Protein 7K74 (pdb70)

Solvent-accessible surface area: 42887 Å² total; per-residue (Å²): 114,85,39,10,32,42,10,1,15,48,12,38,112,56,65,100,11,86,31,57,10,1,32,0,2,28,9,0,8,82,0,0,19,29,0,2,38,18,15,16,71,4,45,69,34,64,24,70,61,65,80,0,26,51,30,0,29,99,46,1,52,61,20,10,81,39,1,12,1,37,6,0,46,0,8,0,9,0,6,45,58,61,112,126,17,26,98,27,50,110,66,25,97,77,15,90,7,0,0,1,1,2,2,15,9,11,63,42,1,13,39,0,6,0,0,1,0,0,0,2,2,0,2,114,13,80,175,134,98,22,36,49,119,18,0,34,20,22,0,60,122,17,27,1,0,0,0,0,0,4,1,11,4,3,17,1,0,2,0,19,48,98,14,0,9,2,0,1,7,31,79,51,85,42,51,8,3,32,44,62,98,79,9,116,5,66,26,46,15,86,32,2,0,1,8,4,6,10,19,54,13,12,47,56,4,0,73,51,0,6,33,35,2,29,30,0,143,123,28,104,43,51,49,55,15,54,0,14,8,0,22,0,9,0,0,0,0,4,4,1,3,56,71,0,1,1,3,1,17,6,74,16,91,114,83,92,107,27,51,8,114,12,53,0,3,3,20,0,2,0,0,0,16,0,0,42,53,0,24,10,16,0,80,13,0,82,93,77,0,1,82,22,100,3,114,109,10,36,28,77,6,24,0,2,0,0,0,124,99,4,1,37,42,0,12,132,39,4,70,68,88,79,129,120,124,57,37,10,32,150,8,1,15,47,10,41,113,56,66,97,13,85,29,45,8,2,31,0,1,28,6,1,8,69,0,0,20,26,0,2,36,19,10,13,89,4,52,62,35,49,9,70,63,63,83,0,54,52,32,0,34,102,52,3,45,60,16,8,88,37,1,9,1,36,7,0,43,0,10,0,10,0,17,32,63,76,110,124,18,31,97,24,50,107,79,23,100,79,16,84,6,0,0,1,1,4,2,7,9,11,48,44,0,11,43,0,6,1,0,0,0,0,0,4,2,0,1,124,14,77,174,125,98,21,37,44,116,20,0,33,14,26,1,63,116,18,26,1,0,0,0,0,0,3,1,9,3,2,16,1,0,2,0,18,47,98,13,0,10,3,0,1,6,29,80,63,103,38,48,7,5,32,41,62,98,80,9,111,4,62,26,47,16,93,30,2,0,1,9,1,6,9,53,40,14,14,42,58,5,0,54,54,0,2,34,36,3,35,29,0,138,131,27,106,51,48,55,53,15,56,0,18,8,0,21,0,10,0,0,0,0,4,4,1,2,53,69,0,2,1,3,1,15,7,78,19,95,115,62,95,100,89,50,7,115,12,50,0,4,3,15,0,2,0,0,0,16,0,0,41,52,0,23,11,16,0,78,12,0,80,91,78,0,2,82,20,105,4,114,112,9,40,30,45,6,22,0,2,0,0,0,120,102,4,2,39,40,0,11,132,38,3,72,64,87,77,127,122,110,85,37,10,33,45,11,2,18,48,13,39,109,58,65,104,14,82,30,41,10,2,30,0,1,29,6,1,9,76,0,0,20,29,1,3,35,20,13,14,72,3,46,65,49,56,25,66,66,60,82,0,24,52,33,0,28,101,48,1,41,62,22,6,85,37,0,7,0,34,7,0,45,0,10,0,8,0,3,47,58,60,114,126,18,27,98,26,41,109,71,21,94,79,16,65,5,0,0,1,0,2,2,16,9,11,62,43,1,12,39,0,5,0,0,0,0,0,0,2,1,0,0,121,16,88,172,94,39,39,114,24,0,31,11,27,0,60,114,18,27,0,0,0,0,0,0,4,1,10,3,3,15,2,0,2,0,21,47,96,14,0,10,2,0,2,7,30,79,52,83,39,58,8,4,32,41,62,99,82,8,115,5,65,28,44,16,85,31,2,1,1,8,2,7,8,54,46,12,12,44,55,4,0,56,54,0,2,35,37,2,27,30,0,139,122,26,103,46,50,52,59,15,55,0,16,9,0,20,0,8,0,0,0,0,4,5,1,2,55,71,0,1,1,2,2,20,7,74,18,96,119,83,93,102,28,50,7,114,9,52,0,2,3,21,0,1,0,0,0,16,0,0,45,53,0,25,9,16,0,80,12,0,82,93,76,0,1,85,22,103,3,115,107,11,37,31,78,6,24,0,2,0,0,0,123,95,3,1,38,43,0,12,133,40,4,74,63,87,80,129,125,117,56,39,10,35,39,8,0,14,97,12,42,116,57,65,99,12,77,31,44,8,2,30,0,2,27,5,1,8,67,0,0,20,28,0,2,34,19,9,12,87,3,49,61,40,50,8,72,71,62,83,0,28,49,32,0,27,101,51,0,57,58,17,9,57,36,1,11,1,37,8,0,45,0,10,0,18,0,3,28,69,61,125,121,10,36,105,27,54,108,78,20,95,81,14,82,4,0,0,1,1,6,5,18,8,11,62,44,1,11,45,0,6,0,0,1,0,0,0,3,1,0,1,117,16,82,179,135,96,21,36,54,118,19,0,32,17,28,0,61,121,18,29,1,0,0,0,0,0,4,1,9,2,3,14,1,0,2,0,18,47,96,12,0,10,2,0,2,6,33,81,64,101,39,49,7,2,30,42,61,95,80,9,114,5,64,26,47,14,92,30,3,0,1,8,1,6,8,54,45,13,13,44,59,4,0,56,54,0,2,33,36,2,28,29,0,138,124,27,107,50,51,54,53,13,56,0,15,8,0,22,0,9,0,0,0,0,4,4,1,2,54,69,0,1,2,2,1,17,8,75,19,93,114,59,97,99,87,51,7,111,13,52,0,3,3,15,0,1,0,0,0,15,0,0,42,52,0,25,10,18,0,79,11,0,80,91,77,0,1,83,20,105,3,114,109,10,44,28,53,7,22,0,2,0,0,0,122,96,3,2,38,45,0,12,134,39,3,71,64,89,80,127,121

Nearest PDB structures (foldseek):
  7k74-assembly1_D  TM=1.003E+00  e=5.322E-71  Stenotrophomonas maltophilia K279a
  7k74-assembly1_C  TM=1.003E+00  e=4.103E-69  Stenotrophomonas maltophilia K279a
  7ns5-assembly1_A  TM=9.194E-01  e=3.937E-33  Saccharomyces cerevisiae S288C
  7ns5-assembly1_B  TM=9.096E-01  e=2.431E-32  Saccharomyces cerevisiae S288C
  7ns5-assembly1_C  TM=9.170E-01  e=1.055E-31  Saccharomyces cerevisiae S288C

B-factor: mean 41.87, std 14.77, range [20.96, 127.26]

Radius of gyration: 34.57 Å; Cα contacts (8 Å, |Δi|>4): 3241; chains: 4; bounding box: 38×83×114 Å

InterPro domains:
  IPR000146 Fructose-1,6-bisphosphatase class 1 [MF_01855] (4-332)
  IPR000146 Fructose-1,6-bisphosphatase class 1 [PIRSF000904] (3-334)
  IPR000146 Fructose-1,6-bisphosphatase class 1 [PTHR11556] (4-333)
  IPR000146 Fructose-1,6-bisphosphatase class 1 [cd00354] (10-330)
  IPR028343 Fructose-1,6-bisphosphatase [PIRSF500210] (2-333)
  IPR028343 Fructose-1,6-bisphosphatase [PR00115] (28-55)
  IPR028343 Fructose-1,6-bisphosphatase [PR00115] (65-91)
  IPR028343 Fructose-1,6-bisphosphatase [PR00115] (147-170)
  IPR028343 Fructose-1,6-bisphosphatase [PR00115] (178-201)
  IPR028343 Fructose-1,6-bisphosphatase [PR00115] (204-231)
  IPR028343 Fructose-1,6-bisphosphatase [PR00115] (306-331)
  IPR033391 Fructose-1-6-bisphosphatase class I, N-terminal [PF00316] (5-193)
  IPR044015 Fructose-1-6-bisphosphatase class 1, C-terminal [PF18913] (197-330)

Structure (mmCIF, N/CA/C/O backbone):
data_7K74
#
_entry.id   7K74
#
_cell.length_a   76.040
_cell.length_b   125.730
_cell.length_c   158.450
_cell.angle_alpha   90.000
_cell.angle_beta   90.000
_cell.angle_gamma   90.000
#
_symmetry.space_group_name_H-M   'P 21 21 21'
#
loop_
_entity.id
_entity.type
_entity.pdbx_description
1 polymer 'Fructose-1,6-bisphosphatase class 1'
2 non-polymer 'PHOSPHATE ION'
3 water water
#
loop_
_atom_site.group_PDB
_atom_site.id
_atom_site.type_symbol
_atom_site.label_atom_id
_atom_site.label_alt_id
_atom_site.label_comp_id
_atom_site.label_asym_id
_atom_site.label_entity_id
_atom_site.label_seq_id
_atom_site.pdbx_PDB_ins_code
_atom_site.Cartn_x
_atom_site.Cartn_y
_atom_site.Cartn_z
_atom_site.occupancy
_atom_site.B_iso_or_equiv
_atom_site.auth_seq_id
_atom_site.auth_comp_id
_atom_site.auth_asym_id
_atom_site.auth_atom_id
_atom_site.pdbx_PDB_model_num
ATOM 1 N N . HIS A 1 7 ? 17.35414 -7.00798 2.12240 1.000 72.84371 -2 HIS A N 1
ATOM 2 C CA . HIS A 1 7 ? 16.13739 -7.29659 2.87645 1.000 64.85006 -2 HIS A CA 1
ATOM 3 C C . HIS A 1 7 ? 15.80359 -8.79546 2.83045 1.000 67.06334 -2 HIS A C 1
ATOM 4 O O . HIS A 1 7 ? 15.69495 -9.38500 1.75048 1.000 69.19987 -2 HIS A O 1
ATOM 6 N N . HIS A 1 8 ? 15.64172 -9.40456 4.01108 1.000 62.42844 -1 HIS A N 1
ATOM 7 C CA . HIS A 1 8 ? 15.41435 -10.84168 4.14348 1.000 54.10515 -1 HIS A CA 1
ATOM 8 C C . HIS A 1 8 ? 13.92698 -11.09086 4.36620 1.000 50.39461 -1 HIS A C 1
ATOM 9 O O . HIS A 1 8 ? 13.40180 -10.82713 5.45440 1.000 45.05023 -1 HIS A O 1
ATOM 16 N N . MET A 1 9 ? 13.25741 -11.61620 3.34210 1.000 43.17894 0 MET A N 1
ATOM 17 C CA . MET A 1 9 ? 11.81099 -11.78020 3.38292 1.000 45.02639 0 MET A CA 1
ATOM 18 C C . MET A 1 9 ? 11.41318 -12.91625 4.31577 1.000 44.10319 0 MET A C 1
ATOM 19 O O . MET A 1 9 ? 12.14447 -13.89506 4.48465 1.000 46.06759 0 MET A O 1
ATOM 24 N N . LEU A 1 10 ? 10.22836 -12.78403 4.92221 1.000 38.82996 1 LEU A N 1
ATOM 25 C CA . LEU A 1 10 ? 9.72708 -13.86904 5.75910 1.000 40.68285 1 LEU A CA 1
ATOM 26 C C . LEU A 1 10 ? 9.64578 -15.17602 4.97646 1.000 42.29958 1 LEU A C 1
ATOM 27 O O . LEU A 1 10 ? 9.91067 -16.25090 5.52512 1.000 41.55576 1 LEU A O 1
ATOM 32 N N . THR A 1 11 ? 9.29340 -15.10527 3.68929 1.000 41.78300 2 THR A N 1
ATOM 33 C CA . THR A 1 11 ? 9.16903 -16.32725 2.90235 1.000 44.67626 2 THR A CA 1
ATOM 34 C C . THR A 1 11 ? 10.51032 -17.03408 2.77089 1.000 44.32274 2 THR A C 1
ATOM 35 O O . THR A 1 11 ? 10.59013 -18.25513 2.94046 1.000 45.21020 2 THR A O 1
ATOM 39 N N . ARG A 1 12 ? 11.57988 -16.28490 2.48091 1.000 45.58820 3 ARG A N 1
ATOM 40 C CA . ARG A 1 12 ? 12.90558 -16.89688 2.44392 1.000 45.80444 3 ARG A CA 1
ATOM 41 C C . ARG A 1 12 ? 13.33488 -17.37436 3.82877 1.000 46.46414 3 ARG A C 1
ATOM 42 O O . ARG A 1 12 ? 14.03054 -18.38924 3.94714 1.000 48.31156 3 ARG A O 1
ATOM 44 N N . PHE A 1 13 ? 12.90864 -16.68124 4.88449 1.000 45.81701 4 PHE A N 1
ATOM 45 C CA . PHE A 1 13 ? 13.26998 -17.09694 6.23347 1.000 44.41593 4 PHE A CA 1
ATOM 46 C C . PHE A 1 13 ? 12.66976 -18.45548 6.56070 1.000 44.00745 4 PHE A C 1
ATOM 47 O O . PHE A 1 13 ? 13.33773 -19.32540 7.12636 1.000 43.12662 4 PHE A O 1
ATOM 55 N N . LEU A 1 14 ? 11.39024 -18.63946 6.24608 1.000 43.75534 5 LEU A N 1
ATOM 56 C CA . LEU A 1 14 ? 10.73879 -19.90815 6.54618 1.000 47.27113 5 LEU A CA 1
ATOM 57 C C . LEU A 1 14 ? 11.31086 -21.04101 5.70608 1.000 46.60905 5 LEU A C 1
ATOM 58 O O . LEU A 1 14 ? 11.37420 -22.18358 6.16978 1.000 46.38904 5 LEU A O 1
ATOM 63 N N . ILE A 1 15 ? 11.73135 -20.74765 4.47730 1.000 47.86569 6 ILE A N 1
ATOM 64 C CA . ILE A 1 15 ? 12.32992 -21.78245 3.64599 1.000 49.52471 6 ILE A CA 1
ATOM 65 C C . ILE A 1 15 ? 13.67571 -22.20506 4.21803 1.000 52.98054 6 ILE A C 1
ATOM 66 O O . ILE A 1 15 ? 14.00338 -23.39648 4.24515 1.000 53.90707 6 ILE A O 1
ATOM 71 N N . GLN A 1 16 ? 14.46688 -21.24300 4.70939 1.000 51.73596 7 GLN A N 1
ATOM 72 C CA . GLN A 1 16 ? 15.72713 -21.59878 5.35801 1.000 51.57866 7 GLN A CA 1
ATOM 73 C C . GLN A 1 16 ? 15.47295 -22.44640 6.59834 1.000 48.24430 7 GLN A C 1
ATOM 74 O O . GLN A 1 16 ? 16.19717 -23.41412 6.85322 1.000 49.92500 7 GLN A O 1
ATOM 76 N N . GLU A 1 17 ? 14.41496 -22.13003 7.35169 1.000 44.51062 8 GLU A N 1
ATOM 77 C CA . GLU A 1 17 ? 14.06590 -22.92854 8.52717 1.000 47.39326 8 GLU A CA 1
ATOM 78 C C . GLU A 1 17 ? 13.72192 -24.36541 8.15602 1.000 50.62096 8 GLU A C 1
ATOM 79 O O . GLU A 1 17 ? 13.99948 -25.28952 8.93438 1.000 49.87090 8 GLU A O 1
ATOM 85 N N . GLN A 1 18 ? 13.10809 -24.57417 6.98457 1.000 48.92458 9 GLN A N 1
ATOM 86 C CA . GLN A 1 18 ? 12.86977 -25.93541 6.52048 1.000 49.15968 9 GLN A CA 1
ATOM 87 C C . GLN A 1 18 ? 14.17798 -26.62086 6.15195 1.000 55.30194 9 GLN A C 1
ATOM 88 O O . GLN A 1 18 ? 14.41069 -27.76845 6.54517 1.000 57.31542 9 GLN A O 1
ATOM 94 N N . HIS A 1 19 ? 15.04827 -25.92682 5.40748 1.000 59.48261 10 HIS A N 1
ATOM 95 C CA . HIS A 1 19 ? 16.32094 -26.51513 4.99861 1.000 57.86014 10 HIS A CA 1
ATOM 96 C C . HIS A 1 19 ? 17.21265 -26.81838 6.19259 1.000 56.73941 10 HIS A C 1
ATOM 97 O O . HIS A 1 19 ? 17.98185 -27.78318 6.15772 1.000 60.62637 10 HIS A O 1
ATOM 104 N N . ALA A 1 20 ? 17.13122 -26.01365 7.25526 1.000 56.05122 11 ALA A N 1
ATOM 105 C CA . ALA A 1 20 ? 17.87163 -26.34223 8.46633 1.000 54.22522 11 ALA A CA 1
ATOM 106 C C . ALA A 1 20 ? 17.23422 -27.48979 9.23183 1.000 53.94918 11 ALA A C 1
ATOM 107 O O . ALA A 1 20 ? 17.82127 -27.96232 10.21040 1.000 54.55296 11 ALA A O 1
ATOM 109 N N . GLY A 1 21 ? 16.05849 -27.94940 8.81035 1.000 54.15162 12 GLY A N 1
ATOM 110 C CA . GLY A 1 21 ? 15.42132 -29.07294 9.46162 1.000 51.99146 12 GLY A CA 1
ATOM 111 C C . GLY A 1 21 ? 14.67342 -28.73189 10.72639 1.000 49.22887 12 GLY A C 1
ATOM 112 O O . GLY A 1 21 ? 14.34688 -29.63740 11.49975 1.000 49.62830 12 GLY A O 1
ATOM 113 N N . ARG A 1 22 ? 14.38304 -27.45006 10.95723 1.000 47.82213 13 ARG A N 1
ATOM 114 C CA . ARG A 1 22 ? 13.65601 -27.02289 12.14883 1.000 49.41734 13 ARG A CA 1
ATOM 115 C C . ARG A 1 22 ? 12.14349 -27.06061 11.96925 1.000 46.68075 13 ARG A C 1
ATOM 116 O O . ARG A 1 22 ? 11.41363 -27.22687 12.95045 1.000 45.34378 13 ARG A O 1
ATOM 124 N N . ILE A 1 23 ? 11.64349 -26.91179 10.74538 1.000 47.70374 14 ILE A N 1
ATOM 125 C CA . ILE A 1 23 ? 10.21757 -27.03924 10.47891 1.000 44.50002 14 ILE A CA 1
ATOM 126 C C . ILE A 1 23 ? 10.05093 -27.83266 9.19121 1.000 46.91400 14 ILE A C 1
ATOM 127 O O . ILE A 1 23 ? 10.94892 -27.88068 8.34942 1.000 51.40933 14 ILE A O 1
ATOM 132 N N . ASN A 1 24 ? 8.89276 -28.47206 9.03943 1.000 43.62333 15 ASN A N 1
ATOM 133 C CA . ASN A 1 24 ? 8.62231 -29.12997 7.77245 1.000 48.50862 15 ASN A CA 1
ATOM 134 C C . ASN A 1 24 ? 7.84318 -28.18701 6.86134 1.000 46.86356 15 ASN A C 1
ATOM 135 O O . ASN A 1 24 ? 7.53300 -27.04828 7.21911 1.000 45.48500 15 ASN A O 1
ATOM 140 N N . ALA A 1 25 ? 7.51234 -28.67773 5.66674 1.000 50.67432 16 ALA A N 1
ATOM 141 C CA . ALA A 1 25 ? 6.80258 -27.85524 4.69395 1.000 46.57351 16 ALA A CA 1
ATOM 142 C C . ALA A 1 25 ? 5.41421 -27.46977 5.19336 1.000 49.07118 16 ALA A C 1
ATOM 143 O O . ALA A 1 25 ? 4.95786 -26.34417 4.95827 1.000 50.41228 16 ALA A O 1
ATOM 145 N N . ASP A 1 26 ? 4.72774 -28.39010 5.88637 1.000 49.41645 17 ASP A N 1
ATOM 146 C CA . ASP A 1 26 ? 3.36328 -28.12312 6.34929 1.000 48.56118 17 ASP A CA 1
ATOM 147 C C . ASP A 1 26 ? 3.32409 -26.95749 7.33660 1.000 47.27021 17 ASP A C 1
ATOM 148 O O . ASP A 1 26 ? 2.45378 -26.08690 7.24235 1.000 42.51801 17 ASP A O 1
ATOM 153 N N . LEU A 1 27 ? 4.26526 -26.91399 8.28791 1.000 48.73433 18 LEU A N 1
ATOM 154 C CA . LEU A 1 27 ? 4.25957 -25.82441 9.26238 1.000 43.87127 18 LEU A CA 1
ATOM 155 C C . LEU A 1 27 ? 4.69335 -24.50764 8.62594 1.000 42.93523 18 LEU A C 1
ATOM 156 O O . LEU A 1 27 ? 4.19384 -23.43871 8.99831 1.000 40.07709 18 LEU A O 1
ATOM 161 N N . ARG A 1 28 ? 5.62990 -24.56062 7.67288 1.000 46.58027 19 ARG A N 1
ATOM 162 C CA . ARG A 1 28 ? 6.02075 -23.34804 6.96366 1.000 41.17092 19 ARG A CA 1
ATOM 163 C C . ARG A 1 28 ? 4.81691 -22.72751 6.26045 1.000 44.04097 19 ARG A C 1
ATOM 164 O O . ARG A 1 28 ? 4.59308 -21.51627 6.35013 1.000 41.24939 19 ARG A O 1
ATOM 172 N N . GLN A 1 29 ? 3.99711 -23.55706 5.60224 1.000 44.25361 20 GLN A N 1
ATOM 173 C CA . GLN A 1 29 ? 2.84121 -23.05277 4.86557 1.000 44.27640 20 GLN A CA 1
ATOM 174 C C . GLN A 1 29 ? 1.73213 -22.56091 5.79396 1.000 43.59600 20 GLN A C 1
ATOM 175 O O . GLN A 1 29 ? 1.03824 -21.59370 5.45989 1.000 42.08176 20 GLN A O 1
ATOM 181 N N . LEU A 1 30 ? 1.53946 -23.20312 6.94996 1.000 42.25598 21 LEU A N 1
ATOM 182 C CA . LEU A 1 30 ? 0.54467 -22.71255 7.90167 1.000 40.80528 21 LEU A CA 1
ATOM 183 C C . LEU A 1 30 ? 0.93440 -21.34477 8.44302 1.000 41.52853 21 LEU A C 1
ATOM 184 O O . LEU A 1 30 ? 0.09356 -20.44565 8.54295 1.000 43.00734 21 LEU A O 1
ATOM 189 N N . ILE A 1 31 ? 2.20767 -21.17462 8.81552 1.000 37.35035 22 ILE A N 1
ATOM 190 C CA . ILE A 1 31 ? 2.68859 -19.87416 9.28073 1.000 36.50594 22 ILE A CA 1
ATOM 191 C C . ILE A 1 31 ? 2.50460 -18.82454 8.20348 1.000 36.94091 22 ILE A C 1
ATOM 192 O O . ILE A 1 31 ? 2.31588 -17.64101 8.50164 1.000 37.50213 22 ILE A O 1
ATOM 197 N N . ALA A 1 32 ? 2.55025 -19.23905 6.93571 1.000 38.91030 23 ALA A N 1
ATOM 198 C CA . ALA A 1 32 ? 2.25662 -18.33687 5.82714 1.000 38.61625 23 ALA A CA 1
ATOM 199 C C . ALA A 1 32 ? 0.78793 -17.93074 5.81683 1.000 39.06345 23 ALA A C 1
ATOM 200 O O . ALA A 1 32 ? 0.46625 -16.75847 5.59160 1.000 41.61955 23 ALA A O 1
ATOM 202 N N . VAL A 1 33 ? -0.11920 -18.88494 6.03075 1.000 37.81753 24 VAL A N 1
ATOM 203 C CA . VAL A 1 33 ? -1.53836 -18.54657 6.07507 1.000 39.81239 24 VAL A CA 1
ATOM 204 C C . VAL A 1 33 ? -1.79326 -17.50814 7.16030 1.000 39.49672 24 VAL A C 1
ATOM 205 O O . VAL A 1 33 ? -2.50616 -16.51362 6.94811 1.000 40.65266 24 VAL A O 1
ATOM 209 N N . VAL A 1 34 ? -1.19138 -17.71276 8.33010 1.000 39.93467 25 VAL A N 1
ATOM 210 C CA . VAL A 1 34 ? -1.38360 -16.81519 9.46866 1.000 39.38630 25 VAL A CA 1
ATOM 211 C C . VAL A 1 34 ? -0.84357 -15.42276 9.15319 1.000 36.76048 25 VAL A C 1
ATOM 212 O O . VAL A 1 34 ? -1.50790 -14.40586 9.39926 1.000 32.82190 25 VAL A O 1
ATOM 216 N N . ALA A 1 35 ? 0.37129 -15.35954 8.59657 1.000 38.12361 26 ALA A N 1
ATOM 217 C CA . ALA A 1 35 ? 0.97461 -14.07370 8.24558 1.000 38.26830 26 ALA A CA 1
ATOM 218 C C . ALA A 1 35 ? 0.13161 -13.31640 7.22506 1.000 36.77808 26 ALA A C 1
ATOM 219 O O . ALA A 1 35 ? 0.02590 -12.08524 7.28669 1.000 35.71664 26 ALA A O 1
ATOM 221 N N . ARG A 1 36 ? -0.46396 -14.02472 6.26892 1.000 36.56853 27 ARG A N 1
ATOM 222 C CA . ARG A 1 36 ? -1.35651 -13.34647 5.33858 1.000 38.01364 27 ARG A CA 1
ATOM 223 C C . ARG A 1 36 ? -2.60872 -12.86200 6.05784 1.000 39.43418 27 ARG A C 1
ATOM 224 O O . ARG A 1 36 ? -3.07185 -11.74133 5.81584 1.000 38.46689 27 ARG A O 1
ATOM 232 N N . ALA A 1 37 ? -3.15877 -13.68772 6.95771 1.000 38.66677 28 ALA A N 1
ATOM 233 C CA . ALA A 1 37 ? -4.30504 -13.26876 7.76228 1.000 39.13759 28 ALA A CA 1
ATOM 234 C C . ALA A 1 37 ? -3.99295 -12.02606 8.58635 1.000 35.77585 28 ALA A C 1
ATOM 235 O O . ALA A 1 37 ? -4.81892 -11.11640 8.68522 1.000 36.14682 28 ALA A O 1
ATOM 237 N N . CYS A 1 38 ? -2.82328 -11.98504 9.22067 1.000 37.85231 29 CYS A N 1
ATOM 238 C CA . CYS A 1 38 ? -2.47492 -10.80904 10.01193 1.000 33.33919 29 CYS A CA 1
ATOM 239 C C . CYS A 1 38 ? -2.28770 -9.58935 9.12637 1.000 36.72429 29 CYS A C 1
ATOM 240 O O . CYS A 1 38 ? -2.62070 -8.47094 9.53476 1.000 34.27010 29 CYS A O 1
ATOM 243 N N . THR A 1 39 ? -1.76350 -9.79038 7.91079 1.000 35.54898 30 THR A N 1
ATOM 244 C CA . THR A 1 39 ? -1.60320 -8.68247 6.97833 1.000 35.69929 30 THR A CA 1
ATOM 245 C C . THR A 1 39 ? -2.95623 -8.11057 6.59185 1.000 37.40115 30 THR A C 1
ATOM 246 O O . THR A 1 39 ? -3.11127 -6.89036 6.46095 1.000 36.77242 30 THR A O 1
ATOM 250 N N . SER A 1 40 ? -3.95469 -8.98216 6.42624 1.000 35.30849 31 SER A N 1
ATOM 251 C CA . SER A 1 40 ? -5.30744 -8.52433 6.14042 1.000 37.30678 31 SER A CA 1
ATOM 252 C C . SER A 1 40 ? -5.89172 -7.77985 7.32741 1.000 36.37492 31 SER A C 1
ATOM 253 O O . SER A 1 40 ? -6.55127 -6.74775 7.16450 1.000 34.29515 31 SER A O 1
ATOM 256 N N . ILE A 1 41 ? -5.67524 -8.29026 8.53381 1.000 37.01652 32 ILE A N 1
ATOM 257 C CA . ILE A 1 41 ? -6.14325 -7.55975 9.69798 1.000 35.03226 32 ILE A CA 1
ATOM 258 C C . ILE A 1 41 ? -5.47901 -6.19402 9.74731 1.000 32.50349 32 ILE A C 1
ATOM 259 O O . ILE A 1 41 ? -6.13218 -5.17316 9.96576 1.000 34.94311 32 ILE A O 1
ATOM 264 N N . SER A 1 42 ? -4.16718 -6.16101 9.52663 1.000 34.97343 33 SER A N 1
ATOM 265 C CA . SER A 1 42 ? -3.41792 -4.91009 9.55916 1.000 35.59151 33 SER A CA 1
ATOM 266 C C . SER A 1 42 ? -4.03388 -3.85197 8.64102 1.000 33.89563 33 SER A C 1
ATOM 267 O O . SER A 1 42 ? -4.18699 -2.68732 9.02832 1.000 30.37128 33 SER A O 1
ATOM 270 N N . ILE A 1 43 ? -4.38871 -4.24157 7.41300 1.000 34.67522 34 ILE A N 1
ATOM 271 C CA . ILE A 1 43 ? -4.89589 -3.26440 6.44993 1.000 38.42942 34 ILE A CA 1
ATOM 272 C C . ILE A 1 43 ? -6.22444 -2.68440 6.91528 1.000 37.02697 34 ILE A C 1
ATOM 273 O O . ILE A 1 43 ? -6.47953 -1.48554 6.75281 1.000 36.19702 34 ILE A O 1
ATOM 278 N N . ALA A 1 44 ? -7.08166 -3.51906 7.51615 1.000 37.03158 35 ALA A N 1
ATOM 279 C CA . ALA A 1 44 ? -8.37461 -3.04613 8.00279 1.000 39.52225 35 ALA A CA 1
ATOM 280 C C . ALA A 1 44 ? -8.19970 -2.07486 9.16805 1.000 36.14839 35 ALA A C 1
ATOM 281 O O . ALA A 1 44 ? -8.72443 -0.95767 9.14557 1.000 38.99469 35 ALA A O 1
ATOM 283 N N . VAL A 1 45 ? -7.44570 -2.48313 10.18770 1.000 38.55749 36 VAL A N 1
ATOM 284 C CA . VAL A 1 45 ? -7.14173 -1.61376 11.32506 1.000 36.32603 36 VAL A CA 1
ATOM 285 C C . VAL A 1 45 ? -6.51442 -0.29713 10.87063 1.000 35.06699 36 VAL A C 1
ATOM 286 O O . VAL A 1 45 ? -6.84596 0.77523 11.38805 1.000 37.15891 36 VAL A O 1
ATOM 290 N N . SER A 1 46 ? -5.59734 -0.35418 9.89902 1.000 35.87252 37 SER A N 1
ATOM 291 C CA . SER A 1 46 ? -4.95454 0.85795 9.38733 1.000 37.04180 37 SER A CA 1
ATOM 292 C C . SER A 1 46 ? -5.94525 1.85785 8.79718 1.000 35.42201 37 SER A C 1
ATOM 293 O O . SER A 1 46 ? -5.62922 3.05296 8.71115 1.000 37.75012 37 SER A O 1
ATOM 296 N N . LYS A 1 47 ? -7.12063 1.41307 8.36367 1.000 32.93706 38 LYS A N 1
ATOM 297 C CA . LYS A 1 47 ? -8.02704 2.38069 7.77692 1.000 39.28789 38 LYS A CA 1
ATOM 298 C C . LYS A 1 47 ? -8.83496 3.13130 8.82675 1.000 43.09549 38 LYS A C 1
ATOM 299 O O . LYS A 1 47 ? -9.52037 4.09683 8.47182 1.000 43.79971 38 LYS A O 1
ATOM 305 N N . GLY A 1 48 ? -8.74488 2.74635 10.10299 1.000 36.12605 39 GLY A N 1
ATOM 306 C CA . GLY A 1 48 ? -9.48479 3.47400 11.12145 1.000 42.49929 39 GLY A CA 1
ATOM 307 C C . GLY A 1 48 ? -10.97419 3.45693 10.82817 1.000 53.46381 39 GLY A C 1
ATOM 308 O O . GLY A 1 48 ? -11.53384 2.45124 10.37997 1.000 57.21056 39 GLY A O 1
ATOM 309 N N . ALA A 1 49 ? -11.63072 4.59560 11.06432 1.000 55.09977 40 ALA A N 1
ATOM 310 C CA . ALA A 1 49 ? -13.04602 4.73664 10.74041 1.000 54.32651 40 ALA A CA 1
ATOM 311 C C . ALA A 1 49 ? -13.32131 4.76452 9.23854 1.000 55.99958 40 ALA A C 1
ATOM 312 O O . ALA A 1 49 ? -14.48096 4.63557 8.83928 1.000 52.21796 40 ALA A O 1
ATOM 314 N N . LEU A 1 50 ? -12.30113 4.92977 8.39927 1.000 48.42033 41 LEU A N 1
ATOM 315 C CA . LEU A 1 50 ? -12.51533 4.87987 6.95841 1.000 52.60191 41 LEU A CA 1
ATOM 316 C C . LEU A 1 50 ? -12.72670 3.46081 6.44488 1.000 59.54812 41 LEU A C 1
ATOM 317 O O . LEU A 1 50 ? -13.23297 3.28694 5.33480 1.000 55.40424 41 LEU A O 1
ATOM 322 N N . GLY A 1 51 ? -12.37624 2.44681 7.22826 1.000 70.57829 42 GLY A N 1
ATOM 323 C CA . GLY A 1 51 ? -12.51298 1.07599 6.77633 1.000 78.19168 42 GLY A CA 1
ATOM 324 C C . GLY A 1 51 ? -13.79488 0.38944 7.19852 1.000 96.82824 42 GLY A C 1
ATOM 325 O O . GLY A 1 51 ? -14.06782 -0.73391 6.76554 1.000 105.16777 42 GLY A O 1
ATOM 326 N N . GLY A 1 52 ? -14.59334 1.04900 8.04039 1.000 127.26440 43 GLY A N 1
ATOM 327 C CA . GLY A 1 52 ? -15.82180 0.47411 8.54707 1.000 126.88305 43 GLY A CA 1
ATOM 328 C C . GLY A 1 52 ? -15.65708 -0.47170 9.71680 1.000 124.40174 43 GLY A C 1
ATOM 329 O O . GLY A 1 52 ? -16.64148 -0.74215 10.41919 1.000 123.33081 43 GLY A O 1
ATOM 330 N N . VAL A 1 53 ? -14.44860 -0.99654 9.94290 1.000 111.31805 44 VAL A N 1
ATOM 331 C CA . VAL A 1 53 ? -14.19652 -1.80672 11.13029 1.000 108.38195 44 VAL A CA 1
ATOM 332 C C . VAL A 1 53 ? -14.23818 -0.93605 12.37991 1.000 104.62352 44 VAL A C 1
ATOM 333 O O . VAL A 1 53 ? -14.72898 -1.35803 13.43432 1.000 102.14088 44 VAL A O 1
ATOM 337 N N . LEU A 1 54 ? -13.74123 0.29171 12.28106 1.000 96.55317 45 LEU A N 1
ATOM 338 C CA . LEU A 1 54 ? -13.89270 1.25544 13.36063 1.000 92.89451 45 LEU A CA 1
ATOM 339 C C . LEU A 1 54 ? -14.93302 2.30491 12.97814 1.000 89.49066 45 LEU A C 1
ATOM 340 O O . LEU A 1 54 ? -15.64324 2.15287 11.98442 1.000 93.59298 45 LEU A O 1
ATOM 345 N N . GLN A 1 63 ? -14.71005 -1.07835 20.89879 1.000 67.55790 54 GLN A N 1
ATOM 346 C CA . GLN A 1 63 ? -16.02778 -1.38834 20.35586 1.000 68.91438 54 GLN A CA 1
ATOM 347 C C . GLN A 1 63 ? -16.21005 -2.89501 20.21671 1.000 72.70422 54 GLN A C 1
ATOM 348 O O . GLN A 1 63 ? -15.36585 -3.57736 19.63221 1.000 68.77651 54 GLN A O 1
ATOM 350 N N . GLY A 1 64 ? -17.31281 -3.41106 20.77090 1.000 74.72884 55 GLY A N 1
ATOM 351 C CA . GLY A 1 64 ? -17.65668 -4.80320 20.54661 1.000 72.96662 55 GLY A CA 1
ATOM 352 C C . GLY A 1 64 ? -17.91656 -5.10579 19.08505 1.000 76.90855 55 GLY A C 1
ATOM 353 O O . GLY A 1 64 ? -17.67566 -6.22594 18.62549 1.000 78.39557 55 GLY A O 1
ATOM 354 N N . GLU A 1 65 ? -18.40595 -4.11240 18.33435 1.000 76.01463 56 GLU A N 1
ATOM 355 C CA . GLU A 1 65 ? -18.59931 -4.28152 16.89698 1.000 76.84838 56 GLU A CA 1
ATOM 356 C C . GLU A 1 65 ? -17.26368 -4.40033 16.16974 1.000 73.85125 56 GLU A C 1
ATOM 357 O O . GLU A 1 65 ? -17.14561 -5.14805 15.19200 1.000 73.11881 56 GLU A O 1
ATOM 359 N N . ALA A 1 66 ? -16.24750 -3.66807 16.62257 1.000 71.52052 57 ALA A N 1
ATOM 360 C CA . ALA A 1 66 ? -14.93554 -3.80438 15.99939 1.000 75.77536 57 ALA A CA 1
ATOM 361 C C . ALA A 1 66 ? -14.37398 -5.20559 16.21234 1.000 76.39534 57 ALA A C 1
ATOM 362 O O . ALA A 1 66 ? -13.78368 -5.78876 15.29501 1.000 74.19419 57 ALA A O 1
ATOM 364 N N . GLN A 1 67 ? -14.57319 -5.77291 17.40773 1.000 82.24903 58 GLN A N 1
ATOM 365 C CA . GLN A 1 67 ? -14.08018 -7.12049 17.67793 1.000 79.75168 58 GLN A CA 1
ATOM 366 C C . GLN A 1 67 ? -14.84497 -8.15997 16.86973 1.000 84.39037 58 GLN A C 1
ATOM 367 O O . GLN A 1 67 ? -14.25137 -9.13073 16.38710 1.000 86.81180 58 GLN A O 1
ATOM 369 N N . LYS A 1 68 ? -16.15951 -7.97153 16.70307 1.000 76.98949 59 LYS A N 1
ATOM 370 C CA . LYS A 1 68 ? -16.94235 -8.90768 15.90053 1.000 76.64975 59 LYS A CA 1
ATOM 371 C C . LYS A 1 68 ? -16.49362 -8.90089 14.44313 1.000 76.35764 59 LYS A C 1
ATOM 372 O O . LYS A 1 68 ? -16.44587 -9.95478 13.79903 1.000 74.61651 59 LYS A O 1
ATOM 374 N N . LYS A 1 69 ? -16.15350 -7.72287 13.90645 1.000 74.08729 60 LYS A N 1
ATOM 375 C CA . LYS A 1 69 ? -15.73084 -7.64063 12.51124 1.000 71.18895 60 LYS A CA 1
ATOM 376 C C . LYS A 1 69 ? -14.38470 -8.31802 12.29192 1.000 72.83938 60 LYS A C 1
ATOM 377 O O . LYS A 1 69 ? -14.16832 -8.94242 11.24557 1.000 69.96981 60 LYS A O 1
ATOM 379 N N . LEU A 1 70 ? -13.47134 -8.21413 13.26174 1.000 72.79170 61 LEU A N 1
ATOM 380 C CA . LEU A 1 70 ? -12.20436 -8.92945 13.15973 1.000 72.78552 61 LEU A CA 1
ATOM 381 C C . LEU A 1 70 ? -12.37638 -10.42209 13.40356 1.000 74.39910 61 LEU A C 1
ATOM 382 O O . LEU A 1 70 ? -11.61721 -11.22124 12.84722 1.000 74.15387 61 LEU A O 1
ATOM 387 N N . ASP A 1 71 ? -13.34888 -10.81628 14.23265 1.000 72.71677 62 ASP A N 1
ATOM 388 C CA . ASP A 1 71 ? -13.71596 -12.22611 14.30470 1.000 74.75180 62 ASP A CA 1
ATOM 389 C C . ASP A 1 71 ? -14.20606 -12.71841 12.94993 1.000 80.91422 62 ASP A C 1
ATOM 390 O O . ASP A 1 71 ? -13.91972 -13.85338 12.55125 1.000 85.62590 62 ASP A O 1
ATOM 395 N N . VAL A 1 72 ? -14.94708 -11.87304 12.22701 1.000 78.32850 63 VAL A N 1
ATOM 396 C CA . VAL A 1 72 ? -15.45208 -12.25214 10.91039 1.000 76.63101 63 VAL A CA 1
ATOM 397 C C . VAL A 1 72 ? -14.29766 -12.43709 9.93389 1.000 76.95876 63 VAL A C 1
ATOM 398 O O . VAL A 1 72 ? -14.20674 -13.45456 9.23693 1.000 76.38652 63 VAL A O 1
ATOM 402 N N . ILE A 1 73 ? -13.38874 -11.46274 9.88424 1.000 76.96936 64 ILE A N 1
ATOM 403 C CA . ILE A 1 73 ? -12.23732 -11.55774 8.99186 1.000 77.48000 64 ILE A CA 1
ATOM 404 C C . ILE A 1 73 ? -11.35301 -12.73869 9.37889 1.000 78.18526 64 ILE A C 1
ATOM 405 O O . ILE A 1 73 ? -10.77912 -13.41430 8.51607 1.000 79.59774 64 ILE A O 1
ATOM 410 N N . SER A 1 74 ? -11.24428 -13.02068 10.67823 1.000 76.43253 65 SER A N 1
ATOM 411 C CA . SER A 1 74 ? -10.38403 -14.11208 11.12322 1.000 76.19063 65 SER A CA 1
ATOM 412 C C . SER A 1 74 ? -10.99818 -15.46882 10.79363 1.000 77.92916 65 SER A C 1
ATOM 413 O O . SER A 1 74 ? -10.32329 -16.34347 10.24095 1.000 80.81914 65 SER A O 1
ATOM 416 N N . ASN A 1 75 ? -12.28090 -15.66178 11.11833 1.000 78.25699 66 ASN A N 1
ATOM 417 C CA . ASN A 1 75 ? -12.93233 -16.94235 10.84334 1.000 80.75817 66 ASN A CA 1
ATOM 418 C C . ASN A 1 75 ? -12.93904 -17.25798 9.35117 1.000 80.29699 66 ASN A C 1
ATOM 419 O O . ASN A 1 75 ? -12.72560 -18.40866 8.95288 1.000 79.80837 66 ASN A O 1
ATOM 424 N N . GLU A 1 76 ? -13.18903 -16.25216 8.51167 1.000 79.34329 67 GLU A N 1
ATOM 425 C CA . GLU A 1 76 ? -13.24572 -16.48576 7.07339 1.000 83.00090 67 GLU A CA 1
ATOM 426 C C . GLU A 1 76 ? -11.91334 -17.01189 6.55428 1.000 84.33827 67 GLU A C 1
ATOM 427 O O . GLU A 1 76 ? -11.85245 -18.06270 5.90644 1.000 84.52038 67 GLU A O 1
ATOM 429 N N . ILE A 1 77 ? -10.82908 -16.29439 6.84147 1.000 90.77744 68 ILE A N 1
ATOM 430 C CA . ILE A 1 77 ? -9.51223 -16.71147 6.36884 1.000 94.94241 68 ILE A CA 1
ATOM 431 C C . ILE A 1 77 ? -9.14598 -18.08020 6.93507 1.000 95.09764 68 ILE A C 1
ATOM 432 O O . ILE A 1 77 ? -8.55391 -18.91679 6.24095 1.000 93.98129 68 ILE A O 1
ATOM 437 N N . LEU A 1 78 ? -9.52208 -18.34449 8.19004 1.000 83.77397 69 LEU A N 1
ATOM 438 C CA . LEU A 1 78 ? -9.05310 -19.53729 8.88455 1.000 79.45552 69 LEU A CA 1
ATOM 439 C C . LEU A 1 78 ? -9.93350 -20.75908 8.66643 1.000 80.75809 69 LEU A C 1
ATOM 440 O O . LEU A 1 78 ? -9.48118 -21.87920 8.92254 1.000 82.16720 69 LEU A O 1
ATOM 445 N N . LEU A 1 79 ? -11.16752 -20.58439 8.20048 1.000 83.39425 70 LEU A N 1
ATOM 446 C CA . LEU A 1 79 ? -11.97261 -21.72928 7.80416 1.000 85.52487 70 LEU A CA 1
ATOM 447 C C . LEU A 1 79 ? -11.76148 -22.12352 6.34642 1.000 87.60584 70 LEU A C 1
ATOM 448 O O . LEU A 1 79 ? -12.26330 -23.17297 5.92715 1.000 90.80738 70 LEU A O 1
ATOM 453 N N . GLU A 1 80 ? -11.03744 -21.31582 5.56892 1.000 76.83790 71 GLU A N 1
ATOM 454 C CA . GLU A 1 80 ? -10.53752 -21.72712 4.26169 1.000 75.27404 71 GLU A CA 1
ATOM 455 C C . GLU A 1 80 ? -9.03590 -21.99431 4.29061 1.000 68.73158 71 GLU A C 1
ATOM 456 O O . GLU A 1 80 ? -8.41786 -22.14169 3.22978 1.000 63.35276 71 GLU A O 1
ATOM 462 N N . ALA A 1 81 ? -8.44160 -22.08325 5.48429 1.000 66.55246 72 ALA A N 1
ATOM 463 C CA . ALA A 1 81 ? -6.99018 -22.16709 5.59384 1.000 61.81351 72 ALA A CA 1
ATOM 464 C C . ALA A 1 81 ? -6.43239 -23.42081 4.93878 1.000 56.97688 72 ALA A C 1
ATOM 465 O O . ALA A 1 81 ? -5.31091 -23.39944 4.42354 1.000 56.47070 72 ALA A O 1
ATOM 467 N N . ASN A 1 82 ? -7.18105 -24.52063 4.94443 1.000 55.22269 73 ASN A N 1
ATOM 468 C CA . ASN A 1 82 ? -6.63608 -25.74434 4.37146 1.000 57.89692 73 ASN A CA 1
ATOM 469 C C . ASN A 1 82 ? -6.60562 -25.71736 2.84952 1.000 59.62940 73 ASN A C 1
ATOM 470 O O . ASN A 1 82 ? -5.82797 -26.46497 2.24950 1.000 59.69050 73 ASN A O 1
ATOM 475 N N . ALA A 1 83 ? -7.42121 -24.87586 2.21113 1.000 59.13777 74 ALA A N 1
ATOM 476 C CA . ALA A 1 83 ? -7.31566 -24.71370 0.76672 1.000 56.23249 74 ALA A CA 1
ATOM 477 C C . ALA A 1 83 ? -5.99578 -24.08126 0.35834 1.000 54.65899 74 ALA A C 1
ATOM 478 O O . ALA A 1 83 ? -5.59642 -24.21080 -0.80279 1.000 55.67093 74 ALA A O 1
ATOM 480 N N . TRP A 1 84 ? -5.31166 -23.40487 1.28184 1.000 54.00527 75 TRP A N 1
ATOM 481 C CA . TRP A 1 84 ? -4.10650 -22.64124 0.97222 1.000 54.95664 75 TRP A CA 1
ATOM 482 C C . TRP A 1 84 ? -2.93684 -23.04988 1.86250 1.000 54.16143 75 TRP A C 1
ATOM 483 O O . TRP A 1 84 ? -2.08045 -22.22340 2.18511 1.000 52.68031 75 TRP A O 1
ATOM 494 N N . GLY A 1 85 ? -2.89257 -24.31226 2.27750 1.000 51.85095 76 GLY A N 1
ATOM 495 C CA . GLY A 1 85 ? -1.74254 -24.82472 2.98843 1.000 51.37326 76 GLY A CA 1
ATOM 496 C C . GLY A 1 85 ? -1.75984 -24.63309 4.48622 1.000 50.66468 76 GLY A C 1
ATOM 497 O O . GLY A 1 85 ? -0.69323 -24.47437 5.09178 1.000 49.61276 76 GLY A O 1
ATOM 498 N N . GLY A 1 86 ? -2.93516 -24.64422 5.11489 1.000 52.34049 77 GLY A N 1
ATOM 499 C CA . GLY A 1 86 ? -2.97105 -24.55299 6.56142 1.000 49.06704 77 GLY A CA 1
ATOM 500 C C . GLY A 1 86 ? -2.57784 -25.85041 7.23060 1.000 49.24465 77 GLY A C 1
ATOM 501 O O . GLY A 1 86 ? -1.94584 -25.83996 8.29102 1.000 48.62423 77 GLY A O 1
ATOM 502 N N . HIS A 1 87 ? -2.93151 -26.97951 6.61955 1.000 50.50590 78 HIS A N 1
ATOM 503 C CA . HIS A 1 87 ? -2.68046 -28.29382 7.20411 1.000 53.67812 78 HIS A CA 1
ATOM 504 C C . HIS A 1 87 ? -3.23688 -28.37022 8.62675 1.000 55.19135 78 HIS A C 1
ATOM 505 O O . HIS A 1 87 ? -2.61744 -28.92045 9.54361 1.000 53.23660 78 HIS A O 1
ATOM 512 N N . LEU A 1 88 ? -4.41734 -27.79114 8.81013 1.000 53.45403 79 LEU A N 1
ATOM 513 C CA . LEU A 1 88 ? -5.07048 -27.74680 10.10538 1.000 54.11983 79 LEU A CA 1
ATOM 514 C C . LEU A 1 88 ? -5.91770 -28.99226 10.31046 1.000 55.45306 79 LEU A C 1
ATOM 515 O O . LEU A 1 88 ? -6.56024 -29.48329 9.38309 1.000 59.66249 79 LEU A O 1
ATOM 520 N N . ALA A 1 89 ? -5.90779 -29.50631 11.52952 1.000 55.83094 80 ALA A N 1
ATOM 521 C CA . ALA A 1 89 ? -6.91852 -30.47815 11.90703 1.000 56.45369 80 ALA A CA 1
ATOM 522 C C . ALA A 1 89 ? -8.10955 -29.80361 12.56776 1.000 55.46744 80 ALA A C 1
ATOM 523 O O . ALA A 1 89 ? -9.24037 -30.27462 12.42056 1.000 59.58175 80 ALA A O 1
ATOM 525 N N . ALA A 1 90 ? -7.88048 -28.69196 13.26338 1.000 55.15109 81 ALA A N 1
ATOM 526 C CA . ALA A 1 90 ? -8.92816 -27.98797 13.98843 1.000 56.59517 81 ALA A CA 1
ATOM 527 C C . ALA A 1 90 ? -8.41766 -26.60910 14.37355 1.000 53.72750 81 ALA A C 1
ATOM 528 O O . ALA A 1 90 ? -7.20838 -26.36380 14.42809 1.000 48.29797 81 ALA A O 1
ATOM 530 N N . CYS A 1 91 ? -9.36553 -25.72291 14.67727 1.000 53.83532 82 CYS A N 1
ATOM 531 C CA . CYS A 1 91 ? -9.08495 -24.33226 14.99439 1.000 49.73065 82 CYS A CA 1
ATOM 532 C C . CYS A 1 91 ? -9.83386 -23.94574 16.26602 1.000 48.41126 82 CYS A C 1
ATOM 533 O O . CYS A 1 91 ? -10.93986 -24.43338 16.52080 1.000 52.46831 82 CYS A O 1
ATOM 536 N N . ALA A 1 92 ? -9.22855 -23.06953 17.06951 1.000 46.83334 83 ALA A N 1
ATOM 537 C CA . ALA A 1 92 ? -9.87961 -22.55329 18.27199 1.000 46.91700 83 ALA A CA 1
ATOM 538 C C . ALA A 1 92 ? -9.65272 -21.05358 18.36449 1.000 47.56769 83 ALA A C 1
ATOM 539 O O . ALA A 1 92 ? -8.50693 -20.59554 18.38940 1.000 45.13823 83 ALA A O 1
ATOM 541 N N . SER A 1 93 ? -10.74254 -20.29518 18.41726 1.000 46.78200 84 SER A N 1
ATOM 542 C CA . SER A 1 93 ? -10.70371 -18.84411 18.50207 1.000 48.43767 84 SER A CA 1
ATOM 543 C C . SER A 1 93 ? -11.05474 -18.39210 19.91292 1.000 50.13585 84 SER A C 1
ATOM 544 O O . SER A 1 93 ? -11.94482 -18.96276 20.55517 1.000 50.00423 84 SER A O 1
ATOM 547 N N . GLU A 1 94 ? -10.36134 -17.34276 20.37358 1.000 46.18215 85 GLU A N 1
ATOM 548 C CA A GLU A 1 94 ? -10.57554 -16.83335 21.72456 0.546 48.76535 85 GLU A CA 1
ATOM 549 C CA B GLU A 1 94 ? -10.57727 -16.83459 21.72585 0.454 48.76503 85 GLU A CA 1
ATOM 550 C C . GLU A 1 94 ? -12.01837 -16.39282 21.93864 1.000 50.89615 85 GLU A C 1
ATOM 551 O O . GLU A 1 94 ? -12.52736 -16.45902 23.06482 1.000 55.12959 85 GLU A O 1
ATOM 562 N N . GLU A 1 95 ? -12.69810 -15.95675 20.87508 1.000 54.23344 86 GLU A N 1
ATOM 563 C CA . GLU A 1 95 ? -14.07428 -15.50206 21.00300 1.000 53.75267 86 GLU A CA 1
ATOM 564 C C . GLU A 1 95 ? -15.07092 -16.64495 21.15085 1.000 57.94679 86 GLU A C 1
ATOM 565 O O . GLU A 1 95 ? -16.14739 -16.43305 21.71738 1.000 59.99242 86 GLU A O 1
ATOM 567 N N . MET A 1 96 ? -14.74966 -17.84362 20.66628 1.000 58.56367 87 MET A N 1
ATOM 568 C CA . MET A 1 96 ? -15.69166 -18.95800 20.66071 1.000 56.68402 87 MET A CA 1
ATOM 569 C C . MET A 1 96 ? -15.48236 -19.85974 21.87308 1.000 58.61201 87 MET A C 1
ATOM 570 O O . MET A 1 96 ? -14.36402 -20.01879 22.37315 1.000 56.91903 87 MET A O 1
ATOM 575 N N . ASP A 1 97 ? -16.58437 -20.45769 22.33536 1.000 61.93255 88 ASP A N 1
ATOM 576 C CA . ASP A 1 97 ? -16.52310 -21.32816 23.50302 1.000 63.09469 88 ASP A CA 1
ATOM 577 C C . ASP A 1 97 ? -15.77863 -22.62030 23.19760 1.000 60.71494 88 ASP A C 1
ATOM 578 O O . ASP A 1 97 ? -15.02869 -23.12257 24.04368 1.000 59.75566 88 ASP A O 1
ATOM 583 N N . HIS A 1 98 ? -15.94221 -23.15450 21.98846 1.000 58.86890 89 HIS A N 1
ATOM 584 C CA . HIS A 1 98 ? -15.35576 -24.43132 21.61776 1.000 58.79763 89 HIS A CA 1
ATOM 585 C C . HIS A 1 98 ? -14.54030 -24.28858 20.34462 1.000 56.34451 89 HIS A C 1
ATOM 586 O O . HIS A 1 98 ? -14.73016 -23.36301 19.55358 1.000 52.17051 89 HIS A O 1
ATOM 593 N N . SER A 1 99 ? -13.62424 -25.22875 20.16176 1.000 54.89690 90 SER A N 1
ATOM 594 C CA . SER A 1 99 ? -12.86602 -25.29936 18.92807 1.000 53.03141 90 SER A CA 1
ATOM 595 C C . SER A 1 99 ? -13.77083 -25.70381 17.76411 1.000 54.75671 90 SER A C 1
ATOM 596 O O . SER A 1 99 ? -14.82801 -26.30642 17.94433 1.000 58.36228 90 SER A O 1
ATOM 599 N N . GLN A 1 100 ? -13.34859 -25.35489 16.55226 1.000 56.90201 91 GLN A N 1
ATOM 600 C CA . GLN A 1 100 ? -14.14634 -25.71823 15.39675 1.000 59.42155 91 GLN A CA 1
ATOM 601 C C . GLN A 1 100 ? -13.37351 -26.67790 14.49871 1.000 60.63029 91 GLN A C 1
ATOM 602 O O . GLN A 1 100 ? -12.16588 -26.51147 14.30916 1.000 56.67381 91 GLN A O 1
ATOM 604 N N . PRO A 1 101 ? -14.03014 -27.70164 13.95990 1.000 63.03147 92 PRO A N 1
ATOM 605 C CA . PRO A 1 101 ? -13.35707 -28.60463 13.01662 1.000 63.34595 92 PRO A CA 1
ATOM 606 C C . PRO A 1 101 ? -13.09320 -27.93739 11.67466 1.000 62.68431 92 PRO A C 1
ATOM 607 O O . PRO A 1 101 ? -13.72530 -26.94761 11.30334 1.000 63.54690 92 PRO A O 1
ATOM 611 N N . VAL A 1 102 ? -12.13279 -28.49624 10.94200 1.000 65.76611 93 VAL A N 1
ATOM 612 C CA . VAL A 1 102 ? -11.83209 -28.02727 9.58894 1.000 66.96023 93 VAL A CA 1
ATOM 613 C C . VAL A 1 102 ? -12.82001 -28.66798 8.62275 1.000 70.30271 93 VAL A C 1
ATOM 614 O O . VAL A 1 102 ? -13.33164 -29.76651 8.88853 1.000 69.42695 93 VAL A O 1
ATOM 618 N N . PRO A 1 103 ? -13.125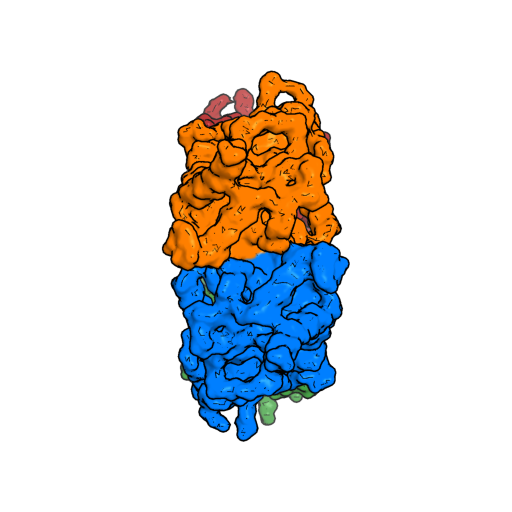94 -28.01748 7.50715 1.000 74.37805 94 PRO A N 1
ATOM 619 C CA . PRO A 1 103 ? -14.07457 -28.59521 6.55071 1.000 75.75388 94 PRO A CA 1
ATOM 620 C C . PRO A 1 103 ? -13.54642 -29.87418 5.91382 1.000 80.50718 94 PRO A C 1
ATOM 621 O O . PRO A 1 103 ? -12.34227 -30.13971 5.86534 1.000 78.47049 94 PRO A O 1
ATOM 625 N N . ASP A 1 104 ? -14.49143 -30.67860 5.41966 1.000 83.00587 95 ASP A N 1
ATOM 626 C CA . ASP A 1 104 ? -14.15628 -31.89348 4.68928 1.000 85.38667 95 ASP A CA 1
ATOM 627 C C . ASP A 1 104 ? -13.76762 -31.61661 3.24252 1.000 87.43339 95 ASP A C 1
ATOM 628 O O . ASP A 1 104 ? -13.06972 -32.43648 2.63575 1.000 88.59280 95 ASP A O 1
ATOM 630 N N . ILE A 1 105 ? -14.19168 -30.47784 2.68562 1.000 87.94613 96 ILE A N 1
ATOM 631 C CA . ILE A 1 105 ? -13.96290 -30.18806 1.27462 1.000 89.94011 96 ILE A CA 1
ATOM 632 C C . ILE A 1 105 ? -12.48949 -29.95234 0.96526 1.000 90.77597 96 ILE A C 1
ATOM 633 O O . ILE A 1 105 ? -12.07652 -30.07364 -0.19408 1.000 97.13964 96 ILE A O 1
ATOM 635 N N . TYR A 1 106 ? -11.68532 -29.61300 1.96212 1.000 85.82641 97 TYR A N 1
ATOM 636 C CA . TYR A 1 106 ? -10.25668 -29.40543 1.80023 1.000 82.15130 97 TYR A CA 1
ATOM 637 C C . TYR A 1 106 ? -9.49440 -30.44675 2.61431 1.000 77.59704 97 TYR A C 1
ATOM 638 O O . TYR A 1 106 ? -10.03226 -31.00344 3.57934 1.000 75.31918 97 TYR A O 1
ATOM 647 N N . PRO A 1 107 ? -8.24661 -30.74776 2.24643 1.000 75.82327 98 PRO A N 1
ATOM 648 C CA . PRO A 1 107 ? -7.49941 -31.77894 2.97426 1.000 75.89695 98 PRO A CA 1
ATOM 649 C C . PRO A 1 107 ? -7.22618 -31.35260 4.40461 1.000 70.78067 98 PRO A C 1
ATOM 650 O O . PRO A 1 107 ? -7.12530 -30.16562 4.71387 1.000 69.37457 98 PRO A O 1
ATOM 654 N N . ARG A 1 108 ? -7.10244 -32.34138 5.27836 1.000 74.95348 99 ARG A N 1
ATOM 655 C CA . ARG A 1 108 ? -6.81209 -32.10818 6.68352 1.000 74.67205 99 ARG A CA 1
ATOM 656 C C . ARG A 1 108 ? -5.34238 -32.39001 6.97252 1.000 78.36200 99 ARG A C 1
ATOM 657 O O . ARG A 1 108 ? -4.71623 -33.24837 6.34268 1.000 80.99422 99 ARG A O 1
ATOM 659 N N . GLY A 1 109 ? -4.79652 -31.64531 7.93202 1.000 67.35305 100 GLY A N 1
ATOM 660 C CA . GLY A 1 109 ? -3.40883 -31.78338 8.32664 1.000 62.77678 100 GLY A CA 1
ATOM 661 C C . GLY A 1 109 ? -3.27761 -32.13571 9.79271 1.000 61.37991 100 GLY A C 1
ATOM 662 O O . GLY A 1 109 ? -4.25922 -32.55209 10.41431 1.000 62.21213 100 GLY A O 1
ATOM 663 N N . ASP A 1 110 ? -2.08561 -31.97088 10.36971 1.000 56.53720 101 ASP A N 1
ATOM 664 C CA . ASP A 1 110 ? -1.83338 -32.46017 11.72026 1.000 59.74848 101 ASP A CA 1
ATOM 665 C C . ASP A 1 110 ? -1.64261 -31.34136 12.73951 1.000 54.96469 101 ASP A C 1
ATOM 666 O O . ASP A 1 110 ? -1.01687 -31.56524 13.78044 1.000 56.62052 101 ASP A O 1
ATOM 671 N N . PHE A 1 111 ? -2.19289 -30.15487 12.48322 1.000 54.02312 102 PHE A N 1
ATOM 672 C CA . PHE A 1 111 ? -1.96904 -28.98804 13.32675 1.000 50.55017 102 PHE A CA 1
ATOM 673 C C . PHE A 1 111 ? -3.26282 -28.54190 13.98651 1.000 47.34470 102 PHE A C 1
ATOM 674 O O . PHE A 1 111 ? -4.33836 -28.61086 13.38396 1.000 52.61671 102 PHE A O 1
ATOM 682 N N . LEU A 1 112 ? -3.14142 -28.07861 15.22215 1.000 47.39728 103 LEU A N 1
ATOM 683 C CA . LEU A 1 112 ? -4.20615 -27.39616 15.94365 1.000 47.45533 103 LEU A CA 1
ATOM 684 C C . LEU A 1 112 ? -3.79742 -25.93680 16.08641 1.000 47.75779 103 LEU A C 1
ATOM 685 O O . LEU A 1 112 ? -2.70830 -25.64476 16.59391 1.000 45.49840 103 LEU A O 1
ATOM 690 N N . LEU A 1 113 ? -4.65134 -25.02720 15.62873 1.000 45.26486 104 LEU A N 1
ATOM 691 C CA . LEU A 1 113 ? -4.36508 -23.60068 15.69140 1.000 43.47002 104 LEU A CA 1
ATOM 692 C C . LEU A 1 113 ? -5.25046 -22.93849 16.73748 1.000 44.59977 104 LEU A C 1
ATOM 693 O O . LEU A 1 113 ? -6.47490 -23.10257 16.71857 1.000 47.19836 104 LEU A O 1
ATOM 698 N N . LEU A 1 114 ? -4.62964 -22.20381 17.65135 1.000 40.13958 105 LEU A N 1
ATOM 699 C CA . LEU A 1 114 ? -5.33994 -21.30893 18.54805 1.000 38.63777 105 LEU A CA 1
ATOM 700 C C . LEU A 1 114 ? -5.08066 -19.87504 18.11023 1.000 39.85347 105 LEU A C 1
ATOM 701 O O . LEU A 1 114 ? -3.93200 -19.48756 17.84942 1.000 37.11796 105 LEU A O 1
ATOM 706 N N . PHE A 1 115 ? -6.15146 -19.09518 18.03518 1.000 41.60825 106 PHE A N 1
ATOM 707 C CA . PHE A 1 115 ? -6.11862 -17.77780 17.42606 1.000 40.99149 106 PHE A CA 1
ATOM 708 C C . PHE A 1 115 ? -6.81009 -16.78211 18.34232 1.000 41.60496 106 PHE A C 1
ATOM 709 O O . PHE A 1 115 ? -7.96520 -16.99061 18.73264 1.000 42.08926 106 PHE A O 1
ATOM 717 N N . ASP A 1 116 ? -6.09830 -15.71369 18.68907 1.000 39.18915 107 ASP A N 1
ATOM 718 C CA . ASP A 1 116 ? -6.67459 -14.56189 19.37308 1.000 38.36129 107 ASP A CA 1
ATOM 719 C C . ASP A 1 116 ? -6.72372 -13.40428 18.37776 1.000 39.80148 107 ASP A C 1
ATOM 720 O O . ASP A 1 116 ? -5.70242 -12.72562 18.16087 1.000 33.60385 107 ASP A O 1
ATOM 725 N N . PRO A 1 117 ? -7.87029 -13.15929 17.72895 1.000 38.60920 108 PRO A N 1
ATOM 726 C CA . PRO A 1 117 ? -7.89966 -12.16008 16.64316 1.000 38.97488 108 PRO A CA 1
ATOM 727 C C . PRO A 1 117 ? -7.62971 -10.73993 17.10380 1.000 38.02366 108 PRO A C 1
ATOM 728 O O . PRO A 1 117 ? -6.90360 -10.00107 16.42475 1.000 37.00210 108 PRO A O 1
ATOM 732 N N . LEU A 1 118 ? -8.16995 -10.33443 18.24631 1.000 38.08520 109 LEU A N 1
ATOM 733 C CA . LEU A 1 118 ? -8.06564 -8.95389 18.71079 1.000 41.20615 109 LEU A CA 1
ATOM 734 C C . LEU A 1 118 ? -7.59026 -8.93735 20.16283 1.000 36.52389 109 LEU A C 1
ATOM 735 O O . LEU A 1 118 ? -8.39036 -9.07753 21.08919 1.000 33.99695 109 LEU A O 1
ATOM 740 N N . ASP A 1 119 ? -6.28935 -8.76990 20.36216 1.000 37.93693 110 ASP A N 1
ATOM 741 C CA . ASP A 1 119 ? -5.74418 -8.54103 21.69346 1.000 33.09717 110 ASP A CA 1
ATOM 742 C C . ASP A 1 119 ? -5.69188 -7.04674 21.96644 1.000 34.81795 110 ASP A C 1
ATOM 743 O O . ASP A 1 119 ? -5.30633 -6.25730 21.09327 1.000 34.20792 110 ASP A O 1
ATOM 748 N N . GLY A 1 120 ? -6.08641 -6.66526 23.18214 1.000 32.76732 111 GLY A N 1
ATOM 749 C CA . GLY A 1 120 ? -6.13410 -5.26692 23.56384 1.000 33.01863 111 GLY A CA 1
ATOM 750 C C . GLY A 1 120 ? -7.41534 -4.60008 23.09671 1.000 32.67474 111 GLY A C 1
ATOM 751 O O . GLY A 1 120 ? -7.38799 -3.48665 22.55573 1.000 34.49956 111 GLY A O 1
ATOM 752 N N . SER A 1 121 ? -8.54877 -5.26050 23.33335 1.000 31.07019 112 SER A N 1
ATOM 753 C CA . SER A 1 121 ? -9.81833 -4.80520 22.77173 1.000 36.46200 112 SER A CA 1
ATOM 754 C C . SER A 1 121 ? -10.21865 -3.41152 23.26001 1.000 37.24725 112 SER A C 1
ATOM 755 O O . SER A 1 121 ? -10.86056 -2.66956 22.51295 1.000 36.20944 112 SER A O 1
ATOM 758 N N . SER A 1 122 ? -9.85867 -3.02533 24.49662 1.000 34.05000 113 SER A N 1
ATOM 759 C CA . SER A 1 122 ? -10.26059 -1.69795 24.97449 1.000 33.44473 113 SER A CA 1
ATOM 760 C C . SER A 1 122 ? -9.53261 -0.54231 24.28410 1.000 33.96988 113 SER A C 1
ATOM 761 O O . SER A 1 122 ? -9.89438 0.61047 24.53948 1.000 34.50802 113 SER A O 1
ATOM 764 N N . ASN A 1 123 ? -8.53231 -0.80882 23.43130 1.000 31.19427 114 ASN A N 1
ATOM 765 C CA . ASN A 1 123 ? -7.81551 0.22317 22.68509 1.000 30.19733 114 ASN A CA 1
ATOM 766 C C . ASN A 1 123 ? -8.19138 0.30943 21.20300 1.000 33.34548 114 ASN A C 1
ATOM 767 O O . ASN A 1 123 ? -7.55857 1.08827 20.46335 1.000 27.85700 114 ASN A O 1
ATOM 772 N N . ILE A 1 124 ? -9.14829 -0.50121 20.73292 1.000 34.62241 115 ILE A N 1
ATOM 773 C CA . ILE A 1 124 ? -9.43198 -0.53180 19.29438 1.000 36.75248 115 ILE A CA 1
ATOM 774 C C . ILE A 1 124 ? -10.00745 0.79999 18.82118 1.000 32.69497 115 ILE A C 1
ATOM 775 O O . ILE A 1 124 ? -9.77484 1.21110 17.68277 1.000 37.83981 115 ILE A O 1
ATOM 780 N N . ASP A 1 125 ? -10.73416 1.50289 19.68813 1.000 32.09682 116 ASP A N 1
ATOM 781 C CA . ASP A 1 125 ? -11.40455 2.75448 19.36362 1.000 35.94011 116 ASP A CA 1
ATOM 782 C C . ASP A 1 125 ? -10.53291 3.98675 19.56596 1.000 30.87217 116 ASP A C 1
ATOM 783 O O . ASP A 1 125 ? -10.99148 5.09155 19.24907 1.000 31.70046 116 ASP A O 1
ATOM 788 N N . VAL A 1 126 ? -9.31247 3.83579 20.11274 1.000 29.95199 117 VAL A N 1
ATOM 789 C CA . VAL A 1 126 ? -8.52283 4.99083 20.56501 1.000 29.98548 117 VAL A CA 1
ATOM 790 C C . VAL A 1 126 ? -7.09072 4.95228 20.02922 1.000 28.92294 117 VAL A C 1
ATOM 791 O O . VAL A 1 126 ? -6.19604 5.63851 20.54132 1.000 28.83593 117 VAL A O 1
ATOM 795 N N . ASN A 1 127 ? -6.88183 4.17766 18.96458 1.000 28.64105 118 ASN A N 1
ATOM 796 C CA . ASN A 1 127 ? -5.70633 4.29745 18.10492 1.000 27.53958 118 ASN A CA 1
ATOM 797 C C . ASN A 1 127 ? -4.40931 4.09226 18.88797 1.000 26.90325 118 ASN A C 1
ATOM 798 O O . ASN A 1 127 ? -3.39800 4.75961 18.64618 1.000 26.73243 118 ASN A O 1
ATOM 803 N N . VAL A 1 128 ? -4.46068 3.17250 19.85353 1.000 26.71098 119 VAL A N 1
ATOM 804 C CA . VAL A 1 128 ? -3.29768 2.61088 20.53484 1.000 26.14023 119 VAL A CA 1
ATOM 805 C C . VAL A 1 128 ? -3.07773 1.22868 19.95000 1.000 26.34721 119 VAL A C 1
ATOM 806 O O . VAL A 1 128 ? -4.03545 0.53122 19.59289 1.000 28.73472 119 VAL A O 1
ATOM 810 N N . SER A 1 129 ? -1.81143 0.82603 19.85806 1.000 27.32502 120 SER A N 1
ATOM 811 C CA . SER A 1 129 ? -1.44076 -0.47347 19.29702 1.000 27.48680 120 SER A CA 1
ATOM 812 C C . SER A 1 129 ? -2.28086 -1.60937 19.87147 1.000 25.92447 120 SER A C 1
ATOM 813 O O . SER A 1 129 ? -2.50663 -1.68186 21.08063 1.000 25.14294 120 SER A O 1
ATOM 816 N N . VAL A 1 130 ? -2.71658 -2.51427 18.98799 1.000 24.49523 121 VAL A N 1
ATOM 817 C CA . VAL A 1 130 ? -3.43439 -3.73447 19.33623 1.000 25.46638 121 VAL A CA 1
ATOM 818 C C . VAL A 1 130 ? -2.75244 -4.88529 18.60870 1.000 29.91500 121 VAL A C 1
ATOM 819 O O . VAL A 1 130 ? -1.77239 -4.67640 17.89306 1.000 28.98293 121 VAL A O 1
ATOM 823 N N . GLY A 1 131 ? -3.25032 -6.10499 18.81279 1.000 29.86372 122 GLY A N 1
ATOM 824 C CA . GLY A 1 131 ? -2.52700 -7.23721 18.25601 1.000 29.44112 122 GLY A CA 1
ATOM 825 C C . GLY A 1 131 ? -3.36246 -8.48065 18.03218 1.000 33.33570 122 GLY A C 1
ATOM 826 O O . GLY A 1 131 ? -4.52101 -8.58273 18.44884 1.000 32.45225 122 GLY A O 1
ATOM 827 N N . THR A 1 132 ? -2.73039 -9.43509 17.34821 1.000 28.88613 123 THR A N 1
ATOM 828 C CA . THR A 1 132 ? -3.24032 -10.78494 17.14749 1.000 31.89195 123 THR A CA 1
ATOM 829 C C . THR A 1 132 ? -2.24434 -11.76964 17.73696 1.000 29.58820 123 THR A C 1
ATOM 830 O O . THR A 1 132 ? -1.05014 -11.65885 17.45633 1.000 32.80658 123 THR A O 1
ATOM 834 N N . ILE A 1 133 ? -2.71626 -12.73771 18.52871 1.000 27.47561 124 ILE A N 1
ATOM 835 C CA . ILE A 1 133 ? -1.85107 -13.76881 19.09936 1.000 31.01026 124 ILE A CA 1
ATOM 836 C C . ILE A 1 133 ? -2.24138 -15.13180 18.54976 1.000 30.82368 124 ILE A C 1
ATOM 837 O O . ILE A 1 133 ? -3.42535 -15.45566 18.47700 1.000 30.95133 124 ILE A O 1
ATOM 842 N N . PHE A 1 134 ? -1.24983 -15.95870 18.21790 1.000 27.80736 125 PHE A N 1
ATOM 843 C CA . PHE A 1 134 ? -1.55522 -17.29355 17.72920 1.000 32.79789 125 PHE A CA 1
ATOM 844 C C . PHE A 1 134 ? -0.58019 -18.31678 18.29994 1.000 30.99453 125 PHE A C 1
ATOM 845 O O . PHE A 1 134 ? 0.53883 -17.99628 18.70837 1.000 32.35253 125 PHE A O 1
ATOM 853 N N . SER A 1 135 ? -1.01828 -19.57339 18.28517 1.000 32.62170 126 SER A N 1
ATOM 854 C CA . SER A 1 135 ? -0.26730 -20.67466 18.86786 1.000 33.92461 126 SER A CA 1
ATOM 855 C C . SER A 1 135 ? -0.61421 -21.93443 18.08973 1.000 37.65615 126 SER A C 1
ATOM 856 O O . SER A 1 135 ? -1.77054 -22.12206 17.69800 1.000 39.52208 126 SER A O 1
ATOM 859 N N . VAL A 1 136 ? 0.38819 -22.78365 17.85756 1.000 40.04400 127 VAL A N 1
ATOM 860 C CA . VAL A 1 136 ? 0.23903 -23.96819 17.02046 1.000 38.24861 127 VAL A CA 1
ATOM 861 C C . VAL A 1 136 ? 0.66039 -25.18566 17.83186 1.000 42.82881 127 VAL A C 1
ATOM 862 O O . VAL A 1 136 ? 1.82188 -25.28658 18.25365 1.000 40.35423 127 VAL A O 1
ATOM 866 N N . LEU A 1 137 ? -0.28909 -26.09618 18.05736 1.000 42.38361 128 LEU A N 1
ATOM 867 C CA . LEU A 1 137 ? -0.05980 -27.41020 18.64133 1.000 43.04137 128 LEU A CA 1
ATOM 868 C C . LEU A 1 137 ? -0.15635 -28.48527 17.56727 1.000 48.43746 128 LEU A C 1
ATOM 869 O O . LEU A 1 137 ? -0.65212 -28.25601 16.46075 1.000 49.16467 128 LEU A O 1
ATOM 874 N N . ARG A 1 138 ? 0.32098 -29.67536 17.91103 1.000 49.59839 129 ARG A N 1
ATOM 875 C CA . ARG A 1 138 ? 0.22030 -30.83743 17.04400 1.000 52.04300 129 ARG A CA 1
ATOM 876 C C . ARG A 1 138 ? -0.96960 -31.68166 17.45446 1.000 50.81509 129 ARG A C 1
ATOM 877 O O . ARG A 1 138 ? -1.20667 -31.89758 18.64213 1.000 53.75425 129 ARG A O 1
ATOM 885 N N . CYS A 1 139 ? -1.70827 -32.15638 16.47084 1.000 58.37575 130 CYS A N 1
ATOM 886 C CA . CYS A 1 139 ? -2.82265 -33.04773 16.74728 1.000 61.12220 130 CYS A CA 1
ATOM 887 C C . CYS A 1 139 ? -2.28737 -34.41829 17.14855 1.000 65.81632 130 CYS A C 1
ATOM 888 O O . CYS A 1 139 ? -1.45415 -34.98404 16.42892 1.000 65.74961 130 CYS A O 1
ATOM 891 N N . PRO A 1 140 ? -2.70213 -34.96161 18.29385 1.000 66.76207 131 PRO A N 1
ATOM 892 C CA . PRO A 1 140 ? -2.20064 -36.27599 18.71675 1.000 70.87268 131 PRO A CA 1
ATOM 893 C C . PRO A 1 140 ? -2.38943 -37.32563 17.63142 1.000 77.92380 131 PRO A C 1
ATOM 894 O O . PRO A 1 140 ? -3.45512 -37.42530 17.01188 1.000 77.89753 131 PRO A O 1
ATOM 898 N N . THR A 1 141 ? -1.32913 -38.09640 17.39554 1.000 81.65867 132 THR A N 1
ATOM 899 C CA . THR A 1 141 ? -1.25205 -39.08749 16.32102 1.000 85.07484 132 THR A CA 1
ATOM 900 C C . THR A 1 141 ? -2.49378 -39.97644 16.16672 1.000 85.08808 132 THR A C 1
ATOM 901 O O . THR A 1 141 ? -3.03522 -40.50069 17.14073 1.000 82.12822 132 THR A O 1
ATOM 905 N N . GLU A 1 144 ? -7.89719 -38.62999 14.75880 1.000 91.05660 135 GLU A N 1
ATOM 906 C CA . GLU A 1 144 ? -8.68291 -37.88596 13.77928 1.000 90.72657 135 GLU A CA 1
ATOM 907 C C . GLU A 1 144 ? -9.90615 -37.26270 14.44120 1.000 90.77415 135 GLU A C 1
ATOM 908 O O . GLU A 1 144 ? -10.16694 -37.50640 15.62045 1.000 93.24462 135 GLU A O 1
ATOM 910 N N . LEU A 1 145 ? -10.65750 -36.47741 13.66794 1.000 90.04619 136 LEU A N 1
ATOM 911 C CA . LEU A 1 145 ? -11.79968 -35.69309 14.13355 1.000 86.64374 136 LEU A CA 1
ATOM 912 C C . LEU A 1 145 ? -11.47468 -34.97662 15.45373 1.000 86.97710 136 LEU A C 1
ATOM 913 O O . LEU A 1 145 ? -12.20061 -35.13141 16.44003 1.000 84.54232 136 LEU A O 1
ATOM 915 N N . PRO A 1 146 ? -10.40190 -34.17803 15.49192 1.000 81.37404 137 PRO A N 1
ATOM 916 C CA . PRO A 1 146 ? -9.94659 -33.61429 16.76967 1.000 76.19846 137 PRO A CA 1
ATOM 917 C C . PRO A 1 146 ? -10.98515 -32.69510 17.39346 1.000 72.72481 137 PRO A C 1
ATOM 918 O O . PRO A 1 146 ? -11.63961 -31.90728 16.70847 1.000 74.11728 137 PRO A O 1
ATOM 922 N N . GLY A 1 147 ? -11.12700 -32.80526 18.71190 1.000 69.44073 138 GLY A N 1
ATOM 923 C CA . GLY A 1 147 ? -12.08509 -32.00598 19.45000 1.000 62.95031 138 GLY A CA 1
ATOM 924 C C . GLY A 1 147 ? -11.43668 -31.08757 20.46471 1.000 59.45604 138 GLY A C 1
ATOM 925 O O . GLY A 1 147 ? -10.21644 -30.90145 20.44085 1.000 57.95290 138 GLY A O 1
ATOM 926 N N . ASP A 1 148 ? -12.25145 -30.50873 21.35578 1.000 56.46890 139 ASP A N 1
ATOM 927 C CA . ASP A 1 148 ? -11.74547 -29.59182 22.37870 1.000 56.70106 139 ASP A CA 1
ATOM 928 C C . ASP A 1 148 ? -10.60750 -30.20860 23.17770 1.000 54.71599 139 ASP A C 1
ATOM 929 O O . ASP A 1 148 ? -9.59553 -29.55085 23.45689 1.000 53.22854 139 ASP A O 1
ATOM 934 N N . ASP A 1 149 ? -10.77173 -31.47246 23.56590 1.000 53.78827 140 ASP A N 1
ATOM 935 C CA . ASP A 1 149 ? -9.82187 -32.16578 24.41735 1.000 54.82254 140 ASP A CA 1
ATOM 936 C C . ASP A 1 149 ? -8.44354 -32.30688 23.77687 1.000 53.44941 140 ASP A C 1
ATOM 937 O O . ASP A 1 149 ? -7.44665 -32.41106 24.49982 1.000 50.70415 140 ASP A O 1
ATOM 942 N N . ALA A 1 150 ? -8.35969 -32.31056 22.44269 1.000 55.79441 141 ALA A N 1
ATOM 943 C CA . ALA A 1 150 ? -7.06542 -32.42411 21.77013 1.000 54.45555 141 ALA A CA 1
ATOM 944 C C . ALA A 1 150 ? -6.20221 -31.18391 21.94853 1.000 47.24403 141 ALA A C 1
ATOM 945 O O . ALA A 1 150 ? -4.98906 -31.25754 21.73813 1.000 49.22325 141 ALA A O 1
ATOM 947 N N . PHE A 1 151 ? -6.79609 -30.05697 22.33408 1.000 50.55904 142 PHE A N 1
ATOM 948 C CA . PHE A 1 151 ? -6.06939 -28.80639 22.52705 1.000 50.80737 142 PHE A CA 1
ATOM 949 C C . PHE A 1 151 ? -5.40731 -28.70184 23.89895 1.000 50.66308 142 PHE A C 1
ATOM 950 O O . PHE A 1 151 ? -4.61150 -27.78598 24.12151 1.000 43.82884 142 PHE A O 1
ATOM 958 N N . LEU A 1 152 ? -5.70965 -29.61078 24.82189 1.000 50.79034 143 LEU A N 1
ATOM 959 C CA . LEU A 1 152 ? -5.25700 -29.47657 26.20482 1.000 51.14966 143 LEU A CA 1
ATOM 960 C C . LEU A 1 152 ? -3.85664 -30.06413 26.32404 1.000 49.48878 143 LEU A C 1
ATOM 961 O O . LEU A 1 152 ? -3.64220 -31.16556 26.82944 1.000 51.29828 143 LEU A O 1
ATOM 966 N N . GLN A 1 153 ? -2.88608 -29.30172 25.83798 1.000 49.97535 144 GLN A N 1
ATOM 967 C CA . GLN A 1 153 ? -1.48894 -29.66999 25.89051 1.000 47.87467 144 GLN A CA 1
ATOM 968 C C . GLN A 1 153 ? -0.69596 -28.57555 26.58768 1.000 46.69641 144 GLN A C 1
ATOM 969 O O . GLN A 1 153 ? -1.00453 -27.38651 26.42992 1.000 42.12152 144 GLN A O 1
ATOM 975 N N . PRO A 1 154 ? 0.32324 -28.93896 27.36012 1.000 45.39726 145 PRO A N 1
ATOM 976 C CA . PRO A 1 154 ? 1.15894 -27.91340 27.99475 1.000 40.83016 145 PRO A CA 1
ATOM 977 C C . PRO A 1 154 ? 1.83324 -27.03925 26.95687 1.000 40.06543 145 PRO A C 1
ATOM 978 O O . PRO A 1 154 ? 2.09215 -27.46197 25.82390 1.000 39.14966 145 PRO A O 1
ATOM 982 N N . GLY A 1 155 ? 2.10519 -25.79779 27.36193 1.000 37.94204 146 GLY A N 1
ATOM 983 C CA . GLY A 1 155 ? 2.71876 -24.81782 26.48614 1.000 39.87950 146 GLY A CA 1
ATOM 984 C C . GLY A 1 155 ? 4.04540 -25.25347 25.90653 1.000 38.05636 146 GLY A C 1
ATOM 985 O O . GLY A 1 155 ? 4.42044 -24.79006 24.81809 1.000 39.11467 146 GLY A O 1
ATOM 986 N N . SER A 1 156 ? 4.75782 -26.13907 26.59938 1.000 37.93054 147 SER A N 1
ATOM 987 C CA . SER A 1 156 ? 6.01989 -26.68047 26.11074 1.000 40.43806 147 SER A CA 1
ATOM 988 C C . SER A 1 156 ? 5.85001 -27.56221 24.88693 1.000 41.15903 147 SER A C 1
ATOM 989 O O . SER A 1 156 ? 6.85619 -27.91001 24.25902 1.000 39.58729 147 SER A O 1
ATOM 992 N N . LYS A 1 157 ? 4.61659 -27.95165 24.55344 1.000 41.57043 148 LYS A N 1
ATOM 993 C CA . LYS A 1 157 ? 4.33723 -28.73286 23.35637 1.000 40.70782 148 LYS A CA 1
ATOM 994 C C . LYS A 1 157 ? 3.97908 -27.86737 22.15968 1.000 40.23840 148 LYS A C 1
ATOM 995 O O . LYS A 1 157 ? 3.73481 -28.41182 21.07915 1.000 43.39179 148 LYS A O 1
ATOM 1001 N N . GLN A 1 158 ? 3.93960 -26.54505 22.31224 1.000 39.03493 149 GLN A N 1
ATOM 1002 C CA . GLN A 1 158 ? 3.73050 -25.68481 21.15188 1.000 41.32036 149 GLN A CA 1
ATOM 1003 C C . GLN A 1 158 ? 4.85292 -25.87510 20.13982 1.000 44.06903 149 GLN A C 1
ATOM 1004 O O . GLN A 1 158 ? 6.03026 -25.92597 20.49934 1.000 40.15204 149 GLN A O 1
ATOM 1010 N N . ILE A 1 159 ? 4.48672 -25.96814 18.85921 1.000 38.59306 150 ILE A N 1
ATOM 1011 C CA . ILE A 1 159 ? 5.49217 -26.06390 17.81545 1.000 40.16692 150 ILE A CA 1
ATOM 1012 C C . ILE A 1 159 ? 5.72643 -24.72548 17.12258 1.000 43.58853 150 ILE A C 1
ATOM 1013 O O . ILE A 1 159 ? 6.72514 -24.57708 16.39246 1.000 42.75649 150 ILE A O 1
ATOM 1018 N N . ALA A 1 160 ? 4.85711 -23.74373 17.34722 1.000 39.49505 151 ALA A N 1
ATOM 1019 C CA . ALA A 1 160 ? 5.07235 -22.37659 16.91080 1.000 34.46388 151 ALA A CA 1
ATOM 1020 C C . ALA A 1 160 ? 4.14441 -21.47558 17.71382 1.000 39.48180 151 ALA A C 1
ATOM 1021 O O . ALA A 1 160 ? 3.03424 -21.87696 18.08964 1.000 37.15856 151 ALA A O 1
ATOM 1023 N N . ALA A 1 161 ? 4.62079 -20.25784 17.97333 1.000 34.24708 152 ALA A N 1
ATOM 1024 C CA . ALA A 1 161 ? 3.84044 -19.21507 18.62449 1.000 33.18931 152 ALA A CA 1
ATOM 1025 C C . ALA A 1 161 ? 4.25527 -17.87430 18.03208 1.000 33.37592 152 ALA A C 1
ATOM 1026 O O . ALA A 1 161 ? 5.36983 -17.72136 17.51851 1.000 33.85869 152 ALA A O 1
ATOM 1028 N N . GLY A 1 162 ? 3.35349 -16.90969 18.08345 1.000 31.13200 153 GLY A N 1
ATOM 1029 C CA . GLY A 1 162 ? 3.69114 -15.59347 17.57541 1.000 29.44141 153 GLY A CA 1
ATOM 1030 C C . GLY A 1 162 ? 2.57360 -14.60511 17.81367 1.000 29.38951 153 GLY A C 1
ATOM 1031 O O . GLY A 1 162 ? 1.46691 -14.95956 18.22255 1.000 31.96177 153 GLY A O 1
ATOM 1032 N N . TYR A 1 163 ? 2.90020 -13.34249 17.58478 1.000 28.68790 154 TYR A N 1
ATOM 1033 C CA . TYR A 1 163 ? 1.90624 -12.29374 17.52890 1.000 25.06446 154 TYR A CA 1
ATOM 1034 C C . TYR A 1 163 ? 2.26267 -11.33419 16.40467 1.000 29.63849 154 TYR A C 1
ATOM 1035 O O . TYR A 1 163 ? 3.41865 -11.23280 15.96851 1.000 27.14470 154 TYR A O 1
ATOM 1044 N N . CYS A 1 164 ? 1.23000 -10.64017 15.94216 1.000 29.58487 155 CYS A N 1
ATOM 1045 C CA . CYS A 1 164 ? 1.34324 -9.51017 15.04624 1.000 25.71340 155 CYS A CA 1
ATOM 1046 C C . CYS A 1 164 ? 0.88266 -8.28075 15.79754 1.000 28.41372 155 CYS A C 1
ATOM 1047 O O . CYS A 1 164 ? -0.21355 -8.28122 16.36525 1.000 29.99850 155 CYS A O 1
ATOM 1050 N N . ILE A 1 165 ? 1.70757 -7.24185 15.84144 1.000 25.75664 156 ILE A N 1
ATOM 1051 C CA . ILE A 1 165 ? 1.31961 -6.01346 16.52864 1.000 25.76208 156 ILE A CA 1
ATOM 1052 C C . ILE A 1 165 ? 0.99661 -4.96901 15.47780 1.000 26.92778 156 ILE A C 1
ATOM 1053 O O . ILE A 1 165 ? 1.80635 -4.71735 14.57337 1.000 27.79277 156 ILE A O 1
ATOM 1058 N N . TYR A 1 166 ? -0.19795 -4.38470 15.57938 1.000 23.61663 157 TYR A N 1
ATOM 1059 C CA . TYR A 1 166 ? -0.63383 -3.33185 14.67521 1.000 25.61478 157 TYR A CA 1
ATOM 1060 C C . TYR A 1 166 ? -0.39305 -2.00657 15.39121 1.000 26.58092 157 TYR A C 1
ATOM 1061 O O . TYR A 1 166 ? -1.17140 -1.60339 16.25217 1.000 26.82714 157 TYR A O 1
ATOM 1070 N N . GLY A 1 167 ? 0.70752 -1.34335 15.05358 1.000 25.14769 158 GLY A N 1
ATOM 1071 C CA . GLY A 1 167 ? 1.04079 -0.06718 15.63138 1.000 25.52944 158 GLY A CA 1
ATOM 1072 C C . GLY A 1 167 ? 1.37175 0.90025 14.52155 1.000 28.40210 158 GLY A C 1
ATOM 1073 O O . GLY A 1 167 ? 0.90929 0.74167 13.38488 1.000 29.64516 158 GLY A O 1
ATOM 1074 N N . PRO A 1 168 ? 2.16341 1.92761 14.80977 1.000 26.45353 159 PRO A N 1
ATOM 1075 C CA . PRO A 1 168 ? 2.55621 2.82399 13.71737 1.000 26.54858 159 PRO A CA 1
ATOM 1076 C C . PRO A 1 168 ? 3.19089 2.04441 12.59482 1.000 29.41542 159 PRO A C 1
ATOM 1077 O O . PRO A 1 168 ? 2.99001 2.37835 11.42199 1.000 29.60812 159 PRO A O 1
ATOM 1081 N N . SER A 1 169 ? 3.87495 0.94956 12.91217 1.000 28.10052 160 SER A N 1
ATOM 1082 C CA . SER A 1 169 ? 4.19051 -0.06670 11.91785 1.000 31.57613 160 SER A CA 1
ATOM 1083 C C . SER A 1 169 ? 3.52010 -1.37826 12.32517 1.000 28.89250 160 SER A C 1
ATOM 1084 O O . SER A 1 169 ? 3.02882 -1.52632 13.45190 1.000 25.58974 160 SER A O 1
ATOM 1087 N N . THR A 1 170 ? 3.47320 -2.32197 11.37825 1.000 25.00067 161 THR A N 1
ATOM 1088 C CA . THR A 1 170 ? 2.95671 -3.66182 11.61419 1.000 27.95798 161 THR A CA 1
ATOM 1089 C C . THR A 1 170 ? 4.12095 -4.63679 11.69166 1.000 29.01416 161 THR A C 1
ATOM 1090 O O . THR A 1 170 ? 4.94662 -4.69753 10.77150 1.000 27.20217 161 THR A O 1
ATOM 1094 N N . GLN A 1 171 ? 4.18780 -5.39820 12.77847 1.000 26.77759 162 GLN A N 1
ATOM 1095 C CA . GLN A 1 171 ? 5.31116 -6.29783 12.98577 1.000 30.02323 162 GLN A CA 1
ATOM 1096 C C . GLN A 1 171 ? 4.80707 -7.67621 13.37594 1.000 31.17022 162 GLN A C 1
ATOM 1097 O O . GLN A 1 171 ? 3.90886 -7.79977 14.21142 1.000 31.34933 162 GLN A O 1
ATOM 1103 N N . LEU A 1 172 ? 5.36817 -8.70351 12.74690 1.000 29.98039 163 LEU A N 1
ATOM 1104 C CA . LEU A 1 172 ? 5.09883 -10.07945 13.11538 1.000 30.45186 163 LEU A CA 1
ATOM 1105 C C . LEU A 1 172 ? 6.28619 -10.57083 13.92018 1.000 31.32059 163 LEU A C 1
ATOM 1106 O O . LEU A 1 172 ? 7.43236 -10.45376 13.47957 1.000 33.96092 163 LEU A O 1
ATOM 1111 N N . VAL A 1 173 ? 6.00850 -11.10250 15.10387 1.000 31.38509 164 VAL A N 1
ATOM 1112 C CA . VAL A 1 173 ? 7.01776 -11.64583 15.99837 1.000 29.25682 164 VAL A CA 1
ATOM 1113 C C . VAL A 1 173 ? 6.71114 -13.12478 16.16253 1.000 30.09265 164 VAL A C 1
ATOM 1114 O O . VAL A 1 173 ? 5.58852 -13.48229 16.53656 1.000 30.04652 164 VAL A O 1
ATOM 1118 N N . LEU A 1 174 ? 7.68630 -13.98950 15.87303 1.000 30.52306 165 LEU A N 1
ATOM 1119 C CA . LEU A 1 174 ? 7.37562 -15.41213 15.85756 1.000 32.00795 165 LEU A CA 1
ATOM 1120 C C . LEU A 1 174 ? 8.53225 -16.22729 16.42267 1.000 32.09766 165 LEU A C 1
ATOM 1121 O O . LEU A 1 174 ? 9.68233 -15.77818 16.46355 1.000 33.29332 165 LEU A O 1
ATOM 1126 N N . THR A 1 175 ? 8.20253 -17.43982 16.87389 1.000 29.55815 166 THR A N 1
ATOM 1127 C CA . THR A 1 175 ? 9.20309 -18.44297 17.19825 1.000 33.31865 166 THR A CA 1
ATOM 1128 C C . THR A 1 175 ? 8.68201 -19.80772 16.77574 1.000 37.77859 166 THR A C 1
ATOM 1129 O O . THR A 1 175 ? 7.46690 -20.04940 16.75434 1.000 33.14621 166 THR A O 1
ATOM 1133 N N . VAL A 1 176 ? 9.62398 -20.68878 16.41153 1.000 38.04562 167 VAL A N 1
ATOM 1134 C CA . VAL A 1 176 ? 9.33560 -22.09096 16.12895 1.000 37.38183 167 VAL A CA 1
ATOM 1135 C C . VAL A 1 176 ? 10.26733 -22.97991 16.95419 1.000 40.40722 167 VAL A C 1
ATOM 1136 O O . VAL A 1 176 ? 10.50705 -24.14307 16.60515 1.000 42.29957 167 VAL A O 1
ATOM 1140 N N . GLY A 1 177 ? 10.76908 -22.45372 18.06997 1.000 39.37701 168 GLY A N 1
ATOM 1141 C CA . GLY A 1 177 ? 11.62888 -23.20808 18.95834 1.000 40.04502 168 GLY A CA 1
ATOM 1142 C C . GLY A 1 177 ? 13.11090 -22.93202 18.82309 1.000 41.03182 168 GLY A C 1
ATOM 1143 O O . GLY A 1 177 ? 13.91253 -23.65729 19.41995 1.000 43.48740 168 GLY A O 1
ATOM 1144 N N . HIS A 1 178 ? 13.49672 -21.90251 18.07181 1.000 41.17877 169 HIS A N 1
ATOM 1145 C CA . HIS A 1 178 ? 14.89542 -21.55179 17.83915 1.000 44.15720 169 HIS A CA 1
ATOM 1146 C C . HIS A 1 178 ? 15.04601 -20.03101 17.92055 1.000 38.07501 169 HIS A C 1
ATOM 1147 O O . HIS A 1 178 ? 15.45461 -19.36369 16.98232 1.000 37.35636 169 HIS A O 1
ATOM 1154 N N . GLY A 1 179 ? 14.68267 -19.45456 19.05572 1.000 37.15658 170 GLY A N 1
ATOM 1155 C CA . GLY A 1 179 ? 14.70450 -18.01478 19.19041 1.000 36.84419 170 GLY A CA 1
ATOM 1156 C C . GLY A 1 179 ? 13.43129 -17.33510 18.69370 1.000 34.80273 170 GLY A C 1
ATOM 1157 O O . GLY A 1 179 ? 12.56371 -17.92740 18.05242 1.000 32.39382 170 GLY A O 1
ATOM 1158 N N . THR A 1 180 ? 13.34863 -16.04452 18.99475 1.000 31.06474 171 THR A N 1
ATOM 1159 C CA . THR A 1 180 ? 12.19710 -15.21352 18.71455 1.000 32.23109 171 THR A CA 1
ATOM 1160 C C . THR A 1 180 ? 12.63272 -14.12297 17.75686 1.000 33.13536 171 THR A C 1
ATOM 1161 O O . THR A 1 180 ? 13.64853 -13.46592 17.99429 1.000 32.42382 171 THR A O 1
ATOM 1165 N N . HIS A 1 181 ? 11.87704 -13.94285 16.67435 1.000 29.32697 172 HIS A N 1
ATOM 1166 C CA . HIS A 1 181 ? 12.32828 -13.13098 15.55249 1.000 34.61737 172 HIS A CA 1
ATOM 1167 C C . HIS A 1 181 ? 11.22534 -12.18198 15.11594 1.000 31.37532 172 HIS A C 1
ATOM 1168 O O . HIS A 1 181 ? 10.06468 -12.58783 14.99382 1.000 32.81279 172 HIS A O 1
ATOM 1175 N N . ALA A 1 182 ? 11.59435 -10.92490 14.87839 1.000 29.98436 173 ALA A N 1
ATOM 1176 C CA . ALA A 1 182 ? 10.64462 -9.86766 14.55234 1.000 32.06980 173 ALA A CA 1
ATOM 1177 C C . ALA A 1 182 ? 10.77138 -9.48864 13.08258 1.000 33.36531 173 ALA A C 1
ATOM 1178 O O . ALA A 1 182 ? 11.88184 -9.24879 12.59637 1.000 31.02291 173 ALA A O 1
ATOM 1180 N N . PHE A 1 183 ? 9.63365 -9.42505 12.38599 1.000 31.29495 174 PHE A N 1
ATOM 1181 C CA . PHE A 1 183 ? 9.56461 -8.99617 10.99504 1.000 31.11954 174 PHE A CA 1
ATOM 1182 C C . PHE A 1 183 ? 8.68085 -7.76086 10.90312 1.000 32.45962 174 PHE A C 1
ATOM 1183 O O . PHE A 1 183 ? 7.66743 -7.67109 11.59111 1.000 31.98753 174 PHE A O 1
ATOM 1191 N N . THR A 1 184 ? 9.05047 -6.81703 10.04511 1.000 29.12683 175 THR A N 1
ATOM 1192 C CA . THR A 1 184 ? 8.26055 -5.61654 9.81764 1.000 29.96405 175 THR A CA 1
ATOM 1193 C C . THR A 1 184 ? 7.56673 -5.71504 8.46170 1.000 30.29239 175 THR A C 1
ATOM 1194 O O . THR A 1 184 ? 8.17197 -6.15589 7.47605 1.000 30.94772 175 THR A O 1
ATOM 1198 N N . LEU A 1 185 ? 6.29720 -5.30980 8.42355 1.000 26.87879 176 LEU A N 1
ATOM 1199 C CA . LEU A 1 185 ? 5.52701 -5.30417 7.18665 1.000 32.57813 176 LEU A CA 1
ATOM 1200 C C . LEU A 1 185 ? 6.00957 -4.18276 6.27117 1.000 32.46833 176 LEU A C 1
ATOM 1201 O O . LEU A 1 185 ? 5.99618 -3.00447 6.64822 1.000 29.33340 176 LEU A O 1
ATOM 1206 N N . ASP A 1 186 ? 6.47461 -4.56357 5.08756 1.000 32.31070 177 ASP A N 1
ATOM 1207 C CA . ASP A 1 186 ? 6.77471 -3.62534 4.00652 1.000 34.41932 177 ASP A CA 1
ATOM 1208 C C . ASP A 1 186 ? 5.45721 -3.35496 3.29290 1.000 36.83746 177 ASP A C 1
ATOM 1209 O O . ASP A 1 186 ? 4.97936 -4.18438 2.51452 1.000 37.35099 177 ASP A O 1
ATOM 1214 N N . ARG A 1 187 ? 4.86555 -2.18843 3.55680 1.000 38.03501 178 ARG A N 1
ATOM 1215 C CA . ARG A 1 187 ? 3.50042 -1.93122 3.10285 1.000 39.38265 178 ARG A CA 1
ATOM 1216 C C . ARG A 1 187 ? 3.41076 -1.87644 1.57907 1.000 40.91281 178 ARG A C 1
ATOM 1217 O O . ARG A 1 187 ? 2.39795 -2.28530 0.99718 1.000 43.04827 178 ARG A O 1
ATOM 1225 N N . GLU A 1 188 ? 4.43856 -1.34045 0.91936 1.000 39.26363 179 GLU A N 1
ATOM 1226 C CA . GLU A 1 188 ? 4.43056 -1.31332 -0.53889 1.000 39.70995 179 GLU A CA 1
ATOM 1227 C C . GLU A 1 188 ? 4.39184 -2.72427 -1.11021 1.000 40.66888 179 GLU A C 1
ATOM 1228 O O . GLU A 1 188 ? 3.64466 -2.99788 -2.05701 1.000 43.43958 179 GLU A O 1
ATOM 1230 N N . LYS A 1 189 ? 5.17743 -3.64047 -0.53943 1.000 39.88579 180 LYS A N 1
ATOM 1231 C CA . LYS A 1 189 ? 5.28243 -4.99103 -1.07604 1.000 41.47275 180 LYS A CA 1
ATOM 1232 C C . LYS A 1 189 ? 4.21532 -5.94043 -0.54618 1.000 40.89618 180 LYS A C 1
ATOM 1233 O O . LYS A 1 189 ? 4.03130 -7.01803 -1.11813 1.000 43.14848 180 LYS A O 1
ATOM 1239 N N . GLY A 1 190 ? 3.51210 -5.58043 0.51996 1.000 39.14185 181 GLY A N 1
ATOM 1240 C CA . GLY A 1 190 ? 2.62218 -6.53632 1.14867 1.000 39.17066 181 GLY A CA 1
ATOM 1241 C C . GLY A 1 190 ? 3.30921 -7.72415 1.78998 1.000 39.51271 181 GLY A C 1
ATOM 1242 O O . GLY A 1 190 ? 2.66265 -8.75014 2.01568 1.000 40.83552 181 GLY A O 1
ATOM 1243 N N . GLU A 1 191 ? 4.59967 -7.61443 2.11264 1.000 37.70089 182 GLU A N 1
ATOM 1244 C CA . GLU A 1 191 ? 5.36564 -8.73087 2.65077 1.000 39.66161 182 GLU A CA 1
ATOM 1245 C C . GLU A 1 191 ? 6.10644 -8.33607 3.91838 1.000 37.22607 182 GLU A C 1
ATOM 1246 O O . GLU A 1 191 ? 6.54579 -7.19276 4.07265 1.000 35.09780 182 GLU A O 1
ATOM 1252 N N . PHE A 1 192 ? 6.25635 -9.31632 4.81277 1.000 31.85815 183 PHE A N 1
ATOM 1253 C CA . PHE A 1 192 ? 7.04851 -9.15504 6.02169 1.000 34.04937 183 PHE A CA 1
ATOM 1254 C C . PHE A 1 192 ? 8.54623 -9.31603 5.75677 1.000 35.40836 183 PHE A C 1
ATOM 1255 O O . PHE A 1 192 ? 8.97273 -10.18925 4.99301 1.000 33.72514 183 PHE A O 1
ATOM 1263 N N . VAL A 1 193 ? 9.34459 -8.47104 6.41747 1.000 34.18954 184 VAL A N 1
ATOM 1264 C CA . VAL A 1 193 ? 10.79787 -8.42472 6.25936 1.000 37.32055 184 VAL A CA 1
ATOM 1265 C C . VAL A 1 193 ? 11.44076 -8.55615 7.63166 1.000 34.14944 184 VAL A C 1
ATOM 1266 O O . VAL A 1 193 ? 11.05625 -7.84578 8.56780 1.000 32.21051 184 VAL A O 1
ATOM 1270 N N . LEU A 1 194 ? 12.43670 -9.43176 7.74128 1.000 34.41346 185 LEU A N 1
ATOM 1271 C CA . LEU A 1 194 ? 13.13302 -9.62920 9.00649 1.000 34.46420 185 LEU A CA 1
ATOM 1272 C C . LEU A 1 194 ? 13.79340 -8.33179 9.45312 1.000 34.58661 185 LEU A C 1
ATOM 1273 O O . LEU A 1 194 ? 14.59805 -7.76062 8.71591 1.000 34.53697 185 LEU A O 1
ATOM 1278 N N . THR A 1 195 ? 13.44185 -7.84190 10.65003 1.000 32.74656 186 THR A N 1
ATOM 1279 C CA . THR A 1 195 ? 14.09527 -6.64829 11.17881 1.000 32.24472 186 THR A CA 1
ATOM 1280 C C . THR A 1 195 ? 14.80586 -6.83432 12.51359 1.000 32.72036 186 THR A C 1
ATOM 1281 O O . THR A 1 195 ? 15.71429 -6.04960 12.80121 1.000 35.84315 186 THR A O 1
ATOM 1285 N N . THR A 1 196 ? 14.43435 -7.82288 13.33452 1.000 32.35878 187 THR A N 1
ATOM 1286 C CA . THR A 1 196 ? 15.24100 -8.18155 14.50875 1.000 32.29120 187 THR A CA 1
ATOM 1287 C C . THR A 1 196 ? 15.33083 -9.69420 14.60725 1.000 34.16886 187 THR A C 1
ATOM 1288 O O . THR A 1 196 ? 14.35614 -10.35126 14.98752 1.000 32.92632 187 THR A O 1
ATOM 1292 N N . GLU A 1 197 ? 16.49654 -10.24139 14.30075 1.000 30.56176 188 GLU A N 1
ATOM 1293 C CA . GLU A 1 197 ? 16.73880 -11.65537 14.51331 1.000 35.33444 188 GLU A CA 1
ATOM 1294 C C . GLU A 1 197 ? 17.21814 -11.88296 15.94294 1.000 37.52073 188 GLU A C 1
ATOM 1295 O O . GLU A 1 197 ? 17.98585 -11.08178 16.48754 1.000 36.88370 188 GLU A O 1
ATOM 1301 N N . ASN A 1 198 ? 16.74640 -12.97337 16.55284 1.000 34.26924 189 ASN A N 1
ATOM 1302 C CA . ASN A 1 198 ? 17.17782 -13.37453 17.89348 1.000 36.39692 189 ASN A CA 1
ATOM 1303 C C . ASN A 1 198 ? 16.94445 -12.25643 18.90862 1.000 34.87114 189 ASN A C 1
ATOM 1304 O O . ASN A 1 198 ? 17.87778 -11.70784 19.48777 1.000 35.02116 189 ASN A O 1
ATOM 1309 N N . MET A 1 199 ? 15.67798 -11.91141 19.09958 1.000 32.92658 190 MET A N 1
ATOM 1310 C CA . MET A 1 199 ? 15.34998 -10.93590 20.12160 1.000 31.99279 190 MET A CA 1
ATOM 1311 C C . MET A 1 199 ? 15.87068 -11.43698 21.46575 1.000 35.22888 190 MET A C 1
ATOM 1312 O O . MET A 1 199 ? 15.87099 -12.63930 21.74435 1.000 36.02050 190 MET A O 1
ATOM 1317 N N . GLN A 1 200 ? 16.36013 -10.52014 22.28401 1.000 31.43978 191 GLN A N 1
ATOM 1318 C CA . GLN A 1 200 ? 16.94525 -10.88521 23.56427 1.000 36.72821 191 GLN A CA 1
ATOM 1319 C C . GLN A 1 200 ? 16.40710 -9.95843 24.63256 1.000 35.72196 191 GLN A C 1
ATOM 1320 O O . GLN A 1 200 ? 16.44611 -8.73419 24.47470 1.000 35.50567 191 GLN A O 1
ATOM 1326 N N . ILE A 1 201 ? 15.90902 -10.54846 25.70949 1.000 33.94083 192 ILE A N 1
ATOM 1327 C CA . ILE A 1 201 ? 15.34744 -9.81439 26.83781 1.000 31.66553 192 ILE A CA 1
ATOM 1328 C C . ILE A 1 201 ? 16.43045 -9.71677 27.90463 1.000 32.04626 192 ILE A C 1
ATOM 1329 O O . ILE A 1 201 ? 16.86646 -10.75961 28.41608 1.000 29.58108 192 ILE A O 1
ATOM 1334 N N . PRO A 1 202 ? 16.89753 -8.51700 28.25699 1.000 31.68672 193 PRO A N 1
ATOM 1335 C CA . PRO A 1 202 ? 17.91262 -8.40568 29.31999 1.000 34.97305 193 PRO A CA 1
ATOM 1336 C C . PRO A 1 202 ? 17.42509 -9.06649 30.60509 1.000 31.91072 193 PRO A C 1
ATOM 1337 O O . PRO A 1 202 ? 16.24682 -8.99357 30.95350 1.000 31.33975 193 PRO A O 1
ATOM 1341 N N . ALA A 1 203 ? 18.34620 -9.74424 31.28962 1.000 34.44694 194 ALA A N 1
ATOM 1342 C CA . ALA A 1 203 ? 17.97737 -10.53954 32.46153 1.000 34.02933 194 ALA A CA 1
ATOM 1343 C C . ALA A 1 203 ? 17.37902 -9.69196 33.57574 1.000 30.10234 194 ALA A C 1
ATOM 1344 O O . ALA A 1 203 ? 16.54058 -10.17695 34.33615 1.000 34.48934 194 ALA A O 1
ATOM 1346 N N . ALA A 1 204 ? 17.79369 -8.44237 33.70189 1.000 33.98926 195 ALA A N 1
ATOM 1347 C CA . ALA A 1 204 ? 17.27689 -7.54281 34.72063 1.000 33.53852 195 ALA A CA 1
ATOM 1348 C C . ALA A 1 204 ? 16.61505 -6.34933 34.04566 1.000 32.97478 195 ALA A C 1
ATOM 1349 O O . ALA A 1 204 ? 16.75698 -6.13923 32.83489 1.000 29.89775 195 ALA A O 1
ATOM 1351 N N . THR A 1 205 ? 15.88503 -5.57143 34.85213 1.000 29.97800 196 THR A N 1
ATOM 1352 C CA . THR A 1 205 ? 15.05191 -4.48922 34.34444 1.000 30.12256 196 THR A CA 1
ATOM 1353 C C . THR A 1 205 ? 14.65883 -3.54235 35.47107 1.000 30.13751 196 THR A C 1
ATOM 1354 O O . THR A 1 205 ? 14.63365 -3.90921 36.64898 1.000 29.57121 196 THR A O 1
ATOM 1358 N N . GLN A 1 206 ? 14.32259 -2.31690 35.07498 1.000 29.15593 197 GLN A N 1
ATOM 1359 C CA . GLN A 1 206 ? 13.73285 -1.32616 35.96609 1.000 30.40381 197 GLN A CA 1
ATOM 1360 C C . GLN A 1 206 ? 12.36523 -0.84744 35.47075 1.000 30.71258 197 GLN A C 1
ATOM 1361 O O . GLN A 1 206 ? 11.90525 0.22623 35.86454 1.000 29.16423 197 GLN A O 1
ATOM 1367 N N . GLU A 1 207 ? 11.70554 -1.63412 34.62449 1.000 27.98926 198 GLU A N 1
ATOM 1368 C CA . GLU A 1 207 ? 10.42288 -1.26887 34.03539 1.000 29.60753 198 GLU A CA 1
ATOM 1369 C C . GLU A 1 207 ? 9.44282 -2.39078 34.27656 1.000 26.35456 198 GLU A C 1
ATOM 1370 O O . GLU A 1 207 ? 9.72763 -3.54174 33.93074 1.000 25.41426 198 GLU A O 1
ATOM 1376 N N . PHE A 1 208 ? 8.29015 -2.05380 34.86058 1.000 28.87778 199 PHE A N 1
ATOM 1377 C CA . PHE A 1 208 ? 7.22143 -3.01228 35.11916 1.000 26.92951 199 PHE A CA 1
ATOM 1378 C C . PHE A 1 208 ? 5.91343 -2.54902 34.48315 1.000 24.48084 199 PHE A C 1
ATOM 1379 O O . PHE A 1 208 ? 5.61490 -1.35505 34.44343 1.000 22.52336 199 PHE A O 1
ATOM 1387 N N . ALA A 1 209 ? 5.13782 -3.50318 33.96212 1.000 28.13108 200 ALA A N 1
ATOM 1388 C CA . ALA A 1 209 ? 3.79859 -3.22504 33.44611 1.000 25.67197 200 ALA A CA 1
ATOM 1389 C C . ALA A 1 209 ? 2.81407 -4.03599 34.27485 1.000 25.80655 200 ALA A C 1
ATOM 1390 O O . ALA A 1 209 ? 2.81476 -5.27250 34.24618 1.000 27.28221 200 ALA A O 1
ATOM 1392 N N . ILE A 1 210 ? 2.01946 -3.33323 35.05922 1.000 27.94430 201 ILE A N 1
ATOM 1393 C CA . ILE A 1 210 ? 0.94957 -3.94394 35.82071 1.000 27.83276 201 ILE A CA 1
ATOM 1394 C C . ILE A 1 210 ? -0.15681 -2.91060 35.90787 1.000 24.11442 201 ILE A C 1
ATOM 1395 O O . ILE A 1 210 ? 0.09756 -1.70480 35.85407 1.000 21.93155 201 ILE A O 1
ATOM 1400 N N . ASN A 1 211 ? -1.39920 -3.38134 35.99718 1.000 28.94331 202 ASN A N 1
ATOM 1401 C CA . ASN A 1 211 ? -2.52946 -2.46554 36.16100 1.000 27.42512 202 ASN A CA 1
ATOM 1402 C C . ASN A 1 211 ? -2.61758 -2.03327 37.62354 1.000 27.10348 202 ASN A C 1
ATOM 1403 O O . ASN A 1 211 ? -3.29076 -2.66620 38.44615 1.000 29.41999 202 ASN A O 1
ATOM 1408 N N . MET A 1 212 ? -1.98957 -0.89434 37.94085 1.000 26.17197 203 MET A N 1
ATOM 1409 C CA . MET A 1 212 ? -1.92196 -0.44380 39.33774 1.000 25.80480 203 MET A CA 1
ATOM 1410 C C . MET A 1 212 ? -3.28807 -0.11644 39.95250 1.000 29.04961 203 MET A C 1
ATOM 1411 O O . MET A 1 212 ? -3.39820 -0.05934 41.18997 1.000 32.51924 203 MET A O 1
ATOM 1416 N N . SER A 1 213 ? -4.32806 0.08681 39.14266 1.000 25.95068 204 SER A N 1
ATOM 1417 C CA . SER A 1 213 ? -5.65767 0.35198 39.69997 1.000 25.97035 204 SER A CA 1
ATOM 1418 C C . SER A 1 213 ? -6.22092 -0.84555 40.45258 1.000 29.90971 204 SER A C 1
ATOM 1419 O O . SER A 1 213 ? -7.17943 -0.68550 41.21286 1.000 30.91145 204 SER A O 1
ATOM 1422 N N . ASN A 1 214 ? -5.64685 -2.03402 40.26886 1.000 29.51739 205 ASN A N 1
ATOM 1423 C CA . ASN A 1 214 ? -6.10753 -3.25113 40.92920 1.000 29.72659 205 ASN A CA 1
ATOM 1424 C C . ASN A 1 214 ? -5.34464 -3.56530 42.21128 1.000 31.73102 205 ASN A C 1
ATOM 1425 O O . ASN A 1 214 ? -5.45180 -4.69041 42.71652 1.000 32.71312 205 ASN A O 1
ATOM 1430 N N . GLN A 1 215 ? -4.55404 -2.60564 42.72670 1.000 33.54497 206 GLN A N 1
ATOM 1431 C CA . GLN A 1 215 ? -3.66294 -2.86537 43.85664 1.000 29.85956 206 GLN A CA 1
ATOM 1432 C C . GLN A 1 215 ? -4.40636 -3.43197 45.06154 1.000 34.14918 206 GLN A C 1
ATOM 1433 O O . GLN A 1 215 ? -3.90448 -4.34758 45.72871 1.000 34.75985 206 GLN A O 1
ATOM 1435 N N . ARG A 1 216 ? -5.58053 -2.88638 45.39015 1.000 30.51708 207 ARG A N 1
ATOM 1436 C CA . ARG A 1 216 ? -6.18973 -3.37320 46.62545 1.000 37.80555 207 ARG A CA 1
ATOM 1437 C C . ARG A 1 216 ? -6.72990 -4.79206 46.49056 1.000 37.03814 207 ARG A C 1
ATOM 1438 O O . ARG A 1 216 ? -7.06073 -5.39350 47.51223 1.000 33.97742 207 ARG A O 1
ATOM 1446 N N . HIS A 1 217 ? -6.78266 -5.36080 45.27880 1.000 36.11991 208 HIS A N 1
ATOM 1447 C CA . HIS A 1 217 ? -7.35776 -6.69106 45.08082 1.000 36.60524 208 HIS A CA 1
ATOM 1448 C C . HIS A 1 217 ? -6.32127 -7.81480 45.03273 1.000 34.28395 208 HIS A C 1
ATOM 1449 O O . HIS A 1 217 ? -6.70980 -8.98474 44.90196 1.000 31.45202 208 HIS A O 1
ATOM 1456 N N . TRP A 1 218 ? -5.02707 -7.49352 45.10845 1.000 31.85554 209 TRP A N 1
ATOM 1457 C CA . TRP A 1 218 ? -3.96450 -8.47909 44.95078 1.000 33.42698 209 TRP A CA 1
ATOM 1458 C C . TRP A 1 218 ? -3.70316 -9.22120 46.26181 1.000 35.44582 209 TRP A C 1
ATOM 1459 O O . TRP A 1 218 ? -3.95435 -8.71274 47.35834 1.000 32.59154 209 TRP A O 1
ATOM 1470 N N . GLU A 1 219 ? -3.16265 -10.43070 46.14869 1.000 33.66919 210 GLU A N 1
ATOM 1471 C CA . GLU A 1 219 ? -2.79738 -11.09862 47.38914 1.000 33.90321 210 GLU A CA 1
ATOM 1472 C C . GLU A 1 219 ? -1.53438 -10.46297 47.97341 1.000 37.60773 210 GLU A C 1
ATOM 1473 O O . GLU A 1 219 ? -0.84616 -9.66447 47.32023 1.000 33.49964 210 GLU A O 1
ATOM 1479 N N . ALA A 1 220 ? -1.24618 -10.82642 49.23588 1.000 33.86352 211 ALA A N 1
ATOM 1480 C CA . ALA A 1 220 ? -0.21371 -10.14142 50.01327 1.000 31.82600 211 ALA A CA 1
ATOM 1481 C C . ALA A 1 220 ? 1.16305 -10.15300 49.35084 1.000 36.45515 211 ALA A C 1
ATOM 1482 O O . ALA A 1 220 ? 1.77224 -9.07516 49.24026 1.000 37.15703 211 ALA A O 1
ATOM 1484 N N . PRO A 1 221 ? 1.72153 -11.28582 48.90971 1.000 33.77166 212 PRO A N 1
ATOM 1485 C CA . PRO A 1 221 ? 3.05531 -11.21021 48.29960 1.000 35.21874 212 PRO A CA 1
ATOM 1486 C C . PRO A 1 221 ? 3.07942 -10.32227 47.06491 1.000 37.45645 212 PRO A C 1
ATOM 1487 O O . PRO A 1 221 ? 4.10785 -9.69604 46.77560 1.000 32.23324 212 PRO A O 1
ATOM 1491 N N . MET A 1 222 ? 1.96240 -10.24531 46.33350 1.000 36.24454 213 MET A N 1
ATOM 1492 C CA . MET A 1 222 ? 1.89731 -9.37567 45.16264 1.000 34.25857 213 MET A CA 1
ATOM 1493 C C . MET A 1 222 ? 1.92852 -7.90647 45.57604 1.000 35.79651 213 MET A C 1
ATOM 1494 O O . MET A 1 222 ? 2.64185 -7.09893 44.96527 1.000 32.36672 213 MET A O 1
ATOM 1499 N N . GLN A 1 223 ? 1.19034 -7.54636 46.63408 1.000 31.78200 214 GLN A N 1
ATOM 1500 C CA . GLN A 1 223 ? 1.24410 -6.17233 47.12789 1.000 33.72293 214 GLN A CA 1
ATOM 1501 C C . GLN A 1 223 ? 2.60843 -5.84413 47.73298 1.000 36.45153 214 GLN A C 1
ATOM 1502 O O . GLN A 1 223 ? 3.12545 -4.73630 47.54393 1.000 38.84590 214 GLN A O 1
ATOM 1508 N N . ALA A 1 224 ? 3.21317 -6.78406 48.46397 1.000 33.07192 215 ALA A N 1
ATOM 1509 C CA . ALA A 1 224 ? 4.55714 -6.53988 48.97665 1.000 32.33176 215 ALA A CA 1
ATOM 1510 C C . ALA A 1 224 ? 5.55382 -6.32497 47.83300 1.000 36.37218 215 ALA A C 1
ATOM 1511 O O . ALA A 1 224 ? 6.36802 -5.39292 47.87217 1.000 32.63929 215 ALA A O 1
ATOM 1513 N N . TYR A 1 225 ? 5.48395 -7.15450 46.78884 1.000 33.38379 216 TYR A N 1
ATOM 1514 C CA . TYR A 1 225 ? 6.42464 -7.01818 45.68107 1.000 33.54180 216 TYR A CA 1
ATOM 1515 C C . TYR A 1 225 ? 6.30073 -5.64407 45.01555 1.000 33.05997 216 TYR A C 1
ATOM 1516 O O . TYR A 1 225 ? 7.30239 -4.93835 44.82833 1.000 30.41028 216 TYR A O 1
ATOM 1525 N N . VAL A 1 226 ? 5.06916 -5.21718 44.71607 1.000 32.45416 217 VAL A N 1
ATOM 1526 C CA . VAL A 1 226 ? 4.86694 -3.91829 44.07271 1.000 33.72614 217 VAL A CA 1
ATOM 1527 C C . VAL A 1 226 ? 5.24565 -2.77995 45.01300 1.000 35.44201 217 VAL A C 1
ATOM 1528 O O . VAL A 1 226 ? 5.85573 -1.79176 44.58982 1.000 35.40348 217 VAL A O 1
ATOM 1532 N N . GLY A 1 227 ? 4.88932 -2.88730 46.29646 1.000 32.95122 218 GLY A N 1
ATOM 1533 C CA . GLY A 1 227 ? 5.28255 -1.85149 47.23805 1.000 32.53433 218 GLY A CA 1
ATOM 1534 C C . GLY A 1 227 ? 6.78338 -1.60784 47.24795 1.000 32.98734 218 GLY A C 1
ATOM 1535 O O . GLY A 1 227 ? 7.23844 -0.46556 47.35216 1.000 32.07793 218 GLY A O 1
ATOM 1536 N N . ASP A 1 228 ? 7.57182 -2.68184 47.13635 1.000 31.70473 219 ASP A N 1
ATOM 1537 C CA . ASP A 1 228 ? 9.01877 -2.54250 47.03797 1.000 31.68306 219 ASP A CA 1
ATOM 1538 C C . ASP A 1 228 ? 9.44112 -1.91069 45.71369 1.000 32.01189 219 ASP A C 1
ATOM 1539 O O . ASP A 1 228 ? 10.44701 -1.19229 45.66827 1.000 36.94227 219 ASP A O 1
ATOM 1544 N N . LEU A 1 229 ? 8.72305 -2.18856 44.61699 1.000 32.55988 220 LEU A N 1
ATOM 1545 C CA . LEU A 1 229 ? 8.99124 -1.47374 43.37105 1.000 30.49110 220 LEU A CA 1
ATOM 1546 C C . LEU A 1 229 ? 8.82969 0.02392 43.57400 1.000 29.76257 220 LEU A C 1
ATOM 1547 O O . LEU A 1 229 ? 9.70318 0.81293 43.19762 1.000 28.84594 220 LEU A O 1
ATOM 1552 N N . LEU A 1 230 ? 7.71929 0.42700 44.20496 1.000 29.15893 221 LEU A N 1
ATOM 1553 C CA . LEU A 1 230 ? 7.45130 1.84239 44.43826 1.000 30.40158 221 LEU A CA 1
ATOM 1554 C C . LEU A 1 230 ? 8.51071 2.47398 45.32334 1.000 34.27821 221 LEU A C 1
ATOM 1555 O O . LEU A 1 230 ? 8.93040 3.61020 45.08069 1.000 35.87298 221 LEU A O 1
ATOM 1560 N N . ALA A 1 231 ? 8.95860 1.75169 46.35922 1.000 31.14990 222 ALA A N 1
ATOM 1561 C CA . ALA A 1 231 ? 9.96805 2.29957 47.26176 1.000 35.15357 222 ALA A CA 1
ATOM 1562 C C . ALA A 1 231 ? 11.29458 2.54160 46.54079 1.000 35.49331 222 ALA A C 1
ATOM 1563 O O . ALA A 1 231 ? 12.02143 3.47128 46.89461 1.000 39.72061 222 ALA A O 1
ATOM 1565 N N . GLY A 1 232 ? 11.60674 1.75240 45.50931 1.000 37.52364 223 GLY A N 1
ATOM 1566 C CA . GLY A 1 232 ? 12.78408 2.04470 44.68851 1.000 39.01855 223 GLY A CA 1
ATOM 1567 C C . GLY A 1 232 ? 14.07573 2.07307 45.48675 1.000 38.26684 223 GLY A C 1
ATOM 1568 O O . GLY A 1 232 ? 14.32886 1.19641 46.31498 1.000 38.68794 223 GLY A O 1
ATOM 1569 N N . LYS A 1 233 ? 14.88935 3.11069 45.24365 1.000 38.87015 224 LYS A N 1
ATOM 1570 C CA . LYS A 1 233 ? 16.18093 3.27111 45.90947 1.000 42.60131 224 LYS A CA 1
ATOM 1571 C C . LYS A 1 233 ? 16.04854 3.30641 47.43116 1.000 47.00487 224 LYS A C 1
ATOM 1572 O O . LYS A 1 233 ? 16.97876 2.90971 48.14146 1.000 46.75544 224 LYS A O 1
ATOM 1578 N N . GLU A 1 234 ? 14.92099 3.80398 47.94524 1.000 52.45380 225 GLU A N 1
ATOM 1579 C CA . GLU A 1 234 ? 14.66280 3.91919 49.37493 1.000 48.67912 225 GLU A CA 1
ATOM 1580 C C . GLU A 1 234 ? 14.14255 2.62708 49.99103 1.000 51.15941 225 GLU A C 1
ATOM 1581 O O . GLU A 1 234 ? 13.70711 2.64648 51.14677 1.000 57.48437 225 GLU A O 1
ATOM 1587 N N . GLY A 1 235 ? 14.15197 1.51918 49.25084 1.000 45.18236 226 GLY A N 1
ATOM 1588 C CA . GLY A 1 235 ? 13.61383 0.26933 49.75138 1.000 40.91731 226 GLY A CA 1
ATOM 1589 C C . GLY A 1 235 ? 14.56347 -0.87542 49.49868 1.000 41.43007 226 GLY A C 1
ATOM 1590 O O . GLY A 1 235 ? 15.70363 -0.64677 49.09295 1.000 44.20664 226 GLY A O 1
ATOM 1591 N N . THR A 1 236 ? 14.09665 -2.11055 49.68635 1.000 41.53870 227 THR A N 1
ATOM 1592 C CA . THR A 1 236 ? 14.96894 -3.27802 49.60398 1.000 41.94003 227 THR A CA 1
ATOM 1593 C C . THR A 1 236 ? 15.53326 -3.52974 48.20645 1.000 43.37195 227 THR A C 1
ATOM 1594 O O . THR A 1 236 ? 16.49398 -4.29653 48.07732 1.000 41.30920 227 THR A O 1
ATOM 1598 N N . ARG A 1 237 ? 14.97652 -2.91583 47.16052 1.000 39.73568 228 ARG A N 1
ATOM 1599 C CA . ARG A 1 237 ? 15.42628 -3.23899 45.81052 1.000 38.78360 228 ARG A CA 1
ATOM 1600 C C . ARG A 1 237 ? 16.67552 -2.46800 45.38805 1.000 42.26628 228 ARG A C 1
ATOM 1601 O O . ARG A 1 237 ? 17.39117 -2.92933 44.48840 1.000 42.58194 228 ARG A O 1
ATOM 1609 N N . GLY A 1 238 ? 16.96303 -1.32289 46.01247 1.000 41.02302 229 GLY A N 1
ATOM 1610 C CA . GLY A 1 238 ? 18.15994 -0.56432 45.68858 1.000 36.63977 229 GLY A CA 1
ATOM 1611 C C . GLY A 1 238 ? 18.15930 0.15385 44.35393 1.000 41.38043 229 GLY A C 1
ATOM 1612 O O . GLY A 1 238 ? 19.19333 0.70002 43.97146 1.000 39.98460 229 GLY A O 1
ATOM 1613 N N . LYS A 1 239 ? 17.03662 0.18689 43.62598 1.000 41.91873 230 LYS A N 1
ATOM 1614 C CA . LYS A 1 239 ? 16.99185 0.91053 42.36027 1.000 38.70490 230 LYS A CA 1
ATOM 1615 C C . LYS A 1 239 ? 15.56161 1.35946 42.09332 1.000 36.74470 230 LYS A C 1
ATOM 1616 O O . LYS A 1 239 ? 14.60310 0.71375 42.52168 1.000 37.41375 230 LYS A O 1
ATOM 1622 N N . ASN A 1 240 ? 15.42683 2.46270 41.36323 1.000 36.08966 231 ASN A N 1
ATOM 1623 C CA . ASN A 1 240 ? 14.11327 3.01163 41.06697 1.000 34.35569 231 ASN A CA 1
ATOM 1624 C C . ASN A 1 240 ? 13.49608 2.34719 39.84723 1.000 37.03368 231 ASN A C 1
ATOM 1625 O O . ASN A 1 240 ? 14.19130 2.02943 38.87184 1.000 34.58804 231 ASN A O 1
ATOM 1630 N N . PHE A 1 241 ? 12.17635 2.16911 39.89625 1.000 32.38445 232 PHE A N 1
ATOM 1631 C CA . PHE A 1 241 ? 11.41706 1.57382 38.80577 1.000 34.11623 232 PHE A CA 1
ATOM 1632 C C . PHE A 1 241 ? 10.53500 2.60579 38.11700 1.000 28.79497 232 PHE A C 1
ATOM 1633 O O . PHE A 1 241 ? 10.19818 3.64370 38.68032 1.000 32.02651 232 PHE A O 1
ATOM 1641 N N . ASN A 1 242 ? 10.18262 2.30144 36.87295 1.000 29.96499 233 ASN A N 1
ATOM 1642 C CA . ASN A 1 242 ? 9.24141 3.06799 36.07677 1.000 26.04771 233 ASN A CA 1
ATOM 1643 C C . ASN A 1 242 ? 8.20651 2.07000 35.59385 1.000 29.23582 233 ASN A C 1
ATOM 1644 O O . ASN A 1 242 ? 8.45529 0.85853 35.61440 1.000 29.53076 233 ASN A O 1
ATOM 1649 N N . MET A 1 243 ? 7.05075 2.56556 35.13850 1.000 25.61733 234 MET A N 1
ATOM 1650 C CA . MET A 1 243 ? 6.00129 1.64687 34.72739 1.000 27.71521 234 MET A CA 1
ATOM 1651 C C . MET A 1 243 ? 5.26316 2.14258 33.49571 1.000 26.68684 234 MET A C 1
ATOM 1652 O O . MET A 1 243 ? 5.23938 3.32927 33.17591 1.000 27.63789 234 MET A O 1
ATOM 1657 N N . ARG A 1 244 ? 4.68385 1.17600 32.79563 1.000 25.21585 235 ARG A N 1
ATOM 1658 C CA . ARG A 1 244 ? 3.74163 1.39991 31.71718 1.000 25.07162 235 ARG A CA 1
ATOM 1659 C C . ARG A 1 244 ? 2.52849 0.51786 31.96428 1.000 25.30803 235 ARG A C 1
ATOM 1660 O O . ARG A 1 244 ? 2.63443 -0.54275 32.57845 1.000 25.22438 235 ARG A O 1
ATOM 1668 N N . TRP A 1 245 ? 1.37076 0.95259 31.48624 1.000 24.69492 236 TRP A N 1
ATOM 1669 C CA . TRP A 1 245 ? 0.26349 0.01731 31.34941 1.000 25.10249 236 TRP A CA 1
ATOM 1670 C C . TRP A 1 245 ? -0.52900 0.42895 30.11991 1.000 27.46820 236 TRP A C 1
ATOM 1671 O O . TRP A 1 245 ? -1.23191 1.44574 30.12433 1.000 26.49235 236 TRP A O 1
ATOM 1682 N N . ILE A 1 246 ? -0.38176 -0.35443 29.05955 1.000 27.96057 237 ILE A N 1
ATOM 1683 C CA . ILE A 1 246 ? -1.00600 -0.01574 27.80290 1.000 24.93785 237 ILE A CA 1
ATOM 1684 C C . ILE A 1 246 ? -2.36307 -0.69237 27.68251 1.000 26.46684 237 ILE A C 1
ATOM 1685 O O . ILE A 1 246 ? -3.22868 -0.18647 26.95240 1.000 26.07889 237 ILE A O 1
ATOM 1690 N N . ALA A 1 247 ? -2.58549 -1.79197 28.41508 1.000 22.40414 238 ALA A N 1
ATOM 1691 C CA . ALA A 1 247 ? -3.77694 -2.64289 28.29195 1.000 29.63160 238 ALA A CA 1
ATOM 1692 C C . ALA A 1 247 ? -3.90659 -3.27446 26.90725 1.000 30.15394 238 ALA A C 1
ATOM 1693 O O . ALA A 1 247 ? -4.99835 -3.67645 26.50937 1.000 27.87064 238 ALA A O 1
ATOM 1695 N N . SER A 1 248 ? -2.80670 -3.34091 26.15456 1.000 28.17880 239 SER A N 1
ATOM 1696 C CA . SER A 1 248 ? -2.62282 -4.28322 25.05647 1.000 25.75921 239 SER A CA 1
ATOM 1697 C C . SER A 1 248 ? -1.44718 -5.14842 25.47842 1.000 32.25444 239 SER A C 1
ATOM 1698 O O . SER A 1 248 ? -0.30644 -4.66087 25.52686 1.000 31.05309 239 SER A O 1
ATOM 1701 N N . MET A 1 249 ? -1.71712 -6.41349 25.81474 1.000 28.49499 240 MET A N 1
ATOM 1702 C CA . MET A 1 249 ? -0.62936 -7.30591 26.20316 1.000 29.30847 240 MET A CA 1
ATOM 1703 C C . MET A 1 249 ? 0.46779 -7.33513 25.14559 1.000 31.22304 240 MET A C 1
ATOM 1704 O O . MET A 1 249 ? 1.66403 -7.35257 25.46746 1.000 29.76535 240 MET A O 1
ATOM 1709 N N . VAL A 1 250 ? 0.06941 -7.33910 23.87429 1.000 28.69057 241 VAL A N 1
ATOM 1710 C CA . VAL A 1 250 ? 1.02869 -7.42255 22.78795 1.000 29.73153 241 VAL A CA 1
ATOM 1711 C C . VAL A 1 250 ? 1.96431 -6.22434 22.81441 1.000 26.00854 241 VAL A C 1
ATOM 1712 O O . VAL A 1 250 ? 3.16351 -6.35358 22.57008 1.000 24.57480 241 VAL A O 1
ATOM 1716 N N . ALA A 1 251 ? 1.44047 -5.05070 23.15060 1.000 25.35643 242 ALA A N 1
ATOM 1717 C CA . ALA A 1 251 ? 2.28422 -3.86165 23.19880 1.000 27.19644 242 ALA A CA 1
ATOM 1718 C C . ALA A 1 251 ? 3.25374 -3.91558 24.36904 1.000 26.50217 242 ALA A C 1
ATOM 1719 O O . ALA A 1 251 ? 4.44323 -3.57771 24.22606 1.000 25.86307 242 ALA A O 1
ATOM 1721 N N . ASP A 1 252 ? 2.76756 -4.32199 25.54462 1.000 28.01528 243 ASP A N 1
ATOM 1722 C CA . ASP A 1 252 ? 3.65253 -4.39585 26.69430 1.000 26.52745 243 ASP A CA 1
ATOM 1723 C C . ASP A 1 252 ? 4.73011 -5.45647 26.47571 1.000 27.03948 243 ASP A C 1
ATOM 1724 O O . ASP A 1 252 ? 5.91514 -5.21404 26.72773 1.000 27.23139 243 ASP A O 1
ATOM 1729 N N . VAL A 1 253 ? 4.35143 -6.61833 25.94285 1.000 28.83383 244 VAL A N 1
ATOM 1730 C CA . VAL A 1 253 ? 5.36769 -7.63289 25.70058 1.000 26.13447 244 VAL A CA 1
ATOM 1731 C C . VAL A 1 253 ? 6.31040 -7.19993 24.60058 1.000 28.20984 244 VAL A C 1
ATOM 1732 O O . VAL A 1 253 ? 7.51673 -7.50452 24.64709 1.000 30.00838 244 VAL A O 1
ATOM 1736 N N . HIS A 1 254 ? 5.80772 -6.46187 23.60731 1.000 26.76344 245 HIS A N 1
ATOM 1737 C CA . HIS A 1 254 ? 6.68709 -6.06019 22.51364 1.000 29.44619 245 HIS A CA 1
ATOM 1738 C C . HIS A 1 254 ? 7.76240 -5.10847 23.00828 1.000 25.78877 245 HIS A C 1
ATOM 1739 O O . HIS A 1 254 ? 8.90152 -5.14764 22.54086 1.000 30.19303 245 HIS A O 1
ATOM 1746 N N . ARG A 1 255 ? 7.41041 -4.23206 23.94146 1.000 26.12360 246 ARG A N 1
ATOM 1747 C CA . ARG A 1 255 ? 8.42831 -3.42755 24.60003 1.000 26.79328 246 ARG A CA 1
ATOM 1748 C C . ARG A 1 255 ? 9.41993 -4.31958 25.34874 1.000 27.93713 246 ARG A C 1
ATOM 1749 O O . ARG A 1 255 ? 10.63166 -4.10095 25.28083 1.000 27.86358 246 ARG A O 1
ATOM 1757 N N . ILE A 1 256 ? 8.92861 -5.34987 26.04772 1.000 29.70477 247 ILE A N 1
ATOM 1758 C CA . ILE A 1 256 ? 9.82953 -6.20004 26.83755 1.000 28.61566 247 ILE A CA 1
ATOM 1759 C C . ILE A 1 256 ? 10.75616 -7.00785 25.93281 1.000 27.97722 247 ILE A C 1
ATOM 1760 O O . ILE A 1 256 ? 11.94160 -7.19656 26.23868 1.000 29.46128 247 ILE A O 1
ATOM 1765 N N . LEU A 1 257 ? 10.22659 -7.52432 24.82259 1.000 26.53516 248 LEU A N 1
ATOM 1766 C CA . LEU A 1 257 ? 11.06121 -8.22707 23.85757 1.000 29.05838 248 LEU A CA 1
ATOM 1767 C C . LEU A 1 257 ? 12.08013 -7.30799 23.20896 1.000 28.78394 248 LEU A C 1
ATOM 1768 O O . LEU A 1 257 ? 13.08269 -7.78940 22.69021 1.000 28.82386 248 LEU A O 1
ATOM 1773 N N . THR A 1 258 ? 11.83706 -6.00377 23.21448 1.000 30.38159 249 THR A N 1
ATOM 1774 C CA . THR A 1 258 ? 12.77386 -5.06489 22.62528 1.000 29.08053 249 THR A CA 1
ATOM 1775 C C . THR A 1 258 ? 13.80123 -4.56280 23.63703 1.000 31.30007 249 THR A C 1
ATOM 1776 O O . THR A 1 258 ? 14.98996 -4.48086 23.31359 1.000 31.22861 249 THR A O 1
ATOM 1780 N N . ARG A 1 259 ? 13.38486 -4.24021 24.86827 1.000 27.92695 250 ARG A N 1
ATOM 1781 C CA . ARG A 1 259 ? 14.33885 -3.64375 25.79387 1.000 31.28395 250 ARG A CA 1
ATOM 1782 C C . ARG A 1 259 ? 14.19403 -4.14488 27.23084 1.000 30.23589 250 ARG A C 1
ATOM 1783 O O . ARG A 1 259 ? 14.64965 -3.46637 28.15622 1.000 30.85710 250 ARG A O 1
ATOM 1791 N N . GLY A 1 260 ? 13.57676 -5.30271 27.45379 1.000 27.93804 251 GLY A N 1
ATOM 1792 C CA . GLY A 1 260 ? 13.43784 -5.83079 28.79625 1.000 29.04148 251 GLY A CA 1
ATOM 1793 C C . GLY A 1 260 ? 12.25872 -5.23444 29.54567 1.000 31.06681 251 GLY A C 1
ATOM 1794 O O . GLY A 1 260 ? 11.59561 -4.29727 29.10037 1.000 28.13222 251 GLY A O 1
ATOM 1795 N N . GLY A 1 261 ? 12.01689 -5.78649 30.72821 1.000 27.25468 252 GLY A N 1
ATOM 1796 C CA . GLY A 1 261 ? 10.89739 -5.40837 31.56067 1.000 25.78826 252 GLY A CA 1
ATOM 1797 C C . GLY A 1 261 ? 10.18308 -6.63308 32.09699 1.000 30.42089 252 GLY A C 1
ATOM 1798 O O . GLY A 1 261 ? 10.48389 -7.77212 31.74168 1.000 30.02106 252 GLY A O 1
ATOM 1799 N N . ILE A 1 262 ? 9.21006 -6.36661 32.97357 1.000 26.67847 253 ILE A N 1
ATOM 1800 C CA . ILE A 1 262 ? 8.30964 -7.39069 33.48658 1.000 28.95807 253 ILE A CA 1
ATOM 1801 C C . ILE A 1 262 ? 6.86807 -6.94699 33.23228 1.000 27.00259 253 ILE A C 1
ATOM 1802 O O . ILE A 1 262 ? 6.54272 -5.75523 33.29607 1.000 29.04498 253 ILE A O 1
ATOM 1807 N N . PHE A 1 263 ? 6.01197 -7.90794 32.90505 1.000 26.22658 254 PHE A N 1
ATOM 1808 C CA . PHE A 1 263 ? 4.58962 -7.69411 32.68840 1.000 21.45722 254 PHE A CA 1
ATOM 1809 C C . PHE A 1 263 ? 3.88678 -8.63733 33.63712 1.000 28.35434 254 PHE A C 1
ATOM 1810 O O . PHE A 1 263 ? 4.28140 -9.80249 33.74737 1.000 29.53609 254 PHE A O 1
ATOM 1818 N N . ILE A 1 264 ? 2.88510 -8.14142 34.35560 1.000 27.90356 255 ILE A N 1
ATOM 1819 C CA . ILE A 1 264 ? 2.21017 -8.96026 35.35292 1.000 26.07869 255 ILE A CA 1
ATOM 1820 C C . ILE A 1 264 ? 0.71243 -8.74223 35.21627 1.000 27.68496 255 ILE A C 1
ATOM 1821 O O . ILE A 1 264 ? 0.25739 -7.59719 35.19397 1.000 26.96516 255 ILE A O 1
ATOM 1826 N N . TYR A 1 265 ? -0.04763 -9.83007 35.10269 1.000 27.76878 256 TYR A N 1
ATOM 1827 C CA . TYR A 1 265 ? -1.49284 -9.78481 35.34609 1.000 31.91061 256 TYR A CA 1
ATOM 1828 C C . TYR A 1 265 ? -1.78467 -10.89303 36.34112 1.000 28.27446 256 TYR A C 1
ATOM 1829 O O . TYR A 1 265 ? -1.91106 -12.07202 35.96245 1.000 27.14061 256 TYR A O 1
ATOM 1838 N N . PRO A 1 266 ? -1.88014 -10.55890 37.61166 1.000 28.27472 257 PRO A N 1
ATOM 1839 C CA . PRO A 1 266 ? -1.91622 -11.58051 38.65067 1.000 29.92880 257 PRO A CA 1
ATOM 1840 C C . PRO A 1 266 ? -3.36149 -11.91488 38.97725 1.000 29.94431 257 PRO A C 1
ATOM 1841 O O . PRO A 1 266 ? -4.28722 -11.23937 38.54009 1.000 28.84437 257 PRO A O 1
ATOM 1845 N N . TRP A 1 267 ? -3.52810 -12.97411 39.76621 1.000 34.90621 258 TRP A N 1
ATOM 1846 C CA . TRP A 1 267 ? -4.79370 -13.20994 40.45345 1.000 36.44704 258 TRP A CA 1
ATOM 1847 C C . TRP A 1 267 ? -5.21501 -11.96011 41.21148 1.000 34.49257 258 TRP A C 1
ATOM 1848 O O . TRP A 1 267 ? -4.38003 -11.22528 41.74041 1.000 33.96601 258 TRP A O 1
ATOM 1859 N N . ASP A 1 268 ? -6.51804 -11.70829 41.26642 1.000 35.20715 259 ASP A N 1
ATOM 1860 C CA . ASP A 1 268 ? -7.02510 -10.71392 42.20182 1.000 37.93483 259 ASP A CA 1
ATOM 1861 C C . ASP A 1 268 ? -8.37521 -11.17970 42.72602 1.000 37.39384 259 ASP A C 1
ATOM 1862 O O . ASP A 1 268 ? -8.98499 -12.10905 42.19030 1.000 42.31937 259 ASP A O 1
ATOM 1867 N N . LYS A 1 269 ? -8.83593 -10.52911 43.79618 1.000 38.16274 260 LYS A N 1
ATOM 1868 C CA . LYS A 1 269 ? -10.04773 -10.95747 44.50011 1.000 45.97623 260 LYS A CA 1
ATOM 1869 C C . LYS A 1 269 ? -11.34399 -10.41295 43.89677 1.000 44.91504 260 LYS A C 1
ATOM 1870 O O . LYS A 1 269 ? -12.40768 -10.63216 44.48160 1.000 49.71415 260 LYS A O 1
ATOM 1876 N N . LYS A 1 270 ? -11.28666 -9.71095 42.75336 1.000 42.72539 261 LYS A N 1
ATOM 1877 C CA . LYS A 1 270 ? -12.51410 -9.21135 42.13522 1.000 46.64741 261 LYS A CA 1
ATOM 1878 C C . LYS A 1 270 ? -13.40395 -10.35993 41.68089 1.000 52.54447 261 LYS A C 1
ATOM 1879 O O . LYS A 1 270 ? -14.62744 -10.31712 41.85145 1.000 49.71609 261 LYS A O 1
ATOM 1885 N N . ASP A 1 271 ? -12.80609 -11.39475 41.09719 1.000 57.98011 262 ASP A N 1
ATOM 1886 C CA . ASP A 1 271 ? -13.50761 -12.62472 40.73384 1.000 62.27272 262 ASP A CA 1
ATOM 1887 C C . ASP A 1 271 ? -12.69132 -13.76168 41.33233 1.000 66.80109 262 ASP A C 1
ATOM 1888 O O . ASP A 1 271 ? -11.78102 -14.30086 40.68384 1.000 62.43966 262 ASP A O 1
ATOM 1893 N N . PRO A 1 272 ? -12.98960 -14.15236 42.57626 1.000 81.62773 263 PRO A N 1
ATOM 1894 C CA . PRO A 1 272 ? -12.07361 -15.04950 43.30171 1.000 81.63346 263 PRO A CA 1
ATOM 1895 C C . PRO A 1 272 ? -11.98646 -16.43378 42.68815 1.000 85.37296 263 PRO A C 1
ATOM 1896 O O . PRO A 1 272 ? -10.93524 -17.08133 42.78560 1.000 80.76399 263 PRO A O 1
ATOM 1900 N N . SER A 1 273 ? -13.06755 -16.90156 42.06282 1.000 70.91468 264 SER A N 1
ATOM 1901 C CA . SER A 1 273 ? -13.05568 -18.19707 41.39941 1.000 69.38688 264 SER A CA 1
ATOM 1902 C C . SER A 1 273 ? -12.12616 -18.21587 40.18794 1.000 70.39815 264 SER A C 1
ATOM 1903 O O . SER A 1 273 ? -11.57147 -19.26992 39.85426 1.000 70.40426 264 SER A O 1
ATOM 1906 N N . LYS A 1 274 ? -11.95021 -17.07721 39.51283 1.000 66.66440 265 LYS A N 1
ATOM 1907 C CA . LYS A 1 274 ? -11.11318 -17.01256 38.31769 1.000 59.04144 265 LYS A CA 1
ATOM 1908 C C . LYS A 1 274 ? -9.64714 -17.00898 38.72939 1.000 54.26374 265 LYS A C 1
ATOM 1909 O O . LYS A 1 274 ? -9.21666 -16.14897 39.50507 1.000 52.32140 265 LYS A O 1
ATOM 1911 N N . ALA A 1 275 ? -8.88442 -17.97414 38.20838 1.000 50.69447 266 ALA A N 1
ATOM 1912 C CA . ALA A 1 275 ? -7.47997 -18.11126 38.56782 1.000 45.59374 266 ALA A CA 1
ATOM 1913 C C . ALA A 1 275 ? -6.64736 -16.93526 38.09226 1.000 44.21976 266 ALA A C 1
ATOM 1914 O O . ALA A 1 275 ? -5.52472 -16.75897 38.57011 1.000 41.83557 266 ALA A O 1
ATOM 1916 N N . GLY A 1 276 ? -7.17594 -16.13800 37.17156 1.000 42.22395 267 GLY A N 1
ATOM 1917 C CA . GLY A 1 276 ? -6.45917 -15.00390 36.62534 1.000 36.31876 267 GLY A CA 1
ATOM 1918 C C . GLY A 1 276 ? -7.32131 -14.32310 35.58597 1.000 42.55574 267 GLY A C 1
ATOM 1919 O O . GLY A 1 276 ? -8.50916 -14.62795 35.44480 1.000 45.75827 267 GLY A O 1
ATOM 1920 N N . LYS A 1 277 ? -6.71692 -13.38831 34.85607 1.000 39.07448 268 LYS A N 1
ATOM 1921 C CA . LYS A 1 277 ? -7.42447 -12.68371 33.79521 1.000 37.64948 268 LYS A CA 1
ATOM 1922 C C . LYS A 1 277 ? -7.07231 -13.22079 32.41581 1.000 31.99600 268 LYS A C 1
ATOM 1923 O O . LYS A 1 277 ? -7.94949 -13.53875 31.64224 1.000 30.38914 268 LYS A O 1
ATOM 1929 N N . LEU A 1 278 ? -5.79032 -13.35825 32.10946 1.000 33.71259 269 LEU A N 1
ATOM 1930 C CA . LEU A 1 278 ? -5.36514 -13.87026 30.81652 1.000 34.11470 269 LEU A CA 1
ATOM 1931 C C . LEU A 1 278 ? -5.63452 -15.36545 30.69245 1.000 35.55664 269 LEU A C 1
ATOM 1932 O O . LEU A 1 278 ? -5.59739 -16.11021 31.67362 1.000 35.34831 269 LEU A O 1
ATOM 1937 N N . ARG A 1 279 ? -5.87197 -15.80791 29.46066 1.000 33.27127 270 ARG A N 1
ATOM 1938 C CA . ARG A 1 279 ? -6.17645 -17.20461 29.18080 1.000 33.32992 270 ARG A CA 1
ATOM 1939 C C . ARG A 1 279 ? -4.89433 -17.97065 28.88090 1.000 35.25835 270 ARG A C 1
ATOM 1940 O O . ARG A 1 279 ? -4.02916 -17.49865 28.13325 1.000 36.84404 270 ARG A O 1
ATOM 1948 N N . LEU A 1 280 ? -4.79543 -19.17120 29.46025 1.000 34.58245 271 LEU A N 1
ATOM 1949 C CA . LEU A 1 280 ? -3.58708 -19.98752 29.35365 1.000 36.48050 271 LEU A CA 1
ATOM 1950 C C . LEU A 1 280 ? -3.28866 -20.39919 27.90391 1.000 35.23761 271 LEU A C 1
ATOM 1951 O O . LEU A 1 280 ? -2.14655 -20.28362 27.43110 1.000 33.53812 271 LEU A O 1
ATOM 1956 N N . MET A 1 281 ? -4.30058 -20.88612 27.18589 1.000 34.38339 272 MET A N 1
ATOM 1957 C CA . MET A 1 281 ? -4.07621 -21.45108 25.85843 1.000 36.39796 272 MET A CA 1
ATOM 1958 C C . MET A 1 281 ? -3.91948 -20.37962 24.78169 1.000 33.16881 272 MET A C 1
ATOM 1959 O O . MET A 1 281 ? -3.16893 -20.58364 23.81953 1.000 32.43196 272 MET A O 1
ATOM 1964 N N . TYR A 1 282 ? -4.60318 -19.24257 24.92269 1.000 33.93234 273 TYR A N 1
ATOM 1965 C CA . TYR A 1 282 ? -4.65603 -18.24410 23.86141 1.000 32.37781 273 TYR A CA 1
ATOM 1966 C C . TYR A 1 282 ? -3.64464 -17.13606 24.02617 1.000 33.28005 273 TYR A C 1
ATOM 1967 O O . TYR A 1 282 ? -3.26109 -16.52270 23.02736 1.000 32.98580 273 TYR A O 1
ATOM 1976 N N . GLU A 1 283 ? -3.22406 -16.84876 25.26087 1.000 36.34865 274 GLU A N 1
ATOM 1977 C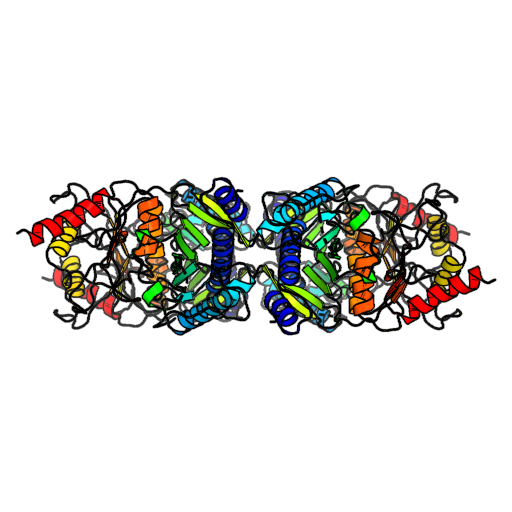 CA . GLU A 1 283 ? -2.35642 -15.71160 25.55933 1.000 32.07312 274 GLU A CA 1
ATOM 1978 C C . GLU A 1 283 ? -1.10439 -16.12183 26.32346 1.000 30.23423 274 GLU A C 1
ATOM 1979 O O . GLU A 1 283 ? 0.01059 -15.87175 25.85007 1.000 33.25791 274 GLU A O 1
ATOM 1985 N N . ALA A 1 284 ? -1.24695 -16.75009 27.49076 1.000 34.88331 275 ALA A N 1
ATOM 1986 C CA . ALA A 1 284 ? -0.08388 -17.00370 28.34452 1.000 33.89208 275 ALA A CA 1
ATOM 1987 C C . ALA A 1 284 ? 0.89222 -17.96100 27.67723 1.000 30.43253 275 ALA A C 1
ATOM 1988 O O . ALA A 1 284 ? 2.10054 -17.71214 27.65785 1.000 33.15024 275 ALA A O 1
ATOM 1990 N N . ASN A 1 285 ? 0.38777 -19.06417 27.11826 1.000 31.59443 276 ASN A N 1
ATOM 1991 C CA . ASN A 1 285 ? 1.29478 -20.03467 26.50389 1.000 35.09379 276 ASN A CA 1
ATOM 1992 C C . ASN A 1 285 ? 2.01299 -19.47657 25.27614 1.000 33.27190 276 ASN A C 1
ATOM 1993 O O . ASN A 1 285 ? 3.25067 -19.60126 25.20225 1.000 32.91793 276 ASN A O 1
ATOM 1998 N N . PRO A 1 286 ? 1.33857 -18.86502 24.29570 1.000 31.07260 277 PRO A N 1
ATOM 1999 C CA . PRO A 1 286 ? 2.09832 -18.32222 23.14869 1.000 31.39631 277 PRO A CA 1
ATOM 2000 C C . PRO A 1 286 ? 3.06204 -17.21124 23.54373 1.000 31.63687 277 PRO A C 1
ATOM 2001 O O . PRO A 1 286 ? 4.24323 -17.26654 23.16447 1.000 31.89855 277 PRO A O 1
ATOM 2005 N N . MET A 1 287 ? 2.60793 -16.21299 24.31556 1.000 33.21603 278 MET A N 1
ATOM 2006 C CA . MET A 1 287 ? 3.52075 -15.16005 24.76446 1.000 30.97690 278 MET A CA 1
ATOM 2007 C C . MET A 1 287 ? 4.61043 -15.72648 25.65552 1.000 28.80465 278 MET A C 1
ATOM 2008 O O . MET A 1 287 ? 5.75658 -15.27789 25.59888 1.000 31.10240 278 MET A O 1
ATOM 2013 N N . GLY A 1 288 ? 4.27818 -16.72654 26.47152 1.000 30.03371 279 GLY A N 1
ATOM 2014 C CA . GLY A 1 288 ? 5.29276 -17.34378 27.30365 1.000 30.53588 279 GLY A CA 1
ATOM 2015 C C . GLY A 1 288 ? 6.40429 -17.98175 26.49077 1.000 34.58154 279 GLY A C 1
ATOM 2016 O O . GLY A 1 288 ? 7.58309 -17.85723 26.83252 1.000 33.93791 279 GLY A O 1
ATOM 2017 N N . LEU A 1 289 ? 6.04805 -18.66202 25.39501 1.000 33.28351 280 LEU A N 1
ATOM 2018 C CA . LEU A 1 289 ? 7.07289 -19.29712 24.56760 1.000 34.68572 280 LEU A CA 1
ATOM 2019 C C . LEU A 1 289 ? 7.95780 -18.26454 23.88084 1.000 31.90611 280 LEU A C 1
ATOM 2020 O O . LEU A 1 289 ? 9.17504 -18.45437 23.77056 1.000 34.28951 280 LEU A O 1
ATOM 2025 N N . LEU A 1 290 ? 7.36047 -17.18393 23.37489 1.000 32.62300 281 LEU A N 1
ATOM 2026 C CA . LEU A 1 290 ? 8.15649 -16.14414 22.73527 1.000 31.73199 281 LEU A CA 1
ATOM 2027 C C . LEU A 1 290 ? 9.14550 -15.55483 23.72602 1.000 33.06039 281 LEU A C 1
ATOM 2028 O O . LEU A 1 290 ? 10.32591 -15.34569 23.40577 1.000 30.42240 281 LEU A O 1
ATOM 2033 N N . VAL A 1 291 ? 8.67754 -15.30350 24.94674 1.000 30.98248 282 VAL A N 1
ATOM 2034 C CA . VAL A 1 291 ? 9.52248 -14.67496 25.94247 1.000 28.92306 282 VAL A CA 1
ATOM 2035 C C . VAL A 1 291 ? 10.65368 -15.61481 26.34584 1.000 28.46453 282 VAL A C 1
ATOM 2036 O O . VAL A 1 291 ? 11.81064 -15.19842 26.42885 1.000 26.98773 282 VAL A O 1
ATOM 2040 N N . GLU A 1 292 ? 10.35065 -16.90045 26.56974 1.000 32.59813 283 GLU A N 1
ATOM 2041 C CA . GLU A 1 292 ? 11.40436 -17.86173 26.91754 1.000 31.56170 283 GLU A CA 1
ATOM 2042 C C . GLU A 1 292 ? 12.41244 -18.00139 25.79170 1.000 33.25540 283 GLU A C 1
ATOM 2043 O O . GLU A 1 292 ? 13.62395 -18.06099 26.03919 1.000 33.15195 283 GLU A O 1
ATOM 2049 N N . GLN A 1 293 ? 11.93124 -18.04557 24.54195 1.000 33.01129 284 GLN A N 1
ATOM 2050 C CA . GLN A 1 293 ? 12.82918 -18.14105 23.40161 1.000 34.03923 284 GLN A CA 1
ATOM 2051 C C . GLN A 1 293 ? 13.64000 -16.87367 23.19082 1.000 32.62950 284 GLN A C 1
ATOM 2052 O O . GLN A 1 293 ? 14.59875 -16.90582 22.41428 1.000 36.52997 284 GLN A O 1
ATOM 2058 N N . ALA A 1 294 ? 13.29235 -15.76797 23.85268 1.000 31.54080 285 ALA A N 1
ATOM 2059 C CA . ALA A 1 294 ? 14.16613 -14.59769 23.90778 1.000 34.55534 285 ALA A CA 1
ATOM 2060 C C . ALA A 1 294 ? 14.94611 -14.50736 25.21926 1.000 36.29919 285 ALA A C 1
ATOM 2061 O O . ALA A 1 294 ? 15.45513 -13.43298 25.55460 1.000 35.45764 285 ALA A O 1
ATOM 2063 N N . GLY A 1 295 ? 15.05164 -15.60468 25.96766 1.000 34.09971 286 GLY A N 1
ATOM 2064 C CA . GLY A 1 295 ? 15.80606 -15.59046 27.21072 1.000 32.76642 286 GLY A CA 1
ATOM 2065 C C . GLY A 1 295 ? 15.04473 -15.02082 28.38763 1.000 37.27111 286 GLY A C 1
ATOM 2066 O O . GLY A 1 295 ? 15.65957 -14.74231 29.42886 1.000 35.93033 286 GLY A O 1
ATOM 2067 N N . GLY A 1 296 ? 13.72673 -14.81913 28.24838 1.000 27.11669 287 GLY A N 1
ATOM 2068 C CA . GLY A 1 296 ? 12.90416 -14.34181 29.33934 1.000 29.57171 287 GLY A CA 1
ATOM 2069 C C . GLY A 1 296 ? 12.34916 -15.48628 30.16651 1.000 32.61737 287 GLY A C 1
ATOM 2070 O O . GLY A 1 296 ? 12.63131 -16.66008 29.93262 1.000 37.45030 287 GLY A O 1
ATOM 2071 N N . ALA A 1 297 ? 11.53483 -15.13022 31.15430 1.000 28.14722 288 ALA A N 1
ATOM 2072 C CA . ALA A 1 297 ? 10.88431 -16.12695 31.99181 1.000 30.61074 288 ALA A CA 1
ATOM 2073 C C . ALA A 1 297 ? 9.39060 -15.87298 31.99467 1.000 30.09013 288 ALA A C 1
ATOM 2074 O O . ALA A 1 297 ? 8.94108 -14.74114 31.81616 1.000 30.72780 288 ALA A O 1
ATOM 2076 N N . ALA A 1 298 ? 8.63400 -16.94723 32.20691 1.000 33.02933 289 ALA A N 1
ATOM 2077 C CA . ALA A 1 298 ? 7.17964 -16.95415 32.05749 1.000 33.32137 289 ALA A CA 1
ATOM 2078 C C . ALA A 1 298 ? 6.60069 -17.83212 33.15851 1.000 33.52087 289 ALA A C 1
ATOM 2079 O O . ALA A 1 298 ? 6.54647 -19.05470 32.98842 1.000 33.65905 289 ALA A O 1
ATOM 2081 N N . TRP A 1 299 ? 6.15811 -17.21204 34.26464 1.000 33.66288 290 TRP A N 1
ATOM 2082 C CA . TRP A 1 299 ? 5.72675 -17.92439 35.47101 1.000 35.02737 290 TRP A CA 1
ATOM 2083 C C . TRP A 1 299 ? 4.39012 -17.37965 35.97532 1.000 36.15717 290 TRP A C 1
ATOM 2084 O O . TRP A 1 299 ? 3.97510 -16.26685 35.63435 1.000 36.11760 290 TRP A O 1
ATOM 2095 N N . THR A 1 300 ? 3.71087 -18.19113 36.79587 1.000 31.50553 291 THR A N 1
ATOM 2096 C CA . THR A 1 300 ? 2.40905 -17.83998 37.35187 1.000 33.38302 291 THR A CA 1
ATOM 2097 C C . THR A 1 300 ? 2.52394 -17.03177 38.63391 1.000 37.65378 291 THR A C 1
ATOM 2098 O O . THR A 1 300 ? 1.49698 -16.70196 39.24361 1.000 32.46006 291 THR A O 1
ATOM 2102 N N . GLY A 1 301 ? 3.74104 -16.69656 39.04728 1.000 34.38303 292 GLY A N 1
ATOM 2103 C CA . GLY A 1 301 ? 4.01453 -16.29583 40.40103 1.000 32.98811 292 GLY A CA 1
ATOM 2104 C C . GLY A 1 301 ? 4.50534 -17.43683 41.27029 1.000 38.07003 292 GLY A C 1
ATOM 2105 O O . GLY A 1 301 ? 5.26132 -17.20068 42.22275 1.000 36.23058 292 GLY A O 1
ATOM 2106 N N . ARG A 1 302 ? 4.13223 -18.67275 40.92753 1.000 39.06753 293 ARG A N 1
ATOM 2107 C CA . ARG A 1 302 ? 4.54993 -19.86181 41.66064 1.000 36.22976 293 ARG A CA 1
ATOM 2108 C C . ARG A 1 302 ? 5.04417 -21.00717 40.78623 1.000 39.45234 293 ARG A C 1
ATOM 2109 O O . ARG A 1 302 ? 5.70409 -21.90742 41.31680 1.000 40.92213 293 ARG A O 1
ATOM 2117 N N . 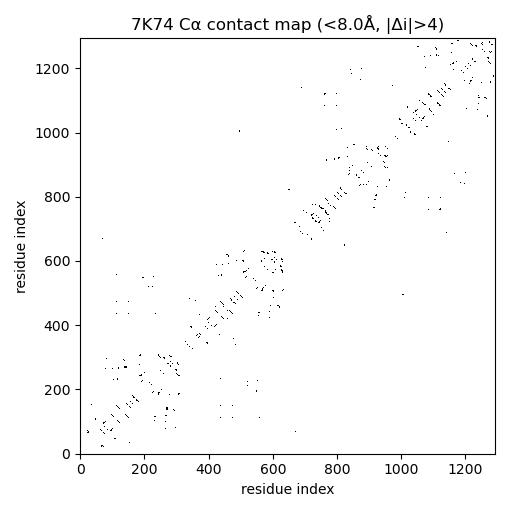GLU A 1 303 ? 4.75468 -21.04889 39.48789 1.000 32.99720 294 GLU A N 1
ATOM 2118 C CA . GLU A 1 303 ? 5.20160 -22.19396 38.70610 1.000 37.65921 294 GLU A CA 1
ATOM 2119 C C . GLU A 1 303 ? 5.33687 -21.78817 37.24643 1.000 35.72720 294 GLU A C 1
ATOM 2120 O O . GLU A 1 303 ? 4.77378 -20.78705 36.80481 1.000 36.97461 294 GLU A O 1
ATOM 2126 N N . ARG A 1 304 ? 6.10413 -22.58077 36.50967 1.000 33.94049 295 ARG A N 1
ATOM 2127 C CA . ARG A 1 304 ? 6.42436 -22.27801 35.12113 1.000 37.68219 295 ARG A CA 1
ATOM 2128 C C . ARG A 1 304 ? 5.17286 -22.41114 34.26338 1.000 35.85832 295 ARG A C 1
ATOM 2129 O O . ARG A 1 304 ? 4.51044 -23.45484 34.28681 1.000 37.47886 295 ARG A O 1
ATOM 2137 N N . ILE A 1 305 ? 4.83037 -21.35852 33.52218 1.000 35.80303 296 ILE A N 1
ATOM 2138 C CA . ILE A 1 305 ? 3.55855 -21.36432 32.78946 1.000 36.02267 296 ILE A CA 1
ATOM 2139 C C . ILE A 1 305 ? 3.51587 -22.51467 31.78402 1.000 35.64831 296 ILE A C 1
ATOM 2140 O O . ILE A 1 305 ? 2.52938 -23.25634 31.71188 1.000 37.38314 296 ILE A O 1
ATOM 2145 N N . LEU A 1 306 ? 4.59574 -22.69960 31.01269 1.000 34.41874 297 LEU A N 1
ATOM 2146 C CA . LEU A 1 306 ? 4.59947 -23.66875 29.92011 1.000 34.97688 297 LEU A CA 1
ATOM 2147 C C . LEU A 1 306 ? 4.51697 -25.12027 30.37981 1.000 39.82676 297 LEU A C 1
ATOM 2148 O O . LEU A 1 306 ? 4.33092 -26.00016 29.52870 1.000 39.97448 297 LEU A O 1
ATOM 2153 N N . ASP A 1 307 ? 4.64839 -25.40742 31.67801 1.000 37.54015 298 ASP A N 1
ATOM 2154 C CA . ASP A 1 307 ? 4.50449 -26.77695 32.16318 1.000 40.97240 298 ASP A CA 1
ATOM 2155 C C . ASP A 1 307 ? 3.12164 -27.09158 32.71540 1.000 40.13095 298 ASP A C 1
ATOM 2156 O O . ASP A 1 307 ? 2.87164 -28.24601 33.08326 1.000 40.42608 298 ASP A O 1
ATOM 2161 N N . ILE A 1 308 ? 2.22269 -26.11480 32.80070 1.000 38.09656 299 ILE A N 1
ATOM 2162 C CA . ILE A 1 308 ? 0.88189 -26.40914 33.29458 1.000 42.02382 299 ILE A CA 1
ATOM 2163 C C . ILE A 1 308 ? 0.17319 -27.32431 32.30840 1.000 43.12970 299 ILE A C 1
ATOM 2164 O O . ILE A 1 308 ? 0.12767 -27.04874 31.10180 1.000 40.16715 299 ILE A O 1
ATOM 2169 N N . GLN A 1 309 ? -0.37992 -28.40937 32.81191 1.000 40.43510 300 GLN A N 1
ATOM 2170 C CA . GLN A 1 309 ? -1.30245 -29.23109 32.04474 1.000 44.97020 300 GLN A CA 1
ATOM 2171 C C . GLN A 1 309 ? -2.68359 -28.58640 32.08674 1.000 47.70185 300 GLN A C 1
ATOM 2172 O O . GLN A 1 309 ? -3.30231 -28.52730 33.15735 1.000 49.63085 300 GLN A O 1
ATOM 2178 N N . PRO A 1 310 ? -3.19466 -28.08605 30.95812 1.000 50.27854 301 PRO A N 1
ATOM 2179 C CA . PRO A 1 310 ? -4.50475 -27.41867 30.97035 1.000 50.43048 301 PRO A CA 1
ATOM 2180 C C . PRO A 1 310 ? -5.64726 -28.37712 31.24736 1.000 52.60751 301 PRO A C 1
ATOM 2181 O O . PRO A 1 310 ? -5.63932 -29.53727 30.83024 1.000 51.94458 301 PRO A O 1
ATOM 2185 N N . ASP A 1 311 ? -6.65114 -27.85947 31.95352 1.000 54.31690 302 ASP A N 1
ATOM 2186 C CA . ASP A 1 311 ? -7.86115 -28.59967 32.27085 1.000 48.84611 302 ASP A CA 1
ATOM 2187 C C . ASP A 1 311 ? -9.02762 -28.23235 31.37367 1.000 53.73298 302 ASP A C 1
ATOM 2188 O O . ASP A 1 311 ? -9.89949 -29.07074 31.12573 1.000 51.63245 302 ASP A O 1
ATOM 2193 N N . GLN A 1 312 ? -9.08596 -26.99333 30.90177 1.000 50.93426 303 GLN A N 1
ATOM 2194 C CA . GLN A 1 312 ? -10.15450 -26.58480 30.01042 1.000 49.57746 303 GLN A CA 1
ATOM 2195 C C . GLN A 1 312 ? -9.58395 -25.63143 28.97569 1.000 48.32437 303 GLN A C 1
ATOM 2196 O O . GLN A 1 312 ? -8.55483 -24.98038 29.18925 1.000 46.62350 303 GLN A O 1
ATOM 2202 N N . LEU A 1 313 ? -10.27017 -25.57506 27.83659 1.000 47.60023 304 LEU A N 1
ATOM 2203 C CA . LEU A 1 313 ? -9.79521 -24.76627 26.72941 1.000 46.17803 304 LEU A CA 1
ATOM 2204 C C . LEU A 1 313 ? -9.57986 -23.32736 27.16662 1.000 46.66079 304 LEU A C 1
ATOM 2205 O O . LEU A 1 313 ? -8.58706 -22.69899 26.78559 1.000 42.14073 304 LEU A O 1
ATOM 2210 N N . HIS A 1 314 ? -10.46916 -22.80902 28.01620 1.000 45.28327 305 HIS A N 1
ATOM 2211 C CA . HIS A 1 314 ? -10.50429 -21.39045 28.34671 1.000 47.15931 305 HIS A CA 1
ATOM 2212 C C . HIS A 1 314 ? -9.98604 -21.09135 29.74751 1.000 45.57560 305 HIS A C 1
ATOM 2213 O O . HIS A 1 314 ? -10.33557 -20.06420 30.33625 1.000 45.25454 305 HIS A O 1
ATOM 2220 N N . GLN A 1 315 ? -9.12499 -21.96486 30.26388 1.000 45.39516 306 GLN A N 1
ATOM 2221 C CA . GLN A 1 315 ? -8.54872 -21.79729 31.59359 1.000 41.96201 306 GLN A CA 1
ATOM 2222 C C . GLN A 1 315 ? -7.79871 -20.47913 31.71300 1.000 40.07739 306 GLN A C 1
ATOM 2223 O O . GLN A 1 315 ? -7.11029 -20.05099 30.78243 1.000 40.05921 306 GLN A O 1
ATOM 2229 N N . ARG A 1 316 ? -7.94450 -19.82600 32.86213 1.000 36.75487 307 ARG A N 1
ATOM 2230 C CA . ARG A 1 316 ? -7.23029 -18.59549 33.16786 1.000 35.73984 307 ARG A CA 1
ATOM 2231 C C . ARG A 1 316 ? -6.07331 -18.90053 34.10008 1.000 41.53763 307 ARG A C 1
ATOM 2232 O O . ARG A 1 316 ? -6.13747 -19.85067 34.88370 1.000 44.12354 307 ARG A O 1
ATOM 2240 N N . VAL A 1 317 ? -5.03630 -18.06183 34.04064 1.000 38.62853 308 VAL A N 1
ATOM 2241 C CA . VAL A 1 317 ? -3.81171 -18.26735 34.80909 1.000 34.16834 308 VAL A CA 1
ATOM 2242 C C . VAL A 1 317 ? -3.14951 -16.92119 35.08634 1.000 36.41192 308 VAL A C 1
ATOM 2243 O O . VAL A 1 317 ? -3.16750 -16.03639 34.21687 1.000 34.23365 308 VAL A O 1
ATOM 2247 N N . PRO A 1 318 ? -2.57556 -16.70518 36.27766 1.000 36.72932 309 PRO A N 1
ATOM 2248 C CA . PRO A 1 318 ? -1.73755 -15.51653 36.47485 1.000 33.05414 309 PRO A CA 1
ATOM 2249 C C . PRO A 1 318 ? -0.50751 -15.58204 35.58160 1.000 33.57210 309 PRO A C 1
ATOM 2250 O O . PRO A 1 318 ? -0.00061 -16.66363 35.26874 1.000 28.39983 309 PRO A O 1
ATOM 2254 N N . VAL A 1 319 ? -0.03299 -14.40494 35.16622 1.000 30.47301 310 VAL A N 1
ATOM 2255 C CA A VAL A 1 319 ? 1.04969 -14.29697 34.19529 0.347 32.83973 310 VAL A CA 1
ATOM 2256 C CA B VAL A 1 319 ? 1.03884 -14.28202 34.18208 0.653 32.51628 310 VAL A CA 1
ATOM 2257 C C . VAL A 1 319 ? 2.10398 -13.33368 34.72426 1.000 28.72357 310 VAL A C 1
ATOM 2258 O O . VAL A 1 319 ? 1.79542 -12.19101 35.07719 1.000 27.30460 310 VAL A O 1
ATOM 2265 N N . PHE A 1 320 ? 3.34432 -13.80869 34.78674 1.000 32.60579 311 PHE A N 1
ATOM 2266 C CA . PHE A 1 320 ? 4.52424 -13.01928 35.14855 1.000 31.44812 311 PHE A CA 1
ATOM 2267 C C . PHE A 1 320 ? 5.54212 -13.24568 34.03604 1.000 27.56533 311 PHE A C 1
ATOM 2268 O O . PHE A 1 320 ? 6.04808 -14.36083 33.87978 1.000 27.74173 311 PHE A O 1
ATOM 2276 N N . LEU A 1 321 ? 5.81517 -12.21196 33.24102 1.000 30.39050 312 LEU A N 1
ATOM 2277 C CA . LEU A 1 321 ? 6.54353 -12.35100 31.97640 1.000 27.62740 312 LEU A CA 1
ATOM 2278 C C . LEU A 1 321 ? 7.66401 -11.34113 31.86898 1.000 24.13952 312 LEU A C 1
ATOM 2279 O O . LEU A 1 321 ? 7.46293 -10.15554 32.13654 1.000 29.08123 312 LEU A O 1
ATOM 2284 N N . GLY A 1 322 ? 8.80999 -11.77681 31.37344 1.000 28.28808 313 GLY A N 1
ATOM 2285 C CA . GLY A 1 322 ? 9.81775 -10.80041 31.01351 1.000 26.12535 313 GLY A CA 1
ATOM 2286 C C . GLY A 1 322 ? 11.20179 -11.12120 31.52959 1.000 30.77339 313 GLY A C 1
ATOM 2287 O O . GLY A 1 322 ? 11.55751 -12.30010 31.65425 1.000 31.53101 313 GLY A O 1
ATOM 2288 N N . SER A 1 323 ? 12.00128 -10.07785 31.77161 1.000 27.25141 314 SER A N 1
ATOM 2289 C CA . SER A 1 323 ? 13.34736 -10.21536 32.30657 1.000 30.56031 314 SER A CA 1
ATOM 2290 C C . SER A 1 323 ? 13.38252 -11.26936 33.40547 1.000 33.57242 314 SER A C 1
ATOM 2291 O O . SER A 1 323 ? 12.62514 -11.19811 34.38649 1.000 30.06789 314 SER A O 1
ATOM 2294 N N . ARG A 1 324 ? 14.24459 -12.27099 33.21977 1.000 30.98484 315 ARG A N 1
ATOM 2295 C CA . ARG A 1 324 ? 14.11670 -13.47711 34.02396 1.000 33.91804 315 ARG A CA 1
ATOM 2296 C C . ARG A 1 324 ? 14.54500 -13.24493 35.47174 1.000 30.67903 315 ARG A C 1
ATOM 2297 O O . ARG A 1 324 ? 14.03156 -13.91135 36.37824 1.000 35.93975 315 ARG A O 1
ATOM 2305 N N . GLU A 1 325 ? 15.43183 -12.28798 35.72607 1.000 30.27284 316 GLU A N 1
ATOM 2306 C CA . GLU A 1 325 ? 15.81169 -12.03348 37.11749 1.000 33.33739 316 GLU A CA 1
ATOM 2307 C C . GLU A 1 325 ? 14.67175 -11.39023 37.88054 1.000 29.85404 316 GLU A C 1
ATOM 2308 O O . GLU A 1 325 ? 14.50681 -11.63154 39.08120 1.000 32.60513 316 GLU A O 1
ATOM 2314 N N . GLU A 1 326 ? 13.89475 -10.54335 37.19906 1.000 32.27464 317 GLU A N 1
ATOM 2315 C CA . GLU A 1 326 ? 12.78207 -9.86000 37.83895 1.000 29.68309 317 GLU A CA 1
ATOM 2316 C C . GLU A 1 326 ? 11.62168 -10.81684 38.07157 1.000 30.97606 317 GLU A C 1
ATOM 2317 O O . GLU A 1 326 ? 10.97728 -10.76457 39.12534 1.000 30.16164 317 GLU A O 1
ATOM 2323 N N . VAL A 1 327 ? 11.32037 -11.67671 37.08386 1.000 33.30849 318 VAL A N 1
ATOM 2324 C CA . VAL A 1 327 ? 10.33212 -12.73274 37.30016 1.000 30.81162 318 VAL A CA 1
ATOM 2325 C C . VAL A 1 327 ? 10.77059 -13.60890 38.46952 1.000 33.21773 318 VAL A C 1
ATOM 2326 O O . VAL A 1 327 ? 9.95736 -14.00912 39.30486 1.000 31.03978 318 VAL A O 1
ATOM 2330 N N . ALA A 1 328 ? 12.07261 -13.89134 38.56521 1.000 32.75221 319 ALA A N 1
ATOM 2331 C CA . ALA A 1 328 ? 12.55473 -14.69591 39.67598 1.000 31.19392 319 ALA A CA 1
ATOM 2332 C C . ALA A 1 328 ? 12.33858 -13.97576 40.99653 1.000 32.73382 319 ALA A C 1
ATOM 2333 O O . ALA A 1 328 ? 11.94178 -14.59545 41.98439 1.000 33.71807 319 ALA A O 1
ATOM 2335 N N . GLU A 1 329 ? 12.57681 -12.66507 41.03331 1.000 32.12985 320 GLU A N 1
ATOM 2336 C CA . GLU A 1 329 ? 12.27914 -11.90971 42.24504 1.000 31.24096 320 GLU A CA 1
ATOM 2337 C C . GLU A 1 329 ? 10.79548 -12.02242 42.60664 1.000 33.81375 320 GLU A C 1
ATOM 2338 O O . GLU A 1 329 ? 10.44618 -12.33106 43.75254 1.000 32.44665 320 GLU A O 1
ATOM 2344 N N . ALA A 1 330 ? 9.90241 -11.79921 41.63072 1.000 27.93241 321 ALA A N 1
ATOM 2345 C CA . ALA A 1 330 ? 8.47656 -11.80180 41.94288 1.000 32.20931 321 ALA A CA 1
ATOM 2346 C C . ALA A 1 330 ? 8.03860 -13.16529 42.44430 1.000 33.27596 321 ALA A C 1
ATOM 2347 O O . ALA A 1 330 ? 7.27491 -13.26273 43.40805 1.000 34.95626 321 ALA A O 1
ATOM 2349 N N . VAL A 1 331 ? 8.53902 -14.22801 41.81939 1.000 31.50365 322 VAL A N 1
ATOM 2350 C CA . VAL A 1 331 ? 8.24749 -15.57994 42.28144 1.000 33.69563 322 VAL A CA 1
ATOM 2351 C C . VAL A 1 331 ? 8.69321 -15.76734 43.72882 1.000 38.96919 322 VAL A C 1
ATOM 2352 O O . VAL A 1 331 ? 7.96508 -16.36577 44.53398 1.000 36.98468 322 VAL A O 1
ATOM 2356 N N . ARG A 1 332 ? 9.86939 -15.21813 44.09846 1.000 33.04777 323 ARG A N 1
ATOM 2357 C CA . ARG A 1 332 ? 10.39204 -15.41063 45.45098 1.000 35.16709 323 ARG A CA 1
ATOM 2358 C C . ARG A 1 332 ? 9.46729 -14.81607 46.51083 1.000 38.10393 323 ARG A C 1
ATOM 2359 O O . ARG A 1 332 ? 9.25339 -15.42672 47.56958 1.000 41.76019 323 ARG A O 1
ATOM 2367 N N . TYR A 1 333 ? 8.96013 -13.60188 46.27756 1.000 35.72166 324 TYR A N 1
ATOM 2368 C CA . TYR A 1 333 ? 7.97316 -13.02167 47.19262 1.000 39.41534 324 TYR A CA 1
ATOM 2369 C C . TYR A 1 333 ? 6.80540 -13.97245 47.43149 1.000 37.64143 324 TYR A C 1
ATOM 2370 O O . TYR A 1 333 ? 6.29100 -14.06374 48.54667 1.000 35.78777 324 TYR A O 1
ATOM 2379 N N . HIS A 1 334 ? 6.36390 -14.68077 46.38560 1.000 39.37818 325 HIS A N 1
ATOM 2380 C CA . HIS A 1 334 ? 5.22782 -15.57854 46.54321 1.000 36.53736 325 HIS A CA 1
ATOM 2381 C C . HIS A 1 334 ? 5.61827 -16.84853 47.28965 1.000 42.20226 325 HIS A C 1
ATOM 2382 O O . HIS A 1 334 ? 4.91776 -17.26548 48.22055 1.000 42.84063 325 HIS A O 1
ATOM 2389 N N . HIS A 1 335 ? 6.74476 -17.46797 46.91879 1.000 40.67094 326 HIS A N 1
ATOM 2390 C CA . HIS A 1 335 ? 7.17552 -18.66608 47.64016 1.000 41.93797 326 HIS A CA 1
ATOM 2391 C C . HIS A 1 335 ? 7.50314 -18.36057 49.09507 1.000 44.01681 326 HIS A C 1
ATOM 2392 O O . HIS A 1 335 ? 7.31010 -19.21987 49.96498 1.000 48.98348 326 HIS A O 1
ATOM 2399 N N . ALA A 1 336 ? 8.00584 -17.15744 49.38733 1.000 42.62376 327 ALA A N 1
ATOM 2400 C CA . ALA A 1 336 ? 8.31407 -16.83194 50.77939 1.000 44.94841 327 ALA A CA 1
ATOM 2401 C C . ALA A 1 336 ? 7.04781 -16.62515 51.58850 1.000 50.53854 327 ALA A C 1
ATOM 2402 O O . ALA A 1 336 ? 7.01951 -16.93019 52.78941 1.000 54.34586 327 ALA A O 1
ATOM 2404 N N . HIS A 1 337 ? 6.00035 -16.09846 50.95251 1.000 48.23517 328 HIS A N 1
ATOM 2405 C CA . HIS A 1 337 ? 4.72777 -15.92275 51.63967 1.000 47.70055 328 HIS A CA 1
ATOM 2406 C C . HIS A 1 337 ? 4.06379 -17.26848 51.91022 1.000 48.69646 328 HIS A C 1
ATOM 2407 O O . HIS A 1 337 ? 3.59836 -17.52968 53.02624 1.000 48.03397 328 HIS A O 1
ATOM 2414 N N . ASP A 1 338 ? 4.01364 -18.13694 50.89601 1.000 48.68195 329 ASP A N 1
ATOM 2415 C CA . ASP A 1 338 ? 3.40997 -19.44849 51.08359 1.000 49.64563 329 ASP A CA 1
ATOM 2416 C C . ASP A 1 338 ? 4.11500 -20.23269 52.17491 1.000 53.53927 329 ASP A C 1
ATOM 2417 O O . ASP A 1 338 ? 3.47090 -21.00038 52.89649 1.000 61.10065 329 ASP A O 1
ATOM 2422 N N . ASN A 1 339 ? 5.42177 -20.04742 52.32493 1.000 51.72140 330 ASN A N 1
ATOM 2423 C CA . ASN A 1 339 ? 6.20294 -20.81843 53.28083 1.000 54.44775 330 ASN A CA 1
ATOM 2424 C C . ASN A 1 339 ? 6.28049 -20.18564 54.65775 1.000 57.91228 330 ASN A C 1
ATOM 2425 O O . ASN A 1 339 ? 6.84337 -20.79879 55.56840 1.000 63.52301 330 ASN A O 1
ATOM 2430 N N . ALA A 1 340 ? 5.73954 -18.99005 54.83992 1.000 57.40633 331 ALA A N 1
ATOM 2431 C CA . ALA A 1 340 ? 5.82379 -18.32669 56.13174 1.000 56.88947 331 ALA A CA 1
ATOM 2432 C C . ALA A 1 340 ? 4.98132 -19.04635 57.18089 1.000 64.29152 331 ALA A C 1
ATOM 2433 O O . ALA A 1 340 ? 3.79194 -18.76139 57.33207 1.000 70.94975 331 ALA A O 1
ATOM 2435 N N . HIS B 1 7 ? -16.45634 11.48722 3.83205 1.000 86.81688 -2 HIS B N 1
ATOM 2436 C CA . HIS B 1 7 ? -15.84935 11.99704 2.60760 1.000 82.55435 -2 HIS B CA 1
ATOM 2437 C C . HIS B 1 7 ? -15.57946 13.50328 2.68434 1.000 74.72687 -2 HIS B C 1
ATOM 2438 O O . HIS B 1 7 ? -15.48656 14.16775 1.64998 1.000 77.51401 -2 HIS B O 1
ATOM 2440 N N . HIS B 1 8 ? -15.46203 14.04237 3.90423 1.000 62.39504 -1 HIS B N 1
ATOM 2441 C CA . HIS B 1 8 ? -15.23878 15.47167 4.11284 1.000 54.12824 -1 HIS B CA 1
ATOM 2442 C C . HIS B 1 8 ? -13.75033 15.73617 4.32367 1.000 48.87476 -1 HIS B C 1
ATOM 2443 O O . HIS B 1 8 ? -13.19835 15.45461 5.39469 1.000 42.96503 -1 HIS B O 1
ATOM 2450 N N . MET B 1 9 ? -13.12059 16.33024 3.31880 1.000 46.04224 0 MET B N 1
ATOM 2451 C CA . MET B 1 9 ? -11.68005 16.47303 3.31068 1.000 40.77095 0 MET B CA 1
ATOM 2452 C C . MET B 1 9 ? -11.24561 17.61204 4.21285 1.000 40.33471 0 MET B C 1
ATOM 2453 O O . MET B 1 9 ? -11.93545 18.62853 4.34136 1.000 42.05900 0 MET B O 1
ATOM 2458 N N . LEU B 1 10 ? -10.06936 17.43689 4.82214 1.000 35.35892 1 LEU B N 1
ATOM 2459 C CA . LEU B 1 10 ? -9.49880 18.49412 5.64332 1.000 36.68936 1 LEU B CA 1
ATOM 2460 C C . LEU B 1 10 ? -9.40154 19.80267 4.87649 1.000 38.72870 1 LEU B C 1
ATOM 2461 O O . LEU B 1 10 ? -9.70130 20.86955 5.42170 1.000 35.34898 1 LEU B O 1
ATOM 2466 N N . THR B 1 11 ? -8.99173 19.74523 3.60580 1.000 38.81682 2 THR B N 1
ATOM 2467 C CA . THR B 1 11 ? -8.85032 20.97936 2.83948 1.000 40.40954 2 THR B CA 1
ATOM 2468 C C . THR B 1 11 ? -10.18378 21.70082 2.71533 1.000 36.53623 2 THR B C 1
ATOM 2469 O O . THR B 1 11 ? -10.25343 22.92131 2.88512 1.000 37.22378 2 THR B O 1
ATOM 2473 N N . ARG B 1 12 ? -11.25464 20.96275 2.42231 1.000 38.48381 3 ARG B N 1
ATOM 2474 C CA . ARG B 1 12 ? -12.58079 21.57320 2.35457 1.000 40.52974 3 ARG B CA 1
ATOM 2475 C C . ARG B 1 12 ? -13.05470 22.03269 3.73067 1.000 40.80688 3 ARG B C 1
ATOM 2476 O O . ARG B 1 12 ? -13.73184 23.05999 3.85177 1.000 39.51678 3 ARG B O 1
ATOM 2484 N N . PHE B 1 13 ? -12.71892 21.28331 4.78181 1.000 40.72010 4 PHE B N 1
ATOM 2485 C CA . PHE B 1 13 ? -13.09361 21.71414 6.12049 1.000 37.09974 4 PHE B CA 1
ATOM 2486 C C . PHE B 1 13 ? -12.50606 23.08432 6.41849 1.000 37.71015 4 PHE B C 1
ATOM 2487 O O . PHE B 1 13 ? -13.19713 23.97379 6.92818 1.000 37.50766 4 PHE B O 1
ATOM 2495 N N . LEU B 1 14 ? -11.22273 23.27220 6.10167 1.000 36.25115 5 LEU B N 1
ATOM 2496 C CA . LEU B 1 14 ? -10.55948 24.53562 6.41492 1.000 39.01890 5 LEU B CA 1
ATOM 2497 C C . LEU B 1 14 ? -11.11950 25.67821 5.58000 1.000 40.01209 5 LEU B C 1
ATOM 2498 O O . LEU B 1 14 ? -11.23318 26.81135 6.06364 1.000 37.12573 5 LEU B O 1
ATOM 2503 N N . ILE B 1 15 ? -11.48284 25.39805 4.32882 1.000 40.24211 6 ILE B N 1
ATOM 2504 C CA . ILE B 1 15 ? -12.09430 26.42556 3.49374 1.000 41.43976 6 ILE B CA 1
ATOM 2505 C C . ILE B 1 15 ? -13.44491 26.83221 4.06880 1.000 39.86295 6 ILE B C 1
ATOM 2506 O O . ILE B 1 15 ? -13.78601 28.01891 4.09989 1.000 40.60079 6 ILE B O 1
ATOM 2511 N N . GLN B 1 16 ? -14.21743 25.86477 4.57515 1.000 41.49793 7 GLN B N 1
ATOM 2512 C CA . GLN B 1 16 ? -15.46881 26.22182 5.24116 1.000 40.06633 7 GLN B CA 1
ATOM 2513 C C . GLN B 1 16 ? -15.19688 27.07311 6.47799 1.000 38.78709 7 GLN B C 1
ATOM 2514 O O . GLN B 1 16 ? -15.89635 28.06268 6.71808 1.000 39.20292 7 GLN B O 1
ATOM 2516 N N . GLU B 1 17 ? -14.14790 26.74476 7.24387 1.000 38.10439 8 GLU B N 1
ATOM 2517 C CA . GLU B 1 17 ? -13.81771 27.57400 8.40125 1.000 37.37186 8 GLU B CA 1
ATOM 2518 C C . GLU B 1 17 ? -13.48101 29.00146 7.98596 1.000 40.09251 8 GLU B C 1
ATOM 2519 O O . GLU B 1 17 ? -13.75761 29.94435 8.73687 1.000 39.93875 8 GLU B O 1
ATOM 2525 N N . GLN B 1 18 ? -12.91589 29.19273 6.78734 1.000 37.34245 9 GLN B N 1
ATOM 2526 C CA . GLN B 1 18 ? -12.64047 30.55750 6.35099 1.000 40.10076 9 GLN B CA 1
ATOM 2527 C C . GLN B 1 18 ? -13.92490 31.26443 5.92954 1.000 41.43376 9 GLN B C 1
ATOM 2528 O O . GLN B 1 18 ? -14.18268 32.39900 6.34681 1.000 40.57650 9 GLN B O 1
ATOM 2534 N N . HIS B 1 19 ? -14.73777 30.59696 5.10254 1.000 42.50198 10 HIS B N 1
ATOM 2535 C CA A HIS B 1 19 ? -16.02452 31.16756 4.72953 0.557 44.19988 10 HIS B CA 1
ATOM 2536 C CA B HIS B 1 19 ? -16.05137 31.11118 4.72540 0.443 44.01869 10 HIS B CA 1
ATOM 2537 C C . HIS B 1 19 ? -16.88910 31.45307 5.95168 1.000 43.94602 10 HIS B C 1
ATOM 2538 O O . HIS B 1 19 ? -17.69406 32.38728 5.92353 1.000 44.16554 10 HIS B O 1
ATOM 2551 N N . ALA B 1 20 ? -16.71905 30.69543 7.03842 1.000 42.14642 11 ALA B N 1
ATOM 2552 C CA . ALA B 1 20 ? -17.45948 30.95628 8.26640 1.000 43.10156 11 ALA B CA 1
ATOM 2553 C C . ALA B 1 20 ? -16.90633 32.13487 9.05458 1.000 42.29910 11 ALA B C 1
ATOM 2554 O O . ALA B 1 20 ? -17.53748 32.55848 10.03018 1.000 43.41307 11 ALA B O 1
ATOM 2556 N N . GLY B 1 21 ? -15.75266 32.66773 8.66519 1.000 41.16664 12 GLY B N 1
ATOM 2557 C CA . GLY B 1 21 ? -15.15501 33.77798 9.37405 1.000 42.79822 12 GLY B CA 1
ATOM 2558 C C . GLY B 1 21 ? -14.39489 33.40922 10.62855 1.000 38.54527 12 GLY B C 1
ATOM 2559 O O . GLY B 1 21 ? -14.04380 34.30338 11.40103 1.000 41.40088 12 GLY B O 1
ATOM 2560 N N . ARG B 1 22 ? -14.09283 32.13173 10.84297 1.000 37.90188 13 ARG B N 1
ATOM 2561 C CA . ARG B 1 22 ? -13.36031 31.72430 12.03811 1.000 40.34125 13 ARG B CA 1
ATOM 2562 C C . ARG B 1 22 ? -11.84850 31.76091 11.86630 1.000 40.39427 13 ARG B C 1
ATOM 2563 O O . ARG B 1 22 ? -11.12283 31.92916 12.85450 1.000 40.31414 13 ARG B O 1
ATOM 2571 N N . ILE B 1 23 ? -11.34649 31.59381 10.64179 1.000 40.36555 14 ILE B N 1
ATOM 2572 C CA . ILE B 1 23 ? -9.92730 31.73548 10.35279 1.000 33.59976 14 ILE B CA 1
ATOM 2573 C C . ILE B 1 23 ? -9.79041 32.50619 9.04613 1.000 38.63518 14 ILE B C 1
ATOM 2574 O O . ILE B 1 23 ? -10.71905 32.56865 8.23866 1.000 41.68107 14 ILE B O 1
ATOM 2579 N N . ASN B 1 24 ? -8.61853 33.09385 8.82832 1.000 36.65943 15 ASN B N 1
ATOM 2580 C CA . ASN B 1 24 ? -8.36263 33.72733 7.54713 1.000 38.58739 15 ASN B CA 1
ATOM 2581 C C . ASN B 1 24 ? -7.53936 32.79344 6.66192 1.000 39.80806 15 ASN B C 1
ATOM 2582 O O . ASN B 1 24 ? -7.15948 31.67878 7.04897 1.000 36.59159 15 ASN B O 1
ATOM 2587 N N . ALA B 1 25 ? -7.25466 33.27160 5.45233 1.000 40.04953 16 ALA B N 1
ATOM 2588 C CA . ALA B 1 25 ? -6.54951 32.44885 4.48508 1.000 38.25128 16 ALA B CA 1
ATOM 2589 C C . ALA B 1 25 ? -5.15963 32.08268 4.98507 1.000 39.78196 16 ALA B C 1
ATOM 2590 O O . ALA B 1 25 ? -4.69934 30.95764 4.76740 1.000 39.39735 16 ALA B O 1
ATOM 2592 N N . ASP B 1 26 ? -4.49771 33.00744 5.70010 1.000 38.94700 17 ASP B N 1
ATOM 2593 C CA . ASP B 1 26 ? -3.13575 32.77315 6.18674 1.000 40.52350 17 ASP B CA 1
ATOM 2594 C C . ASP B 1 26 ? -3.08237 31.58208 7.14515 1.000 39.70373 17 ASP B C 1
ATOM 2595 O O . ASP B 1 26 ? -2.20161 30.72092 7.03766 1.000 36.52916 17 ASP B O 1
ATOM 2600 N N . LEU B 1 27 ? -4.00025 31.53708 8.11810 1.000 39.30867 18 LEU B N 1
ATOM 2601 C CA . LEU B 1 27 ? -3.97923 30.45568 9.10413 1.000 38.22835 18 LEU B CA 1
ATOM 2602 C C . LEU B 1 27 ? -4.39031 29.12788 8.48480 1.000 35.90160 18 LEU B C 1
ATOM 2603 O O . LEU B 1 27 ? -3.86229 28.07368 8.86052 1.000 33.29289 18 LEU B O 1
ATOM 2608 N N . ARG B 1 28 ? -5.33675 29.16334 7.53678 1.000 36.90095 19 ARG B N 1
ATOM 2609 C CA . ARG B 1 28 ? -5.72356 27.95567 6.81694 1.000 36.30610 19 ARG B CA 1
ATOM 2610 C C . ARG B 1 28 ? -4.52577 27.34894 6.09800 1.000 37.34197 19 ARG B C 1
ATOM 2611 O O . ARG B 1 28 ? -4.31413 26.13233 6.14075 1.000 35.38221 19 ARG B O 1
ATOM 2619 N N . GLN B 1 29 ? -3.71704 28.18731 5.45379 1.000 33.20234 20 GLN B N 1
ATOM 2620 C CA . GLN B 1 29 ? -2.57058 27.67489 4.71484 1.000 38.60019 20 GLN B CA 1
ATOM 2621 C C . GLN B 1 29 ? -1.49253 27.15245 5.65633 1.000 37.08186 20 GLN B C 1
ATOM 2622 O O . GLN B 1 29 ? -0.85218 26.13889 5.36286 1.000 36.21912 20 GLN B O 1
ATOM 2628 N N . LEU B 1 30 ? -1.28653 27.81087 6.80227 1.000 37.63947 21 LEU B N 1
ATOM 2629 C CA . LEU B 1 30 ? -0.31804 27.29064 7.76894 1.000 36.31829 21 LEU B CA 1
ATOM 2630 C C . LEU B 1 30 ? -0.74629 25.92419 8.28986 1.000 33.43671 21 LEU B C 1
ATOM 2631 O O . LEU B 1 30 ? 0.08008 25.01468 8.42019 1.000 36.93626 21 LEU B O 1
ATOM 2636 N N . ILE B 1 31 ? -2.03148 25.75809 8.60062 1.000 32.28887 22 ILE B N 1
ATOM 2637 C CA . ILE B 1 31 ? -2.50476 24.45401 9.05411 1.000 32.15075 22 ILE B CA 1
ATOM 2638 C C . ILE B 1 31 ? -2.32860 23.40622 7.96408 1.000 33.01020 22 ILE B C 1
ATOM 2639 O O . ILE B 1 31 ? -2.09828 22.23073 8.26081 1.000 35.29648 22 ILE B O 1
ATOM 2644 N N . ALA B 1 32 ? -2.40267 23.81001 6.69201 1.000 33.93666 23 ALA B N 1
ATOM 2645 C CA . ALA B 1 32 ? -2.11615 22.88748 5.59486 1.000 34.94770 23 ALA B CA 1
ATOM 2646 C C . ALA B 1 32 ? -0.65222 22.47053 5.59855 1.000 33.43878 23 ALA B C 1
ATOM 2647 O O . ALA B 1 32 ? -0.33323 21.29371 5.39138 1.000 31.98334 23 ALA B O 1
ATOM 2649 N N . VAL B 1 33 ? 0.24914 23.42221 5.83003 1.000 29.95992 24 VAL B N 1
ATOM 2650 C CA . VAL B 1 33 ? 1.66836 23.09700 5.92247 1.000 33.21154 24 VAL B CA 1
ATOM 2651 C C . VAL B 1 33 ? 1.91655 22.09493 7.04483 1.000 35.30250 24 VAL B C 1
ATOM 2652 O O . VAL B 1 33 ? 2.65932 21.11949 6.88277 1.000 37.09787 24 VAL B O 1
ATOM 2656 N N . VAL B 1 34 ? 1.31016 22.33532 8.21111 1.000 33.83864 25 VAL B N 1
ATOM 2657 C CA . VAL B 1 34 ? 1.48046 21.44120 9.35391 1.000 32.44739 25 VAL B CA 1
ATOM 2658 C C . VAL B 1 34 ? 0.93965 20.05228 9.04631 1.000 33.00159 25 VAL B C 1
ATOM 2659 O O . VAL B 1 34 ? 1.54593 19.03765 9.41728 1.000 29.21344 25 VAL B O 1
ATOM 2663 N N . ALA B 1 35 ? -0.24844 19.98887 8.43817 1.000 31.24695 26 ALA B N 1
ATOM 2664 C CA . ALA B 1 35 ? -0.84931 18.70852 8.08369 1.000 31.21641 26 ALA B CA 1
ATOM 2665 C C . ALA B 1 35 ? 0.05079 17.92386 7.14787 1.000 32.09818 26 ALA B C 1
ATOM 2666 O O . ALA B 1 35 ? 0.17472 16.70015 7.27393 1.000 31.79156 26 ALA B O 1
ATOM 2668 N N . ARG B 1 36 ? 0.65977 18.61078 6.17891 1.000 32.41199 27 ARG B N 1
ATOM 2669 C CA . ARG B 1 36 ? 1.56003 17.94008 5.25213 1.000 34.45243 27 ARG B CA 1
ATOM 2670 C C . ARG B 1 36 ? 2.78902 17.42308 5.98008 1.000 34.65672 27 ARG B C 1
ATOM 2671 O O . ARG B 1 36 ? 3.21610 16.28461 5.75762 1.000 34.58011 27 ARG B O 1
ATOM 2679 N N . ALA B 1 37 ? 3.34967 18.23949 6.87537 1.000 31.93895 28 ALA B N 1
ATOM 2680 C CA . ALA B 1 37 ? 4.51449 17.81314 7.64868 1.000 37.14147 28 ALA B CA 1
ATOM 2681 C C . ALA B 1 37 ? 4.20309 16.58409 8.49976 1.000 35.70126 28 ALA B C 1
ATOM 2682 O O . ALA B 1 37 ? 5.04361 15.68606 8.63577 1.000 31.90558 28 ALA B O 1
ATOM 2684 N N . CYS B 1 38 ? 3.01517 16.54143 9.10968 1.000 31.70393 29 CYS B N 1
ATOM 2685 C CA . CYS B 1 38 ? 2.63077 15.36974 9.88823 1.000 29.45089 29 CYS B CA 1
ATOM 2686 C C . CYS B 1 38 ? 2.41412 14.15762 8.99590 1.000 32.71160 29 CYS B C 1
ATOM 2687 O O . CYS B 1 38 ? 2.70945 13.02581 9.40159 1.000 30.76803 29 CYS B O 1
ATOM 2690 N N . THR B 1 39 ? 1.89769 14.36749 7.78327 1.000 31.42590 30 THR B N 1
ATOM 2691 C CA . THR B 1 39 ? 1.73621 13.24640 6.87296 1.000 29.31638 30 THR B CA 1
ATOM 2692 C C . THR B 1 39 ? 3.08782 12.62444 6.56931 1.000 33.07961 30 THR B C 1
ATOM 2693 O O . THR B 1 39 ? 3.22882 11.39311 6.57558 1.000 31.66141 30 THR B O 1
ATOM 2697 N N . SER B 1 40 ? 4.11190 13.47326 6.36789 1.000 32.46884 31 SER B N 1
ATOM 2698 C CA . SER B 1 40 ? 5.46138 12.99273 6.06958 1.000 36.85073 31 SER B CA 1
ATOM 2699 C C . SER B 1 40 ? 6.05965 12.24802 7.25202 1.000 32.66326 31 SER B C 1
ATOM 2700 O O . SER B 1 40 ? 6.72060 11.21887 7.07192 1.000 32.62051 31 SER B O 1
ATOM 2703 N N . ILE B 1 41 ? 5.87606 12.77510 8.46209 1.000 31.33483 32 ILE B N 1
ATOM 2704 C CA . ILE B 1 41 ? 6.29931 12.04182 9.65042 1.000 32.90319 32 ILE B CA 1
ATOM 2705 C C . ILE B 1 41 ? 5.57833 10.70462 9.72408 1.000 31.28268 32 ILE B C 1
ATOM 2706 O O . ILE B 1 41 ? 6.18870 9.66463 9.98763 1.000 32.30419 32 ILE B O 1
ATOM 2711 N N . SER B 1 42 ? 4.26708 10.71367 9.48170 1.000 30.85023 33 SER B N 1
ATOM 2712 C CA . SER B 1 42 ? 3.48467 9.48353 9.51782 1.000 32.02038 33 SER B CA 1
ATOM 2713 C C . SER B 1 42 ? 4.07849 8.41644 8.60159 1.000 32.15651 33 SER B C 1
ATOM 2714 O O . SER B 1 42 ? 4.23273 7.25186 8.99818 1.000 29.78675 33 SER B O 1
ATOM 2717 N N . ILE B 1 43 ? 4.45687 8.80618 7.38278 1.000 31.46287 34 ILE B N 1
ATOM 2718 C CA . ILE B 1 43 ? 5.01282 7.84162 6.43550 1.000 35.39095 34 ILE B CA 1
ATOM 2719 C C . ILE B 1 43 ? 6.34474 7.28232 6.92935 1.000 34.71527 34 ILE B C 1
ATOM 2720 O O . ILE B 1 43 ? 6.59544 6.07396 6.82953 1.000 37.52473 34 ILE B O 1
ATOM 2725 N N . ALA B 1 44 ? 7.22610 8.14109 7.45136 1.000 33.03278 35 ALA B N 1
ATOM 2726 C CA . ALA B 1 44 ? 8.51422 7.65880 7.94406 1.000 37.40495 35 ALA B CA 1
ATOM 2727 C C . ALA B 1 44 ? 8.32616 6.68660 9.10881 1.000 37.77110 35 ALA B C 1
ATOM 2728 O O . ALA B 1 44 ? 8.91937 5.60462 9.13312 1.000 38.30326 35 ALA B O 1
ATOM 2730 N N . VAL B 1 45 ? 7.48243 7.05238 10.07414 1.000 36.66023 36 VAL B N 1
ATOM 2731 C CA . VAL B 1 45 ? 7.19983 6.18938 11.22080 1.000 34.87987 36 VAL B CA 1
ATOM 2732 C C . VAL B 1 45 ? 6.53567 4.87995 10.80424 1.000 32.77904 36 VAL B C 1
ATOM 2733 O O . VAL B 1 45 ? 6.79438 3.83172 11.40328 1.000 35.60542 36 VAL B O 1
ATOM 2737 N N . SER B 1 46 ? 5.68578 4.90381 9.77322 1.000 32.85504 37 SER B N 1
ATOM 2738 C CA . SER B 1 46 ? 5.02074 3.67735 9.34461 1.000 34.04760 37 SER B CA 1
ATOM 2739 C C . SER B 1 46 ? 5.98629 2.65683 8.76888 1.000 34.77033 37 SER B C 1
ATOM 2740 O O . SER B 1 46 ? 5.67534 1.46436 8.75608 1.000 35.97078 37 SER B O 1
ATOM 2743 N N . LYS B 1 47 ? 7.15144 3.08558 8.29835 1.000 37.55578 38 LYS B N 1
ATOM 2744 C CA . LYS B 1 47 ? 8.10664 2.14711 7.73414 1.000 41.92863 38 LYS B CA 1
ATOM 2745 C C . LYS B 1 47 ? 8.92026 1.43578 8.80720 1.000 42.20809 38 LYS B C 1
ATOM 2746 O O . LYS B 1 47 ? 9.55247 0.41778 8.50588 1.000 37.39227 38 LYS B O 1
ATOM 2752 N N . GLY B 1 48 ? 8.88177 1.91749 10.05202 1.000 40.06702 39 GLY B N 1
ATOM 2753 C CA . GLY B 1 48 ? 9.65520 1.28048 11.11249 1.000 41.36318 39 GLY B CA 1
ATOM 2754 C C . GLY B 1 48 ? 11.13530 1.23335 10.76893 1.000 50.30757 39 GLY B C 1
ATOM 2755 O O . GLY B 1 48 ? 11.71544 2.20886 10.28217 1.000 52.65569 39 GLY B O 1
ATOM 2756 N N . ALA B 1 49 ? 11.75505 0.07085 11.00277 1.000 47.08526 40 ALA B N 1
ATOM 2757 C CA . ALA B 1 49 ? 13.17824 -0.10297 10.73102 1.000 48.79401 40 ALA B CA 1
ATOM 2758 C C . ALA B 1 49 ? 13.48440 -0.17917 9.24141 1.000 53.26427 40 ALA B C 1
ATOM 2759 O O . ALA B 1 49 ? 14.65147 -0.06349 8.84790 1.000 53.36646 40 ALA B O 1
ATOM 2761 N N . LEU B 1 50 ? 12.46726 -0.39721 8.41001 1.000 48.59843 41 LEU B N 1
ATOM 2762 C CA . LEU B 1 50 ? 12.65540 -0.46291 6.97039 1.000 51.08125 41 LEU B CA 1
ATOM 2763 C C . LEU B 1 50 ? 12.84104 0.90731 6.33950 1.000 56.80691 41 LEU B C 1
ATOM 2764 O O . LEU B 1 50 ? 13.38767 1.00143 5.23829 1.000 64.69422 41 LEU B O 1
ATOM 2769 N N . GLY B 1 51 ? 12.41153 1.96869 7.00775 1.000 74.91434 42 GLY B N 1
ATOM 2770 C CA . GLY B 1 51 ? 12.38631 3.25346 6.34685 1.000 76.94350 42 GLY B CA 1
ATOM 2771 C C . GLY B 1 51 ? 13.31513 4.34769 6.81457 1.000 81.60501 42 GLY B C 1
ATOM 2772 O O . GLY B 1 51 ? 13.69522 5.19815 6.00743 1.000 83.05196 42 GLY B O 1
ATOM 2773 N N . GLY B 1 52 ? 13.71183 4.34322 8.08405 1.000 95.98852 43 GLY B N 1
ATOM 2774 C CA . GLY B 1 52 ? 14.60464 5.39816 8.52178 1.000 100.85939 43 GLY B CA 1
ATOM 2775 C C . GLY B 1 52 ? 14.54152 5.85259 9.96557 1.000 99.52968 43 GLY B C 1
ATOM 2776 O O . GLY B 1 52 ? 15.59678 5.95263 10.60094 1.000 100.57715 43 GLY B O 1
ATOM 2777 N N . VAL B 1 53 ? 13.35491 6.18215 10.49135 1.000 88.08161 44 VAL B N 1
ATOM 2778 C CA . VAL B 1 53 ? 13.29323 6.64889 11.87563 1.000 88.10841 44 VAL B CA 1
ATOM 2779 C C . VAL B 1 53 ? 13.95872 5.63545 12.79013 1.000 85.93036 44 VAL B C 1
ATOM 2780 O O . VAL B 1 53 ? 14.73704 5.99216 13.68190 1.000 86.50926 44 VAL B O 1
ATOM 2784 N N . LEU B 1 54 ? 13.68572 4.35686 12.56337 1.000 76.01196 45 LEU B N 1
ATOM 2785 C CA . LEU B 1 54 ? 14.37448 3.29305 13.27057 1.000 73.73821 45 LEU B CA 1
ATOM 2786 C C . LEU B 1 54 ? 15.50474 2.71206 12.42536 1.000 72.50680 45 LEU B C 1
ATOM 2787 O O . LEU B 1 54 ? 15.61771 3.01380 11.23750 1.000 75.66254 45 LEU B O 1
ATOM 2792 N N . GLN B 1 63 ? 14.94005 5.98951 20.93983 1.000 59.31209 54 GLN B N 1
ATOM 2793 C CA . GLN B 1 63 ? 16.20094 6.24184 20.25384 1.000 62.39505 54 GLN B CA 1
ATOM 2794 C C . GLN B 1 63 ? 16.40282 7.73447 20.03597 1.000 67.99445 54 GLN B C 1
ATOM 2795 O O . GLN B 1 63 ? 15.53820 8.40640 19.45574 1.000 61.55131 54 GLN B O 1
ATOM 2797 N N . GLY B 1 64 ? 17.54542 8.24566 20.51165 1.000 67.43850 55 GLY B N 1
ATOM 2798 C CA . GLY B 1 64 ? 17.91562 9.61597 20.20197 1.000 64.29360 55 GLY B CA 1
ATOM 2799 C C . GLY B 1 64 ? 18.10364 9.83850 18.71362 1.000 65.97237 55 GLY B C 1
ATOM 2800 O O . GLY B 1 64 ? 17.76979 10.90294 18.18570 1.000 67.32733 55 GLY B O 1
ATOM 2801 N N . GLU B 1 65 ? 18.65293 8.83926 18.01682 1.000 67.23577 56 GLU B N 1
ATOM 2802 C CA . GLU B 1 65 ? 18.77683 8.92929 16.56500 1.000 62.12620 56 GLU B CA 1
ATOM 2803 C C . GLU B 1 65 ? 17.41273 9.01913 15.89603 1.000 64.65510 56 GLU B C 1
ATOM 2804 O O . GLU B 1 65 ? 17.26692 9.69569 14.87162 1.000 58.70257 56 GLU B O 1
ATOM 2806 N N . ALA B 1 66 ? 16.40092 8.35534 16.45872 1.000 61.92437 57 ALA B N 1
ATOM 2807 C CA . ALA B 1 66 ? 15.06411 8.45948 15.88447 1.000 65.26293 57 ALA B CA 1
ATOM 2808 C C . ALA B 1 66 ? 14.51801 9.87544 16.01616 1.000 65.33360 57 ALA B C 1
ATOM 2809 O O . ALA B 1 66 ? 13.97894 10.42707 15.05009 1.000 63.64969 57 ALA B O 1
ATOM 2811 N N . GLN B 1 67 ? 14.66925 10.48962 17.19428 1.000 67.69762 58 GLN B N 1
ATOM 2812 C CA . GLN B 1 67 ? 14.18221 11.85347 17.38371 1.000 66.97607 58 GLN B CA 1
ATOM 2813 C C . GLN B 1 67 ? 14.89552 12.83909 16.46454 1.000 71.49624 58 GLN B C 1
ATOM 2814 O O . GLN B 1 67 ? 14.25462 13.72268 15.88420 1.000 73.77894 58 GLN B O 1
ATOM 2820 N N . LYS B 1 68 ? 16.22019 12.70889 16.31873 1.000 64.17940 59 LYS B N 1
ATOM 2821 C CA . LYS B 1 68 ? 16.95767 13.64140 15.47019 1.000 65.62366 59 LYS B CA 1
ATOM 2822 C C . LYS B 1 68 ? 16.48867 13.55586 14.02357 1.000 65.03740 59 LYS B C 1
ATOM 2823 O O . LYS B 1 68 ? 16.38866 14.57986 13.33647 1.000 65.92264 59 LYS B O 1
ATOM 2825 N N . LYS B 1 69 ? 16.19643 12.34037 13.54188 1.000 64.82861 60 LYS B N 1
ATOM 2826 C CA . LYS B 1 69 ? 15.67524 12.18518 12.18528 1.000 62.57760 60 LYS B CA 1
ATOM 2827 C C . LYS B 1 69 ? 14.31653 12.85620 12.03116 1.000 63.46085 60 LYS B C 1
ATOM 2828 O O . LYS B 1 69 ? 13.99816 13.38228 10.95633 1.000 60.09604 60 LYS B O 1
ATOM 2830 N N . LEU B 1 70 ? 13.50768 12.86018 13.09169 1.000 61.20153 61 LEU B N 1
ATOM 2831 C CA . LEU B 1 70 ? 12.22279 13.54239 13.03181 1.000 62.95647 61 LEU B CA 1
ATOM 2832 C C . LEU B 1 70 ? 12.38024 15.05164 13.17295 1.000 64.85824 61 LEU B C 1
ATOM 2833 O O . LEU B 1 70 ? 11.60816 15.80632 12.56986 1.000 64.44419 61 LEU B O 1
ATOM 2838 N N . ASP B 1 71 ? 13.36665 15.50632 13.95471 1.000 65.15916 62 ASP B N 1
ATOM 2839 C CA . ASP B 1 71 ? 13.68168 16.93265 13.99490 1.000 65.88982 62 ASP B CA 1
ATOM 2840 C C . ASP B 1 71 ? 14.10783 17.43181 12.62091 1.000 68.14499 62 ASP B C 1
ATOM 2841 O O . ASP B 1 71 ? 13.78916 18.56151 12.23251 1.000 70.19137 62 ASP B O 1
ATOM 2846 N N . VAL B 1 72 ? 14.83685 16.60245 11.87305 1.000 67.55163 63 VAL B N 1
ATOM 2847 C CA . VAL B 1 72 ? 15.32018 17.00854 10.55700 1.000 65.03845 63 VAL B CA 1
ATOM 2848 C C . VAL B 1 72 ? 14.16850 17.08182 9.56551 1.000 65.48879 63 VAL B C 1
ATOM 2849 O O . VAL B 1 72 ? 14.02725 18.05933 8.82341 1.000 63.18133 63 VAL B O 1
ATOM 2853 N N . ILE B 1 73 ? 13.32207 16.04924 9.54853 1.000 67.87855 64 ILE B N 1
ATOM 2854 C CA . ILE B 1 73 ? 12.16238 16.03466 8.66017 1.000 68.46230 64 ILE B CA 1
ATOM 2855 C C . ILE B 1 73 ? 11.21838 17.18636 8.98680 1.000 67.47497 64 ILE B C 1
ATOM 2856 O O . ILE B 1 73 ? 10.64930 17.81637 8.08801 1.000 69.03954 64 ILE B O 1
ATOM 2861 N N . SER B 1 74 ? 11.04773 17.49225 10.27282 1.000 63.51709 65 SER B N 1
ATOM 2862 C CA . SER B 1 74 ? 10.16918 18.59397 10.65044 1.000 66.27252 65 SER B CA 1
ATOM 2863 C C . SER B 1 74 ? 10.78617 19.94445 10.28533 1.000 66.72671 65 SER B C 1
ATOM 2864 O O . SER B 1 74 ? 10.13565 20.77890 9.64419 1.000 65.76139 65 SER B O 1
ATOM 2867 N N . ASN B 1 75 ? 12.04225 20.18011 10.68583 1.000 65.54630 66 ASN B N 1
ATOM 2868 C CA . ASN B 1 75 ? 12.65723 21.49185 10.47588 1.000 64.80644 66 ASN B CA 1
ATOM 2869 C C . ASN B 1 75 ? 12.83746 21.82162 8.99642 1.000 68.82302 66 ASN B C 1
ATOM 2870 O O . ASN B 1 75 ? 12.77367 22.99462 8.61890 1.000 70.39751 66 ASN B O 1
ATOM 2872 N N . GLU B 1 76 ? 13.05790 20.81781 8.14428 1.000 67.95468 67 GLU B N 1
ATOM 2873 C CA . GLU B 1 76 ? 13.17514 21.08598 6.71328 1.000 62.95303 67 GLU B CA 1
ATOM 2874 C C . GLU B 1 76 ? 11.86827 21.63034 6.14500 1.000 67.21686 67 GLU B C 1
ATOM 2875 O O . GLU B 1 76 ? 11.84519 22.69927 5.52486 1.000 67.95140 67 GLU B O 1
ATOM 2877 N N . ILE B 1 77 ? 10.76163 20.91677 6.36728 1.000 65.31386 68 ILE B N 1
ATOM 2878 C CA . ILE B 1 77 ? 9.46575 21.36798 5.86308 1.000 64.19519 68 ILE B CA 1
ATOM 2879 C C . ILE B 1 77 ? 9.10184 22.72325 6.46362 1.000 65.69096 68 ILE B C 1
ATOM 2880 O O . ILE B 1 77 ? 8.58395 23.60698 5.76715 1.000 64.27256 68 ILE B O 1
ATOM 2885 N N . LEU B 1 78 ? 9.39728 22.92435 7.75575 1.000 66.41997 69 LEU B N 1
ATOM 2886 C CA . LEU B 1 78 ? 8.99691 24.15758 8.42360 1.000 64.97330 69 LEU B CA 1
ATOM 2887 C C . LEU B 1 78 ? 9.87638 25.34586 8.06122 1.000 66.99743 69 LEU B C 1
ATOM 2888 O O . LEU B 1 78 ? 9.40984 26.48548 8.15072 1.000 66.58359 69 LEU B O 1
ATOM 2893 N N . LEU B 1 79 ? 11.12155 25.11803 7.64297 1.000 70.10806 70 LEU B N 1
ATOM 2894 C CA . LEU B 1 79 ? 11.96304 26.22721 7.21386 1.000 69.85315 70 LEU B CA 1
ATOM 2895 C C . LEU B 1 79 ? 11.66547 26.68765 5.79200 1.000 69.34134 70 LEU B C 1
ATOM 2896 O O . LEU B 1 79 ? 12.06967 27.79284 5.42018 1.000 70.98156 70 LEU B O 1
ATOM 2901 N N . GLU B 1 80 ? 10.97085 25.87750 4.99260 1.000 66.93635 71 GLU B N 1
ATOM 2902 C CA . GLU B 1 80 ? 10.45972 26.31077 3.69784 1.000 61.90824 71 GLU B CA 1
ATOM 2903 C C . GLU B 1 80 ? 8.95678 26.57626 3.74244 1.000 56.30927 71 GLU B C 1
ATOM 2904 O O . GLU B 1 80 ? 8.32104 26.70651 2.68975 1.000 51.43678 71 GLU B O 1
ATOM 2910 N N . ALA B 1 81 ? 8.39018 26.69203 4.94918 1.000 54.18634 72 ALA B N 1
ATOM 2911 C CA . ALA B 1 81 ? 6.94870 26.86359 5.09353 1.000 51.54722 72 ALA B CA 1
ATOM 2912 C C . ALA B 1 81 ? 6.45744 28.12342 4.39934 1.000 51.78525 72 ALA B C 1
ATOM 2913 O O . ALA B 1 81 ? 5.39940 28.11035 3.75763 1.000 53.09173 72 ALA B O 1
ATOM 2915 N N . ASN B 1 82 ? 7.20393 29.22149 4.50779 1.000 46.39326 73 ASN B N 1
ATOM 2916 C CA . ASN B 1 82 ? 6.72782 30.46773 3.92145 1.000 48.24922 73 ASN B CA 1
ATOM 2917 C C . ASN B 1 82 ? 6.77962 30.48162 2.40021 1.000 52.66320 73 ASN B C 1
ATOM 2918 O O . ASN B 1 82 ? 6.20385 31.38903 1.79246 1.000 55.62006 73 ASN B O 1
ATOM 2923 N N . ALA B 1 83 ? 7.47186 29.53225 1.77186 1.000 51.98698 74 ALA B N 1
ATOM 2924 C CA . ALA B 1 83 ? 7.35250 29.38921 0.32823 1.000 50.78100 74 ALA B CA 1
ATOM 2925 C C . ALA B 1 83 ? 6.00478 28.80846 -0.07800 1.000 49.96602 74 ALA B C 1
ATOM 2926 O O . ALA B 1 83 ? 5.61168 28.95519 -1.24367 1.000 51.08615 74 ALA B O 1
ATOM 2928 N N . TRP B 1 84 ? 5.30207 28.14401 0.85232 1.000 48.20791 75 TRP B N 1
ATOM 2929 C CA . TRP B 1 84 ? 4.07856 27.38917 0.58140 1.000 47.45710 75 TRP B CA 1
ATOM 2930 C C . TRP B 1 84 ? 2.91062 27.82577 1.46563 1.000 51.84200 75 TRP B C 1
ATOM 2931 O O . TRP B 1 84 ? 2.06672 27.00415 1.81987 1.000 52.41201 75 TRP B O 1
ATOM 2942 N N . GLY B 1 85 ? 2.85678 29.09285 1.86205 1.000 49.84192 76 GLY B N 1
ATOM 2943 C CA . GLY B 1 85 ? 1.75799 29.57628 2.67220 1.000 46.93987 76 GLY B CA 1
ATOM 2944 C C . GLY B 1 85 ? 1.92846 29.41032 4.16769 1.000 49.01642 76 GLY B C 1
ATOM 2945 O O . GLY B 1 85 ? 0.93292 29.24690 4.88333 1.000 48.33489 76 GLY B O 1
ATOM 2946 N N . GLY B 1 86 ? 3.15708 29.46377 4.67916 1.000 49.83208 77 GLY B N 1
ATOM 2947 C CA . GLY B 1 86 ? 3.33661 29.30641 6.11015 1.000 44.78903 77 GLY B CA 1
ATOM 2948 C C . GLY B 1 86 ? 2.90378 30.53179 6.89087 1.000 46.46828 77 GLY B C 1
ATOM 2949 O O . GLY B 1 86 ? 2.32834 30.41343 7.97521 1.000 44.05922 77 GLY B O 1
ATOM 2950 N N . HIS B 1 87 ? 3.19289 31.72247 6.35855 1.000 46.43107 78 HIS B N 1
ATOM 2951 C CA . HIS B 1 87 ? 2.90343 32.99956 7.02154 1.000 46.95437 78 HIS B CA 1
ATOM 2952 C C . HIS B 1 87 ? 3.50464 33.03530 8.42385 1.000 47.81549 78 HIS B C 1
ATOM 2953 O O . HIS B 1 87 ? 2.95230 33.62089 9.36153 1.000 46.06038 78 HIS B O 1
ATOM 2960 N N . LEU B 1 88 ? 4.67349 32.42125 8.54857 1.000 45.65613 79 LEU B N 1
ATOM 2961 C CA . LEU B 1 88 ? 5.37435 32.29973 9.81259 1.000 48.05572 79 LEU B CA 1
ATOM 2962 C C . LEU B 1 88 ? 6.31230 33.48076 10.01622 1.000 50.60712 79 LEU B C 1
ATOM 2963 O O . LEU B 1 88 ? 6.98483 33.92783 9.08152 1.000 51.85017 79 LEU B O 1
ATOM 2968 N N . ALA B 1 89 ? 6.36658 33.97378 11.24585 1.000 49.08709 80 ALA B N 1
ATOM 2969 C CA . ALA B 1 89 ? 7.42538 34.89118 11.63638 1.000 47.72584 80 ALA B CA 1
ATOM 2970 C C . ALA B 1 89 ? 8.55888 34.18332 12.36026 1.000 47.80093 80 ALA B C 1
ATOM 2971 O O . ALA B 1 89 ? 9.71587 34.57600 12.21294 1.000 52.20871 80 ALA B O 1
ATOM 2973 N N . ALA B 1 90 ? 8.26345 33.12505 13.10859 1.000 48.38361 81 ALA B N 1
ATOM 2974 C CA . ALA B 1 90 ? 9.30360 32.41000 13.83334 1.000 50.44872 81 ALA B CA 1
ATOM 2975 C C . ALA B 1 90 ? 8.76281 31.05742 14.25899 1.000 41.74210 81 ALA B C 1
ATOM 2976 O O . ALA B 1 90 ? 7.55213 30.84382 14.32035 1.000 40.89466 81 ALA B O 1
ATOM 2978 N N . CYS B 1 91 ? 9.68597 30.15539 14.57587 1.000 41.80813 82 CYS B N 1
ATOM 2979 C CA . CYS B 1 91 ? 9.35698 28.78387 14.91908 1.000 42.74023 82 CYS B CA 1
ATOM 2980 C C . CYS B 1 91 ? 10.16410 28.38885 16.14784 1.000 42.96094 82 CYS B C 1
ATOM 2981 O O . CYS B 1 91 ? 11.32168 28.79316 16.28908 1.000 45.55665 82 CYS B O 1
ATOM 2984 N N . ALA B 1 92 ? 9.55067 27.61182 17.03959 1.000 41.40092 83 ALA B N 1
ATOM 2985 C CA . ALA B 1 92 ? 10.23146 27.06671 18.21309 1.000 44.42725 83 ALA B CA 1
ATOM 2986 C C . ALA B 1 92 ? 9.98453 25.56887 18.26997 1.000 39.95581 83 ALA B C 1
ATOM 2987 O O . ALA B 1 92 ? 8.83869 25.13283 18.41058 1.000 39.74361 83 ALA B O 1
ATOM 2989 N N . SER B 1 93 ? 11.05504 24.78807 18.21306 1.000 40.90787 84 SER B N 1
ATOM 2990 C CA . SER B 1 93 ? 10.96896 23.34384 18.33807 1.000 44.30839 84 SER B CA 1
ATOM 2991 C C . SER B 1 93 ? 11.31249 22.93940 19.76032 1.000 46.20812 84 SER B C 1
ATOM 2992 O O . SER B 1 93 ? 12.23197 23.49643 20.37038 1.000 45.71133 84 SER B O 1
ATOM 2995 N N . GLU B 1 94 ? 10.55790 21.96378 20.27790 1.000 43.28424 85 GLU B N 1
ATOM 2996 C CA A GLU B 1 94 ? 10.78750 21.48447 21.63433 0.550 44.69038 85 GLU B CA 1
ATOM 2997 C CA B GLU B 1 94 ? 10.77928 21.45722 21.62836 0.450 44.51744 85 GLU B CA 1
ATOM 2998 C C . GLU B 1 94 ? 12.21922 20.99822 21.82995 1.000 48.10499 85 GLU B C 1
ATOM 2999 O O . GLU B 1 94 ? 12.72212 21.02864 22.95871 1.000 51.26674 85 GLU B O 1
ATOM 3010 N N . GLU B 1 95 ? 12.90449 20.58563 20.74868 1.000 50.54048 86 GLU B N 1
ATOM 3011 C CA . GLU B 1 95 ? 14.27483 20.10171 20.85754 1.000 48.65516 86 GLU B CA 1
ATOM 3012 C C . GLU B 1 95 ? 15.28147 21.23118 21.00901 1.000 53.23782 86 GLU B C 1
ATOM 3013 O O . GLU B 1 95 ? 16.35340 21.02445 21.58944 1.000 55.51914 86 GLU B O 1
ATOM 3015 N N . MET B 1 96 ? 14.98782 22.40123 20.45198 1.000 52.64782 87 MET B N 1
ATOM 3016 C CA . MET B 1 96 ? 15.89274 23.54399 20.47892 1.000 49.30959 87 MET B CA 1
ATOM 3017 C C . MET B 1 96 ? 15.66878 24.40093 21.72089 1.000 52.30207 87 MET B C 1
ATOM 3018 O O . MET B 1 96 ? 14.54616 24.52410 22.22628 1.000 52.37484 87 MET B O 1
ATOM 3023 N N . ASP B 1 97 ? 16.75538 25.01238 22.20167 1.000 51.58917 88 ASP B N 1
ATOM 3024 C CA . ASP B 1 97 ? 16.65037 25.87003 23.37890 1.000 53.53424 88 ASP B CA 1
ATOM 3025 C C . ASP B 1 97 ? 15.92289 27.16793 23.06032 1.000 51.55535 88 ASP B C 1
ATOM 3026 O O . ASP B 1 97 ? 15.18205 27.68158 23.90428 1.000 54.51073 88 ASP B O 1
ATOM 3031 N N . HIS B 1 98 ? 16.08855 27.69283 21.84850 1.000 52.04408 89 HIS B N 1
ATOM 3032 C CA . HIS B 1 98 ? 15.54924 28.99375 21.48351 1.000 53.59512 89 HIS B CA 1
ATOM 3033 C C . HIS B 1 98 ? 14.73588 28.89223 20.20390 1.000 51.88546 89 HIS B C 1
ATOM 3034 O O . HIS B 1 98 ? 14.88956 27.96101 19.41097 1.000 50.68172 89 HIS B O 1
ATOM 3041 N N . SER B 1 99 ? 13.86341 29.87346 20.01481 1.000 50.75003 90 SER B N 1
ATOM 3042 C CA . SER B 1 99 ? 13.09331 29.95883 18.78726 1.000 49.30581 90 SER B CA 1
ATOM 3043 C C . SER B 1 99 ? 13.97572 30.42786 17.63219 1.000 49.39302 90 SER B C 1
ATOM 3044 O O . SER B 1 99 ? 15.01207 31.06259 17.82370 1.000 47.93096 90 SER B O 1
ATOM 3047 N N . GLN B 1 100 ? 13.55230 30.09991 16.41705 1.000 50.59014 91 GLN B N 1
ATOM 3048 C CA . GLN B 1 100 ? 14.30790 30.43098 15.22214 1.000 52.71262 91 GLN B CA 1
ATOM 3049 C C . GLN B 1 100 ? 13.51279 31.37017 14.32366 1.000 54.18055 91 GLN B C 1
ATOM 3050 O O . GLN B 1 100 ? 12.31181 31.14948 14.11513 1.000 48.59683 91 GLN B O 1
ATOM 3052 N N . PRO B 1 101 ? 14.12336 32.43216 13.79899 1.000 55.56840 92 PRO B N 1
ATOM 3053 C CA . PRO B 1 101 ? 13.42970 33.26938 12.81452 1.000 55.20723 92 PRO B CA 1
ATOM 3054 C C . PRO B 1 101 ? 13.25937 32.53157 11.49833 1.000 56.79501 92 PRO B C 1
ATOM 3055 O O . PRO B 1 101 ? 13.98985 31.59274 11.18251 1.000 60.08216 92 PRO B O 1
ATOM 3059 N N . VAL B 1 102 ? 12.27189 32.96627 10.72252 1.000 59.77298 93 VAL B N 1
ATOM 3060 C CA . VAL B 1 102 ? 12.06791 32.40574 9.38704 1.000 63.47866 93 VAL B CA 1
ATOM 3061 C C . VAL B 1 102 ? 12.99977 33.11444 8.41115 1.000 68.71398 93 VAL B C 1
ATOM 3062 O O . VAL B 1 102 ? 13.39716 34.26404 8.65514 1.000 68.70612 93 VAL B O 1
ATOM 3066 N N . PRO B 1 103 ? 13.38130 32.46878 7.31027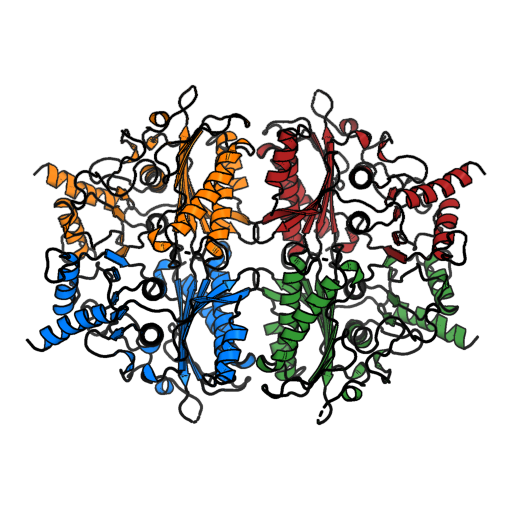 1.000 72.47876 94 PRO B N 1
ATOM 3067 C CA . PRO B 1 103 ? 14.25443 33.12611 6.33233 1.000 72.97287 94 PRO B CA 1
ATOM 3068 C C . PRO B 1 103 ? 13.57985 34.31629 5.66047 1.000 78.47153 94 PRO B C 1
ATOM 3069 O O . PRO B 1 103 ? 12.37052 34.32727 5.41479 1.000 78.12372 94 PRO B O 1
ATOM 3073 N N . ASP B 1 104 ? 14.39676 35.32877 5.35361 1.000 81.62515 95 ASP B N 1
ATOM 3074 C CA . ASP B 1 104 ? 13.91961 36.50794 4.63916 1.000 85.35830 95 ASP B CA 1
ATOM 3075 C C . ASP B 1 104 ? 13.63884 36.24044 3.16274 1.000 86.15473 95 ASP B C 1
ATOM 3076 O O . ASP B 1 104 ? 12.94803 37.04437 2.52696 1.000 87.50710 95 ASP B O 1
ATOM 3078 N N . ILE B 1 105 ? 14.17456 35.15139 2.59739 1.000 84.08488 96 ILE B N 1
ATOM 3079 C CA . ILE B 1 105 ? 13.98889 34.87409 1.17087 1.000 86.46449 96 ILE B CA 1
ATOM 3080 C C . ILE B 1 105 ? 12.51148 34.72763 0.82339 1.000 84.02490 96 ILE B C 1
ATOM 3081 O O . ILE B 1 105 ? 12.08060 35.10742 -0.27345 1.000 83.27177 96 ILE B O 1
ATOM 3083 N N . TYR B 1 106 ? 11.71518 34.19329 1.73330 1.000 81.12106 97 TYR B N 1
ATOM 3084 C CA . TYR B 1 106 ? 10.29247 34.01539 1.49988 1.000 79.79210 97 TYR B CA 1
ATOM 3085 C C . TYR B 1 106 ? 9.50693 35.04759 2.30417 1.000 81.18532 97 TYR B C 1
ATOM 3086 O O . TYR B 1 106 ? 10.00621 35.57438 3.30594 1.000 76.75013 97 TYR B O 1
ATOM 3095 N N . PRO B 1 107 ? 8.28362 35.38498 1.88261 1.000 76.99981 98 PRO B N 1
ATOM 3096 C CA . PRO B 1 107 ? 7.51909 36.40821 2.61099 1.000 74.09208 98 PRO B CA 1
ATOM 3097 C C . PRO B 1 107 ? 7.23504 35.98109 4.04476 1.000 70.35087 98 PRO B C 1
ATOM 3098 O O . PRO B 1 107 ? 6.93014 34.82057 4.31839 1.000 68.50062 98 PRO B O 1
ATOM 3102 N N . ARG B 1 108 ? 7.34883 36.93466 4.96435 1.000 78.70348 99 ARG B N 1
ATOM 3103 C CA . ARG B 1 108 ? 7.07728 36.68865 6.37355 1.000 72.87334 99 ARG B CA 1
ATOM 3104 C C . ARG B 1 108 ? 5.61480 36.97439 6.69090 1.000 71.11570 99 ARG B C 1
ATOM 3105 O O . ARG B 1 108 ? 4.96068 37.79133 6.03483 1.000 74.22490 99 ARG B O 1
ATOM 3107 N N . GLY B 1 109 ? 5.10206 36.27266 7.69767 1.000 63.95350 100 GLY B N 1
ATOM 3108 C CA . GLY B 1 109 ? 3.73726 36.46151 8.13748 1.000 57.19154 100 GLY B CA 1
ATOM 3109 C C . GLY B 1 109 ? 3.64943 36.75402 9.61858 1.000 57.56246 100 GLY B C 1
ATOM 3110 O O . GLY B 1 109 ? 4.65401 37.09443 10.25307 1.000 55.41734 100 GLY B O 1
ATOM 3111 N N . ASP B 1 110 ? 2.45898 36.58041 10.19311 1.000 53.57214 101 ASP B N 1
ATOM 3112 C CA . ASP B 1 110 ? 2.16650 37.08972 11.52645 1.000 54.37562 101 ASP B CA 1
ATOM 3113 C C . ASP B 1 110 ? 1.99993 35.98577 12.56472 1.000 50.30866 101 ASP B C 1
ATOM 3114 O O . ASP B 1 110 ? 1.44324 36.24318 13.63226 1.000 50.40903 101 ASP B O 1
ATOM 3119 N N . PHE B 1 111 ? 2.49983 34.77641 12.29887 1.000 47.58572 102 PHE B N 1
ATOM 3120 C CA . PHE B 1 111 ? 2.22760 33.61427 13.14023 1.000 45.07486 102 PHE B CA 1
ATOM 3121 C C . PHE B 1 111 ? 3.50580 33.13043 13.80914 1.000 40.24465 102 PHE B C 1
ATOM 3122 O O . PHE B 1 111 ? 4.59150 33.19692 13.22611 1.000 45.83844 102 PHE B O 1
ATOM 3130 N N . LEU B 1 112 ? 3.36899 32.65051 15.03438 1.000 38.37571 103 LEU B N 1
ATOM 3131 C CA . LEU B 1 112 ? 4.44133 31.98424 15.76122 1.000 39.23136 103 LEU B CA 1
ATOM 3132 C C . LEU B 1 112 ? 4.05330 30.52403 15.91964 1.000 38.20628 103 LEU B C 1
ATOM 3133 O O . LEU B 1 112 ? 2.96844 30.22193 16.42586 1.000 38.33799 103 LEU B O 1
ATOM 3138 N N . LEU B 1 113 ? 4.90473 29.62172 15.45905 1.000 33.67913 104 LEU B N 1
ATOM 3139 C CA . LEU B 1 113 ? 4.58831 28.20283 15.49583 1.000 36.92192 104 LEU B CA 1
ATOM 3140 C C . LEU B 1 113 ? 5.43652 27.52418 16.55600 1.000 38.28372 104 LEU B C 1
ATOM 3141 O O . LEU B 1 113 ? 6.66265 27.67659 16.56490 1.000 41.34660 104 LEU B O 1
ATOM 3146 N N . LEU B 1 114 ? 4.78394 26.80356 17.45783 1.000 32.87442 105 LEU B N 1
ATOM 3147 C CA . LEU B 1 114 ? 5.46317 25.90651 18.37522 1.000 33.24976 105 LEU B CA 1
ATOM 3148 C C . LEU B 1 114 ? 5.21295 24.48429 17.90605 1.000 33.87156 105 LEU B C 1
ATOM 3149 O O . LEU B 1 114 ? 4.07585 24.10971 17.59960 1.000 32.70289 105 LEU B O 1
ATOM 3154 N N . PHE B 1 115 ? 6.27997 23.70651 17.82655 1.000 35.67068 106 PHE B N 1
ATOM 3155 C CA . PHE B 1 115 ? 6.24333 22.39115 17.21502 1.000 37.22303 106 PHE B CA 1
ATOM 3156 C C . PHE B 1 115 ? 6.94156 21.42669 18.14880 1.000 37.43897 106 PHE B C 1
ATOM 3157 O O . PHE B 1 115 ? 8.05158 21.69889 18.61538 1.000 39.87042 106 PHE B O 1
ATOM 3165 N N . ASP B 1 116 ? 6.27400 20.32379 18.44504 1.000 37.69009 107 ASP B N 1
ATOM 3166 C CA . ASP B 1 116 ? 6.85658 19.22676 19.21397 1.000 36.98892 107 ASP B CA 1
ATOM 3167 C C . ASP B 1 116 ? 6.88676 18.02959 18.27629 1.000 38.17360 107 ASP B C 1
ATOM 3168 O O . ASP B 1 116 ? 5.86440 17.33084 18.11964 1.000 34.68639 107 ASP B O 1
ATOM 3173 N N . PRO B 1 117 ? 8.01657 17.77087 17.61150 1.000 37.96501 108 PRO B N 1
ATOM 3174 C CA . PRO B 1 117 ? 7.99639 16.78091 16.52088 1.000 38.47000 108 PRO B CA 1
ATOM 3175 C C . PRO B 1 117 ? 7.71271 15.36790 16.99335 1.000 37.86852 108 PRO B C 1
ATOM 3176 O O . PRO B 1 117 ? 7.01325 14.62063 16.29873 1.000 34.64392 108 PRO B O 1
ATOM 3180 N N . LEU B 1 118 ? 8.22217 14.97223 18.15503 1.000 36.06105 109 LEU B N 1
ATOM 3181 C CA . LEU B 1 118 ? 8.05316 13.60425 18.63228 1.000 37.08840 109 LEU B CA 1
ATOM 3182 C C . LEU B 1 118 ? 7.60028 13.62601 20.08682 1.000 37.48883 109 LEU B C 1
ATOM 3183 O O . LEU B 1 118 ? 8.39170 13.88715 20.99424 1.000 39.30727 109 LEU B O 1
ATOM 3188 N N . ASP B 1 119 ? 6.31912 13.38875 20.30507 1.000 35.34862 110 ASP B N 1
ATOM 3189 C CA . ASP B 1 119 ? 5.81234 13.15621 21.64601 1.000 34.76431 110 ASP B CA 1
ATOM 3190 C C . ASP B 1 119 ? 5.79288 11.65838 21.92313 1.000 35.43669 110 ASP B C 1
ATOM 3191 O O . ASP B 1 119 ? 5.46516 10.85191 21.03795 1.000 32.52126 110 ASP B O 1
ATOM 3196 N N . GLY B 1 120 ? 6.17987 11.29478 23.15004 1.000 31.83857 111 GLY B N 1
ATOM 3197 C CA . GLY B 1 120 ? 6.31799 9.91102 23.55408 1.000 30.87637 111 GLY B CA 1
ATOM 3198 C C . GLY B 1 120 ? 7.58940 9.26039 23.04324 1.000 35.88088 111 GLY B C 1
ATOM 3199 O O . GLY B 1 120 ? 7.54437 8.15174 22.49439 1.000 35.01874 111 GLY B O 1
ATOM 3200 N N . SER B 1 121 ? 8.73717 9.92035 23.23020 1.000 34.31706 112 SER B N 1
ATOM 3201 C CA . SER B 1 121 ? 9.97437 9.41151 22.63692 1.000 37.20920 112 SER B CA 1
ATOM 3202 C C . SER B 1 121 ? 10.37032 8.04413 23.19251 1.000 35.77855 112 SER B C 1
ATOM 3203 O O . SER B 1 121 ? 11.02749 7.26844 22.49111 1.000 33.65735 112 SER B O 1
ATOM 3206 N N . SER B 1 122 ? 9.99415 7.71815 24.43788 1.000 33.06348 113 SER B N 1
ATOM 3207 C CA . SER B 1 122 ? 10.36454 6.39406 24.93540 1.000 35.00901 113 SER B CA 1
ATOM 3208 C C . SER B 1 122 ? 9.62264 5.27012 24.21634 1.000 32.96031 113 SER B C 1
ATOM 3209 O O . SER B 1 122 ? 9.97299 4.10279 24.41047 1.000 36.65100 113 SER B O 1
ATOM 3212 N N . ASN B 1 123 ? 8.64179 5.58992 23.36939 1.000 32.55452 114 ASN B N 1
ATOM 3213 C CA . ASN B 1 123 ? 7.88103 4.59154 22.63627 1.000 32.63000 114 ASN B CA 1
ATOM 3214 C C . ASN B 1 123 ? 8.25959 4.49078 21.15843 1.000 30.36196 114 ASN B C 1
ATOM 3215 O O . ASN B 1 123 ? 7.68467 3.66444 20.45315 1.000 29.03701 114 ASN B O 1
ATOM 3220 N N . ILE B 1 124 ? 9.22282 5.27957 20.67735 1.000 32.04311 115 ILE B N 1
ATOM 3221 C CA . ILE B 1 124 ? 9.47391 5.32601 19.23564 1.000 33.54512 115 ILE B CA 1
ATOM 3222 C C . ILE B 1 124 ? 9.97012 3.97932 18.71280 1.000 32.97053 115 ILE B C 1
ATOM 3223 O O . ILE B 1 124 ? 9.68091 3.59894 17.57578 1.000 35.49510 115 ILE B O 1
ATOM 3228 N N . ASP B 1 125 ? 10.71358 3.23940 19.52401 1.000 32.74027 116 ASP B N 1
ATOM 3229 C CA . ASP B 1 125 ? 11.32576 1.98258 19.12282 1.000 33.38542 116 ASP B CA 1
ATOM 3230 C C . ASP B 1 125 ? 10.50386 0.75714 19.50933 1.000 29.79693 116 ASP B C 1
ATOM 3231 O O . ASP B 1 125 ? 10.93532 -0.36344 19.23214 1.000 29.89185 116 ASP B O 1
ATOM 3236 N N . VAL B 1 126 ? 9.36087 0.91823 20.17335 1.000 28.17100 117 VAL B N 1
ATOM 3237 C CA . VAL B 1 126 ? 8.62173 -0.26071 20.61195 1.000 31.75962 117 VAL B CA 1
ATOM 3238 C C . VAL B 1 126 ? 7.19425 -0.28996 20.05426 1.000 29.31621 117 VAL B C 1
ATOM 3239 O O . VAL B 1 126 ? 6.31884 -0.98079 20.59968 1.000 26.23734 117 VAL B O 1
ATOM 3243 N N . ASN B 1 127 ? 6.94512 0.45372 18.97068 1.000 30.29763 118 ASN B N 1
ATOM 3244 C CA . ASN B 1 127 ? 5.73941 0.29559 18.14475 1.000 25.77278 118 ASN B CA 1
ATOM 3245 C C . ASN B 1 127 ? 4.45844 0.53476 18.94364 1.000 28.75949 118 ASN B C 1
ATOM 3246 O O . ASN B 1 127 ? 3.44840 -0.15492 18.76764 1.000 26.86355 118 ASN B O 1
ATOM 3251 N N . VAL B 1 128 ? 4.51626 1.51471 19.83839 1.000 27.76305 119 VAL B N 1
ATOM 3252 C CA . VAL B 1 128 ? 3.36028 2.08575 20.51232 1.000 27.03924 119 VAL B CA 1
ATOM 3253 C C . VAL B 1 128 ? 3.12513 3.46895 19.91812 1.000 29.71246 119 VAL B C 1
ATOM 3254 O O . VAL B 1 128 ? 4.07326 4.16350 19.52665 1.000 31.34888 119 VAL B O 1
ATOM 3258 N N . SER B 1 129 ? 1.85798 3.86863 19.85196 1.000 25.56999 120 SER B N 1
ATOM 3259 C CA . SER B 1 129 ? 1.47776 5.16363 19.28994 1.000 25.57400 120 SER B CA 1
ATOM 3260 C C . SER B 1 129 ? 2.30546 6.31166 19.86430 1.000 27.93176 120 SER B C 1
ATOM 3261 O O . SER B 1 129 ? 2.49292 6.41655 21.08215 1.000 25.42865 120 SER B O 1
ATOM 3264 N N . VAL B 1 130 ? 2.79149 7.17593 18.97058 1.000 23.00551 121 VAL B N 1
ATOM 3265 C CA . VAL B 1 130 ? 3.49183 8.40389 19.31433 1.000 25.80231 121 VAL B CA 1
ATOM 3266 C C . VAL B 1 130 ? 2.78844 9.53978 18.58016 1.000 26.92568 121 VAL B C 1
ATOM 3267 O O . VAL B 1 130 ? 1.76480 9.32171 17.93368 1.000 27.37059 121 VAL B O 1
ATOM 3271 N N . GLY B 1 131 ? 3.32140 10.75662 18.69817 1.000 26.25931 122 GLY B N 1
ATOM 3272 C CA . GLY B 1 131 ? 2.61221 11.90757 18.16329 1.000 26.22024 122 GLY B CA 1
ATOM 3273 C C . GLY B 1 131 ? 3.46510 13.14375 17.94666 1.000 30.12395 122 GLY B C 1
ATOM 3274 O O . GLY B 1 131 ? 4.62502 13.23209 18.35670 1.000 33.29586 122 GLY B O 1
ATOM 3275 N N . THR B 1 132 ? 2.85638 14.10003 17.25615 1.000 27.03803 123 THR B N 1
ATOM 3276 C CA . THR B 1 132 ? 3.37646 15.44163 17.04695 1.000 28.92640 123 THR B CA 1
ATOM 3277 C C . THR B 1 132 ? 2.38067 16.42125 17.64975 1.000 28.05623 123 THR B C 1
ATOM 3278 O O . THR B 1 132 ? 1.17111 16.21574 17.53252 1.000 27.66088 123 THR B O 1
ATOM 3282 N N . ILE B 1 133 ? 2.87044 17.45480 18.33448 1.000 29.25836 124 ILE B N 1
ATOM 3283 C CA . ILE B 1 133 ? 2.00898 18.46701 18.94644 1.000 29.47638 124 ILE B CA 1
ATOM 3284 C C . ILE B 1 133 ? 2.39667 19.83605 18.41048 1.000 30.76309 124 ILE B C 1
ATOM 3285 O O . ILE B 1 133 ? 3.58135 20.11576 18.21614 1.000 32.12325 124 ILE B O 1
ATOM 3290 N N . PHE B 1 134 ? 1.40475 20.68509 18.15473 1.000 26.36772 125 PHE B N 1
ATOM 3291 C CA . PHE B 1 134 ? 1.72750 21.99540 17.62256 1.000 30.14502 125 PHE B CA 1
ATOM 3292 C C . PHE B 1 134 ? 0.75290 23.02783 18.16660 1.000 25.94692 125 PHE B C 1
ATOM 3293 O O . PHE B 1 134 ? -0.36853 22.71178 18.54949 1.000 28.73661 125 PHE B O 1
ATOM 3301 N N . SER B 1 135 ? 1.20616 24.27426 18.17221 1.000 29.23962 126 SER B N 1
ATOM 3302 C CA . SER B 1 135 ? 0.49645 25.40385 18.74515 1.000 29.97010 126 SER B CA 1
ATOM 3303 C C . SER B 1 135 ? 0.81399 26.62291 17.89514 1.000 29.97435 126 SER B C 1
ATOM 3304 O O . SER B 1 135 ? 1.96702 26.82481 17.50811 1.000 31.96019 126 SER B O 1
ATOM 3307 N N . VAL B 1 136 ? -0.19528 27.43919 17.62107 1.000 29.99383 127 VAL B N 1
ATOM 3308 C CA . VAL B 1 136 ? -0.02716 28.62235 16.79197 1.000 31.83656 127 VAL B CA 1
ATOM 3309 C C . VAL B 1 136 ? -0.41396 29.84555 17.61065 1.000 34.60756 127 VAL B C 1
ATOM 3310 O O . VAL B 1 136 ? -1.54188 29.93294 18.10793 1.000 36.17855 127 VAL B O 1
ATOM 3314 N N . LEU B 1 137 ? 0.52210 30.78075 17.75395 1.000 34.73202 128 LEU B N 1
ATOM 3315 C CA . LEU B 1 137 ? 0.28426 32.08486 18.35048 1.000 38.54437 128 LEU B CA 1
ATOM 3316 C C . LEU B 1 137 ? 0.39815 33.16345 17.28353 1.000 41.05139 128 LEU B C 1
ATOM 3317 O O . LEU B 1 137 ? 1.02507 32.97040 16.23972 1.000 41.35834 128 LEU B O 1
ATOM 3322 N N . ARG B 1 138 ? -0.19297 34.31785 17.57026 1.000 40.04457 129 ARG B N 1
ATOM 3323 C CA . ARG B 1 138 ? -0.04721 35.48950 16.72154 1.000 43.18288 129 ARG B CA 1
ATOM 3324 C C . ARG B 1 138 ? 1.14177 36.31491 17.18646 1.000 46.00749 129 ARG B C 1
ATOM 3325 O O . ARG B 1 138 ? 1.30884 36.56974 18.38306 1.000 49.28476 129 ARG B O 1
ATOM 3333 N N . CYS B 1 139 ? 1.94739 36.74904 16.23899 1.000 48.96613 130 CYS B N 1
ATOM 3334 C CA . CYS B 1 139 ? 3.06852 37.62287 16.56171 1.000 54.58219 130 CYS B CA 1
ATOM 3335 C C . CYS B 1 139 ? 2.56061 39.01798 16.91621 1.000 59.78548 130 CYS B C 1
ATOM 3336 O O . CYS B 1 139 ? 1.71427 39.56642 16.19702 1.000 61.71206 130 CYS B O 1
ATOM 3339 N N . PRO B 1 140 ? 3.01842 39.60705 18.02297 1.000 61.01107 131 PRO B N 1
ATOM 3340 C CA . PRO B 1 140 ? 2.62199 40.98357 18.34041 1.000 65.46731 131 PRO B CA 1
ATOM 3341 C C . PRO B 1 140 ? 3.09710 41.94008 17.25534 1.000 72.76728 131 PRO B C 1
ATOM 3342 O O . PRO B 1 140 ? 4.12430 41.72277 16.60691 1.000 72.33915 131 PRO B O 1
ATOM 3346 N N . THR B 1 141 ? 2.32287 43.00009 17.05015 1.000 82.43769 132 THR B N 1
ATOM 3347 C CA . THR B 1 141 ? 2.56595 43.93887 15.95498 1.000 84.65362 132 THR B CA 1
ATOM 3348 C C . THR B 1 141 ? 3.64081 44.99372 16.23689 1.000 83.03249 132 THR B C 1
ATOM 3349 O O . THR B 1 141 ? 4.41428 44.88449 17.18574 1.000 81.66002 132 THR B O 1
ATOM 3353 N N . GLU B 1 144 ? 8.08408 43.16798 15.02783 1.000 89.36084 135 GLU B N 1
ATOM 3354 C CA . GLU B 1 144 ? 9.02535 42.78960 13.97865 1.000 87.61391 135 GLU B CA 1
ATOM 3355 C C . GLU B 1 144 ? 10.24118 42.08604 14.57293 1.000 89.18041 135 GLU B C 1
ATOM 3356 O O . GLU B 1 144 ? 10.64013 42.37782 15.70340 1.000 93.70276 135 GLU B O 1
ATOM 3358 N N . LEU B 1 145 ? 10.82214 41.17101 13.79850 1.000 82.35752 136 LEU B N 1
ATOM 3359 C CA . LEU B 1 145 ? 11.94287 40.34208 14.23163 1.000 78.32827 136 LEU B CA 1
ATOM 3360 C C . LEU B 1 145 ? 11.67720 39.65080 15.57553 1.000 72.25765 136 LEU B C 1
ATOM 3361 O O . LEU B 1 145 ? 12.38245 39.89496 16.55718 1.000 71.24727 136 LEU B O 1
ATOM 3363 N N . PRO B 1 146 ? 10.67869 38.76961 15.64395 1.000 68.96091 137 PRO B N 1
ATOM 3364 C CA . PRO B 1 146 ? 10.31382 38.17117 16.93603 1.000 63.54946 137 PRO B CA 1
ATOM 3365 C C . PRO B 1 146 ? 11.37929 37.22567 17.47341 1.000 60.87028 137 PRO B C 1
ATOM 3366 O O . PRO B 1 146 ? 12.00901 36.46990 16.72943 1.000 61.26920 137 PRO B O 1
ATOM 3370 N N . GLY B 1 147 ? 11.54781 37.25633 18.79256 1.000 60.99707 138 GLY B N 1
ATOM 3371 C CA . GLY B 1 147 ? 12.51470 36.42858 19.48829 1.000 55.56442 138 GLY B CA 1
ATOM 3372 C C . GLY B 1 147 ? 11.77831 35.54736 20.47913 1.000 53.93264 138 GLY B C 1
ATOM 3373 O O . GLY B 1 147 ? 10.56066 35.36831 20.34873 1.000 49.67952 138 GLY B O 1
ATOM 3374 N N . ASP B 1 148 ? 12.50167 34.95000 21.43413 1.000 52.40761 139 ASP B N 1
ATOM 3375 C CA . ASP B 1 148 ? 11.87433 34.05224 22.40415 1.000 51.43204 139 ASP B CA 1
ATOM 3376 C C . ASP B 1 148 ? 10.75796 34.75492 23.16002 1.000 47.13153 139 ASP B C 1
ATOM 3377 O O . ASP B 1 148 ? 9.72793 34.14750 23.47323 1.000 46.80991 139 ASP B O 1
ATOM 3382 N N . ASP B 1 149 ? 10.94788 36.04151 23.45198 1.000 49.75287 140 ASP B N 1
ATOM 3383 C CA . ASP B 1 149 ? 10.00811 36.78249 24.28096 1.000 50.74612 140 ASP B CA 1
ATOM 3384 C C . ASP B 1 149 ? 8.64924 36.94511 23.60700 1.000 48.18118 140 ASP B C 1
ATOM 3385 O O . ASP B 1 149 ? 7.62553 37.00874 24.29591 1.000 45.11448 140 ASP B O 1
ATOM 3390 N N . ALA B 1 150 ? 8.61217 36.98800 22.27111 1.000 49.31837 141 ALA B N 1
ATOM 3391 C CA . ALA B 1 150 ? 7.34005 37.08965 21.55906 1.000 48.70694 141 ALA B CA 1
ATOM 3392 C C . ALA B 1 150 ? 6.47886 35.84505 21.71355 1.000 41.87994 141 ALA B C 1
ATOM 3393 O O . ALA B 1 150 ? 5.26686 35.91866 21.49493 1.000 43.66920 141 ALA B O 1
ATOM 3395 N N . PHE B 1 151 ? 7.06679 34.70822 22.08176 1.000 44.00607 142 PHE B N 1
ATOM 3396 C CA . PHE B 1 151 ? 6.30445 33.47569 22.27645 1.000 43.20501 142 PHE B CA 1
ATOM 3397 C C . PHE B 1 151 ? 5.63836 33.38701 23.64825 1.000 44.17525 142 PHE B C 1
ATOM 3398 O O . PHE B 1 151 ? 4.81875 32.49042 23.86713 1.000 40.31266 142 PHE B O 1
ATOM 3406 N N . LEU B 1 152 ? 5.96623 34.28118 24.57650 1.000 44.51130 143 LEU B N 1
ATOM 3407 C CA . LEU B 1 152 ? 5.52589 34.14847 25.96623 1.000 43.65781 143 LEU B CA 1
ATOM 3408 C C . LEU B 1 152 ? 4.10623 34.70490 26.12858 1.000 44.77323 143 LEU B C 1
ATOM 3409 O O . LEU B 1 152 ? 3.87373 35.78726 26.66790 1.000 44.24910 143 LEU B O 1
ATOM 3414 N N . GLN B 1 153 ? 3.14131 33.94668 25.61216 1.000 41.55961 144 GLN B N 1
ATOM 3415 C CA . GLN B 1 153 ? 1.74712 34.31628 25.70624 1.000 40.53652 144 GLN B CA 1
ATOM 3416 C C . GLN B 1 153 ? 0.95616 33.22473 26.41319 1.000 41.30849 144 GLN B C 1
ATOM 3417 O O . GLN B 1 153 ? 1.23764 32.03529 26.23093 1.000 39.91350 144 GLN B O 1
ATOM 3423 N N . PRO B 1 154 ? -0.04454 33.59011 27.20665 1.000 42.77477 145 PRO B N 1
ATOM 3424 C CA . PRO B 1 154 ? -0.88518 32.56776 27.83557 1.000 41.86569 145 PRO B CA 1
ATOM 3425 C C . PRO B 1 154 ? -1.60747 31.74069 26.78621 1.000 39.12420 145 PRO B C 1
ATOM 3426 O O . PRO B 1 154 ? -1.88093 32.20401 25.67655 1.000 37.39894 145 PRO B O 1
ATOM 3430 N N . GLY B 1 155 ? -1.90829 30.49596 27.15947 1.000 38.91321 146 GLY B N 1
ATOM 3431 C CA . GLY B 1 155 ? -2.52645 29.54889 26.25301 1.000 35.08253 146 GLY B CA 1
ATOM 3432 C C . GLY B 1 155 ? -3.85573 30.00770 25.69862 1.000 37.91690 146 GLY B C 1
ATOM 3433 O O . GLY B 1 155 ? -4.28853 29.51309 24.64498 1.000 35.53969 146 GLY B O 1
ATOM 3434 N N . SER B 1 156 ? -4.53104 30.91669 26.39881 1.000 37.22019 147 SER B N 1
ATOM 3435 C CA . SER B 1 156 ? -5.78465 31.48068 25.91806 1.000 38.62622 147 SER B CA 1
ATOM 3436 C C . SER B 1 156 ? -5.60743 32.33294 24.66862 1.000 38.35574 147 SER B C 1
ATOM 3437 O O . SER B 1 156 ? -6.61083 32.71013 24.05947 1.000 38.49553 147 SER B O 1
ATOM 3440 N N . LYS B 1 157 ? -4.37472 32.67822 24.29632 1.000 36.41916 148 LYS B N 1
ATOM 3441 C CA . LYS B 1 157 ? -4.10964 33.47187 23.10135 1.000 37.78478 148 LYS B CA 1
ATOM 3442 C C . LYS B 1 157 ? -3.69054 32.61202 21.91856 1.000 37.89475 148 LYS B C 1
ATOM 3443 O O . LYS B 1 157 ? -3.33313 33.15297 20.86608 1.000 36.94502 148 LYS B O 1
ATOM 3449 N N . GLN B 1 158 ? -3.71168 31.28822 22.06699 1.000 34.45556 149 GLN B N 1
ATOM 3450 C CA . GLN B 1 158 ? -3.47854 30.42558 20.92157 1.000 37.01826 149 GLN B CA 1
ATOM 3451 C C . GLN B 1 158 ? -4.60777 30.60790 19.91830 1.000 36.76256 149 GLN B C 1
ATOM 3452 O O . GLN B 1 158 ? -5.78103 30.66769 20.29077 1.000 34.88210 149 GLN B O 1
ATOM 3458 N N . ILE B 1 159 ? -4.25468 30.69811 18.63730 1.000 33.23253 150 ILE B N 1
ATOM 3459 C CA . ILE B 1 159 ? -5.27098 30.75693 17.59552 1.000 36.44550 150 ILE B CA 1
ATOM 3460 C C . ILE B 1 159 ? -5.48189 29.40602 16.93775 1.000 35.24932 150 ILE B C 1
ATOM 3461 O O . ILE B 1 159 ? -6.47420 29.23212 16.21022 1.000 32.92450 150 ILE B O 1
ATOM 3466 N N . ALA B 1 160 ? -4.60208 28.43754 17.19002 1.000 32.20159 151 ALA B N 1
ATOM 3467 C CA . ALA B 1 160 ? -4.78325 27.08266 16.70211 1.000 29.41962 151 ALA B CA 1
ATOM 3468 C C . ALA B 1 160 ? -3.94712 26.14702 17.55930 1.000 28.60627 151 ALA B C 1
ATOM 3469 O O . ALA B 1 160 ? -2.90361 26.53625 18.08976 1.000 29.87812 151 ALA B O 1
ATOM 3471 N N . ALA B 1 161 ? -4.41017 24.90801 17.68789 1.000 26.66090 152 ALA B N 1
ATOM 3472 C CA . ALA B 1 161 ? -3.62651 23.89212 18.37527 1.000 28.68133 152 ALA B CA 1
ATOM 3473 C C . ALA B 1 161 ? -4.04707 22.53025 17.85514 1.000 28.02303 152 ALA B C 1
ATOM 3474 O O . ALA B 1 161 ? -5.18294 22.34589 17.41656 1.000 28.59398 152 ALA B O 1
ATOM 3476 N N . GLY B 1 162 ? -3.14416 21.56762 17.93729 1.000 27.16672 153 GLY B N 1
ATOM 3477 C CA . GLY B 1 162 ? -3.53363 20.22820 17.56591 1.000 26.44556 153 GLY B CA 1
ATOM 3478 C C . GLY B 1 162 ? -2.40524 19.25093 17.76017 1.000 26.66766 153 GLY B C 1
ATOM 3479 O O . GLY B 1 162 ? -1.27307 19.61957 18.09491 1.000 27.90571 153 GLY B O 1
ATOM 3480 N N . TYR B 1 163 ? -2.74118 17.98197 17.55044 1.000 22.92814 154 TYR B N 1
ATOM 3481 C CA . TYR B 1 163 ? -1.72627 16.95139 17.45852 1.000 24.79772 154 TYR B CA 1
ATOM 3482 C C . TYR B 1 163 ? -2.03994 15.99714 16.31277 1.000 25.57423 154 TYR B C 1
ATOM 3483 O O . TYR B 1 163 ? -3.17662 15.89699 15.83684 1.000 25.56837 154 TYR B O 1
ATOM 3492 N N . CYS B 1 164 ? -1.01278 15.27260 15.89743 1.000 25.84913 155 CYS B N 1
ATOM 3493 C CA . CYS B 1 164 ? -1.16474 14.13624 15.00908 1.000 24.13130 155 CYS B CA 1
ATOM 3494 C C . CYS B 1 164 ? -0.68727 12.90081 15.74807 1.000 25.96498 155 CYS B C 1
ATOM 3495 O O . CYS B 1 164 ? 0.43089 12.89196 16.26336 1.000 26.97399 155 CYS B O 1
ATOM 3498 N N . ILE B 1 165 ? -1.52807 11.86908 15.83143 1.000 21.77394 156 ILE B N 1
ATOM 3499 C CA . ILE B 1 165 ? -1.15846 10.63699 16.52307 1.000 24.23842 156 ILE B CA 1
ATOM 3500 C C . ILE B 1 165 ? -0.88235 9.57091 15.47935 1.000 22.71574 156 ILE B C 1
ATOM 3501 O O . ILE B 1 165 ? -1.72720 9.29380 14.62246 1.000 24.27328 156 ILE B O 1
ATOM 3506 N N . TYR B 1 166 ? 0.30420 8.97843 15.55199 1.000 24.05956 157 TYR B N 1
ATOM 3507 C CA . TYR B 1 166 ? 0.72938 7.91505 14.64614 1.000 24.08596 157 TYR B CA 1
ATOM 3508 C C . TYR B 1 166 ? 0.47365 6.59784 15.36481 1.000 27.75915 157 TYR B C 1
ATOM 3509 O O . TYR B 1 166 ? 1.24753 6.19116 16.23621 1.000 28.20902 157 TYR B O 1
ATOM 3518 N N . GLY B 1 167 ? -0.65232 5.96151 15.03881 1.000 24.76904 158 GLY B N 1
ATOM 3519 C CA . GLY B 1 167 ? -1.01538 4.70850 15.64329 1.000 22.64819 158 GLY B CA 1
ATOM 3520 C C . GLY B 1 167 ? -1.26677 3.72117 14.54716 1.000 29.04063 158 GLY B C 1
ATOM 3521 O O . GLY B 1 167 ? -0.81290 3.89545 13.40052 1.000 23.19417 158 GLY B O 1
ATOM 3522 N N . PRO B 1 168 ? -2.02408 2.67100 14.85914 1.000 26.96873 159 PRO B N 1
ATOM 3523 C CA . PRO B 1 168 ? -2.47075 1.77791 13.77327 1.000 29.06973 159 PRO B CA 1
ATOM 3524 C C . PRO B 1 168 ? -3.12438 2.56434 12.63903 1.000 30.90590 159 PRO B C 1
ATOM 3525 O O . PRO B 1 168 ? -2.88251 2.26759 11.45663 1.000 30.86222 159 PRO B O 1
ATOM 3529 N N . SER B 1 169 ? -3.85805 3.62834 12.96355 1.000 28.20397 160 SER B N 1
ATOM 3530 C CA . SER B 1 169 ? -4.18648 4.65042 11.97448 1.000 31.94643 160 SER B CA 1
ATOM 3531 C C . SER B 1 169 ? -3.48120 5.95579 12.33771 1.000 28.57274 160 SER B C 1
ATOM 3532 O O . SER B 1 169 ? -2.99557 6.12886 13.45875 1.000 25.69715 160 SER B O 1
ATOM 3535 N N . THR B 1 170 ? -3.39889 6.86728 11.36879 1.000 25.89971 161 THR B N 1
ATOM 3536 C CA . THR B 1 170 ? -2.84480 8.19985 11.58683 1.000 27.14713 161 THR B CA 1
ATOM 3537 C C . THR B 1 170 ? -3.99323 9.18840 11.69283 1.000 24.68009 161 THR B C 1
ATOM 3538 O O . THR B 1 170 ? -4.84502 9.25112 10.80058 1.000 22.80410 161 THR B O 1
ATOM 3542 N N . GLN B 1 171 ? -4.01854 9.96512 12.76694 1.000 24.52076 162 GLN B N 1
ATOM 3543 C CA . GLN B 1 171 ? -5.12650 10.89303 12.94749 1.000 25.35056 162 GLN B CA 1
ATOM 3544 C C . GLN B 1 171 ? -4.61939 12.24931 13.39647 1.000 26.60767 162 GLN B C 1
ATOM 3545 O O . GLN B 1 171 ? -3.72894 12.34831 14.24547 1.000 27.32819 162 GLN B O 1
ATOM 3551 N N . LEU B 1 172 ? -5.18017 13.28258 12.78871 1.000 24.54944 163 LEU B N 1
ATOM 3552 C CA . LEU B 1 172 ? -4.90502 14.66457 13.12447 1.000 25.76726 163 LEU B CA 1
ATOM 3553 C C . LEU B 1 172 ? -6.10756 15.21094 13.87990 1.000 27.31358 163 LEU B C 1
ATOM 3554 O O . LEU B 1 172 ? -7.25699 15.07374 13.42873 1.000 27.46438 163 LEU B O 1
ATOM 3559 N N . VAL B 1 173 ? -5.83595 15.79820 15.03518 1.000 24.45299 164 VAL B N 1
ATOM 3560 C CA . VAL B 1 173 ? -6.83912 16.35968 15.92522 1.000 24.12775 164 VAL B CA 1
ATOM 3561 C C . VAL B 1 173 ? -6.51000 17.83652 16.10089 1.000 26.06816 164 VAL B C 1
ATOM 3562 O O . VAL B 1 173 ? -5.36617 18.17963 16.41588 1.000 26.39431 164 VAL B O 1
ATOM 3566 N N . LEU B 1 174 ? -7.49214 18.71135 15.86130 1.000 25.98369 165 LEU B N 1
ATOM 3567 C CA . LEU B 1 174 ? -7.17578 20.12904 15.77244 1.000 27.56826 165 LEU B CA 1
ATOM 3568 C C . LEU B 1 174 ? -8.32610 20.98058 16.29102 1.000 26.79269 165 LEU B C 1
ATOM 3569 O O . LEU B 1 174 ? -9.48441 20.56846 16.31621 1.000 26.90255 165 LEU B O 1
ATOM 3574 N N . THR B 1 175 ? -7.97743 22.18417 16.72271 1.000 25.97943 166 THR B N 1
ATOM 3575 C CA . THR B 1 175 ? -8.96455 23.19167 17.05779 1.000 26.94740 166 THR B CA 1
ATOM 3576 C C . THR B 1 175 ? -8.46023 24.55148 16.61180 1.000 27.22909 166 THR B C 1
ATOM 3577 O O . THR B 1 175 ? -7.25625 24.81701 16.63137 1.000 28.05526 166 THR B O 1
ATOM 3581 N N . VAL B 1 176 ? -9.38953 25.39635 16.18186 1.000 28.12542 167 VAL B N 1
ATOM 3582 C CA . VAL B 1 176 ? -9.11086 26.79831 15.92813 1.000 28.17961 167 VAL B CA 1
ATOM 3583 C C . VAL B 1 176 ? -10.02457 27.68033 16.77608 1.000 29.94431 167 VAL B C 1
ATOM 3584 O O . VAL B 1 176 ? -10.25957 28.83480 16.44061 1.000 32.00590 167 VAL B O 1
ATOM 3588 N N . GLY B 1 177 ? -10.51682 27.14097 17.89668 1.000 31.47859 168 GLY B N 1
ATOM 3589 C CA . GLY B 1 177 ? -11.38793 27.86649 18.80762 1.000 30.82651 168 GLY B CA 1
ATOM 3590 C C . GLY B 1 177 ? -12.88246 27.61274 18.67760 1.000 33.84971 168 GLY B C 1
ATOM 3591 O O . GLY B 1 177 ? -13.66617 28.31864 19.32206 1.000 33.56609 168 GLY B O 1
ATOM 3592 N N . HIS B 1 178 ? -13.29692 26.62912 17.87253 1.000 35.90266 169 HIS B N 1
ATOM 3593 C CA . HIS B 1 178 ? -14.70439 26.28647 17.64744 1.000 35.12135 169 HIS B CA 1
ATOM 3594 C C . HIS B 1 178 ? -14.86713 24.76301 17.72303 1.000 31.79548 169 HIS B C 1
ATOM 3595 O O . HIS B 1 178 ? -15.27842 24.10496 16.76939 1.000 32.71106 169 HIS B O 1
ATOM 3602 N N . GLY B 1 179 ? -14.50899 24.18835 18.86427 1.000 31.02241 170 GLY B N 1
ATOM 3603 C CA . GLY B 1 179 ? -14.53297 22.75129 19.02801 1.000 30.13891 170 GLY B CA 1
ATOM 3604 C C . GLY B 1 179 ? -13.27071 22.05277 18.54492 1.000 28.98696 170 GLY B C 1
ATOM 3605 O O . GLY B 1 179 ? -12.39312 22.62986 17.89830 1.000 28.31964 170 GLY B O 1
ATOM 3606 N N . THR B 1 180 ? -13.19609 20.76711 18.87614 1.000 28.18243 171 THR B N 1
ATOM 3607 C CA . THR B 1 180 ? -12.04582 19.92259 18.60568 1.000 26.93444 171 THR B CA 1
ATOM 3608 C C . THR B 1 180 ? -12.49059 18.82226 17.66060 1.000 29.84461 171 THR B C 1
ATOM 3609 O O . THR B 1 180 ? -13.50161 18.16228 17.91006 1.000 26.63335 171 THR B O 1
ATOM 3613 N N . HIS B 1 181 ? -11.72948 18.62261 16.58842 1.000 27.26094 172 HIS B N 1
ATOM 3614 C CA . HIS B 1 181 ? -12.17425 17.81644 15.46182 1.000 29.77120 172 HIS B CA 1
ATOM 3615 C C . HIS B 1 181 ? -11.05377 16.88553 15.02408 1.000 29.31856 172 HIS B C 1
ATOM 3616 O O . HIS B 1 181 ? -9.89357 17.30163 14.91114 1.000 26.48918 172 HIS B O 1
ATOM 3623 N N . ALA B 1 182 ? -11.41079 15.63119 14.77457 1.000 28.91771 173 ALA B N 1
ATOM 3624 C CA . ALA B 1 182 ? -10.45067 14.58722 14.44774 1.000 27.39828 173 ALA B CA 1
ATOM 3625 C C . ALA B 1 182 ? -10.58290 14.18795 12.98479 1.000 30.66308 173 ALA B C 1
ATOM 3626 O O . ALA B 1 182 ? -11.69417 13.93756 12.50218 1.000 29.90772 173 ALA B O 1
ATOM 3628 N N . PHE B 1 183 ? -9.44090 14.10275 12.29834 1.000 27.72761 174 PHE B N 1
ATOM 3629 C CA . PHE B 1 183 ? -9.34814 13.69204 10.90452 1.000 26.86562 174 PHE B CA 1
ATOM 3630 C C . PHE B 1 183 ? -8.47485 12.44247 10.82121 1.000 31.29069 174 PHE B C 1
ATOM 3631 O O . PHE B 1 183 ? -7.45783 12.34589 11.51420 1.000 29.17925 174 PHE B O 1
ATOM 3639 N N . THR B 1 184 ? -8.87220 11.48227 9.98344 1.000 29.63619 175 THR B N 1
ATOM 3640 C CA . THR B 1 184 ? -8.11468 10.24965 9.79902 1.000 29.73693 175 THR B CA 1
ATOM 3641 C C . THR B 1 184 ? -7.42978 10.29220 8.43676 1.000 31.80598 175 THR B C 1
ATOM 3642 O O . THR B 1 184 ? -8.01804 10.74394 7.44809 1.000 29.33305 175 THR B O 1
ATOM 3646 N N . LEU B 1 185 ? -6.16237 9.88034 8.40242 1.000 28.56987 176 LEU B N 1
ATOM 3647 C CA . LEU B 1 185 ? -5.40097 9.91437 7.16313 1.000 31.14293 176 LEU B CA 1
ATOM 3648 C C . LEU B 1 185 ? -5.85594 8.78000 6.25131 1.000 33.33470 176 LEU B C 1
ATOM 3649 O O . LEU B 1 185 ? -5.83366 7.60656 6.63999 1.000 31.20957 176 LEU B O 1
ATOM 3654 N N . ASP B 1 186 ? -6.29361 9.14370 5.05378 1.000 31.76373 177 ASP B N 1
ATOM 3655 C CA . ASP B 1 186 ? -6.58956 8.19508 3.98221 1.000 33.87023 177 ASP B CA 1
ATOM 3656 C C . ASP B 1 186 ? -5.26879 7.95728 3.25920 1.000 35.21958 177 ASP B C 1
ATOM 3657 O O . ASP B 1 186 ? -4.81270 8.80229 2.48606 1.000 35.40097 177 ASP B O 1
ATOM 3662 N N . ARG B 1 187 ? -4.62888 6.82301 3.54259 1.000 35.53746 178 ARG B N 1
ATOM 3663 C CA . ARG B 1 187 ? -3.28322 6.59504 3.02404 1.000 36.60513 178 ARG B CA 1
ATOM 3664 C C . ARG B 1 187 ? -3.27827 6.48769 1.50744 1.000 41.33336 178 ARG B C 1
ATOM 3665 O O . ARG B 1 187 ? -2.28816 6.85539 0.86392 1.000 41.05506 178 ARG B O 1
ATOM 3673 N N . GLU B 1 188 ? -4.35809 5.96475 0.92480 1.000 39.97399 179 GLU B N 1
ATOM 3674 C CA . GLU B 1 188 ? -4.45229 5.91305 -0.52737 1.000 40.08445 179 GLU B CA 1
ATOM 3675 C C . GLU B 1 188 ? -4.40012 7.31483 -1.11746 1.000 41.47042 179 GLU B C 1
ATOM 3676 O O . GLU B 1 188 ? -3.63240 7.58411 -2.04700 1.000 43.10858 179 GLU B O 1
ATOM 3678 N N . LYS B 1 189 ? -5.20795 8.22922 -0.58131 1.000 40.79477 180 LYS B N 1
ATOM 3679 C CA . LYS B 1 189 ? -5.26377 9.57646 -1.13201 1.000 41.14131 180 LYS B CA 1
ATOM 3680 C C . LYS B 1 189 ? -4.15681 10.48086 -0.60734 1.000 40.08158 180 LYS B C 1
ATOM 3681 O O . LYS B 1 189 ? -3.89686 11.52393 -1.20855 1.000 37.89407 180 LYS B O 1
ATOM 3687 N N . GLY B 1 190 ? -3.53255 10.13755 0.51324 1.000 35.91941 181 GLY B N 1
ATOM 3688 C CA . GLY B 1 190 ? -2.57965 11.05463 1.10481 1.000 38.95961 181 GLY B CA 1
ATOM 3689 C C . GLY B 1 190 ? -3.20455 12.27090 1.75728 1.000 37.82597 181 GLY B C 1
ATOM 3690 O O . GLY B 1 190 ? -2.50201 13.24902 2.01569 1.000 38.76307 181 GLY B O 1
ATOM 3691 N N . GLU B 1 191 ? -4.50519 12.23264 2.05175 1.000 35.16405 182 GLU B N 1
ATOM 3692 C CA . GLU B 1 191 ? -5.22848 13.37904 2.58450 1.000 37.34292 182 GLU B CA 1
ATOM 3693 C C . GLU B 1 191 ? -5.98881 12.99166 3.84300 1.000 32.94956 182 GLU B C 1
ATOM 3694 O O . GLU B 1 191 ? -6.43410 11.85274 3.99245 1.000 33.26822 182 GLU B O 1
ATOM 3700 N N . PHE B 1 192 ? -6.14774 13.96779 4.73710 1.000 32.07971 183 PHE B N 1
ATOM 3701 C CA . PHE B 1 192 ? -6.91500 13.78672 5.95933 1.000 30.75259 183 PHE B CA 1
ATOM 3702 C C . PHE B 1 192 ? -8.41176 13.95829 5.69563 1.000 32.84514 183 PHE B C 1
ATOM 3703 O O . PHE B 1 192 ? -8.83138 14.85831 4.96229 1.000 32.12316 183 PHE B O 1
ATOM 3711 N N . VAL B 1 193 ? -9.21180 13.09714 6.32743 1.000 32.56436 184 VAL B N 1
ATOM 3712 C CA . VAL B 1 193 ? -10.66066 13.02093 6.15482 1.000 34.78380 184 VAL B CA 1
ATOM 3713 C C . VAL B 1 193 ? -11.31786 13.16024 7.52744 1.000 34.77947 184 VAL B C 1
ATOM 3714 O O . VAL B 1 193 ? -10.95285 12.44251 8.46256 1.000 29.90057 184 VAL B O 1
ATOM 3718 N N . LEU B 1 194 ? -12.32236 14.02988 7.63033 1.000 34.59580 185 LEU B N 1
ATOM 3719 C CA . LEU B 1 194 ? -12.98274 14.25476 8.91043 1.000 31.89097 185 LEU B CA 1
ATOM 3720 C C . LEU B 1 194 ? -13.64741 12.97394 9.39114 1.000 32.35145 185 LEU B C 1
ATOM 3721 O O . LEU B 1 194 ? -14.49408 12.41006 8.69256 1.000 32.61417 185 LEU B O 1
ATOM 3726 N N . THR B 1 195 ? -13.30599 12.52570 10.59798 1.000 29.28455 186 THR B N 1
ATOM 3727 C CA . THR B 1 195 ? -13.94299 11.32969 11.12374 1.000 27.93400 186 THR B CA 1
ATOM 3728 C C . THR B 1 195 ? -14.64196 11.51546 12.45844 1.000 32.21733 186 THR B C 1
ATOM 3729 O O . THR B 1 195 ? -15.47174 10.67394 12.80957 1.000 33.31414 186 THR B O 1
ATOM 3733 N N . THR B 1 196 ? -14.34297 12.56746 13.21558 1.000 32.64797 187 THR B N 1
ATOM 3734 C CA . THR B 1 196 ? -15.13308 12.89186 14.40892 1.000 29.31404 187 THR B CA 1
ATOM 3735 C C . THR B 1 196 ? -15.20920 14.40815 14.53254 1.000 32.82408 187 THR B C 1
ATOM 3736 O O . THR B 1 196 ? -14.23408 15.04957 14.94396 1.000 31.14384 187 THR B O 1
ATOM 3740 N N . GLU B 1 197 ? -16.36139 14.97188 14.17602 1.000 26.93805 188 GLU B N 1
ATOM 3741 C CA . GLU B 1 197 ? -16.60831 16.38738 14.40643 1.000 31.82762 188 GLU B CA 1
ATOM 3742 C C . GLU B 1 197 ? -17.05707 16.60580 15.84434 1.000 34.84062 188 GLU B C 1
ATOM 3743 O O . GLU B 1 197 ? -17.82954 15.81256 16.38961 1.000 32.43964 188 GLU B O 1
ATOM 3749 N N . ASN B 1 198 ? -16.58913 17.70000 16.44980 1.000 32.11321 189 ASN B N 1
ATOM 3750 C CA . ASN B 1 198 ? -17.01163 18.09730 17.79536 1.000 30.92836 189 ASN B CA 1
ATOM 3751 C C . ASN B 1 198 ? -16.77433 16.98521 18.81697 1.000 31.20245 189 ASN B C 1
ATOM 3752 O O . ASN B 1 198 ? -17.70655 16.46305 19.42371 1.000 31.69313 189 ASN B O 1
ATOM 3757 N N . MET B 1 199 ? -15.50825 16.61153 18.98863 1.000 30.61040 190 MET B N 1
ATOM 3758 C CA . MET B 1 199 ? -15.17847 15.69583 20.06866 1.000 28.88969 190 MET B CA 1
ATOM 3759 C C . MET B 1 199 ? -15.70680 16.25144 21.39082 1.000 31.32739 190 MET B C 1
ATOM 3760 O O . MET B 1 199 ? -15.68759 17.46305 21.62815 1.000 31.96959 190 MET B O 1
ATOM 3765 N N . GLN B 1 200 ? -16.22579 15.36635 22.23550 1.000 27.48447 191 GLN B N 1
ATOM 3766 C CA . GLN B 1 200 ? -16.75066 15.76643 23.53353 1.000 30.68356 191 GLN B CA 1
ATOM 3767 C C . GLN B 1 200 ? -16.25458 14.79412 24.58972 1.000 30.69340 191 GLN B C 1
ATOM 3768 O O . GLN B 1 200 ? -16.41533 13.57649 24.45017 1.000 30.36183 191 GLN B O 1
ATOM 3774 N N . ILE B 1 201 ? -15.67609 15.34711 25.64893 1.000 27.26717 192 ILE B N 1
ATOM 3775 C CA . ILE B 1 201 ? -15.15116 14.56453 26.76114 1.000 29.25913 192 ILE B CA 1
ATOM 3776 C C . ILE B 1 201 ? -16.24488 14.47833 27.81856 1.000 30.19372 192 ILE B C 1
ATOM 3777 O O . ILE B 1 201 ? -16.67198 15.52335 28.33200 1.000 26.60079 192 ILE B O 1
ATOM 3782 N N . PRO B 1 202 ? -16.72098 13.28825 28.16363 1.000 28.11782 193 PRO B N 1
ATOM 3783 C CA . PRO B 1 202 ? -17.75136 13.19902 29.19895 1.000 29.43739 193 PRO B CA 1
ATOM 3784 C C . PRO B 1 202 ? -17.28776 13.85384 30.49689 1.000 30.30168 193 PRO B C 1
ATOM 3785 O O . PRO B 1 202 ? -16.10022 13.86586 30.83123 1.000 30.68914 193 PRO B O 1
ATOM 3789 N N . ALA B 1 203 ? -18.25114 14.46180 31.19505 1.000 31.70119 194 ALA B N 1
ATOM 3790 C CA . ALA B 1 203 ? -17.94099 15.25586 32.38537 1.000 34.32691 194 ALA B CA 1
ATOM 3791 C C . ALA B 1 203 ? -17.30067 14.40727 33.48211 1.000 30.07362 194 ALA B C 1
ATOM 3792 O O . ALA B 1 203 ? -16.38351 14.85873 34.17729 1.000 32.15514 194 ALA B O 1
ATOM 3794 N N . ALA B 1 204 ? -17.76737 13.17882 33.64321 1.000 31.95670 195 ALA B N 1
ATOM 3795 C CA . ALA B 1 204 ? -17.29266 12.24938 34.64908 1.000 32.10223 195 ALA B CA 1
ATOM 3796 C C . ALA B 1 204 ? -16.61264 11.07171 33.96277 1.000 30.40299 195 ALA B C 1
ATOM 3797 O O . ALA B 1 204 ? -16.80155 10.83381 32.76581 1.000 24.24550 195 ALA B O 1
ATOM 3799 N N . THR B 1 205 ? -15.85140 10.31037 34.74764 1.000 29.60000 196 THR B N 1
ATOM 3800 C CA . THR B 1 205 ? -15.07563 9.20004 34.21603 1.000 29.88572 196 THR B CA 1
ATOM 3801 C C . THR B 1 205 ? -14.69343 8.24750 35.33892 1.000 29.90420 196 THR B C 1
ATOM 3802 O O . THR B 1 205 ? -14.71374 8.59834 36.52442 1.000 28.09230 196 THR B O 1
ATOM 3806 N N . GLN B 1 206 ? -14.25304 7.04970 34.92545 1.000 30.47142 197 GLN B N 1
ATOM 3807 C CA . GLN B 1 206 ? -13.70961 6.03760 35.82599 1.000 29.82573 197 GLN B CA 1
ATOM 3808 C C . GLN B 1 206 ? -12.31137 5.59775 35.40024 1.000 30.89565 197 GLN B C 1
ATOM 3809 O O . GLN B 1 206 ? -11.82941 4.54525 35.85097 1.000 28.43369 197 GLN B O 1
ATOM 3815 N N . GLU B 1 207 ? -11.64232 6.38980 34.56660 1.000 27.41814 198 GLU B N 1
ATOM 3816 C CA . GLU B 1 207 ? -10.32036 6.04959 34.04649 1.000 28.20547 198 GLU B CA 1
ATOM 3817 C C . GLU B 1 207 ? -9.34647 7.17504 34.33916 1.000 24.97664 198 GLU B C 1
ATOM 3818 O O . GLU B 1 207 ? -9.65636 8.34233 34.09416 1.000 24.34947 198 GLU B O 1
ATOM 3824 N N . PHE B 1 208 ? -8.15912 6.81883 34.83863 1.000 28.63911 199 PHE B N 1
ATOM 3825 C CA . PHE B 1 208 ? -7.10429 7.78555 35.10123 1.000 27.35895 199 PHE B CA 1
ATOM 3826 C C . PHE B 1 208 ? -5.79627 7.34915 34.44269 1.000 25.81622 199 PHE B C 1
ATOM 3827 O O . PHE B 1 208 ? -5.48725 6.15765 34.35598 1.000 24.87697 199 PHE B O 1
ATOM 3835 N N . ALA B 1 209 ? -5.04772 8.31726 33.93409 1.000 26.00106 200 ALA B N 1
ATOM 3836 C CA . ALA B 1 209 ? -3.72068 8.04952 33.38430 1.000 26.56144 200 ALA B CA 1
ATOM 3837 C C . ALA B 1 209 ? -2.72053 8.83436 34.21575 1.000 24.42892 200 ALA B C 1
ATOM 3838 O O . ALA B 1 209 ? -2.71354 10.06668 34.18955 1.000 26.05307 200 ALA B O 1
ATOM 3840 N N . ILE B 1 210 ? -1.91031 8.11833 34.97757 1.000 22.72549 201 ILE B N 1
ATOM 3841 C CA . ILE B 1 210 ? -0.84022 8.71797 35.75244 1.000 26.63460 201 ILE B CA 1
ATOM 3842 C C . ILE B 1 210 ? 0.26928 7.67573 35.86789 1.000 31.34857 201 ILE B C 1
ATOM 3843 O O . ILE B 1 210 ? 0.00984 6.46575 35.84038 1.000 29.74497 201 ILE B O 1
ATOM 3848 N N . ASN B 1 211 ? 1.51938 8.14339 35.95732 1.000 24.32442 202 ASN B N 1
ATOM 3849 C CA . ASN B 1 211 ? 2.64987 7.24404 36.15152 1.000 26.91763 202 ASN B CA 1
ATOM 3850 C C . ASN B 1 211 ? 2.74164 6.86461 37.63267 1.000 29.03730 202 ASN B C 1
ATOM 3851 O O . ASN B 1 211 ? 3.43677 7.51277 38.43295 1.000 25.04994 202 ASN B O 1
ATOM 3856 N N . MET B 1 212 ? 2.10901 5.73871 37.98134 1.000 27.50603 203 MET B N 1
ATOM 3857 C CA . MET B 1 212 ? 2.05560 5.29119 39.37453 1.000 25.58361 203 MET B CA 1
ATOM 3858 C C . MET B 1 212 ? 3.41418 4.90718 39.95835 1.000 29.87125 203 MET B C 1
ATOM 3859 O O . MET B 1 212 ? 3.51612 4.75403 41.18635 1.000 32.29597 203 MET B O 1
ATOM 3864 N N . SER B 1 213 ? 4.46084 4.73146 39.14294 1.000 26.78952 204 SER B N 1
ATOM 3865 C CA . SER B 1 213 ? 5.75243 4.43405 39.74063 1.000 27.61396 204 SER B CA 1
ATOM 3866 C C . SER B 1 213 ? 6.32204 5.62896 40.49128 1.000 31.70276 204 SER B C 1
ATOM 3867 O O . SER B 1 213 ? 7.26485 5.45078 41.26631 1.000 32.05956 204 SER B O 1
ATOM 3870 N N . ASN B 1 214 ? 5.76006 6.82306 40.29979 1.000 30.54267 205 ASN B N 1
ATOM 3871 C CA . ASN B 1 214 ? 6.23093 8.04421 40.93975 1.000 30.26849 205 ASN B CA 1
ATOM 3872 C C . ASN B 1 214 ? 5.48006 8.37718 42.22005 1.000 34.09188 205 ASN B C 1
ATOM 3873 O O . ASN B 1 214 ? 5.70589 9.45011 42.79084 1.000 36.61328 205 ASN B O 1
ATOM 3878 N N . GLN B 1 215 ? 4.63785 7.45754 42.70629 1.000 32.88806 206 GLN B N 1
ATOM 3879 C CA . GLN B 1 215 ? 3.77664 7.71897 43.86027 1.000 33.23117 206 GLN B CA 1
ATOM 3880 C C . GLN B 1 215 ? 4.53894 8.29977 45.05080 1.000 37.42360 206 GLN B C 1
ATOM 3881 O O . GLN B 1 215 ? 4.04749 9.22073 45.71494 1.000 38.84263 206 GLN B O 1
ATOM 3887 N N . ARG B 1 216 ? 5.70810 7.74399 45.38168 1.000 33.72941 207 ARG B N 1
ATOM 3888 C CA . ARG B 1 216 ? 6.34093 8.20605 46.61230 1.000 41.62476 207 ARG B CA 1
ATOM 3889 C C . ARG B 1 216 ? 6.88348 9.62154 46.48974 1.000 38.10979 207 ARG B C 1
ATOM 3890 O O . ARG B 1 216 ? 7.23297 10.22567 47.50848 1.000 38.61094 207 ARG B O 1
ATOM 3898 N N . HIS B 1 217 ? 6.93024 10.17210 45.28360 1.000 37.80808 208 HIS B N 1
ATOM 3899 C CA . HIS B 1 217 ? 7.49697 11.49332 45.05534 1.000 37.65437 208 HIS B CA 1
ATOM 3900 C C . HIS B 1 217 ? 6.45625 12.61566 45.01890 1.000 37.33194 208 HIS B C 1
ATOM 3901 O O . HIS B 1 217 ? 6.84073 13.78572 44.93843 1.000 36.12856 208 HIS B O 1
ATOM 3908 N N . TRP B 1 218 ? 5.16341 12.29798 45.08969 1.000 33.08658 209 TRP B N 1
ATOM 3909 C CA . TRP B 1 218 ? 4.11323 13.29685 44.94242 1.000 37.52640 209 TRP B CA 1
ATOM 3910 C C . TRP B 1 218 ? 3.85311 14.03041 46.25853 1.000 37.82469 209 TRP B C 1
ATOM 3911 O O . TRP B 1 218 ? 4.17840 13.54795 47.34625 1.000 37.46791 209 TRP B O 1
ATOM 3922 N N . GLU B 1 219 ? 3.26273 15.22132 46.15329 1.000 38.27535 210 GLU B N 1
ATOM 3923 C CA . GLU B 1 219 ? 2.85632 15.90685 47.37537 1.000 36.92647 210 GLU B CA 1
ATOM 3924 C C . GLU B 1 219 ? 1.59675 15.25473 47.94328 1.000 37.78437 210 GLU B C 1
ATOM 3925 O O . GLU B 1 219 ? 0.91287 14.46551 47.27426 1.000 35.38690 210 GLU B O 1
ATOM 3931 N N . ALA B 1 220 ? 1.30107 15.59353 49.20710 1.000 34.99306 211 ALA B N 1
ATOM 3932 C CA . ALA B 1 220 ? 0.26204 14.89291 49.96347 1.000 35.09138 211 ALA B CA 1
ATOM 3933 C C . ALA B 1 220 ? -1.10878 14.90908 49.28956 1.000 37.85617 211 ALA B C 1
ATOM 3934 O O . ALA B 1 220 ? -1.72027 13.83335 49.16531 1.000 35.44933 211 ALA B O 1
ATOM 3936 N N . PRO B 1 221 ? -1.66100 16.04687 48.85700 1.000 36.71515 212 PRO B N 1
ATOM 3937 C CA . PRO B 1 221 ? -2.98145 15.98533 48.21626 1.000 34.16790 212 PRO B CA 1
ATOM 3938 C C . PRO B 1 221 ? -2.98020 15.10453 46.98551 1.000 35.12348 212 PRO B C 1
ATOM 3939 O O . PRO B 1 221 ? -3.99956 14.47207 46.68256 1.000 34.57923 212 PRO B O 1
ATOM 3943 N N . MET B 1 222 ? -1.86211 15.07109 46.25161 1.000 36.03174 213 MET B N 1
ATOM 3944 C CA . MET B 1 222 ? -1.75280 14.18124 45.10495 1.000 33.63827 213 MET B CA 1
ATOM 3945 C C . MET B 1 222 ? -1.81744 12.72731 45.54849 1.000 34.18546 213 MET B C 1
ATOM 3946 O O . MET B 1 222 ? -2.52064 11.91449 44.93530 1.000 35.09969 213 MET B O 1
ATOM 3951 N N . GLN B 1 223 ? -1.09511 12.37867 46.61655 1.000 32.33221 214 GLN B N 1
ATOM 3952 C CA . GLN B 1 223 ? -1.14224 11.00433 47.11338 1.000 35.81385 214 GLN B CA 1
ATOM 3953 C C . GLN B 1 223 ? -2.51193 10.65767 47.70202 1.000 35.80454 214 GLN B C 1
ATOM 3954 O O . GLN B 1 223 ? -3.00992 9.54200 47.50898 1.000 34.45404 214 GLN B O 1
ATOM 3960 N N . ALA B 1 224 ? -3.13735 11.59043 48.42496 1.000 33.31582 215 ALA B N 1
ATOM 3961 C CA . ALA B 1 224 ? -4.48060 11.33302 48.93147 1.000 32.55895 215 ALA B CA 1
ATOM 3962 C C . ALA B 1 224 ? -5.47364 11.15122 47.78216 1.000 35.33416 215 ALA B C 1
ATOM 3963 O O . ALA B 1 224 ? -6.31510 10.24258 47.81381 1.000 31.98932 215 ALA B O 1
ATOM 3965 N N . TYR B 1 225 ? -5.37319 11.98215 46.74244 1.000 31.55924 216 TYR B N 1
ATOM 3966 C CA . TYR B 1 225 ? -6.28265 11.83422 45.61050 1.000 33.75389 216 TYR B CA 1
ATOM 3967 C C . TYR B 1 225 ? -6.15405 10.44726 44.97821 1.000 33.90019 216 TYR B C 1
ATOM 3968 O O . TYR B 1 225 ? -7.15809 9.74811 44.77219 1.000 29.35905 216 TYR B O 1
ATOM 3977 N N . VAL B 1 226 ? -4.91627 10.02069 44.68531 1.000 32.33579 217 VAL B N 1
ATOM 3978 C CA . VAL B 1 226 ? -4.71473 8.72016 44.05317 1.000 29.81439 217 VAL B CA 1
ATOM 3979 C C . VAL B 1 226 ? -5.08174 7.58825 45.01251 1.000 32.96137 217 VAL B C 1
ATOM 3980 O O . VAL B 1 226 ? -5.66689 6.57664 44.59961 1.000 33.83154 217 VAL B O 1
ATOM 3984 N N . GLY B 1 227 ? -4.75123 7.73178 46.29916 1.000 29.32005 218 GLY B N 1
ATOM 3985 C CA . GLY B 1 227 ? -5.17357 6.73180 47.26536 1.000 33.00238 218 GLY B CA 1
ATOM 3986 C C . GLY B 1 227 ? -6.67629 6.49249 47.23715 1.000 34.52078 218 GLY B C 1
ATOM 3987 O O . GLY B 1 227 ? -7.14265 5.35363 47.36315 1.000 33.24921 218 GLY B O 1
ATOM 3988 N N . ASP B 1 228 ? -7.45728 7.56049 47.06189 1.000 31.71446 219 ASP B N 1
ATOM 3989 C CA . ASP B 1 228 ? -8.90092 7.39022 46.97857 1.000 30.05946 219 ASP B CA 1
ATOM 3990 C C . ASP B 1 228 ? -9.31403 6.72988 45.66001 1.000 31.60877 219 ASP B C 1
ATOM 3991 O O . ASP B 1 228 ? -10.29500 5.97850 45.62729 1.000 34.10465 219 ASP B O 1
ATOM 3996 N N . LEU B 1 229 ? -8.58356 6.98436 44.56593 1.000 32.38435 220 LEU B N 1
ATOM 3997 C CA . LEU B 1 229 ? -8.84119 6.26447 43.31586 1.000 30.62460 220 LEU B CA 1
ATOM 3998 C C . LEU B 1 229 ? -8.66063 4.76708 43.50812 1.000 29.38013 220 LEU B C 1
ATOM 3999 O O . LEU B 1 229 ? -9.50363 3.96501 43.08311 1.000 26.86316 220 LEU B O 1
ATOM 4004 N N . LEU B 1 230 ? -7.54908 4.37772 44.13899 1.000 27.80313 221 LEU B N 1
ATOM 4005 C CA . LEU B 1 230 ? -7.29009 2.97512 44.43385 1.000 28.82677 221 LEU B CA 1
ATOM 4006 C C . LEU B 1 230 ? -8.36499 2.38283 45.33533 1.000 32.31834 221 LEU B C 1
ATOM 4007 O O . LEU B 1 230 ? -8.80344 1.24625 45.11852 1.000 32.06157 221 LEU B O 1
ATOM 4012 N N . ALA B 1 231 ? -8.83434 3.15090 46.32872 1.000 31.45433 222 ALA B N 1
ATOM 4013 C CA . ALA B 1 231 ? -9.85580 2.62844 47.23142 1.000 32.22856 222 ALA B CA 1
ATOM 4014 C C . ALA B 1 231 ? -11.16340 2.34496 46.49255 1.000 33.59217 222 ALA B C 1
ATOM 4015 O O . ALA B 1 231 ? -11.87537 1.39382 46.84148 1.000 34.06584 222 ALA B O 1
ATOM 4017 N N . GLY B 1 232 ? -11.48906 3.13534 45.46690 1.000 33.96226 223 GLY B N 1
ATOM 4018 C CA . GLY B 1 232 ? -12.63312 2.80156 44.61795 1.000 32.60920 223 GLY B CA 1
ATOM 4019 C C . GLY B 1 232 ? -13.93726 2.77814 45.39318 1.000 35.40978 223 GLY B C 1
ATOM 4020 O O . GLY B 1 232 ? -14.21513 3.67104 46.20207 1.000 35.37856 223 GLY B O 1
ATOM 4021 N N . LYS B 1 233 ? -14.73848 1.72665 45.17662 1.000 33.93084 224 LYS B N 1
ATOM 4022 C CA . LYS B 1 233 ? -16.04564 1.62404 45.83196 1.000 37.71898 224 LYS B CA 1
ATOM 4023 C C . LYS B 1 233 ? -15.95481 1.49048 47.35136 1.000 41.10734 224 LYS B C 1
ATOM 4024 O O . LYS B 1 233 ? -16.94529 1.75077 48.04178 1.000 44.41786 224 LYS B O 1
ATOM 4030 N N . GLU B 1 234 ? -14.82650 1.04518 47.89197 1.000 44.05379 225 GLU B N 1
ATOM 4031 C CA . GLU B 1 234 ? -14.68280 0.94357 49.33735 1.000 44.29028 225 GLU B CA 1
ATOM 4032 C C . GLU B 1 234 ? -14.14457 2.21441 49.97149 1.000 44.06495 225 GLU B C 1
ATOM 4033 O O . GLU B 1 234 ? -13.81333 2.20238 51.15789 1.000 47.77297 225 GLU B O 1
ATOM 4039 N N . GLY B 1 235 ? -14.02757 3.29783 49.21236 1.000 41.20921 226 GLY B N 1
ATOM 4040 C CA . GLY B 1 235 ? -13.58341 4.56287 49.76409 1.000 36.74690 226 GLY B CA 1
ATOM 4041 C C . GLY B 1 235 ? -14.57961 5.66397 49.46516 1.000 38.70712 226 GLY B C 1
ATOM 4042 O O . GLY B 1 235 ? -15.68861 5.39153 48.98289 1.000 40.22158 226 GLY B O 1
ATOM 4043 N N . THR B 1 236 ? -14.17372 6.91565 49.69704 1.000 38.92307 227 THR B N 1
ATOM 4044 C CA . THR B 1 236 ? -15.07649 8.05998 49.58186 1.000 39.14751 227 THR B CA 1
ATOM 4045 C C . THR B 1 236 ? -15.64149 8.25675 48.16925 1.000 39.40342 227 THR B C 1
ATOM 4046 O O . THR B 1 236 ? -16.71820 8.85770 48.01995 1.000 34.04215 227 THR B O 1
ATOM 4050 N N . ARG B 1 237 ? -14.96456 7.74967 47.13107 1.000 35.42284 228 ARG B N 1
ATOM 4051 C CA . ARG B 1 237 ? -15.43416 8.02059 45.77995 1.000 35.19195 228 ARG B CA 1
ATOM 4052 C C . ARG B 1 237 ? -16.66350 7.18494 45.42370 1.000 35.63934 228 ARG B C 1
ATOM 4053 O O . ARG B 1 237 ? -17.53287 7.66272 44.68605 1.000 32.23726 228 ARG B O 1
ATOM 4061 N N . GLY B 1 238 ? -16.79069 5.97040 45.96017 1.000 33.86444 229 GLY B N 1
ATOM 4062 C CA . GLY B 1 238 ? -17.97387 5.18062 45.66548 1.000 33.29511 229 GLY B CA 1
ATOM 4063 C C . GLY B 1 238 ? -18.01949 4.56631 44.28304 1.000 34.44159 229 GLY B C 1
ATOM 4064 O O . GLY B 1 238 ? -19.06759 4.04031 43.89451 1.000 32.07726 229 GLY B O 1
ATOM 4065 N N . LYS B 1 239 ? -16.92390 4.61381 43.52057 1.000 33.20990 230 LYS B N 1
ATOM 4066 C CA . LYS B 1 239 ? -16.86647 3.91691 42.24205 1.000 32.69085 230 LYS B CA 1
ATOM 4067 C C . LYS B 1 239 ? -15.44550 3.41943 42.03156 1.000 33.85050 230 LYS B C 1
ATOM 4068 O O . LYS B 1 239 ? -14.49167 4.00757 42.54055 1.000 31.06468 230 LYS B O 1
ATOM 4074 N N . ASN B 1 240 ? -15.31155 2.32411 41.29322 1.000 30.14348 231 ASN B N 1
ATOM 4075 C CA . ASN B 1 240 ? -13.99188 1.78628 41.01382 1.000 30.30423 231 ASN B CA 1
ATOM 4076 C C . ASN B 1 240 ? -13.38426 2.46817 39.79642 1.000 32.30176 231 ASN B C 1
ATOM 4077 O O . ASN B 1 240 ? -14.09024 2.85198 38.85766 1.000 30.73930 231 ASN B O 1
ATOM 4082 N N . PHE B 1 241 ? -12.05793 2.61119 39.82305 1.000 27.12983 232 PHE B N 1
ATOM 4083 C CA . PHE B 1 241 ? -11.32011 3.22924 38.73904 1.000 29.81907 232 PHE B CA 1
ATOM 4084 C C . PHE B 1 241 ? -10.45017 2.19725 38.02550 1.000 29.68556 232 PHE B C 1
ATOM 4085 O O . PHE B 1 241 ? -10.02656 1.19223 38.60973 1.000 32.45195 232 PHE B O 1
ATOM 4093 N N . ASN B 1 242 ? -10.18036 2.46372 36.75702 1.000 28.88004 233 ASN B N 1
ATOM 4094 C CA . ASN B 1 242 ? -9.21262 1.71676 35.96729 1.000 27.82940 233 ASN B CA 1
ATOM 4095 C C . ASN B 1 242 ? -8.15552 2.70275 35.50795 1.000 25.67181 233 ASN B C 1
ATOM 4096 O O . ASN B 1 242 ? -8.36271 3.91881 35.53895 1.000 26.55740 233 ASN B O 1
ATOM 4101 N N . MET B 1 243 ? -7.00246 2.18989 35.09122 1.000 28.70098 234 MET B N 1
ATOM 4102 C CA . MET B 1 243 ? -5.93478 3.09676 34.70511 1.000 28.00898 234 MET B CA 1
ATOM 4103 C C . MET B 1 243 ? -5.19256 2.58846 33.47336 1.000 28.47877 234 MET B C 1
ATOM 4104 O O . MET B 1 243 ? -5.21401 1.40129 33.14198 1.000 27.54027 234 MET B O 1
ATOM 4109 N N . ARG B 1 244 ? -4.56697 3.53947 32.78162 1.000 23.90665 235 ARG B N 1
ATOM 4110 C CA . ARG B 1 244 ? -3.61391 3.29301 31.71500 1.000 25.67179 235 ARG B CA 1
ATOM 4111 C C . ARG B 1 244 ? -2.41625 4.19062 31.97613 1.000 28.27443 235 ARG B C 1
ATOM 4112 O O . ARG B 1 244 ? -2.54086 5.23603 32.61961 1.000 29.09024 235 ARG B O 1
ATOM 4120 N N . TRP B 1 245 ? -1.25150 3.78621 31.47368 1.000 26.84501 236 TRP B N 1
ATOM 4121 C CA . TRP B 1 245 ? -0.14384 4.72668 31.34417 1.000 25.14967 236 TRP B CA 1
ATOM 4122 C C . TRP B 1 245 ? 0.63843 4.31910 30.10888 1.000 24.72891 236 TRP B C 1
ATOM 4123 O O . TRP B 1 245 ? 1.31705 3.28842 30.10794 1.000 27.66278 236 TRP B O 1
ATOM 4134 N N . ILE B 1 246 ? 0.54125 5.12277 29.05612 1.000 28.70710 237 ILE B N 1
ATOM 4135 C CA . ILE B 1 246 ? 1.17113 4.79108 27.78467 1.000 27.08887 237 ILE B CA 1
ATOM 4136 C C . ILE B 1 246 ? 2.53702 5.46476 27.66289 1.000 27.55471 237 ILE B C 1
ATOM 4137 O O . ILE B 1 246 ? 3.42060 4.95643 26.96335 1.000 26.41575 237 ILE B O 1
ATOM 4142 N N . ALA B 1 247 ? 2.72796 6.58776 28.37167 1.000 27.13660 238 ALA B N 1
ATOM 4143 C CA . ALA B 1 247 ? 3.92302 7.43799 28.28608 1.000 28.28430 238 ALA B CA 1
ATOM 4144 C C . ALA B 1 247 ? 4.11427 8.06029 26.89261 1.000 29.37813 238 ALA B C 1
ATOM 4145 O O . ALA B 1 247 ? 5.22842 8.46044 26.52033 1.000 29.99846 238 ALA B O 1
ATOM 4147 N N . SER B 1 248 ? 3.03271 8.15199 26.12510 1.000 29.28400 239 SER B N 1
ATOM 4148 C CA . SER B 1 248 ? 2.87770 9.07596 25.00514 1.000 25.47842 239 SER B CA 1
ATOM 4149 C C . SER B 1 248 ? 1.71279 9.96217 25.40500 1.000 30.18785 239 SER B C 1
ATOM 4150 O O . SER B 1 248 ? 0.57030 9.48726 25.46814 1.000 30.84374 239 SER B O 1
ATOM 4153 N N . MET B 1 249 ? 1.97192 11.23005 25.69851 1.000 28.03003 240 MET B N 1
ATOM 4154 C CA . MET B 1 249 ? 0.85580 12.07078 26.11376 1.000 26.78574 240 MET B CA 1
ATOM 4155 C C . MET B 1 249 ? -0.23905 12.09135 25.05321 1.000 29.00837 240 MET B C 1
ATOM 4156 O O . MET B 1 249 ? -1.43156 12.05872 25.38447 1.000 28.01377 240 MET B O 1
ATOM 4161 N N . VAL B 1 250 ? 0.13762 12.11224 23.76242 1.000 28.85238 241 VAL B N 1
ATOM 4162 C CA A VAL B 1 250 ? -0.87723 12.18682 22.71313 0.511 31.73923 241 VAL B CA 1
ATOM 4163 C CA B VAL B 1 250 ? -0.87603 12.19338 22.72142 0.489 30.71637 241 VAL B CA 1
ATOM 4164 C C . VAL B 1 250 ? -1.80090 10.98350 22.78386 1.000 26.53893 241 VAL B C 1
ATOM 4165 O O . VAL B 1 250 ? -3.01419 11.10407 22.59688 1.000 28.65997 241 VAL B O 1
ATOM 4172 N N . ALA B 1 251 ? -1.25554 9.80534 23.07227 1.000 24.02861 242 ALA B N 1
ATOM 4173 C CA . ALA B 1 251 ? -2.12459 8.63373 23.11616 1.000 23.05074 242 ALA B CA 1
ATOM 4174 C C . ALA B 1 251 ? -3.06955 8.69424 24.30363 1.000 27.82385 242 ALA B C 1
ATOM 4175 O O . ALA B 1 251 ? -4.25102 8.33260 24.18607 1.000 28.02605 242 ALA B O 1
ATOM 4177 N N . ASP B 1 252 ? -2.57721 9.13132 25.46439 1.000 26.35690 243 ASP B N 1
ATOM 4178 C CA . ASP B 1 252 ? -3.45544 9.18354 26.63045 1.000 28.40500 243 ASP B CA 1
ATOM 4179 C C . ASP B 1 252 ? -4.54191 10.23763 26.44119 1.000 26.28475 243 ASP B C 1
ATOM 4180 O O . ASP B 1 252 ? -5.72047 9.98560 26.70581 1.000 27.49260 243 ASP B O 1
ATOM 4185 N N . VAL B 1 253 ? -4.17922 11.41015 25.93553 1.000 26.67682 244 VAL B N 1
ATOM 4186 C CA . VAL B 1 253 ? -5.20278 12.41440 25.71166 1.000 24.39307 244 VAL B CA 1
ATOM 4187 C C . VAL B 1 253 ? -6.13650 11.98533 24.59534 1.000 28.98553 244 VAL B C 1
ATOM 4188 O O . VAL B 1 253 ? -7.33546 12.32108 24.60663 1.000 30.94055 244 VAL B O 1
ATOM 4192 N N . HIS B 1 254 ? -5.62489 11.23480 23.61421 1.000 27.13330 245 HIS B N 1
ATOM 4193 C CA . HIS B 1 254 ? -6.49463 10.82305 22.51795 1.000 27.39240 245 HIS B CA 1
ATOM 4194 C C . HIS B 1 254 ? -7.58921 9.90107 23.02100 1.000 25.33506 245 HIS B C 1
ATOM 4195 O O . HIS B 1 254 ? -8.73566 9.98472 22.57738 1.000 28.09512 245 HIS B O 1
ATOM 4202 N N . ARG B 1 255 ? -7.24876 9.01713 23.95689 1.000 22.90232 246 ARG B N 1
ATOM 4203 C CA . ARG B 1 255 ? -8.25705 8.19656 24.60824 1.000 25.42130 246 ARG B CA 1
ATOM 4204 C C . ARG B 1 255 ? -9.27217 9.07279 25.34818 1.000 27.03337 246 ARG B C 1
ATOM 4205 O O . ARG B 1 255 ? -10.48590 8.85042 25.25488 1.000 25.95678 246 ARG B O 1
ATOM 4213 N N . ILE B 1 256 ? -8.79568 10.09782 26.05425 1.000 24.65638 247 ILE B N 1
ATOM 4214 C CA . ILE B 1 256 ? -9.69664 10.94022 26.83245 1.000 25.70129 247 ILE B CA 1
ATOM 4215 C C . ILE B 1 256 ? -10.62634 11.71748 25.91909 1.000 25.40026 247 ILE B C 1
ATOM 4216 O O . ILE B 1 256 ? -11.82459 11.84480 26.19394 1.000 24.89509 247 ILE B O 1
ATOM 4221 N N . LEU B 1 257 ? -10.09761 12.22571 24.80321 1.000 28.10036 248 LEU B N 1
ATOM 4222 C CA . LEU B 1 257 ? -10.93488 12.93190 23.84052 1.000 25.96863 248 LEU B CA 1
ATOM 4223 C C . LEU B 1 257 ? -11.96627 12.00152 23.22124 1.000 28.34521 248 LEU B C 1
ATOM 4224 O O . LEU B 1 257 ? -13.04782 12.44443 22.80782 1.000 28.25866 248 LEU B O 1
ATOM 4229 N N . THR B 1 258 ? -11.65966 10.70524 23.16961 1.000 29.44975 249 THR B N 1
ATOM 4230 C CA . THR B 1 258 ? -12.59559 9.75174 22.59454 1.000 26.69276 249 THR B CA 1
ATOM 4231 C C . THR B 1 258 ? -13.64874 9.30066 23.60242 1.000 28.86509 249 THR B C 1
ATOM 4232 O O . THR B 1 258 ? -14.83447 9.23242 23.26938 1.000 31.08271 249 THR B O 1
ATOM 4236 N N . ARG B 1 259 ? -13.25508 8.99943 24.83908 1.000 29.90371 250 ARG B N 1
ATOM 4237 C CA . ARG B 1 259 ? -14.20406 8.38244 25.75808 1.000 30.09231 250 ARG B CA 1
ATOM 4238 C C . ARG B 1 259 ? -14.07424 8.86699 27.20564 1.000 30.39663 250 ARG B C 1
ATOM 4239 O O . ARG B 1 259 ? -14.51052 8.15943 28.11654 1.000 28.85506 250 ARG B O 1
ATOM 4247 N N . GLY B 1 260 ? -13.44055 10.01206 27.45902 1.000 28.76459 251 GLY B N 1
ATOM 4248 C CA . GLY B 1 260 ? -13.32366 10.52564 28.80591 1.000 25.17120 251 GLY B CA 1
ATOM 4249 C C . GLY B 1 260 ? -12.13175 9.93920 29.53296 1.000 29.50783 251 GLY B C 1
ATOM 4250 O O . GLY B 1 260 ? -11.44737 9.02217 29.05642 1.000 29.24360 251 GLY B O 1
ATOM 4251 N N . GLY B 1 261 ? -11.88376 10.48839 30.71428 1.000 24.61294 252 GLY B N 1
ATOM 4252 C CA . GLY B 1 261 ? -10.75563 10.11062 31.53947 1.000 24.38955 252 GLY B CA 1
ATOM 4253 C C . GLY B 1 261 ? -10.01876 11.33129 32.04985 1.000 26.50922 252 GLY B C 1
ATOM 4254 O O . GLY B 1 261 ? -10.29764 12.46761 31.67365 1.000 26.80765 252 GLY B O 1
ATOM 4255 N N . ILE B 1 262 ? -9.04637 11.06843 32.91984 1.000 25.34871 253 ILE B N 1
ATOM 4256 C CA . ILE B 1 262 ? -8.16459 12.11523 33.42973 1.000 26.81836 253 ILE B CA 1
ATOM 4257 C C . ILE B 1 262 ? -6.71671 11.68731 33.23155 1.000 26.17460 253 ILE B C 1
ATOM 4258 O O . ILE B 1 262 ? -6.36264 10.51282 33.41692 1.000 23.15027 253 ILE B O 1
ATOM 4263 N N . PHE B 1 263 ? -5.89098 12.65293 32.83440 1.000 27.37985 254 PHE B N 1
ATOM 4264 C CA . PHE B 1 263 ? -4.46041 12.48116 32.60659 1.000 25.10240 254 PHE B CA 1
ATOM 4265 C C . PHE B 1 263 ? -3.74114 13.41060 33.56547 1.000 26.76880 254 PHE B C 1
ATOM 4266 O O . PHE B 1 263 ? -4.01635 14.61119 33.58593 1.000 29.52653 254 PHE B O 1
ATOM 4274 N N . ILE B 1 264 ? -2.80747 12.87892 34.33875 1.000 29.30630 255 ILE B N 1
ATOM 4275 C CA . ILE B 1 264 ? -2.09093 13.68298 35.32508 1.000 29.24639 255 ILE B CA 1
ATOM 4276 C C . ILE B 1 264 ? -0.59553 13.44087 35.17990 1.000 26.52512 255 ILE B C 1
ATOM 4277 O O . ILE B 1 264 ? -0.13683 12.29088 35.16472 1.000 23.57257 255 ILE B O 1
ATOM 4282 N N . TYR B 1 265 ? 0.15401 14.52772 35.02480 1.000 28.18816 256 TYR B N 1
ATOM 4283 C CA . TYR B 1 265 ? 1.59113 14.51286 35.27713 1.000 30.98286 256 TYR B CA 1
ATOM 4284 C C . TYR B 1 265 ? 1.87592 15.63275 36.26083 1.000 29.07383 256 TYR B C 1
ATOM 4285 O O . TYR B 1 265 ? 2.01180 16.80320 35.86034 1.000 29.03187 256 TYR B O 1
ATOM 4294 N N . PRO B 1 266 ? 1.94990 15.31968 37.54570 1.000 30.92735 257 PRO B N 1
ATOM 4295 C CA . PRO B 1 266 ? 2.00920 16.35902 38.57259 1.000 30.99222 257 PRO B CA 1
ATOM 4296 C C . PRO B 1 266 ? 3.45078 16.71454 38.90066 1.000 31.57870 257 PRO B C 1
ATOM 4297 O O . PRO B 1 266 ? 4.39396 16.08805 38.41808 1.000 30.87449 257 PRO B O 1
ATOM 4301 N N . TRP B 1 267 ? 3.59315 17.75222 39.72757 1.000 34.92168 258 TRP B N 1
ATOM 4302 C CA . TRP B 1 267 ? 4.85387 18.02350 40.40574 1.000 34.20417 258 TRP B CA 1
ATOM 4303 C C . TRP B 1 267 ? 5.29542 16.79458 41.18815 1.000 34.40430 258 TRP B C 1
ATOM 4304 O O . TRP B 1 267 ? 4.47104 16.02460 41.67525 1.000 33.68473 258 TRP B O 1
ATOM 4315 N N . ASP B 1 268 ? 6.61012 16.59050 41.28286 1.000 35.00988 259 ASP B N 1
ATOM 4316 C CA . ASP B 1 268 ? 7.13764 15.57543 42.18315 1.000 36.57927 259 ASP B CA 1
ATOM 4317 C C . ASP B 1 268 ? 8.49173 16.05215 42.68705 1.000 38.06147 259 ASP B C 1
ATOM 4318 O O . ASP B 1 268 ? 9.07224 17.00708 42.16394 1.000 40.49007 259 ASP B O 1
ATOM 4323 N N . LYS B 1 269 ? 8.98205 15.39081 43.72966 1.000 39.90823 260 LYS B N 1
ATOM 4324 C CA . LYS B 1 269 ? 10.20344 15.80790 44.41515 1.000 43.99651 260 LYS B CA 1
ATOM 4325 C C . LYS B 1 269 ? 11.49475 15.21861 43.82827 1.000 47.03046 260 LYS B C 1
ATOM 4326 O O . LYS B 1 269 ? 12.56443 15.42753 44.40955 1.000 47.86049 260 LYS B O 1
ATOM 4332 N N . LYS B 1 270 ? 11.43429 14.49783 42.70024 1.000 43.51651 261 LYS B N 1
ATOM 4333 C CA . LYS B 1 270 ? 12.66383 13.96519 42.11254 1.000 43.21513 261 LYS B CA 1
ATOM 4334 C C . LYS B 1 270 ? 13.58734 15.08931 41.65690 1.000 51.40408 261 LYS B C 1
ATOM 4335 O O . LYS B 1 270 ? 14.80650 15.01508 41.83858 1.000 53.40329 261 LYS B O 1
ATOM 4341 N N . ASP B 1 271 ? 13.02435 16.13142 41.05067 1.000 55.20202 262 ASP B N 1
ATOM 4342 C CA . ASP B 1 271 ? 13.75247 17.34261 40.67516 1.000 60.49372 262 ASP B CA 1
ATOM 4343 C C . ASP B 1 271 ? 12.98093 18.51360 41.26468 1.000 65.63416 262 ASP B C 1
ATOM 4344 O O . ASP B 1 271 ? 12.13598 19.11590 40.58747 1.000 65.57995 262 ASP B O 1
ATOM 4349 N N . PRO B 1 272 ? 13.25997 18.88187 42.51728 1.000 81.85443 263 PRO B N 1
ATOM 4350 C CA . PRO B 1 272 ? 12.37189 19.83144 43.21046 1.000 83.37945 263 PRO B CA 1
ATOM 4351 C C . PRO B 1 272 ? 12.32193 21.19899 42.55433 1.000 86.97010 263 PRO B C 1
ATOM 4352 O O . PRO B 1 272 ? 11.27934 21.86501 42.62090 1.000 85.29373 263 PRO B O 1
ATOM 4356 N N . SER B 1 273 ? 13.42089 21.62730 41.92055 1.000 69.87607 264 SER B N 1
ATOM 4357 C CA . SER B 1 273 ? 13.43627 22.87921 41.16662 1.000 68.41294 264 SER B CA 1
ATOM 4358 C C . SER B 1 273 ? 12.35378 22.91662 40.07873 1.000 72.60360 264 SER B C 1
ATOM 4359 O O . SER B 1 273 ? 11.67008 23.93571 39.90590 1.000 69.44143 264 SER B O 1
ATOM 4362 N N . LYS B 1 274 ? 12.20306 21.82887 39.31277 1.000 65.01197 265 LYS B N 1
ATOM 4363 C CA . LYS B 1 274 ? 11.26843 21.82252 38.18862 1.000 58.24385 265 LYS B CA 1
ATOM 4364 C C . LYS B 1 274 ? 9.82525 21.80485 38.67643 1.000 52.45732 265 LYS B C 1
ATOM 4365 O O . LYS B 1 274 ? 9.44319 20.95760 39.48986 1.000 52.52595 265 LYS B O 1
ATOM 4371 N N . ALA B 1 275 ? 9.01716 22.72925 38.15204 1.000 48.98248 266 ALA B N 1
ATOM 4372 C CA . ALA B 1 275 ? 7.60506 22.81170 38.51248 1.000 44.96740 266 ALA B CA 1
ATOM 4373 C C . ALA B 1 275 ? 6.79232 21.64552 37.97379 1.000 43.74345 266 ALA B C 1
ATOM 4374 O O . ALA B 1 275 ? 5.65606 21.44881 38.40923 1.000 44.25307 266 ALA B O 1
ATOM 4376 N N . GLY B 1 276 ? 7.31702 20.90007 37.01261 1.000 43.52293 267 GLY B N 1
ATOM 4377 C CA . GLY B 1 276 ? 6.58158 19.77278 36.47809 1.000 37.07589 267 GLY B CA 1
ATOM 4378 C C . GLY B 1 276 ? 7.45274 19.05655 35.47602 1.000 43.27739 267 GLY B C 1
ATOM 4379 O O . GLY B 1 276 ? 8.63738 19.36130 35.34417 1.000 42.87338 267 GLY B O 1
ATOM 4380 N N . LYS B 1 277 ? 6.85849 18.07917 34.78426 1.000 37.67131 268 LYS B N 1
ATOM 4381 C CA . LYS B 1 277 ? 7.55088 17.37060 33.71759 1.000 36.85070 268 LYS B CA 1
ATOM 4382 C C . LYS B 1 277 ? 7.22067 17.95903 32.35588 1.000 34.76837 268 LYS B C 1
ATOM 4383 O O . LYS B 1 277 ? 8.12105 18.30180 31.59574 1.000 33.45280 268 LYS B O 1
ATOM 4389 N N . LEU B 1 278 ? 5.93388 18.12217 32.06741 1.000 33.25943 269 LEU B N 1
ATOM 4390 C CA . LEU B 1 278 ? 5.49065 18.61621 30.77931 1.000 32.09905 269 LEU B CA 1
ATOM 4391 C C . LEU B 1 278 ? 5.76377 20.11453 30.65649 1.000 36.12894 269 LEU B C 1
ATOM 4392 O O . LEU B 1 278 ? 5.77897 20.85811 31.64820 1.000 32.73903 269 LEU B O 1
ATOM 4397 N N . ARG B 1 279 ? 5.98729 20.54779 29.41671 1.000 33.85582 270 ARG B N 1
ATOM 4398 C CA . ARG B 1 279 ? 6.30303 21.93578 29.10466 1.000 34.05765 270 ARG B CA 1
ATOM 4399 C C . ARG B 1 279 ? 5.02579 22.71044 28.83859 1.000 29.26119 270 ARG B C 1
ATOM 4400 O O . ARG B 1 279 ? 4.17503 22.26078 28.06564 1.000 30.06326 270 ARG B O 1
ATOM 4408 N N . LEU B 1 280 ? 4.92993 23.89725 29.43643 1.000 31.49788 271 LEU B N 1
ATOM 4409 C CA . LEU B 1 280 ? 3.74020 24.73623 29.29019 1.000 36.07806 271 LEU B CA 1
ATOM 4410 C C . LEU B 1 280 ? 3.46427 25.10116 27.82413 1.000 33.61922 271 LEU B C 1
ATOM 4411 O O . LEU B 1 280 ? 2.32979 24.98666 27.34325 1.000 30.55495 271 LEU B O 1
ATOM 4416 N N . MET B 1 281 ? 4.49041 25.56130 27.10229 1.000 32.87069 272 MET B N 1
ATOM 4417 C CA . MET B 1 281 ? 4.27030 26.12768 25.77809 1.000 32.74015 272 MET B CA 1
ATOM 4418 C C . MET B 1 281 ? 4.08066 25.05144 24.71520 1.000 31.47207 272 MET B C 1
ATOM 4419 O O . MET B 1 281 ? 3.29274 25.23499 23.78225 1.000 32.40715 272 MET B O 1
ATOM 4424 N N . TYR B 1 282 ? 4.80662 23.93948 24.81877 1.000 30.74356 273 TYR B N 1
ATOM 4425 C CA . TYR B 1 282 ? 4.83293 22.94348 23.75178 1.000 30.87829 273 TYR B CA 1
ATOM 4426 C C . TYR B 1 282 ? 3.85500 21.80956 23.97142 1.000 33.49975 273 TYR B C 1
ATOM 4427 O O . TYR B 1 282 ? 3.53824 21.09493 23.01343 1.000 34.04601 273 TYR B O 1
ATOM 4436 N N . GLU B 1 283 ? 3.42632 21.58371 25.21229 1.000 31.10646 274 GLU B N 1
ATOM 4437 C CA . GLU B 1 283 ? 2.58992 20.43782 25.52020 1.000 29.70889 274 GLU B CA 1
ATOM 4438 C C . GLU B 1 283 ? 1.30751 20.81901 26.26008 1.000 29.67441 274 GLU B C 1
ATOM 4439 O O . GLU B 1 283 ? 0.20907 20.52900 25.78297 1.000 28.17000 274 GLU B O 1
ATOM 4445 N N . ALA B 1 284 ? 1.43975 21.48734 27.40742 1.000 30.21944 275 ALA B N 1
ATOM 4446 C CA . ALA B 1 284 ? 0.27542 21.76646 28.25064 1.000 30.62567 275 ALA B CA 1
ATOM 4447 C C . ALA B 1 284 ? -0.71831 22.67460 27.53860 1.000 27.38597 275 ALA B C 1
ATOM 4448 O O . ALA B 1 284 ? -1.90465 22.35835 27.43824 1.000 26.08830 275 ALA B O 1
ATOM 4450 N N . ASN B 1 285 ? -0.24252 23.79984 27.01844 1.000 29.89057 276 ASN B N 1
ATOM 4451 C CA . ASN B 1 285 ? -1.14901 24.76101 26.39674 1.000 31.28208 276 ASN B CA 1
ATOM 4452 C C . ASN B 1 285 ? -1.88692 24.21114 25.17855 1.000 26.99138 276 ASN B C 1
ATOM 4453 O O . ASN B 1 285 ? -3.11567 24.38256 25.10943 1.000 30.14732 276 ASN B O 1
ATOM 4458 N N . PRO B 1 286 ? -1.23483 23.59989 24.18142 1.000 29.46195 277 PRO B N 1
ATOM 4459 C CA . PRO B 1 286 ? -2.01576 23.10871 23.02621 1.000 26.18495 277 PRO B CA 1
ATOM 4460 C C . PRO B 1 286 ? -2.95343 21.97833 23.38375 1.000 28.58918 277 PRO B C 1
ATOM 4461 O O . PRO B 1 286 ? -4.10935 21.97825 22.93886 1.000 28.02166 277 PRO B O 1
ATOM 4465 N N . MET B 1 287 ? -2.48532 20.99847 24.16577 1.000 28.35031 278 MET B N 1
ATOM 4466 C CA . MET B 1 287 ? -3.38043 19.93440 24.59137 1.000 25.39590 278 MET B CA 1
ATOM 4467 C C . MET B 1 287 ? -4.46241 20.48707 25.48549 1.000 25.90290 278 MET B C 1
ATOM 4468 O O . MET B 1 287 ? -5.61470 20.05169 25.40157 1.000 30.48338 278 MET B O 1
ATOM 4473 N N . GLY B 1 288 ? -4.12248 21.47903 26.31339 1.000 24.74081 279 GLY B N 1
ATOM 4474 C CA . GLY B 1 288 ? -5.13071 22.10396 27.14975 1.000 27.00870 279 GLY B CA 1
ATOM 4475 C C . GLY B 1 288 ? -6.24609 22.75431 26.34991 1.000 29.83395 279 GLY B C 1
ATOM 4476 O O . GLY B 1 288 ? -7.41623 22.66578 26.72201 1.000 31.79255 279 GLY B O 1
ATOM 4477 N N . LEU B 1 289 ? -5.90238 23.41903 25.24492 1.000 26.40087 280 LEU B N 1
ATOM 4478 C CA . LEU B 1 289 ? -6.93267 24.04782 24.42332 1.000 29.06060 280 LEU B CA 1
ATOM 4479 C C . LEU B 1 289 ? -7.81135 23.00051 23.75780 1.000 26.29254 280 LEU B C 1
ATOM 4480 O O . LEU B 1 289 ? -9.03787 23.14402 23.71155 1.000 28.56656 280 LEU B O 1
ATOM 4485 N N . LEU B 1 290 ? -7.19808 21.94955 23.22217 1.000 27.13984 281 LEU B N 1
ATOM 4486 C CA . LEU B 1 290 ? -7.96394 20.86988 22.61516 1.000 27.39680 281 LEU B CA 1
ATOM 4487 C C . LEU B 1 290 ? -8.93031 20.25372 23.61949 1.000 28.74596 281 LEU B C 1
ATOM 4488 O O . LEU B 1 290 ? -10.10768 20.01838 23.30402 1.000 27.55611 281 LEU B O 1
ATOM 4493 N N . VAL B 1 291 ? -8.46007 20.02222 24.84779 1.000 27.36013 282 VAL B N 1
ATOM 4494 C CA . VAL B 1 291 ? -9.31066 19.39701 25.85151 1.000 28.02971 282 VAL B CA 1
ATOM 4495 C C . VAL B 1 291 ? -10.45805 20.32807 26.23178 1.000 28.52024 282 VAL B C 1
ATOM 4496 O O . VAL B 1 291 ? -11.60834 19.88868 26.37373 1.000 28.98340 282 VAL B O 1
ATOM 4500 N N . GLU B 1 292 ? -10.17060 21.63022 26.38799 1.000 29.27581 283 GLU B N 1
ATOM 4501 C CA . GLU B 1 292 ? -11.21691 22.59241 26.74327 1.000 29.12205 283 GLU B CA 1
ATOM 4502 C C . GLU B 1 292 ? -12.23612 22.74778 25.62565 1.000 28.38634 283 GLU B C 1
ATOM 4503 O O . GLU B 1 292 ? -13.44265 22.86177 25.89014 1.000 28.44008 283 GLU B O 1
ATOM 4509 N N . GLN B 1 293 ? -11.77547 22.76024 24.36732 1.000 28.84821 284 GLN B N 1
ATOM 4510 C CA . GLN B 1 293 ? -12.70286 22.88764 23.25238 1.000 29.08552 284 GLN B CA 1
ATOM 4511 C C . GLN B 1 293 ? -13.53980 21.63040 23.07077 1.000 27.58996 284 GLN B C 1
ATOM 4512 O O . GLN B 1 293 ? -14.50095 21.64897 22.29679 1.000 31.14432 284 GLN B O 1
ATOM 4518 N N . ALA B 1 294 ? -13.19082 20.54277 23.75657 1.000 27.91372 285 ALA B N 1
ATOM 4519 C CA . ALA B 1 294 ? -14.01841 19.34652 23.82873 1.000 28.76122 285 ALA B CA 1
ATOM 4520 C C . ALA B 1 294 ? -14.76249 19.24346 25.15815 1.000 30.96127 285 ALA B C 1
ATOM 4521 O O . ALA B 1 294 ? -15.19917 18.15213 25.53607 1.000 30.69990 285 ALA B O 1
ATOM 4523 N N . GLY B 1 295 ? -14.89085 20.34690 25.89105 1.000 31.05918 286 GLY B N 1
ATOM 4524 C CA . GLY B 1 295 ? -15.66435 20.30992 27.12175 1.000 29.80174 286 GLY B CA 1
ATOM 4525 C C . GLY B 1 295 ? -14.91873 19.77760 28.32433 1.000 29.23817 286 GLY B C 1
ATOM 4526 O O . GLY B 1 295 ? -15.54229 19.51944 29.36122 1.000 31.37378 286 GLY B O 1
ATOM 4527 N N . GLY B 1 296 ? -13.61140 19.58214 28.21778 1.000 25.90502 287 GLY B N 1
ATOM 4528 C CA . GLY B 1 296 ? -12.81196 19.15301 29.33929 1.000 28.99102 287 GLY B CA 1
ATOM 4529 C C . GLY B 1 296 ? -12.25178 20.33363 30.10573 1.000 27.98854 287 GLY B C 1
ATOM 4530 O O . GLY B 1 296 ? -12.54908 21.49950 29.83818 1.000 31.38273 287 GLY B O 1
ATOM 4531 N N . ALA B 1 297 ? -11.41076 20.01703 31.07264 1.000 27.84922 288 ALA B N 1
ATOM 4532 C CA . ALA B 1 297 ? -10.74701 21.03937 31.86055 1.000 31.13065 288 ALA B CA 1
ATOM 4533 C C . ALA B 1 297 ? -9.24650 20.78432 31.82324 1.000 27.70455 288 ALA B C 1
ATOM 4534 O O . ALA B 1 297 ? -8.80234 19.65786 31.60048 1.000 28.26744 288 ALA B O 1
ATOM 4536 N N . ALA B 1 298 ? -8.46965 21.84855 32.01388 1.000 30.25289 289 ALA B N 1
ATOM 4537 C CA . ALA B 1 298 ? -7.01107 21.78261 31.92812 1.000 29.50740 289 ALA B CA 1
ATOM 4538 C C . ALA B 1 298 ? -6.42224 22.64156 33.04358 1.000 30.96689 289 ALA B C 1
ATOM 4539 O O . ALA B 1 298 ? -6.33938 23.85980 32.88756 1.000 31.47747 289 ALA B O 1
ATOM 4541 N N . TRP B 1 299 ? -5.97665 22.00959 34.14147 1.000 32.07994 290 TRP B N 1
ATOM 4542 C CA . TRP B 1 299 ? -5.54746 22.71268 35.35638 1.000 32.22231 290 TRP B CA 1
ATOM 4543 C C . TRP B 1 299 ? -4.21175 22.17395 35.85996 1.000 32.79573 290 TRP B C 1
ATOM 4544 O O . TRP B 1 299 ? -3.82506 21.04171 35.56627 1.000 31.93771 290 TRP B O 1
ATOM 4555 N N . THR B 1 300 ? -3.52939 22.99168 36.67063 1.000 33.10256 291 THR B N 1
ATOM 4556 C CA . THR B 1 300 ? -2.24865 22.62960 37.27326 1.000 33.72056 291 THR B CA 1
ATOM 4557 C C . THR B 1 300 ? -2.39540 21.81028 38.54102 1.000 34.38535 291 THR B C 1
ATOM 4558 O O . THR B 1 300 ? -1.37986 21.47042 39.16293 1.000 36.05406 291 THR B O 1
ATOM 4562 N N . GLY B 1 301 ? -3.61985 21.45917 38.91406 1.000 35.39767 292 GLY B N 1
ATOM 4563 C CA . GLY B 1 301 ? -3.94307 21.07378 40.26097 1.000 31.98630 292 GLY B CA 1
ATOM 4564 C C . GLY B 1 301 ? -4.41371 22.22618 41.11546 1.000 33.74961 292 GLY B C 1
ATOM 4565 O O . GLY B 1 301 ? -5.12800 22.00264 42.09621 1.000 38.23020 292 GLY B O 1
ATOM 4566 N N . ARG B 1 302 ? -4.09458 23.45857 40.72168 1.000 33.67166 293 ARG B N 1
ATOM 4567 C CA . ARG B 1 302 ? -4.46227 24.63943 41.48943 1.000 35.95297 293 ARG B CA 1
ATOM 4568 C C . ARG B 1 302 ? -4.96502 25.80608 40.65632 1.000 38.27805 293 ARG B C 1
ATOM 4569 O O . ARG B 1 302 ? -5.65940 26.66341 41.21107 1.000 37.79965 293 ARG B O 1
ATOM 4577 N N . GLU B 1 303 ? -4.65306 25.89576 39.36096 1.000 34.31154 294 GLU B N 1
ATOM 4578 C CA . GLU B 1 303 ? -5.11689 27.02039 38.56035 1.000 34.43742 294 GLU B CA 1
ATOM 4579 C C . GLU B 1 303 ? -5.27560 26.59240 37.10515 1.000 37.41282 294 GLU B C 1
ATOM 4580 O O . GLU B 1 303 ? -4.77606 25.54672 36.67454 1.000 35.48222 294 GLU B O 1
ATOM 4586 N N . ARG B 1 304 ? -5.98041 27.42901 36.34569 1.000 36.56778 295 ARG B N 1
ATOM 4587 C CA . ARG B 1 304 ? -6.26476 27.13086 34.94642 1.000 36.02989 295 ARG B CA 1
ATOM 4588 C C . ARG B 1 304 ? -4.99537 27.26026 34.10148 1.000 34.69282 295 ARG B C 1
ATOM 4589 O O . ARG B 1 304 ? -4.35058 28.31318 34.08937 1.000 34.69026 295 ARG B O 1
ATOM 4597 N N . ILE B 1 305 ? -4.65155 26.19935 33.36758 1.000 34.91519 296 ILE B N 1
ATOM 4598 C CA . ILE B 1 305 ? -3.38048 26.19109 32.63841 1.000 35.95402 296 ILE B CA 1
ATOM 4599 C C . ILE B 1 305 ? -3.31998 27.32840 31.62136 1.000 34.34687 296 ILE B C 1
ATOM 4600 O O . ILE B 1 305 ? -2.31023 28.03488 31.52515 1.000 34.72170 296 ILE B O 1
ATOM 4605 N N . LEU B 1 306 ? -4.40082 27.54648 30.86850 1.000 33.84529 297 LEU B N 1
ATOM 4606 C CA . LEU B 1 306 ? -4.34143 28.47978 29.74606 1.000 35.75304 297 LEU B CA 1
ATOM 4607 C C . LEU B 1 306 ? -4.24752 29.93672 30.18009 1.000 38.72690 297 LEU B C 1
ATOM 4608 O O . LEU B 1 306 ? -4.00155 30.79966 29.32569 1.000 37.51093 297 LEU B O 1
ATOM 4613 N N . ASP B 1 307 ? -4.41317 30.23418 31.47144 1.000 36.24095 298 ASP B N 1
ATOM 4614 C CA . ASP B 1 307 ? -4.29119 31.60223 31.95797 1.000 38.54291 298 ASP B CA 1
ATOM 4615 C C . ASP B 1 307 ? -2.91113 31.92081 32.50058 1.000 40.18711 298 ASP B C 1
ATOM 4616 O O . ASP B 1 307 ? -2.65119 33.07882 32.84039 1.000 44.72318 298 ASP B O 1
ATOM 4621 N N . ILE B 1 308 ? -2.03060 30.93158 32.60384 1.000 39.38105 299 ILE B N 1
ATOM 4622 C CA . ILE B 1 308 ? -0.69555 31.17774 33.12516 1.000 40.02117 299 ILE B CA 1
ATOM 4623 C C . ILE B 1 308 ? 0.05318 32.08254 32.16156 1.000 41.92508 299 ILE B C 1
ATOM 4624 O O . ILE B 1 308 ? 0.08363 31.82914 30.95277 1.000 36.96084 299 ILE B O 1
ATOM 4629 N N . GLN B 1 309 ? 0.64101 33.15240 32.68785 1.000 40.53544 300 GLN B N 1
ATOM 4630 C CA . GLN B 1 309 ? 1.55789 33.98554 31.92097 1.000 40.72191 300 GLN B CA 1
ATOM 4631 C C . GLN B 1 309 ? 2.93426 33.33521 31.96808 1.000 42.77065 300 GLN B C 1
ATOM 4632 O O . GLN B 1 309 ? 3.56496 33.30589 33.03044 1.000 43.13509 300 GLN B O 1
ATOM 4638 N N . PRO B 1 310 ? 3.42331 32.78459 30.85722 1.000 44.77815 301 PRO B N 1
ATOM 4639 C CA . PRO B 1 310 ? 4.70891 32.07418 30.89359 1.000 44.66327 301 PRO B CA 1
ATOM 4640 C C . PRO B 1 310 ? 5.88456 33.00389 31.13376 1.000 47.30100 301 PRO B C 1
ATOM 4641 O O . PRO B 1 310 ? 5.88681 34.16774 30.72339 1.000 47.50791 301 PRO B O 1
ATOM 4645 N N . ASP B 1 311 ? 6.89320 32.46760 31.82662 1.000 49.28463 302 ASP B N 1
ATOM 4646 C CA . ASP B 1 311 ? 8.09748 33.21502 32.15963 1.000 49.73169 302 ASP B CA 1
ATOM 4647 C C . ASP B 1 311 ? 9.26707 32.88912 31.25410 1.000 49.18265 302 ASP B C 1
ATOM 4648 O O . ASP B 1 311 ? 10.12958 33.74266 31.04340 1.000 53.68933 302 ASP B O 1
ATOM 4653 N N . GLN B 1 312 ? 9.32354 31.67143 30.73183 1.000 50.21903 303 GLN B N 1
ATOM 4654 C CA . GLN B 1 312 ? 10.39761 31.26707 29.84455 1.000 49.02489 303 GLN B CA 1
ATOM 4655 C C . GLN B 1 312 ? 9.82093 30.27905 28.84930 1.000 46.76430 303 GLN B C 1
ATOM 4656 O O . GLN B 1 312 ? 8.80237 29.63213 29.11017 1.000 46.96488 303 GLN B O 1
ATOM 4662 N N . LEU B 1 313 ? 10.48574 30.17477 27.69936 1.000 46.39576 304 LEU B N 1
ATOM 4663 C CA . LEU B 1 313 ? 9.94912 29.38249 26.60094 1.000 43.57522 304 LEU B CA 1
ATOM 4664 C C . LEU B 1 313 ? 9.77159 27.92591 27.00230 1.000 43.60580 304 LEU B C 1
ATOM 4665 O O . LEU B 1 313 ? 8.78906 27.28362 26.60840 1.000 39.27625 304 LEU B O 1
ATOM 4670 N N . HIS B 1 314 ? 10.67734 27.40444 27.84021 1.000 43.26867 305 HIS B N 1
ATOM 4671 C CA . HIS B 1 314 ? 10.68593 25.99371 28.21528 1.000 43.43014 305 HIS B CA 1
ATOM 4672 C C . HIS B 1 314 ? 10.17214 25.75872 29.63590 1.000 42.10954 305 HIS B C 1
ATOM 4673 O O . HIS B 1 314 ? 10.52235 24.76079 30.27557 1.000 39.95941 305 HIS B O 1
ATOM 4680 N N . GLN B 1 315 ? 9.31286 26.65061 30.12428 1.000 42.19621 306 GLN B N 1
ATOM 4681 C CA . GLN B 1 315 ? 8.73253 26.49764 31.45488 1.000 41.39820 306 GLN B CA 1
ATOM 4682 C C . GLN B 1 315 ? 7.96236 25.18243 31.58075 1.000 39.05735 306 GLN B C 1
ATOM 4683 O O . GLN B 1 315 ? 7.25867 24.76286 30.65723 1.000 39.41013 306 GLN B O 1
ATOM 4689 N N . ARG B 1 316 ? 8.12191 24.51400 32.72344 1.000 34.10745 307 ARG B N 1
ATOM 4690 C CA . ARG B 1 316 ? 7.39388 23.29377 33.02524 1.000 35.37068 307 ARG B CA 1
ATOM 4691 C C . ARG B 1 316 ? 6.24446 23.60851 33.96813 1.000 41.33459 307 ARG B C 1
ATOM 4692 O O . ARG B 1 316 ? 6.31377 24.55720 34.75747 1.000 41.11683 307 ARG B O 1
ATOM 4700 N N . VAL B 1 317 ? 5.20995 22.76952 33.91557 1.000 39.54785 308 VAL B N 1
ATOM 4701 C CA . VAL B 1 317 ? 3.98061 23.00210 34.66721 1.000 33.94155 308 VAL B CA 1
ATOM 4702 C C . VAL B 1 317 ? 3.30153 21.66403 34.96626 1.000 34.23378 308 VAL B C 1
ATOM 4703 O O . VAL B 1 317 ? 3.27387 20.76990 34.10235 1.000 35.10990 308 VAL B O 1
ATOM 4707 N N . PRO B 1 318 ? 2.75237 21.45758 36.16677 1.000 35.07881 309 PRO B N 1
ATOM 4708 C CA . PRO B 1 318 ? 1.96960 20.24042 36.39757 1.000 33.14260 309 PRO B CA 1
ATOM 4709 C C . PRO B 1 318 ? 0.71476 20.25483 35.53875 1.000 32.00536 309 PRO B C 1
ATOM 4710 O O . PRO B 1 318 ? 0.20094 21.31468 35.17611 1.000 33.67367 309 PRO B O 1
ATOM 4714 N N . VAL B 1 319 ? 0.22751 19.06437 35.18855 1.000 27.93819 310 VAL B N 1
ATOM 4715 C CA . VAL B 1 319 ? -0.86415 18.95399 34.22334 1.000 30.39533 310 VAL B CA 1
ATOM 4716 C C . VAL B 1 319 ? -1.93969 17.99867 34.74400 1.000 30.12496 310 VAL B C 1
ATOM 4717 O O . VAL B 1 319 ? -1.63980 16.84330 35.07728 1.000 29.28463 310 VAL B O 1
ATOM 4721 N N . PHE B 1 320 ? -3.18797 18.49217 34.82469 1.000 32.39557 311 PHE B N 1
ATOM 4722 C CA . PHE B 1 320 ? -4.38693 17.70073 35.13447 1.000 29.99263 311 PHE B CA 1
ATOM 4723 C C . PHE B 1 320 ? -5.38621 17.96318 34.02035 1.000 28.01911 311 PHE B C 1
ATOM 4724 O O . PHE B 1 320 ? -5.93656 19.06079 33.94663 1.000 31.26519 311 PHE B O 1
ATOM 4732 N N . LEU B 1 321 ? -5.62917 16.96551 33.16044 1.000 28.91446 312 LEU B N 1
ATOM 4733 C CA . LEU B 1 321 ? -6.41120 17.14075 31.94080 1.000 26.68113 312 LEU B CA 1
ATOM 4734 C C . LEU B 1 321 ? -7.50141 16.09439 31.84616 1.000 26.43880 312 LEU B C 1
ATOM 4735 O O . LEU B 1 321 ? -7.25976 14.92099 32.14973 1.000 29.20977 312 LEU B O 1
ATOM 4740 N N . GLY B 1 322 ? -8.67049 16.50542 31.34707 1.000 25.56264 313 GLY B N 1
ATOM 4741 C CA . GLY B 1 322 ? -9.67627 15.54277 30.94118 1.000 24.49631 313 GLY B CA 1
ATOM 4742 C C . GLY B 1 322 ? -11.07966 15.86387 31.41133 1.000 27.76126 313 GLY B C 1
ATOM 4743 O O . GLY B 1 322 ? -11.46142 17.03885 31.46152 1.000 27.54024 313 GLY B O 1
ATOM 4744 N N . SER B 1 323 ? -11.85161 14.81962 31.74309 1.000 24.71540 314 SER B N 1
ATOM 4745 C CA . SER B 1 323 ? -13.22057 14.97192 32.22661 1.000 29.11049 314 SER B CA 1
ATOM 4746 C C . SER B 1 323 ? -13.28970 16.04741 33.29267 1.000 29.09501 314 SER B C 1
ATOM 4747 O O . SER B 1 323 ? -12.55764 15.99384 34.28632 1.000 27.27075 314 SER B O 1
ATOM 4750 N N . ARG B 1 324 ? -14.15585 17.04120 33.06389 1.000 27.19822 315 ARG B N 1
ATOM 4751 C CA . ARG B 1 324 ? -14.05577 18.26130 33.85433 1.000 30.73123 315 ARG B CA 1
ATOM 4752 C C . ARG B 1 324 ? -14.43479 18.02741 35.31979 1.000 31.30449 315 ARG B C 1
ATOM 4753 O O . ARG B 1 324 ? -13.84929 18.66302 36.20504 1.000 33.16732 315 ARG B O 1
ATOM 4761 N N . GLU B 1 325 ? -15.38071 17.11484 35.60362 1.000 28.29412 316 GLU B N 1
ATOM 4762 C CA . GLU B 1 325 ? -15.73735 16.85592 37.00023 1.000 31.45558 316 GLU B CA 1
ATOM 4763 C C . GLU B 1 325 ? -14.60047 16.16789 37.73776 1.000 30.97812 316 GLU B C 1
ATOM 4764 O O . GLU B 1 325 ? -14.41707 16.38313 38.94031 1.000 32.87309 316 GLU B O 1
ATOM 4770 N N . GLU B 1 326 ? -13.86144 15.29338 37.04413 1.000 30.46728 317 GLU B N 1
ATOM 4771 C CA . GLU B 1 326 ? -12.75671 14.58704 37.68367 1.000 29.39959 317 GLU B CA 1
ATOM 4772 C C . GLU B 1 326 ? -11.58810 15.52442 37.92850 1.000 30.90634 317 GLU B C 1
ATOM 4773 O O . GLU B 1 326 ? -10.93531 15.45203 38.97499 1.000 31.12290 317 GLU B O 1
ATOM 4779 N N . VAL B 1 327 ? -11.29929 16.39649 36.96294 1.000 30.02448 318 VAL B N 1
ATOM 4780 C CA . VAL B 1 327 ? -10.28987 17.42259 37.16991 1.000 30.43283 318 VAL B CA 1
ATOM 4781 C C . VAL B 1 327 ? -10.67919 18.31685 38.33202 1.000 32.37039 318 VAL B C 1
ATOM 4782 O O . VAL B 1 327 ? -9.84782 18.64464 39.18234 1.000 30.38919 318 VAL B O 1
ATOM 4786 N N . ALA B 1 328 ? -11.95242 18.72947 38.38451 1.000 33.21555 319 ALA B N 1
ATOM 4787 C CA . ALA B 1 328 ? -12.41601 19.52579 39.51303 1.000 33.35428 319 ALA B CA 1
ATOM 4788 C C . ALA B 1 328 ? -12.15961 18.80451 40.82606 1.000 33.09902 319 ALA B C 1
ATOM 4789 O O . ALA B 1 328 ? -11.67477 19.41064 41.78312 1.000 35.58155 319 ALA B O 1
ATOM 4791 N N . GLU B 1 329 ? -12.43337 17.50062 40.87862 1.000 33.46736 320 GLU B N 1
ATOM 4792 C CA . GLU B 1 329 ? -12.18193 16.74999 42.10659 1.000 33.38900 320 GLU B CA 1
ATOM 4793 C C . GLU B 1 329 ? -10.70690 16.79471 42.47978 1.000 34.42264 320 GLU B C 1
ATOM 4794 O O . GLU B 1 329 ? -10.35336 17.09961 43.62547 1.000 33.83151 320 GLU B O 1
ATOM 4800 N N . ALA B 1 330 ? -9.82514 16.53905 41.50753 1.000 31.03806 321 ALA B N 1
ATOM 4801 C CA . ALA B 1 330 ? -8.39807 16.57388 41.80414 1.000 33.94869 321 ALA B CA 1
ATOM 4802 C C . ALA B 1 330 ? -7.98534 17.93824 42.32516 1.000 33.65722 321 ALA B C 1
ATOM 4803 O O . ALA B 1 330 ? -7.22757 18.03218 43.29697 1.000 35.50147 321 ALA B O 1
ATOM 4805 N N . VAL B 1 331 ? -8.49739 19.00454 41.71018 1.000 30.58239 322 VAL B N 1
ATOM 4806 C CA . VAL B 1 331 ? -8.17296 20.34969 42.16735 1.000 36.12483 322 VAL B CA 1
ATOM 4807 C C . VAL B 1 331 ? -8.62698 20.55547 43.61191 1.000 36.25162 322 VAL B C 1
ATOM 4808 O O . VAL B 1 331 ? -7.89764 21.14568 44.41578 1.000 35.78782 322 VAL B O 1
ATOM 4812 N N . ARG B 1 332 ? -9.82699 20.06210 43.96814 1.000 34.52814 323 ARG B N 1
ATOM 4813 C CA . ARG B 1 332 ? -10.32985 20.22273 45.33642 1.000 34.94673 323 ARG B CA 1
ATOM 4814 C C . ARG B 1 332 ? -9.37224 19.62540 46.35658 1.000 37.07659 323 ARG B C 1
ATOM 4815 O O . ARG B 1 332 ? -9.11964 20.22126 47.41327 1.000 39.16433 323 ARG B O 1
ATOM 4823 N N . TYR B 1 333 ? -8.83523 18.44238 46.06739 1.000 36.33885 324 TYR B N 1
ATOM 4824 C CA . TYR B 1 333 ? -7.87522 17.83713 46.98337 1.000 41.03637 324 TYR B CA 1
ATOM 4825 C C . TYR B 1 333 ? -6.71648 18.78404 47.28173 1.000 40.16690 324 TYR B C 1
ATOM 4826 O O . TYR B 1 333 ? -6.26113 18.88164 48.42940 1.000 37.44944 324 TYR B O 1
ATOM 4835 N N . HIS B 1 334 ? -6.23185 19.48999 46.25487 1.000 35.16645 325 HIS B N 1
ATOM 4836 C CA . HIS B 1 334 ? -5.08869 20.38189 46.42923 1.000 39.57630 325 HIS B CA 1
ATOM 4837 C C . HIS B 1 334 ? -5.48552 21.65852 47.16125 1.000 43.52573 325 HIS B C 1
ATOM 4838 O O . HIS B 1 334 ? -4.81533 22.06609 48.11886 1.000 42.97568 325 HIS B O 1
ATOM 4845 N N . HIS B 1 335 ? -6.57363 22.30596 46.72987 1.000 40.56052 326 HIS B N 1
ATOM 4846 C CA . HIS B 1 335 ? -7.03208 23.51169 47.42545 1.000 43.18330 326 HIS B CA 1
ATOM 4847 C C . HIS B 1 335 ? -7.34451 23.23082 48.89095 1.000 45.25809 326 HIS B C 1
ATOM 4848 O O . HIS B 1 335 ? -7.13711 24.09443 49.75039 1.000 48.21052 326 HIS B O 1
ATOM 4855 N N . ALA B 1 336 ? -7.89525 22.05028 49.19424 1.000 44.67876 327 ALA B N 1
ATOM 4856 C CA . ALA B 1 336 ? -8.17198 21.72311 50.59210 1.000 46.57076 327 ALA B CA 1
ATOM 4857 C C . ALA B 1 336 ? -6.88143 21.56856 51.37692 1.000 48.30865 327 ALA B C 1
ATOM 4858 O O . ALA B 1 336 ? -6.80469 21.97112 52.54278 1.000 56.70893 327 ALA B O 1
ATOM 4860 N N . HIS B 1 337 ? -5.85716 20.98797 50.75339 1.000 44.87717 328 HIS B N 1
ATOM 4861 C CA . HIS B 1 337 ? -4.56977 20.85725 51.42049 1.000 49.32070 328 HIS B CA 1
ATOM 4862 C C . HIS B 1 337 ? -3.96296 22.22430 51.71350 1.000 50.65482 328 HIS B C 1
ATOM 4863 O O . HIS B 1 337 ? -3.50691 22.48300 52.82966 1.000 51.54255 328 HIS B O 1
ATOM 4870 N N . ASP B 1 338 ? -3.95162 23.11496 50.71566 1.000 51.88076 329 ASP B N 1
ATOM 4871 C CA . ASP B 1 338 ? -3.36847 24.43994 50.89411 1.000 52.19160 329 ASP B CA 1
ATOM 4872 C C . ASP B 1 338 ? -4.09740 25.25018 51.95724 1.000 57.22225 329 ASP B C 1
ATOM 4873 O O . ASP B 1 338 ? -3.49531 26.14652 52.56457 1.000 63.18120 329 ASP B O 1
ATOM 4878 N N . ASN B 1 339 ? -5.36214 24.93408 52.23069 1.000 54.66589 330 ASN B N 1
ATOM 4879 C CA . ASN B 1 339 ? -6.13434 25.68647 53.20586 1.000 59.14221 330 ASN B CA 1
ATOM 4880 C C . ASN B 1 339 ? -6.12452 25.08135 54.59694 1.000 61.03332 330 ASN B C 1
ATOM 4881 O O . ASN B 1 339 ? -6.55283 25.75368 55.53748 1.000 60.72379 330 ASN B O 1
ATOM 4886 N N . ALA B 1 340 ? -5.65535 23.84904 54.75799 1.000 60.20489 331 ALA B N 1
ATOM 4887 C CA . ALA B 1 340 ? -5.59951 23.23905 56.08510 1.000 65.10026 331 ALA B CA 1
ATOM 4888 C C . ALA B 1 340 ? -4.32487 23.63745 56.83017 1.000 72.08613 331 ALA B C 1
ATOM 4889 O O . ALA B 1 340 ? -3.31325 23.97908 56.20977 1.000 77.46671 331 ALA B O 1
ATOM 4891 N N . HIS C 1 7 ? -16.98713 -7.09257 -2.99420 1.000 77.95531 -2 HIS C N 1
ATOM 4892 C CA . HIS C 1 7 ? -16.00770 -7.42173 -4.02901 1.000 78.93154 -2 HIS C CA 1
ATOM 4893 C C . HIS C 1 7 ? -15.73240 -8.93317 -4.08381 1.000 79.59681 -2 HIS C C 1
ATOM 4894 O O . HIS C 1 7 ? -15.64068 -9.59656 -3.04230 1.000 82.18322 -2 HIS C O 1
ATOM 4896 N N . HIS C 1 8 ? -15.61721 -9.48415 -5.29733 1.000 66.29632 -1 HIS C N 1
ATOM 4897 C CA . HIS C 1 8 ? -15.39515 -10.91678 -5.48495 1.000 60.47225 -1 HIS C CA 1
ATOM 4898 C C . HIS C 1 8 ? -13.91019 -11.18182 -5.71656 1.000 52.42835 -1 HIS C C 1
ATOM 4899 O O . HIS C 1 8 ? -13.37775 -10.87117 -6.78690 1.000 49.33525 -1 HIS C O 1
ATOM 4906 N N . MET C 1 9 ? -13.25462 -11.78931 -4.72892 1.000 45.92509 0 MET C N 1
ATOM 4907 C CA . MET C 1 9 ? -11.80792 -11.95383 -4.76621 1.000 48.44164 0 MET C CA 1
ATOM 4908 C C . MET C 1 9 ? -11.40612 -13.09392 -5.69086 1.000 45.39543 0 MET C C 1
ATOM 4909 O O . MET C 1 9 ? -12.11907 -14.09159 -5.82891 1.000 45.60443 0 MET C O 1
ATOM 4914 N N . LEU C 1 10 ? -10.23664 -12.94143 -6.32202 1.000 39.83846 1 LEU C N 1
ATOM 4915 C CA . LEU C 1 10 ? -9.71122 -14.02977 -7.13642 1.000 42.57847 1 LEU C CA 1
ATOM 4916 C C . LEU C 1 10 ? -9.64200 -15.32190 -6.33572 1.000 42.97432 1 LEU C C 1
ATOM 4917 O O . LEU C 1 10 ? -9.94667 -16.39889 -6.85926 1.000 42.67040 1 LEU C O 1
ATOM 4922 N N . THR C 1 11 ? -9.25617 -15.23310 -5.05963 1.000 41.87699 2 THR C N 1
ATOM 4923 C CA . THR C 1 11 ? -9.14850 -16.43449 -4.23445 1.000 43.55327 2 THR C CA 1
ATOM 4924 C C . THR C 1 11 ? -10.49310 -17.13658 -4.10760 1.000 44.01689 2 THR C C 1
ATOM 4925 O O . THR C 1 11 ? -10.58578 -18.35284 -4.30574 1.000 46.58553 2 THR C O 1
ATOM 4929 N N . ARG C 1 12 ? -11.55661 -16.38212 -3.80198 1.000 44.97013 3 ARG C N 1
ATOM 4930 C CA . ARG C 1 12 ? -12.88915 -16.97916 -3.75398 1.000 44.29646 3 ARG C CA 1
ATOM 4931 C C . ARG C 1 12 ? -13.33542 -17.43343 -5.14201 1.000 47.51840 3 ARG C C 1
ATOM 4932 O O . ARG C 1 12 ? -14.02923 -18.44626 -5.27437 1.000 49.75839 3 ARG C O 1
ATOM 4934 N N . PHE C 1 13 ? -12.95073 -16.70233 -6.18801 1.000 47.42745 4 PHE C N 1
ATOM 4935 C CA . PHE C 1 13 ? -13.27999 -17.13836 -7.53828 1.000 45.79291 4 PHE C CA 1
ATOM 4936 C C . PHE C 1 13 ? -12.67409 -18.50731 -7.83213 1.000 45.44836 4 PHE C C 1
ATOM 4937 O O . PHE C 1 13 ? -13.34527 -19.39979 -8.36211 1.000 45.17495 4 PHE C O 1
ATOM 4945 N N . LEU C 1 14 ? -11.39860 -18.68802 -7.48572 1.000 43.93818 5 LEU C N 1
ATOM 4946 C CA . LEU C 1 14 ? -10.71043 -19.94451 -7.76842 1.000 45.29429 5 LEU C CA 1
ATOM 4947 C C . LEU C 1 14 ? -11.29525 -21.09866 -6.96405 1.000 46.46990 5 LEU C C 1
ATOM 4948 O O . LEU C 1 14 ? -11.32490 -22.23910 -7.43870 1.000 47.58846 5 LEU C O 1
ATOM 4953 N N . ILE C 1 15 ? -11.72797 -20.83209 -5.73215 1.000 47.21618 6 ILE C N 1
ATOM 4954 C CA . ILE C 1 15 ? -12.32117 -21.88267 -4.91542 1.000 46.93075 6 ILE C CA 1
ATOM 4955 C C . ILE C 1 15 ? -13.66027 -22.32314 -5.49410 1.000 51.11881 6 ILE C C 1
ATOM 4956 O O . ILE C 1 15 ? -13.98284 -23.51713 -5.50009 1.000 52.08926 6 ILE C O 1
ATOM 4961 N N . GLN C 1 16 ? -14.46331 -21.37326 -5.98864 1.000 49.84649 7 GLN C N 1
ATOM 4962 C CA . GLN C 1 16 ? -15.71800 -21.75086 -6.63393 1.000 50.20036 7 GLN C CA 1
ATOM 4963 C C . GLN C 1 16 ? -15.45205 -22.58426 -7.88098 1.000 48.93061 7 GLN C C 1
ATOM 4964 O O . GLN C 1 16 ? -16.15170 -23.57021 -8.13817 1.000 49.88200 7 GLN C O 1
ATOM 4966 N N . GLU C 1 17 ? -14.40930 -22.23413 -8.64037 1.000 47.78034 8 GLU C N 1
ATOM 4967 C CA . GLU C 1 17 ? -14.06756 -23.00515 -9.83532 1.000 48.54835 8 GLU C CA 1
ATOM 4968 C C . GLU C 1 17 ? -13.70555 -24.45063 -9.50158 1.000 50.66238 8 GLU C C 1
ATOM 4969 O O . GLU C 1 17 ? -13.91203 -25.34812 -10.33157 1.000 50.86822 8 GLU C O 1
ATOM 4975 N N . GLN C 1 18 ? -13.15233 -24.69238 -8.30768 1.000 50.28220 9 GLN C N 1
ATOM 4976 C CA . GLN C 1 18 ? -12.86528 -26.05431 -7.87493 1.000 48.12451 9 GLN C CA 1
ATOM 4977 C C . GLN C 1 18 ? -14.13424 -26.77863 -7.45359 1.000 54.82868 9 GLN C C 1
ATOM 4978 O O . GLN C 1 18 ? -14.33182 -27.94175 -7.82211 1.000 55.74082 9 GLN C O 1
ATOM 4984 N N . HIS C 1 19 ? -14.99235 -26.11009 -6.66996 1.000 53.82910 10 HIS C N 1
ATOM 4985 C CA . HIS C 1 19 ? -16.24825 -26.72137 -6.23690 1.000 54.25760 10 HIS C CA 1
ATOM 4986 C C . HIS C 1 19 ? -17.14936 -27.03283 -7.42218 1.000 55.29648 10 HIS C C 1
ATOM 4987 O O . HIS C 1 19 ? -17.82106 -28.06761 -7.44187 1.000 57.83511 10 HIS C O 1
ATOM 4994 N N . ALA C 1 20 ? -17.16508 -26.15831 -8.43010 1.000 54.71545 11 ALA C N 1
ATOM 4995 C CA . ALA C 1 20 ? -17.87207 -26.45929 -9.66835 1.000 58.39725 11 ALA C CA 1
ATOM 4996 C C . ALA C 1 20 ? -17.25856 -27.62873 -10.43309 1.000 56.66708 11 ALA C C 1
ATOM 4997 O O . ALA C 1 20 ? -17.87904 -28.11705 -11.38459 1.000 58.30725 11 ALA C O 1
ATOM 4999 N N . GLY C 1 21 ? -16.08371 -28.10786 -10.03222 1.000 51.48207 12 GLY C N 1
ATOM 5000 C CA . GLY C 1 21 ? -15.45616 -29.21459 -10.72444 1.000 51.84110 12 GLY C CA 1
ATOM 5001 C C . GLY C 1 21 ? -14.69263 -28.85156 -11.97677 1.000 49.69040 12 GLY C C 1
ATOM 5002 O O . GLY C 1 21 ? -14.37205 -29.74271 -12.77186 1.000 50.71367 12 GLY C O 1
ATOM 5003 N N . ARG C 1 22 ? -14.38519 -27.56765 -12.17921 1.000 50.23586 13 ARG C N 1
ATOM 5004 C CA . ARG C 1 22 ? -13.64594 -27.13921 -13.36229 1.000 49.08185 13 ARG C CA 1
ATOM 5005 C C . ARG C 1 22 ? -12.13324 -27.17987 -13.18311 1.000 48.63851 13 ARG C C 1
ATOM 5006 O O . ARG C 1 22 ? -11.41541 -27.42267 -14.15857 1.000 51.61967 13 ARG C O 1
ATOM 5014 N N . ILE C 1 23 ? -11.61852 -26.98880 -11.96821 1.000 45.79779 14 ILE C N 1
ATOM 5015 C CA . ILE C 1 23 ? -10.19321 -27.15366 -11.70139 1.000 45.78507 14 ILE C CA 1
ATOM 5016 C C . ILE C 1 23 ? -10.03636 -27.90937 -10.38602 1.000 48.92084 14 ILE C C 1
ATOM 5017 O O . ILE C 1 23 ? -10.96786 -27.99612 -9.58269 1.000 50.46093 14 ILE C O 1
ATOM 5022 N N . ASN C 1 24 ? -8.84725 -28.48007 -10.17300 1.000 46.24877 15 ASN C N 1
ATOM 5023 C CA . ASN C 1 24 ? -8.54800 -29.12435 -8.90254 1.000 44.41673 15 ASN C CA 1
ATOM 5024 C C . ASN C 1 24 ? -7.72164 -28.19692 -8.01917 1.000 48.67858 15 ASN C C 1
ATOM 5025 O O . ASN C 1 24 ? -7.37253 -27.07498 -8.40151 1.000 48.34741 15 ASN C O 1
ATOM 5030 N N . ALA C 1 25 ? -7.39107 -28.69489 -6.82170 1.000 48.22091 16 ALA C N 1
ATOM 5031 C CA . ALA C 1 25 ? -6.64745 -27.90020 -5.84951 1.000 47.75387 16 ALA C CA 1
ATOM 5032 C C . ALA C 1 25 ? -5.25394 -27.53674 -6.36108 1.000 48.00573 16 ALA C C 1
ATOM 5033 O O . ALA C 1 25 ? -4.75959 -26.43760 -6.08310 1.000 50.01228 16 ALA C O 1
ATOM 5035 N N . ASP C 1 26 ? -4.59897 -28.44695 -7.09969 1.000 50.62058 17 ASP C N 1
ATOM 5036 C CA . ASP C 1 26 ? -3.25690 -28.16611 -7.62162 1.000 50.13235 17 ASP C CA 1
ATOM 5037 C C . ASP C 1 26 ? -3.27508 -26.98133 -8.58496 1.000 45.85115 17 ASP C C 1
ATOM 5038 O O . ASP C 1 26 ? -2.44314 -26.07469 -8.49024 1.000 43.91008 17 ASP C O 1
ATOM 5043 N N . LEU C 1 27 ? -4.21608 -26.97530 -9.52865 1.000 49.12652 18 LEU C N 1
ATOM 5044 C CA . LEU C 1 27 ? -4.24046 -25.90083 -10.51722 1.000 45.98515 18 LEU C CA 1
ATOM 5045 C C . LEU C 1 27 ? -4.64569 -24.58298 -9.87832 1.000 41.86782 18 LEU C C 1
ATOM 5046 O O . LEU C 1 27 ? -4.14573 -23.52168 -10.26410 1.000 43.28110 18 LEU C O 1
ATOM 5051 N N . ARG C 1 28 ? -5.55437 -24.62784 -8.90306 1.000 45.52124 19 ARG C N 1
ATOM 5052 C CA . ARG C 1 28 ? -5.92599 -23.41051 -8.19179 1.000 41.54725 19 ARG C CA 1
ATOM 5053 C C . ARG C 1 28 ? -4.72824 -22.80481 -7.46908 1.000 43.33887 19 ARG C C 1
ATOM 5054 O O . ARG C 1 28 ? -4.52170 -21.58820 -7.51327 1.000 43.31759 19 ARG C O 1
ATOM 5062 N N . GLN C 1 29 ? -3.91944 -23.63539 -6.80267 1.000 42.02147 20 GLN C N 1
ATOM 5063 C CA . GLN C 1 29 ? -2.77764 -23.09422 -6.07420 1.000 43.22359 20 GLN C CA 1
ATOM 5064 C C . GLN C 1 29 ? -1.70388 -22.58150 -7.03379 1.000 41.71405 20 GLN C C 1
ATOM 5065 O O . GLN C 1 29 ? -1.08336 -21.54652 -6.77825 1.000 42.99810 20 GLN C O 1
ATOM 5071 N N . LEU C 1 30 ? -1.49669 -23.26208 -8.16281 1.000 42.78040 21 LEU C N 1
ATOM 5072 C CA . LEU C 1 30 ? -0.52999 -22.76916 -9.13936 1.000 41.28446 21 LEU C CA 1
ATOM 5073 C C . LEU C 1 30 ? -0.94020 -21.40672 -9.67942 1.000 41.27357 21 LEU C C 1
ATOM 5074 O O . LEU C 1 30 ? -0.11004 -20.49683 -9.76886 1.000 41.25000 21 LEU C O 1
ATOM 5079 N N . ILE C 1 31 ? -2.22237 -21.23477 -10.01702 1.000 38.03289 22 ILE C N 1
ATOM 5080 C CA . ILE C 1 31 ? -2.69297 -19.93610 -10.49592 1.000 38.12825 22 ILE C CA 1
ATOM 5081 C C . ILE C 1 31 ? -2.51475 -18.87454 -9.42867 1.000 37.98232 22 ILE C C 1
ATOM 5082 O O . ILE C 1 31 ? -2.34047 -17.69204 -9.74392 1.000 36.70945 22 ILE C O 1
ATOM 5087 N N . ALA C 1 32 ? -2.56703 -19.26700 -8.15379 1.000 39.93007 23 ALA C N 1
ATOM 5088 C CA . ALA C 1 32 ? -2.26280 -18.33238 -7.07714 1.000 36.91966 23 ALA C CA 1
ATOM 5089 C C . ALA C 1 32 ? -0.79270 -17.93198 -7.09154 1.000 38.14235 23 ALA C C 1
ATOM 5090 O O . ALA C 1 32 ? -0.46312 -16.75785 -6.89819 1.000 39.24550 23 ALA C O 1
ATOM 5092 N N . VAL C 1 33 ? 0.10954 -18.89173 -7.29779 1.000 38.01435 24 VAL C N 1
ATOM 5093 C CA . VAL C 1 33 ? 1.53139 -18.55784 -7.35565 1.000 41.35238 24 VAL C CA 1
ATOM 5094 C C . VAL C 1 33 ? 1.78578 -17.54128 -8.46461 1.000 38.22564 24 VAL C C 1
ATOM 5095 O O . VAL C 1 33 ? 2.46813 -16.52485 -8.26885 1.000 40.61726 24 VAL C O 1
ATOM 5099 N N . VAL C 1 34 ? 1.22167 -17.79500 -9.64066 1.000 36.68923 25 VAL C N 1
ATOM 5100 C CA . VAL C 1 34 ? 1.40954 -16.89903 -10.78151 1.000 36.09946 25 VAL C CA 1
ATOM 5101 C C . VAL C 1 34 ? 0.86552 -15.51009 -10.46320 1.000 35.34542 25 VAL C C 1
ATOM 5102 O O . VAL C 1 34 ? 1.51598 -14.48673 -10.73322 1.000 28.82718 25 VAL C O 1
ATOM 5106 N N . ALA C 1 35 ? -0.34456 -15.45817 -9.88242 1.000 34.77967 26 ALA C N 1
ATOM 5107 C CA . ALA C 1 35 ? -0.96395 -14.18209 -9.52874 1.000 36.46993 26 ALA C CA 1
ATOM 5108 C C . ALA C 1 35 ? -0.07899 -13.38825 -8.57662 1.000 38.87810 26 ALA C C 1
ATOM 5109 O O . ALA C 1 35 ? 0.10033 -12.17421 -8.74416 1.000 34.91521 26 ALA C O 1
ATOM 5111 N N . ARG C 1 36 ? 0.50321 -14.06799 -7.58528 1.000 36.67813 27 ARG C N 1
ATOM 5112 C CA . ARG C 1 36 ? 1.41025 -13.40528 -6.66039 1.000 37.87516 27 ARG C CA 1
ATOM 5113 C C . ARG C 1 36 ? 2.65144 -12.91412 -7.38403 1.000 38.47842 27 ARG C C 1
ATOM 5114 O O . ARG C 1 36 ? 3.13719 -11.80892 -7.11999 1.000 38.95134 27 ARG C O 1
ATOM 5122 N N . ALA C 1 37 ? 3.19632 -13.73821 -8.28111 1.000 38.38782 28 ALA C N 1
ATOM 5123 C CA . ALA C 1 37 ? 4.34999 -13.31525 -9.06234 1.000 35.62497 28 ALA C CA 1
ATOM 5124 C C . ALA C 1 37 ? 4.01996 -12.10350 -9.92579 1.000 34.42511 28 ALA C C 1
ATOM 5125 O O . ALA C 1 37 ? 4.83452 -11.18972 -10.05836 1.000 35.64558 28 ALA C O 1
ATOM 5127 N N . CYS C 1 38 ? 2.83892 -12.07846 -10.53943 1.000 36.74778 29 CYS C N 1
ATOM 5128 C CA . CYS C 1 38 ? 2.48443 -10.89615 -11.32128 1.000 33.94864 29 CYS C CA 1
ATOM 5129 C C . CYS C 1 38 ? 2.27830 -9.67609 -10.42620 1.000 36.37797 29 CYS C C 1
ATOM 5130 O O . CYS C 1 38 ? 2.58681 -8.55041 -10.83811 1.000 34.50786 29 CYS C O 1
ATOM 5133 N N . THR C 1 39 ? 1.76041 -9.87142 -9.20505 1.000 34.73218 30 THR C N 1
ATOM 5134 C CA . THR C 1 39 ? 1.61831 -8.74460 -8.28987 1.000 34.00004 30 THR C CA 1
ATOM 5135 C C . THR C 1 39 ? 2.98117 -8.15976 -7.96240 1.000 37.15226 30 THR C C 1
ATOM 5136 O O . THR C 1 39 ? 3.15814 -6.93563 -7.94923 1.000 38.14206 30 THR C O 1
ATOM 5140 N N . SER C 1 40 ? 3.97104 -9.02424 -7.75044 1.000 35.16764 31 SER C N 1
ATOM 5141 C CA . SER C 1 40 ? 5.30921 -8.54174 -7.44326 1.000 36.63442 31 SER C CA 1
ATOM 5142 C C . SER C 1 40 ? 5.91368 -7.81081 -8.63380 1.000 35.75936 31 SER C C 1
ATOM 5143 O O . SER C 1 40 ? 6.50722 -6.73852 -8.47387 1.000 33.84369 31 SER C O 1
ATOM 5146 N N . ILE C 1 41 ? 5.75996 -8.35858 -9.84187 1.000 36.95206 32 ILE C N 1
ATOM 5147 C CA . ILE C 1 41 ? 6.23601 -7.63456 -11.01526 1.000 33.13599 32 ILE C CA 1
ATOM 5148 C C . ILE C 1 41 ? 5.54513 -6.28269 -11.10368 1.000 32.09657 32 ILE C C 1
ATOM 5149 O O . ILE C 1 41 ? 6.18845 -5.25104 -11.31533 1.000 33.29358 32 ILE C O 1
ATOM 5154 N N . SER C 1 42 ? 4.23060 -6.26214 -10.88483 1.000 33.78667 33 SER C N 1
ATOM 5155 C CA . SER C 1 42 ? 3.46794 -5.01729 -10.94603 1.000 32.33134 33 SER C CA 1
ATOM 5156 C C . SER C 1 42 ? 4.04942 -3.92846 -10.04587 1.000 32.69838 33 SER C C 1
ATOM 5157 O O . SER C 1 42 ? 4.17345 -2.76856 -10.46180 1.000 29.56733 33 SER C O 1
ATOM 5160 N N . ILE C 1 43 ? 4.40491 -4.27797 -8.80610 1.000 33.35969 34 ILE C N 1
ATOM 5161 C CA . ILE C 1 43 ? 4.92195 -3.27378 -7.87494 1.000 34.35630 34 ILE C CA 1
ATOM 5162 C C . ILE C 1 43 ? 6.24937 -2.71831 -8.36920 1.000 34.67118 34 ILE C C 1
ATOM 5163 O O . ILE C 1 43 ? 6.47860 -1.50242 -8.32970 1.000 33.08206 34 ILE C O 1
ATOM 5168 N N . ALA C 1 44 ? 7.13534 -3.59563 -8.85642 1.000 32.75895 35 ALA C N 1
ATOM 5169 C CA . ALA C 1 44 ? 8.42661 -3.14705 -9.37023 1.000 35.94651 35 ALA C CA 1
ATOM 5170 C C . ALA C 1 44 ? 8.24149 -2.19605 -10.55186 1.000 35.46114 35 ALA C C 1
ATOM 5171 O O . ALA C 1 44 ? 8.81675 -1.10395 -10.58693 1.000 33.51310 35 ALA C O 1
ATOM 5173 N N . VAL C 1 45 ? 7.38886 -2.58046 -11.50286 1.000 35.25128 36 VAL C N 1
ATOM 5174 C CA . VAL C 1 45 ? 7.13807 -1.76057 -12.68556 1.000 33.30119 36 VAL C CA 1
ATOM 5175 C C . VAL C 1 45 ? 6.51103 -0.42457 -12.29537 1.000 32.00160 36 VAL C C 1
ATOM 5176 O O . VAL C 1 45 ? 6.80625 0.61270 -12.89827 1.000 34.83905 36 VAL C O 1
ATOM 5180 N N . SER C 1 46 ? 5.65386 -0.42154 -11.26972 1.000 33.72584 37 SER C N 1
ATOM 5181 C CA . SER C 1 46 ? 4.97984 0.80550 -10.84140 1.000 33.06911 37 SER C CA 1
ATOM 5182 C C . SER C 1 46 ? 5.94265 1.82838 -10.25718 1.000 34.47198 37 SER C C 1
ATOM 5183 O O . SER C 1 46 ? 5.62284 3.02597 -10.21953 1.000 36.74224 37 SER C O 1
ATOM 5186 N N . LYS C 1 47 ? 7.10234 1.39466 -9.78567 1.000 32.38172 38 LYS C N 1
ATOM 5187 C CA . LYS C 1 47 ? 8.03207 2.35993 -9.24119 1.000 38.29711 38 LYS C CA 1
ATOM 5188 C C . LYS C 1 47 ? 8.84909 3.06279 -10.31982 1.000 41.58833 38 LYS C C 1
ATOM 5189 O O . LYS C 1 47 ? 9.54197 4.03605 -10.00587 1.000 41.21488 38 LYS C O 1
ATOM 5195 N N . GLY C 1 48 ? 8.77885 2.61325 -11.57517 1.000 37.05086 39 GLY C N 1
ATOM 5196 C CA . GLY C 1 48 ? 9.53786 3.27826 -12.62205 1.000 39.98448 39 GLY C CA 1
ATOM 5197 C C . GLY C 1 48 ? 11.02021 3.31011 -12.29646 1.000 51.64926 39 GLY C C 1
ATOM 5198 O O . GLY C 1 48 ? 11.59963 2.32641 -11.82342 1.000 54.52813 39 GLY C O 1
ATOM 5199 N N . ALA C 1 49 ? 11.64745 4.46799 -12.53220 1.000 52.47002 40 ALA C N 1
ATOM 5200 C CA . ALA C 1 49 ? 13.06618 4.63064 -12.23828 1.000 53.18988 40 ALA C CA 1
ATOM 5201 C C . ALA C 1 49 ? 13.34948 4.71308 -10.74233 1.000 53.77377 40 ALA C C 1
ATOM 5202 O O . ALA C 1 49 ? 14.50114 4.56537 -10.33777 1.000 57.00208 40 ALA C O 1
ATOM 5204 N N . LEU C 1 50 ? 12.32557 4.92330 -9.91843 1.000 49.52124 41 LEU C N 1
ATOM 5205 C CA . LEU C 1 50 ? 12.50812 5.02985 -8.47950 1.000 52.85589 41 LEU C CA 1
ATOM 5206 C C . LEU C 1 50 ? 12.79425 3.68490 -7.81820 1.000 62.75727 41 LEU C C 1
ATOM 5207 O O . LEU C 1 50 ? 13.27166 3.66243 -6.68052 1.000 66.74699 41 LEU C O 1
ATOM 5212 N N . GLY C 1 51 ? 12.53487 2.56661 -8.48759 1.000 82.65233 42 GLY C N 1
ATOM 5213 C CA . GLY C 1 51 ? 12.67393 1.30684 -7.78639 1.000 82.89644 42 GLY C CA 1
ATOM 5214 C C . GLY C 1 51 ? 13.88509 0.49728 -8.20248 1.000 96.06850 42 GLY C C 1
ATOM 5215 O O . GLY C 1 51 ? 14.40946 -0.27821 -7.39736 1.000 101.77931 42 GLY C O 1
ATOM 5216 N N . GLY C 1 52 ? 14.33394 0.63958 -9.44783 1.000 122.54803 43 GLY C N 1
ATOM 5217 C CA . GLY C 1 52 ? 15.53485 -0.05900 -9.86318 1.000 123.24799 43 GLY C CA 1
ATOM 5218 C C . GLY C 1 52 ? 15.42942 -0.61372 -11.26672 1.000 121.75058 43 GLY C C 1
ATOM 5219 O O . GLY C 1 52 ? 16.30607 -0.41305 -12.11614 1.000 121.37440 43 GLY C O 1
ATOM 5220 N N . VAL C 1 53 ? 14.33926 -1.35924 -11.48044 1.000 106.24703 44 VAL C N 1
ATOM 5221 C CA . VAL C 1 53 ? 14.09180 -2.05608 -12.74132 1.000 99.64756 44 VAL C CA 1
ATOM 5222 C C . VAL C 1 53 ? 14.16197 -1.09422 -13.92051 1.000 94.52338 44 VAL C C 1
ATOM 5223 O O . VAL C 1 53 ? 14.75178 -1.40613 -14.96428 1.000 90.95856 44 VAL C O 1
ATOM 5227 N N . LEU C 1 54 ? 13.56859 0.08603 -13.77713 1.000 88.29417 45 LEU C N 1
ATOM 5228 C CA . LEU C 1 54 ? 13.70297 1.11622 -14.79758 1.000 84.36951 45 LEU C CA 1
ATOM 5229 C C . LEU C 1 54 ? 14.77799 2.13262 -14.40730 1.000 80.08638 45 LEU C C 1
ATOM 5230 O O . LEU C 1 54 ? 15.69066 1.82858 -13.63965 1.000 82.21540 45 LEU C O 1
ATOM 5235 N N . GLN C 1 63 ? 14.87751 -1.34724 -22.42985 1.000 76.56399 54 GLN C N 1
ATOM 5236 C CA . GLN C 1 63 ? 16.12388 -1.66480 -21.73916 1.000 80.66143 54 GLN C CA 1
ATOM 5237 C C . GLN C 1 63 ? 16.26581 -3.16758 -21.52255 1.000 80.29542 54 GLN C C 1
ATOM 5238 O O . GLN C 1 63 ? 15.38554 -3.81064 -20.94376 1.000 74.53506 54 GLN C O 1
ATOM 5240 N N . GLY C 1 64 ? 17.38311 -3.71881 -22.00304 1.000 85.28379 55 GLY C N 1
ATOM 5241 C CA . GLY C 1 64 ? 17.70522 -5.10099 -21.69462 1.000 79.48355 55 GLY C CA 1
ATOM 5242 C C . GLY C 1 64 ? 17.90608 -5.32553 -20.20991 1.000 82.00689 55 GLY C C 1
ATOM 5243 O O . GLY C 1 64 ? 17.55065 -6.38059 -19.67767 1.000 83.04524 55 GLY C O 1
ATOM 5244 N N . GLU C 1 65 ? 18.49297 -4.33868 -19.52302 1.000 73.96742 56 GLU C N 1
ATOM 5245 C CA . GLU C 1 65 ? 18.64672 -4.43386 -18.07504 1.000 75.43709 56 GLU C CA 1
ATOM 5246 C C . GLU C 1 65 ? 17.29282 -4.50672 -17.38025 1.000 74.00661 56 GLU C C 1
ATOM 5247 O O . GLU C 1 65 ? 17.14912 -5.20445 -16.36908 1.000 71.02175 56 GLU C O 1
ATOM 5249 N N . ALA C 1 66 ? 16.28355 -3.81621 -17.91355 1.000 72.10901 57 ALA C N 1
ATOM 5250 C CA . ALA C 1 66 ? 14.95029 -3.94239 -17.33798 1.000 73.71563 57 ALA C CA 1
ATOM 5251 C C . ALA C 1 66 ? 14.41081 -5.35493 -17.52996 1.000 70.24071 57 ALA C C 1
ATOM 5252 O O . ALA C 1 66 ? 13.88685 -5.95735 -16.58549 1.000 68.76187 57 ALA C O 1
ATOM 5254 N N . GLN C 1 67 ? 14.56434 -5.91411 -18.73552 1.000 70.51465 58 GLN C N 1
ATOM 5255 C CA . GLN C 1 67 ? 14.10302 -7.27803 -18.98033 1.000 70.08704 58 GLN C CA 1
ATOM 5256 C C . GLN C 1 67 ? 14.83394 -8.28123 -18.09240 1.000 72.23738 58 GLN C C 1
ATOM 5257 O O . GLN C 1 67 ? 14.20311 -9.16556 -17.49992 1.000 70.49261 58 GLN C O 1
ATOM 5259 N N . LYS C 1 68 ? 16.15982 -8.14390 -17.96007 1.000 71.20178 59 LYS C N 1
ATOM 5260 C CA . LYS C 1 68 ? 16.91589 -9.09854 -17.15329 1.000 70.96031 59 LYS C CA 1
ATOM 5261 C C . LYS C 1 68 ? 16.49412 -9.04801 -15.68828 1.000 69.96677 59 LYS C C 1
ATOM 5262 O O . LYS C 1 68 ? 16.36217 -10.09193 -15.03992 1.000 70.18078 59 LYS C O 1
ATOM 5264 N N . LYS C 1 69 ? 16.25526 -7.84476 -15.15512 1.000 68.09965 60 LYS C N 1
ATOM 5265 C CA . LYS C 1 69 ? 15.79702 -7.72578 -13.77381 1.000 67.90954 60 LYS C CA 1
ATOM 5266 C C . LYS C 1 69 ? 14.43123 -8.37300 -13.58180 1.000 74.08952 60 LYS C C 1
ATOM 5267 O O . LYS C 1 69 ? 14.15533 -8.94329 -12.51825 1.000 69.59335 60 LYS C O 1
ATOM 5269 N N . LEU C 1 70 ? 13.57496 -8.32225 -14.60615 1.000 69.01789 61 LEU C N 1
ATOM 5270 C CA . LEU C 1 70 ? 12.27515 -8.97276 -14.52025 1.000 70.23525 61 LEU C CA 1
ATOM 5271 C C . LEU C 1 70 ? 12.38561 -10.47976 -14.70811 1.000 74.19812 61 LEU C C 1
ATOM 5272 O O . LEU C 1 70 ? 11.62737 -11.23194 -14.08326 1.000 71.79177 61 LEU C O 1
ATOM 5277 N N . ASP C 1 71 ? 13.31598 -10.93694 -15.55518 1.000 77.15620 62 ASP C N 1
ATOM 5278 C CA . ASP C 1 71 ? 13.58653 -12.36802 -15.63928 1.000 78.16795 62 ASP C CA 1
ATOM 5279 C C . ASP C 1 71 ? 14.07222 -12.89489 -14.29942 1.000 84.45526 62 ASP C C 1
ATOM 5280 O O . ASP C 1 71 ? 13.74038 -14.01928 -13.90538 1.000 85.24262 62 ASP C O 1
ATOM 5285 N N . VAL C 1 72 ? 14.85610 -12.08472 -13.58310 1.000 79.26482 63 VAL C N 1
ATOM 5286 C CA . VAL C 1 72 ? 15.40009 -12.49933 -12.29422 1.000 75.65025 63 VAL C CA 1
ATOM 5287 C C . VAL C 1 72 ? 14.28644 -12.58170 -11.26062 1.000 75.42064 63 VAL C C 1
ATOM 5288 O O . VAL C 1 72 ? 14.17661 -13.55997 -10.51240 1.000 72.16412 63 VAL C O 1
ATOM 5292 N N . ILE C 1 73 ? 13.43215 -11.55960 -11.21919 1.000 76.51075 64 ILE C N 1
ATOM 5293 C CA . ILE C 1 73 ? 12.28315 -11.58196 -10.32002 1.000 77.17979 64 ILE C CA 1
ATOM 5294 C C . ILE C 1 73 ? 11.36814 -12.75239 -10.65887 1.000 78.45831 64 ILE C C 1
ATOM 5295 O O . ILE C 1 73 ? 10.80547 -13.40320 -9.76824 1.000 78.15311 64 ILE C O 1
ATOM 5300 N N . SER C 1 74 ? 11.21609 -13.04706 -11.95104 1.000 76.35522 65 SER C N 1
ATOM 5301 C CA . SER C 1 74 ? 10.34057 -14.13861 -12.36154 1.000 78.97665 65 SER C CA 1
ATOM 5302 C C . SER C 1 74 ? 10.94150 -15.50057 -12.01632 1.000 80.32319 65 SER C C 1
ATOM 5303 O O . SER C 1 74 ? 10.28239 -16.33470 -11.38382 1.000 81.26186 65 SER C O 1
ATOM 5306 N N . ASN C 1 75 ? 12.18853 -15.75110 -12.42624 1.000 82.89987 66 ASN C N 1
ATOM 5307 C CA . ASN C 1 75 ? 12.76830 -17.07866 -12.22201 1.000 84.45859 66 ASN C CA 1
ATOM 5308 C C . ASN C 1 75 ? 12.95575 -17.40574 -10.74519 1.000 82.76680 66 ASN C C 1
ATOM 5309 O O . ASN C 1 75 ? 12.87163 -18.57718 -10.36120 1.000 81.64043 66 ASN C O 1
ATOM 5314 N N . GLU C 1 76 ? 13.19942 -16.39774 -9.90567 1.000 82.14424 67 GLU C N 1
ATOM 5315 C CA . GLU C 1 76 ? 13.32745 -16.64813 -8.47372 1.000 83.78243 67 GLU C CA 1
ATOM 5316 C C . GLU C 1 76 ? 12.01821 -17.16624 -7.88772 1.000 83.05530 67 GLU C C 1
ATOM 5317 O O . GLU C 1 76 ? 11.99219 -18.20034 -7.21238 1.000 78.57064 67 GLU C O 1
ATOM 5319 N N . ILE C 1 77 ? 10.91638 -16.45798 -8.13449 1.000 93.25452 68 ILE C N 1
ATOM 5320 C CA . ILE C 1 77 ? 9.62736 -16.88950 -7.59841 1.000 96.19869 68 ILE C CA 1
ATOM 5321 C C . ILE C 1 77 ? 9.23587 -18.25809 -8.14779 1.000 93.99374 68 ILE C C 1
ATOM 5322 O O . ILE C 1 77 ? 8.74504 -19.11989 -7.40697 1.000 97.49503 68 ILE C O 1
ATOM 5327 N N . LEU C 1 78 ? 9.47304 -18.49847 -9.43887 1.000 80.79396 69 LEU C N 1
ATOM 5328 C CA . LEU C 1 78 ? 9.00232 -19.74343 -10.03198 1.000 78.33148 69 LEU C CA 1
ATOM 5329 C C . LEU C 1 78 ? 9.87460 -20.93948 -9.67616 1.000 78.23740 69 LEU C C 1
ATOM 5330 O O . LEU C 1 78 ? 9.38961 -22.07380 -9.72061 1.000 79.53353 69 LEU C O 1
ATOM 5335 N N . LEU C 1 79 ? 11.13572 -20.72735 -9.30749 1.000 78.90928 70 LEU C N 1
ATOM 5336 C CA . LEU C 1 79 ? 11.94476 -21.86018 -8.88469 1.000 82.01161 70 LEU C CA 1
ATOM 5337 C C . LEU C 1 79 ? 11.62586 -22.30849 -7.46419 1.000 84.03026 70 LEU C C 1
ATOM 5338 O O . LEU C 1 79 ? 11.97112 -23.43674 -7.09853 1.000 86.78931 70 LEU C O 1
ATOM 5343 N N . GLU C 1 80 ? 10.96548 -21.46885 -6.66263 1.000 74.95940 71 GLU C N 1
ATOM 5344 C CA . GLU C 1 80 ? 10.42756 -21.90009 -5.37706 1.000 71.29457 71 GLU C CA 1
ATOM 5345 C C . GLU C 1 80 ? 8.91260 -22.06882 -5.43474 1.000 62.95957 71 GLU C C 1
ATOM 5346 O O . GLU C 1 80 ? 8.25301 -22.12416 -4.39159 1.000 59.19493 71 GLU C O 1
ATOM 5352 N N . ALA C 1 81 ? 8.35059 -22.15119 -6.64145 1.000 63.48534 72 ALA C N 1
ATOM 5353 C CA . ALA C 1 81 ? 6.90280 -22.25426 -6.78040 1.000 58.43675 72 ALA C CA 1
ATOM 5354 C C . ALA C 1 81 ? 6.36147 -23.48212 -6.06219 1.000 56.17006 72 ALA C C 1
ATOM 5355 O O . ALA C 1 81 ? 5.32166 -23.41056 -5.40197 1.000 58.16723 72 ALA C O 1
ATOM 5357 N N . ASN C 1 82 ? 7.06340 -24.61107 -6.15236 1.000 53.88927 73 ASN C N 1
ATOM 5358 C CA . ASN C 1 82 ? 6.56877 -25.83679 -5.53851 1.000 56.42441 73 ASN C CA 1
ATOM 5359 C C . ASN C 1 82 ? 6.62534 -25.79920 -4.01737 1.000 59.26264 73 ASN C C 1
ATOM 5360 O O . ASN C 1 82 ? 5.99359 -26.63889 -3.36656 1.000 59.09212 73 ASN C O 1
ATOM 5365 N N . ALA C 1 83 ? 7.35756 -24.85080 -3.43660 1.000 58.31537 74 ALA C N 1
ATOM 5366 C CA . ALA C 1 83 ? 7.27675 -24.64837 -1.99812 1.000 57.01084 74 ALA C CA 1
ATOM 5367 C C . ALA C 1 83 ? 5.94539 -24.04255 -1.58664 1.000 53.32455 74 ALA C C 1
ATOM 5368 O O . ALA C 1 83 ? 5.56668 -24.15794 -0.41759 1.000 51.51211 74 ALA C O 1
ATOM 5370 N N . TRP C 1 84 ? 5.22852 -23.40383 -2.51575 1.000 54.09908 75 TRP C N 1
ATOM 5371 C CA . TRP C 1 84 ? 4.02625 -22.64905 -2.18109 1.000 53.78132 75 TRP C CA 1
ATOM 5372 C C . TRP C 1 84 ? 2.82455 -23.08513 -3.01196 1.000 56.17442 75 TRP C C 1
ATOM 5373 O O . TRP C 1 84 ? 1.93685 -22.27568 -3.30018 1.000 55.21446 75 TRP C O 1
ATOM 5384 N N . GLY C 1 85 ? 2.77989 -24.35426 -3.40524 1.000 53.03839 76 GLY C N 1
ATOM 5385 C CA . GLY C 1 85 ? 1.65475 -24.86385 -4.15686 1.000 51.84345 76 GLY C CA 1
ATOM 5386 C C . GLY C 1 85 ? 1.74873 -24.72226 -5.65887 1.000 54.81934 76 GLY C C 1
ATOM 5387 O O . GLY C 1 85 ? 0.71620 -24.56107 -6.32274 1.000 54.57358 76 GLY C O 1
ATOM 5388 N N . GLY C 1 86 ? 2.95313 -24.77780 -6.22679 1.000 55.04745 77 GLY C N 1
ATOM 5389 C CA . GLY C 1 86 ? 3.06936 -24.69007 -7.67348 1.000 52.51900 77 GLY C CA 1
ATOM 5390 C C . GLY C 1 86 ? 2.63241 -25.96623 -8.36467 1.000 50.36316 77 GLY C C 1
ATOM 5391 O O . GLY C 1 86 ? 2.01207 -25.92251 -9.42898 1.000 48.90062 77 GLY C O 1
ATOM 5392 N N . HIS C 1 87 ? 2.95951 -27.11877 -7.77316 1.000 51.85921 78 HIS C N 1
ATOM 5393 C CA . HIS C 1 87 ? 2.66264 -28.42465 -8.36288 1.000 55.44203 78 HIS C CA 1
ATOM 5394 C C . HIS C 1 87 ? 3.22543 -28.51373 -9.78235 1.000 55.52041 78 HIS C C 1
ATOM 5395 O O . HIS C 1 87 ? 2.59748 -29.04013 -10.70423 1.000 57.43349 78 HIS C O 1
ATOM 5402 N N . LEU C 1 88 ? 4.41728 -27.95406 -9.95387 1.000 55.24940 79 LEU C N 1
ATOM 5403 C CA . LEU C 1 88 ? 5.09732 -27.88307 -11.23570 1.000 54.85414 79 LEU C CA 1
ATOM 5404 C C . LEU C 1 88 ? 5.97816 -29.10774 -11.44010 1.000 58.12104 79 LEU C C 1
ATOM 5405 O O . LEU C 1 88 ? 6.60532 -29.60269 -10.49880 1.000 62.14420 79 LEU C O 1
ATOM 5410 N N . ALA C 1 89 ? 6.01441 -29.59923 -12.67396 1.000 57.65809 80 ALA C N 1
ATOM 5411 C CA . ALA C 1 89 ? 7.02201 -30.57072 -13.07667 1.000 56.26720 80 ALA C CA 1
ATOM 5412 C C . ALA C 1 89 ? 8.19602 -29.91757 -13.78643 1.000 55.25000 80 ALA C C 1
ATOM 5413 O O . ALA C 1 89 ? 9.32389 -30.41045 -13.68355 1.000 65.00145 80 ALA C O 1
ATOM 5415 N N . ALA C 1 90 ? 7.95744 -28.81812 -14.49293 1.000 51.33276 81 ALA C N 1
ATOM 5416 C CA . ALA C 1 90 ? 9.00955 -28.11594 -15.20878 1.000 57.90157 81 ALA C CA 1
ATOM 5417 C C . ALA C 1 90 ? 8.50125 -26.73600 -15.58491 1.000 54.04143 81 ALA C C 1
ATOM 5418 O O . ALA C 1 90 ? 7.29156 -26.50048 -15.67336 1.000 52.95749 81 ALA C O 1
ATOM 5420 N N . CYS C 1 91 ? 9.44645 -25.84848 -15.87862 1.000 60.35655 82 CYS C N 1
ATOM 5421 C CA . CYS C 1 91 ? 9.15254 -24.45403 -16.16133 1.000 58.29041 82 CYS C CA 1
ATOM 5422 C C . CYS C 1 91 ? 9.92250 -24.02472 -17.40323 1.000 55.90860 82 CYS C C 1
ATOM 5423 O O . CYS C 1 91 ? 11.08508 -24.40407 -17.57639 1.000 59.71901 82 CYS C O 1
ATOM 5426 N N . ALA C 1 92 ? 9.27748 -23.23473 -18.26547 1.000 48.24330 83 ALA C N 1
ATOM 5427 C CA . ALA C 1 92 ? 9.91504 -22.68955 -19.45960 1.000 47.99370 83 ALA C CA 1
ATOM 5428 C C . ALA C 1 92 ? 9.65766 -21.19199 -19.55556 1.000 51.34929 83 ALA C C 1
ATOM 5429 O O . ALA C 1 92 ? 8.50270 -20.75804 -19.61342 1.000 49.01679 83 ALA C O 1
ATOM 5431 N N . SER C 1 93 ? 10.73167 -20.40916 -19.57395 1.000 50.50247 84 SER C N 1
ATOM 5432 C CA . SER C 1 93 ? 10.66502 -18.96457 -19.74581 1.000 53.57390 84 SER C CA 1
ATOM 5433 C C . SER C 1 93 ? 11.01694 -18.57603 -21.17572 1.000 53.73736 84 SER C C 1
ATOM 5434 O O . SER C 1 93 ? 11.89153 -19.18599 -21.80155 1.000 55.64314 84 SER C O 1
ATOM 5437 N N . GLU C 1 94 ? 10.34258 -17.53658 -21.67706 1.000 53.62138 85 GLU C N 1
ATOM 5438 C CA A GLU C 1 94 ? 10.57530 -17.07052 -23.04110 0.601 52.90925 85 GLU C CA 1
ATOM 5439 C CA B GLU C 1 94 ? 10.58126 -17.09937 -23.04863 0.399 52.84028 85 GLU C CA 1
ATOM 5440 C C . GLU C 1 94 ? 12.03243 -16.68681 -23.26280 1.000 55.74481 85 GLU C C 1
ATOM 5441 O O . GLU C 1 94 ? 12.56480 -16.86270 -24.36403 1.000 58.48865 85 GLU C O 1
ATOM 5452 N N . GLU C 1 95 ? 12.69690 -16.17069 -22.22433 1.000 58.98647 86 GLU C N 1
ATOM 5453 C CA . GLU C 1 95 ? 14.07566 -15.71559 -22.36971 1.000 59.54419 86 GLU C CA 1
ATOM 5454 C C . GLU C 1 95 ? 15.06946 -16.87291 -22.45535 1.000 62.11019 86 GLU C C 1
ATOM 5455 O O . GLU C 1 95 ? 16.14175 -16.71458 -23.04772 1.000 61.96827 86 GLU C O 1
ATOM 5457 N N . MET C 1 96 ? 14.76936 -18.01437 -21.84276 1.000 61.81752 87 MET C N 1
ATOM 5458 C CA . MET C 1 96 ? 15.69286 -19.14469 -21.83465 1.000 63.41944 87 MET C CA 1
ATOM 5459 C C . MET C 1 96 ? 15.49839 -20.03542 -23.05976 1.000 63.91631 87 MET C C 1
ATOM 5460 O O . MET C 1 96 ? 14.39093 -20.17843 -23.58555 1.000 61.61526 87 MET C O 1
ATOM 5465 N N . ASP C 1 97 ? 16.59519 -20.65720 -23.49538 1.000 65.90388 88 ASP C N 1
ATOM 5466 C CA . ASP C 1 97 ? 16.54062 -21.52696 -24.66551 1.000 67.59504 88 ASP C CA 1
ATOM 5467 C C . ASP C 1 97 ? 15.75385 -22.79715 -24.37112 1.000 65.18417 88 ASP C C 1
ATOM 5468 O O . ASP C 1 97 ? 14.94014 -23.23219 -25.19298 1.000 62.94684 88 ASP C O 1
ATOM 5473 N N . HIS C 1 98 ? 15.96415 -23.39420 -23.20143 1.000 64.74875 89 HIS C N 1
ATOM 5474 C CA . HIS C 1 98 ? 15.33028 -24.65283 -22.84535 1.000 63.47742 89 HIS C CA 1
ATOM 5475 C C . HIS C 1 98 ? 14.54181 -24.50061 -21.55511 1.000 58.34939 89 HIS C C 1
ATOM 5476 O O . HIS C 1 98 ? 14.75730 -23.57197 -20.77567 1.000 58.27515 89 HIS C O 1
ATOM 5483 N N . SER C 1 99 ? 13.62187 -25.43238 -21.33959 1.000 55.41710 90 SER C N 1
ATOM 5484 C CA . SER C 1 99 ? 12.85956 -25.44519 -20.10371 1.000 57.72684 90 SER C CA 1
ATOM 5485 C C . SER C 1 99 ? 13.75822 -25.83476 -18.93567 1.000 59.30025 90 SER C C 1
ATOM 5486 O O . SER C 1 99 ? 14.81056 -26.45253 -19.10570 1.000 61.97682 90 SER C O 1
ATOM 5489 N N . GLN C 1 100 ? 13.33459 -25.45931 -17.73562 1.000 59.32896 91 GLN C N 1
ATOM 5490 C CA . GLN C 1 100 ? 14.11490 -25.76628 -16.55107 1.000 61.22006 91 GLN C CA 1
ATOM 5491 C C . GLN C 1 100 ? 13.34012 -26.71839 -15.65524 1.000 63.99482 91 GLN C C 1
ATOM 5492 O O . GLN C 1 100 ? 12.14539 -26.50100 -15.41753 1.000 64.13221 91 GLN C O 1
ATOM 5494 N N . PRO C 1 101 ? 13.96599 -27.78220 -15.15934 1.000 67.35832 92 PRO C N 1
ATOM 5495 C CA . PRO C 1 101 ? 13.29137 -28.65900 -14.19490 1.000 64.94374 92 PRO C CA 1
ATOM 5496 C C . PRO C 1 101 ? 13.08731 -27.97290 -12.85227 1.000 67.59976 92 PRO C C 1
ATOM 5497 O O . PRO C 1 101 ? 13.76886 -27.00931 -12.49913 1.000 69.79168 92 PRO C O 1
ATOM 5501 N N . VAL C 1 102 ? 12.12632 -28.49213 -12.09458 1.000 68.18487 93 VAL C N 1
ATOM 5502 C CA . VAL C 1 102 ? 11.85192 -27.98126 -10.75270 1.000 70.41324 93 VAL C CA 1
ATOM 5503 C C . VAL C 1 102 ? 12.83533 -28.60782 -9.77240 1.000 76.17327 93 VAL C C 1
ATOM 5504 O O . VAL C 1 102 ? 13.34891 -29.71125 -10.01915 1.000 75.47514 93 VAL C O 1
ATOM 5508 N N . PRO C 1 103 ? 13.13231 -27.93869 -8.66046 1.000 78.39968 94 PRO C N 1
ATOM 5509 C CA . PRO C 1 103 ? 14.07233 -28.50491 -7.68673 1.000 78.16415 94 PRO C CA 1
ATOM 5510 C C . PRO C 1 103 ? 13.53376 -29.77721 -7.04987 1.000 81.07719 94 PRO C C 1
ATOM 5511 O O . PRO C 1 103 ? 12.32486 -29.95060 -6.87149 1.000 79.65292 94 PRO C O 1
ATOM 5515 N N . ASP C 1 104 ? 14.45888 -30.68956 -6.73438 1.000 82.03114 95 ASP C N 1
ATOM 5516 C CA . ASP C 1 104 ? 14.09600 -31.91292 -6.02897 1.000 84.98758 95 ASP C CA 1
ATOM 5517 C C . ASP C 1 104 ? 13.77974 -31.66459 -4.55793 1.000 85.16207 95 ASP C C 1
ATOM 5518 O O . ASP C 1 104 ? 13.07794 -32.47412 -3.94316 1.000 83.36803 95 ASP C O 1
ATOM 5520 N N . ILE C 1 105 ? 14.26933 -30.56002 -3.98768 1.000 87.94454 96 ILE C N 1
ATOM 5521 C CA . ILE C 1 105 ? 14.02928 -30.26376 -2.57704 1.000 85.98676 96 ILE C CA 1
ATOM 5522 C C . ILE C 1 105 ? 12.53857 -30.11934 -2.29492 1.000 84.91895 96 ILE C C 1
ATOM 5523 O O . ILE C 1 105 ? 12.07906 -30.41565 -1.18509 1.000 88.93675 96 ILE C O 1
ATOM 5525 N N . TYR C 1 106 ? 11.76223 -29.63268 -3.27465 1.000 80.20188 97 TYR C N 1
ATOM 5526 C CA . TYR C 1 106 ? 10.32861 -29.44009 -3.09050 1.000 80.56052 97 TYR C CA 1
ATOM 5527 C C . TYR C 1 106 ? 9.51263 -30.47785 -3.87268 1.000 77.78407 97 TYR C C 1
ATOM 5528 O O . TYR C 1 106 ? 9.99173 -31.03670 -4.86488 1.000 74.60066 97 TYR C O 1
ATOM 5537 N N . PRO C 1 107 ? 8.28052 -30.76503 -3.43618 1.000 76.62592 98 PRO C N 1
ATOM 5538 C CA . PRO C 1 107 ? 7.48058 -31.79795 -4.10776 1.000 73.31703 98 PRO C CA 1
ATOM 5539 C C . PRO C 1 107 ? 7.16888 -31.42908 -5.55005 1.000 69.83114 98 PRO C C 1
ATOM 5540 O O . PRO C 1 107 ? 6.86221 -30.28129 -5.86940 1.000 69.01885 98 PRO C O 1
ATOM 5544 N N . ARG C 1 108 ? 7.22839 -32.42395 -6.41962 1.000 71.73290 99 ARG C N 1
ATOM 5545 C CA . ARG C 1 108 ? 6.91738 -32.22241 -7.82213 1.000 67.53759 99 ARG C CA 1
ATOM 5546 C C . ARG C 1 108 ? 5.43197 -32.44992 -8.05841 1.000 70.83617 99 ARG C C 1
ATOM 5547 O O . ARG C 1 108 ? 4.77745 -33.21850 -7.34603 1.000 75.82661 99 ARG C O 1
ATOM 5549 N N . GLY C 1 109 ? 4.90183 -31.75809 -9.06438 1.000 66.41078 100 GLY C N 1
ATOM 5550 C CA . GLY C 1 109 ? 3.51078 -31.88986 -9.43422 1.000 61.66156 100 GLY C CA 1
ATOM 5551 C C . GLY C 1 109 ? 3.37210 -32.24374 -10.89997 1.000 63.07683 100 GLY C C 1
ATOM 5552 O O . GLY C 1 109 ? 4.33088 -32.71694 -11.52224 1.000 61.62112 100 GLY C O 1
ATOM 5553 N N . ASP C 1 110 ? 2.18760 -32.01406 -11.46645 1.000 56.06246 101 ASP C N 1
ATOM 5554 C CA . ASP C 1 110 ? 1.84887 -32.53167 -12.78359 1.000 59.48841 101 ASP C CA 1
ATOM 5555 C C . ASP C 1 110 ? 1.73277 -31.43653 -13.83518 1.000 57.37557 101 ASP C C 1
ATOM 5556 O O . ASP C 1 110 ? 1.13414 -31.66769 -14.89026 1.000 59.48628 101 ASP C O 1
ATOM 5561 N N . PHE C 1 111 ? 2.31102 -30.25848 -13.59017 1.000 55.98350 102 PHE C N 1
ATOM 5562 C CA . PHE C 1 111 ? 2.07136 -29.09001 -14.43108 1.000 54.71640 102 PHE C CA 1
ATOM 5563 C C . PHE C 1 111 ? 3.33683 -28.65530 -15.15777 1.000 50.64033 102 PHE C C 1
ATOM 5564 O O . PHE C 1 111 ? 4.44279 -28.72586 -14.60663 1.000 53.53004 102 PHE C O 1
ATOM 5572 N N . LEU C 1 112 ? 3.15829 -28.20506 -16.39788 1.000 48.12857 103 LEU C N 1
ATOM 5573 C CA . LEU C 1 112 ? 4.20891 -27.56754 -17.18449 1.000 49.99619 103 LEU C CA 1
ATOM 5574 C C . LEU C 1 112 ? 3.83218 -26.10334 -17.34883 1.000 48.97339 103 LEU C C 1
ATOM 5575 O O . LEU C 1 112 ? 2.76786 -25.78819 -17.90074 1.000 46.78992 103 LEU C O 1
ATOM 5580 N N . LEU C 1 113 ? 4.70256 -25.21565 -16.87159 1.000 46.14246 104 LEU C N 1
ATOM 5581 C CA . LEU C 1 113 ? 4.43536 -23.78583 -16.87016 1.000 46.59141 104 LEU C CA 1
ATOM 5582 C C . LEU C 1 113 ? 5.29986 -23.10960 -17.92007 1.000 45.31996 104 LEU C C 1
ATOM 5583 O O . LEU C 1 113 ? 6.52728 -23.24277 -17.89855 1.000 51.22035 104 LEU C O 1
ATOM 5588 N N . LEU C 1 114 ? 4.66139 -22.38999 -18.83165 1.000 42.96663 105 LEU C N 1
ATOM 5589 C CA . LEU C 1 114 ? 5.35083 -21.52406 -19.77141 1.000 40.63227 105 LEU C CA 1
ATOM 5590 C C . LEU C 1 114 ? 5.11230 -20.08224 -19.36213 1.000 42.47198 105 LEU C C 1
ATOM 5591 O O . LEU C 1 114 ? 3.96726 -19.67958 -19.10357 1.000 38.89909 105 LEU C O 1
ATOM 5596 N N . PHE C 1 115 ? 6.19458 -19.31132 -19.30869 1.000 43.63520 106 PHE C N 1
ATOM 5597 C CA . PHE C 1 115 ? 6.16674 -17.97684 -18.74018 1.000 43.01625 106 PHE C CA 1
ATOM 5598 C C . PHE C 1 115 ? 6.86058 -16.99975 -19.67768 1.000 45.09777 106 PHE C C 1
ATOM 5599 O O . PHE C 1 115 ? 7.96945 -17.26777 -20.15846 1.000 45.27434 106 PHE C O 1
ATOM 5607 N N . ASP C 1 116 ? 6.18257 -15.88479 -19.95624 1.000 42.55861 107 ASP C N 1
ATOM 5608 C CA . ASP C 1 116 ? 6.72867 -14.75186 -20.70363 1.000 40.38895 107 ASP C CA 1
ATOM 5609 C C . ASP C 1 116 ? 6.72851 -13.57052 -19.73658 1.000 40.36434 107 ASP C C 1
ATOM 5610 O O . ASP C 1 116 ? 5.69571 -12.90171 -19.54550 1.000 36.50399 107 ASP C O 1
ATOM 5615 N N . PRO C 1 117 ? 7.85405 -13.30922 -19.06235 1.000 41.59264 108 PRO C N 1
ATOM 5616 C CA . PRO C 1 117 ? 7.84065 -12.30873 -17.97625 1.000 40.17424 108 PRO C CA 1
ATOM 5617 C C . PRO C 1 117 ? 7.59085 -10.88254 -18.43818 1.000 39.49956 108 PRO C C 1
ATOM 5618 O O . PRO C 1 117 ? 6.91026 -10.12457 -17.73678 1.000 37.72626 108 PRO C O 1
ATOM 5622 N N . LEU C 1 118 ? 8.12320 -10.48609 -19.59148 1.000 39.38403 109 LEU C N 1
ATOM 5623 C CA . LEU C 1 118 ? 8.03113 -9.10780 -20.07061 1.000 40.51411 109 LEU C CA 1
ATOM 5624 C C . LEU C 1 118 ? 7.57175 -9.10147 -21.52787 1.000 38.14750 109 LEU C C 1
ATOM 5625 O O . LEU C 1 118 ? 8.38222 -9.24858 -22.44472 1.000 37.22657 109 LEU C O 1
ATOM 5630 N N . ASP C 1 119 ? 6.27962 -8.88986 -21.74605 1.000 40.25782 110 ASP C N 1
ATOM 5631 C CA . ASP C 1 119 ? 5.74696 -8.68752 -23.08590 1.000 36.63461 110 ASP C CA 1
ATOM 5632 C C . ASP C 1 119 ? 5.69164 -7.19728 -23.39260 1.000 39.05024 110 ASP C C 1
ATOM 5633 O O . ASP C 1 119 ? 5.31432 -6.39035 -22.53573 1.000 37.01127 110 ASP C O 1
ATOM 5638 N N . GLY C 1 120 ? 6.05872 -6.83948 -24.62348 1.000 39.06675 111 GLY C N 1
ATOM 5639 C CA . GLY C 1 120 ? 6.15923 -5.44295 -25.00474 1.000 35.30325 111 GLY C CA 1
ATOM 5640 C C . GLY C 1 120 ? 7.42499 -4.81009 -24.45692 1.000 35.91173 111 GLY C C 1
ATOM 5641 O O . GLY C 1 120 ? 7.37261 -3.72657 -23.86709 1.000 37.22316 111 GLY C O 1
ATOM 5642 N N . SER C 1 121 ? 8.57340 -5.46789 -24.66264 1.000 33.68492 112 SER C N 1
ATOM 5643 C CA . SER C 1 121 ? 9.82054 -5.00372 -24.05753 1.000 42.41419 112 SER C CA 1
ATOM 5644 C C . SER C 1 121 ? 10.23187 -3.61906 -24.55359 1.000 38.84313 112 SER C C 1
ATOM 5645 O O . SER C 1 121 ? 10.82811 -2.85347 -23.79394 1.000 37.98864 112 SER C O 1
ATOM 5648 N N . SER C 1 122 ? 9.90376 -3.26454 -25.80609 1.000 36.95942 113 SER C N 1
ATOM 5649 C CA . SER C 1 122 ? 10.26281 -1.94561 -26.33488 1.000 36.90493 113 SER C CA 1
ATOM 5650 C C . SER C 1 122 ? 9.50815 -0.79907 -25.66639 1.000 36.13227 113 SER C C 1
ATOM 5651 O O . SER C 1 122 ? 9.81334 0.36110 -25.96151 1.000 37.39709 113 SER C O 1
ATOM 5654 N N . ASN C 1 123 ? 8.52843 -1.09135 -24.80421 1.000 36.25838 114 ASN C N 1
ATOM 5655 C CA . ASN C 1 123 ? 7.76155 -0.08525 -24.07803 1.000 33.06246 114 ASN C CA 1
ATOM 5656 C C . ASN C 1 123 ? 8.12328 0.02798 -22.60436 1.000 34.98828 114 ASN C C 1
ATOM 5657 O O . ASN C 1 123 ? 7.47919 0.80937 -21.87986 1.000 29.78102 114 ASN C O 1
ATOM 5662 N N . ILE C 1 124 ? 9.09833 -0.75585 -22.13241 1.000 32.34832 115 ILE C N 1
ATOM 5663 C CA . ILE C 1 124 ? 9.39666 -0.80337 -20.70277 1.000 37.14627 115 ILE C CA 1
ATOM 5664 C C . ILE C 1 124 ? 9.94236 0.53529 -20.21544 1.000 35.10891 115 ILE C C 1
ATOM 5665 O O . ILE C 1 124 ? 9.68123 0.94104 -19.08012 1.000 38.36827 115 ILE C O 1
ATOM 5670 N N . ASP C 1 125 ? 10.67058 1.25493 -21.06445 1.000 34.74226 116 ASP C N 1
ATOM 5671 C CA . ASP C 1 125 ? 11.32387 2.50353 -20.69053 1.000 35.67903 116 ASP C CA 1
ATOM 5672 C C . ASP C 1 125 ? 10.50299 3.75040 -20.99250 1.000 31.29056 116 ASP C C 1
ATOM 5673 O O . ASP C 1 125 ? 10.94480 4.84438 -20.62659 1.000 28.05126 116 ASP C O 1
ATOM 5678 N N . VAL C 1 126 ? 9.33399 3.62097 -21.63437 1.000 27.04773 117 VAL C N 1
ATOM 5679 C CA . VAL C 1 126 ? 8.53185 4.76413 -22.06915 1.000 28.74308 117 VAL C CA 1
ATOM 5680 C C . VAL C 1 126 ? 7.10340 4.72920 -21.50032 1.000 27.34273 117 VAL C C 1
ATOM 5681 O O . VAL C 1 126 ? 6.21329 5.39395 -22.02388 1.000 24.81021 117 VAL C O 1
ATOM 5685 N N . ASN C 1 127 ? 6.87931 3.97202 -20.42208 1.000 26.80345 118 ASN C N 1
ATOM 5686 C CA . ASN C 1 127 ? 5.68238 4.11843 -19.58614 1.000 26.56688 118 ASN C CA 1
ATOM 5687 C C . ASN C 1 127 ? 4.38847 3.90850 -20.37281 1.000 25.71342 118 ASN C C 1
ATOM 5688 O O . ASN C 1 127 ? 3.39919 4.62217 -20.17995 1.000 25.59146 118 ASN C O 1
ATOM 5693 N N . VAL C 1 128 ? 4.41674 2.93874 -21.27745 1.000 23.72138 119 VAL C N 1
ATOM 5694 C CA . VAL C 1 128 ? 3.24620 2.38083 -21.93608 1.000 23.84796 119 VAL C CA 1
ATOM 5695 C C . VAL C 1 128 ? 3.03693 1.00089 -21.33516 1.000 28.08012 119 VAL C C 1
ATOM 5696 O O . VAL C 1 128 ? 3.99818 0.32894 -20.93128 1.000 31.88852 119 VAL C O 1
ATOM 5700 N N . SER C 1 129 ? 1.77808 0.58568 -21.26203 1.000 25.43252 120 SER C N 1
ATOM 5701 C CA . SER C 1 129 ? 1.42068 -0.71369 -20.71075 1.000 27.92007 120 SER C CA 1
ATOM 5702 C C . SER C 1 129 ? 2.28263 -1.83620 -21.28190 1.000 28.62424 120 SER C C 1
ATOM 5703 O O . SER C 1 129 ? 2.49008 -1.93015 -22.49957 1.000 25.75184 120 SER C O 1
ATOM 5706 N N . VAL C 1 130 ? 2.77821 -2.68868 -20.38027 1.000 27.04550 121 VAL C N 1
ATOM 5707 C CA . VAL C 1 130 ? 3.52271 -3.90329 -20.70112 1.000 25.77774 121 VAL C CA 1
ATOM 5708 C C . VAL C 1 130 ? 2.79461 -5.04462 -20.01954 1.000 32.49299 121 VAL C C 1
ATOM 5709 O O . VAL C 1 130 ? 1.73182 -4.83165 -19.42790 1.000 30.27864 121 VAL C O 1
ATOM 5713 N N . GLY C 1 131 ? 3.31940 -6.26581 -20.12943 1.000 34.23378 122 GLY C N 1
ATOM 5714 C CA . GLY C 1 131 ? 2.56720 -7.39934 -19.61582 1.000 30.53532 122 GLY C CA 1
ATOM 5715 C C . GLY C 1 131 ? 3.38764 -8.65494 -19.40611 1.000 32.15137 122 GLY C C 1
ATOM 5716 O O . GLY C 1 131 ? 4.53235 -8.78106 -19.84644 1.000 31.95855 122 GLY C O 1
ATOM 5717 N N . THR C 1 132 ? 2.75997 -9.59777 -18.72075 1.000 30.91070 123 THR C N 1
ATOM 5718 C CA . THR C 1 132 ? 3.28516 -10.93820 -18.52470 1.000 33.18831 123 THR C CA 1
ATOM 5719 C C . THR C 1 132 ? 2.27725 -11.91612 -19.09326 1.000 29.02534 123 THR C C 1
ATOM 5720 O O . THR C 1 132 ? 1.09125 -11.76889 -18.82207 1.000 33.26201 123 THR C O 1
ATOM 5724 N N . ILE C 1 133 ? 2.73430 -12.93684 -19.82765 1.000 28.16463 124 ILE C N 1
ATOM 5725 C CA . ILE C 1 133 ? 1.85286 -13.95682 -20.39146 1.000 32.26047 124 ILE C CA 1
ATOM 5726 C C . ILE C 1 133 ? 2.26162 -15.32102 -19.85550 1.000 33.34766 124 ILE C C 1
ATOM 5727 O O . ILE C 1 133 ? 3.45151 -15.62747 -19.76864 1.000 31.86499 124 ILE C O 1
ATOM 5732 N N . PHE C 1 134 ? 1.27786 -16.16783 -19.55332 1.000 30.19360 125 PHE C N 1
ATOM 5733 C CA . PHE C 1 134 ? 1.58868 -17.48782 -19.02281 1.000 35.86486 125 PHE C CA 1
ATOM 5734 C C . PHE C 1 134 ? 0.63079 -18.53673 -19.58318 1.000 33.25969 125 PHE C C 1
ATOM 5735 O O . PHE C 1 134 ? -0.48870 -18.23680 -20.00699 1.000 32.65696 125 PHE C O 1
ATOM 5743 N N . SER C 1 135 ? 1.09740 -19.78330 -19.57918 1.000 34.27311 126 SER C N 1
ATOM 5744 C CA . SER C 1 135 ? 0.36206 -20.89459 -20.16857 1.000 38.51056 126 SER C CA 1
ATOM 5745 C C . SER C 1 135 ? 0.66897 -22.12562 -19.33438 1.000 39.58124 126 SER C C 1
ATOM 5746 O O . SER C 1 135 ? 1.82202 -22.32719 -18.94586 1.000 38.29319 126 SER C O 1
ATOM 5749 N N . VAL C 1 136 ? -0.35472 -22.93698 -19.05479 1.000 40.62696 127 VAL C N 1
ATOM 5750 C CA . VAL C 1 136 ? -0.20008 -24.14004 -18.24108 1.000 36.81648 127 VAL C CA 1
ATOM 5751 C C . VAL C 1 136 ? -0.62577 -25.34355 -19.06706 1.000 44.44685 127 VAL C C 1
ATOM 5752 O O . VAL C 1 136 ? -1.76958 -25.40879 -19.54058 1.000 42.49727 127 VAL C O 1
ATOM 5756 N N . LEU C 1 137 ? 0.29412 -26.29413 -19.22212 1.000 45.57243 128 LEU C N 1
ATOM 5757 C CA . LEU C 1 137 ? 0.06779 -27.60134 -19.81168 1.000 42.29914 128 LEU C CA 1
ATOM 5758 C C . LEU C 1 137 ? 0.15103 -28.65057 -18.71770 1.000 50.03849 128 LEU C C 1
ATOM 5759 O O . LEU C 1 137 ? 0.67237 -28.39558 -17.63276 1.000 49.71193 128 LEU C O 1
ATOM 5764 N N . ARG C 1 138 ? -0.40482 -29.82422 -18.98591 1.000 50.20449 129 ARG C N 1
ATOM 5765 C CA . ARG C 1 138 ? -0.20378 -30.95751 -18.09695 1.000 55.84805 129 ARG C CA 1
ATOM 5766 C C . ARG C 1 138 ? 0.97912 -31.78041 -18.57707 1.000 54.81307 129 ARG C C 1
ATOM 5767 O O . ARG C 1 138 ? 1.13592 -32.02082 -19.77509 1.000 54.64324 129 ARG C O 1
ATOM 5775 N N . CYS C 1 139 ? 1.82127 -32.18380 -17.64134 1.000 60.03351 130 CYS C N 1
ATOM 5776 C CA . CYS C 1 139 ? 2.90204 -33.10277 -17.96596 1.000 63.96724 130 CYS C CA 1
ATOM 5777 C C . CYS C 1 139 ? 2.34539 -34.51078 -18.15089 1.000 67.75826 130 CYS C C 1
ATOM 5778 O O . CYS C 1 139 ? 1.59352 -34.98886 -17.29308 1.000 71.92413 130 CYS C O 1
ATOM 5781 N N . PRO C 1 140 ? 2.65357 -35.19212 -19.25449 1.000 72.12226 131 PRO C N 1
ATOM 5782 C CA . PRO C 1 140 ? 2.19535 -36.57981 -19.39947 1.000 74.61723 131 PRO C CA 1
ATOM 5783 C C . PRO C 1 140 ? 2.87874 -37.48781 -18.38900 1.000 80.40059 131 PRO C C 1
ATOM 5784 O O . PRO C 1 140 ? 4.04884 -37.29682 -18.04597 1.000 81.27126 131 PRO C O 1
ATOM 5788 N N . THR C 1 141 ? 2.12572 -38.45176 -17.87542 1.000 86.53523 132 THR C N 1
ATOM 5789 C CA . THR C 1 141 ? 2.69517 -39.42492 -16.94549 1.000 91.85117 132 THR C CA 1
ATOM 5790 C C . THR C 1 141 ? 3.24258 -40.63083 -17.70869 1.000 87.31151 132 THR C C 1
ATOM 5791 O O . THR C 1 141 ? 2.72910 -40.98950 -18.77034 1.000 87.80277 132 THR C O 1
ATOM 5795 N N . PRO C 1 146 ? 10.53341 -34.73106 -16.88547 1.000 75.92754 137 PRO C N 1
ATOM 5796 C CA . PRO C 1 146 ? 9.98850 -33.94358 -17.99826 1.000 75.58027 137 PRO C CA 1
ATOM 5797 C C . PRO C 1 146 ? 11.00322 -32.98907 -18.62107 1.000 72.39055 137 PRO C C 1
ATOM 5798 O O . PRO C 1 146 ? 11.71955 -32.28925 -17.90730 1.000 70.95125 137 PRO C O 1
ATOM 5802 N N . GLY C 1 147 ? 11.02908 -32.95558 -19.95299 1.000 69.43584 138 GLY C N 1
ATOM 5803 C CA . GLY C 1 147 ? 11.96984 -32.13791 -20.69531 1.000 65.39175 138 GLY C CA 1
ATOM 5804 C C . GLY C 1 147 ? 11.30394 -31.22672 -21.70420 1.000 61.48151 138 GLY C C 1
ATOM 5805 O O . GLY C 1 147 ? 10.08154 -31.05994 -21.67642 1.000 56.52053 138 GLY C O 1
ATOM 5806 N N . ASP C 1 148 ? 12.09657 -30.64451 -22.61273 1.000 61.95154 139 ASP C N 1
ATOM 5807 C CA . ASP C 1 148 ? 11.54568 -29.70347 -23.58446 1.000 58.13152 139 ASP C CA 1
ATOM 5808 C C . ASP C 1 148 ? 10.45840 -30.35086 -24.42177 1.000 55.59020 139 ASP C C 1
ATOM 5809 O O . ASP C 1 148 ? 9.44749 -29.71527 -24.74082 1.000 54.59942 139 ASP C O 1
ATOM 5814 N N . ASP C 1 149 ? 10.65221 -31.62028 -24.78355 1.000 55.94734 140 ASP C N 1
ATOM 5815 C CA . ASP C 1 149 ? 9.71350 -32.29389 -25.66589 1.000 58.50552 140 ASP C CA 1
ATOM 5816 C C . ASP C 1 149 ? 8.36106 -32.48557 -24.98940 1.000 57.24989 140 ASP C C 1
ATOM 5817 O O . ASP C 1 149 ? 7.32680 -32.50956 -25.66803 1.000 53.82311 140 ASP C O 1
ATOM 5822 N N . ALA C 1 150 ? 8.34642 -32.58820 -23.65561 1.000 57.05879 141 ALA C N 1
ATOM 5823 C CA . ALA C 1 150 ? 7.09462 -32.71754 -22.91891 1.000 54.79565 141 ALA C CA 1
ATOM 5824 C C . ALA C 1 150 ? 6.22096 -31.47355 -23.03861 1.000 52.42323 141 ALA C C 1
ATOM 5825 O O . ALA C 1 150 ? 5.01267 -31.55849 -22.80388 1.000 52.07917 141 ALA C O 1
ATOM 5827 N N . PHE C 1 151 ? 6.80913 -30.33142 -23.39801 1.000 50.84170 142 PHE C N 1
ATOM 5828 C CA . PHE C 1 151 ? 6.10212 -29.07505 -23.60918 1.000 50.75575 142 PHE C CA 1
ATOM 5829 C C . PHE C 1 151 ? 5.46285 -28.97599 -24.98857 1.000 54.29176 142 PHE C C 1
ATOM 5830 O O . PHE C 1 151 ? 4.72212 -28.02079 -25.24527 1.000 49.39452 142 PHE C O 1
ATOM 5838 N N . LEU C 1 152 ? 5.76488 -29.90612 -25.89504 1.000 53.93976 143 LEU C N 1
ATOM 5839 C CA . LEU C 1 152 ? 5.33721 -29.80517 -27.29083 1.000 51.85938 143 LEU C CA 1
ATOM 5840 C C . LEU C 1 152 ? 3.91718 -30.34797 -27.43495 1.000 50.12549 143 LEU C C 1
ATOM 5841 O O . LEU C 1 152 ? 3.67294 -31.41688 -27.99624 1.000 50.55555 143 LEU C O 1
ATOM 5846 N N . GLN C 1 153 ? 2.96629 -29.57349 -26.91609 1.000 50.18943 144 GLN C N 1
ATOM 5847 C CA . GLN C 1 153 ? 1.55590 -29.91447 -26.97939 1.000 49.12437 144 GLN C CA 1
ATOM 5848 C C . GLN C 1 153 ? 0.78326 -28.83482 -27.72486 1.000 46.32254 144 GLN C C 1
ATOM 5849 O O . GLN C 1 153 ? 1.12821 -27.65306 -27.63639 1.000 43.88795 144 GLN C O 1
ATOM 5855 N N . PRO C 1 154 ? -0.24033 -29.20491 -28.48751 1.000 46.37603 145 PRO C N 1
ATOM 5856 C CA . PRO C 1 154 ? -1.05730 -28.18331 -29.14433 1.000 43.26559 145 PRO C CA 1
ATOM 5857 C C . PRO C 1 154 ? -1.79119 -27.32325 -28.12617 1.000 43.30025 145 PRO C C 1
ATOM 5858 O O . PRO C 1 154 ? -2.10563 -27.75923 -27.01341 1.000 39.24899 145 PRO C O 1
ATOM 5862 N N . GLY C 1 155 ? -2.06383 -26.08321 -28.53630 1.000 39.76698 146 GLY C N 1
ATOM 5863 C CA . GLY C 1 155 ? -2.66672 -25.11156 -27.63832 1.000 42.80849 146 GLY C CA 1
ATOM 5864 C C . GLY C 1 155 ? -4.01032 -25.53374 -27.08955 1.000 41.81473 146 GLY C C 1
ATOM 5865 O O . GLY C 1 155 ? -4.40384 -25.09000 -26.00809 1.000 40.73886 146 GLY C O 1
ATOM 5866 N N . SER C 1 156 ? -4.71563 -26.41428 -27.80520 1.000 38.18816 147 SER C N 1
ATOM 5867 C CA . SER C 1 156 ? -5.97751 -26.96555 -27.32474 1.000 37.31028 147 SER C CA 1
ATOM 5868 C C . SER C 1 156 ? -5.81649 -27.82085 -26.07857 1.000 41.86332 147 SER C C 1
ATOM 5869 O O . SER C 1 156 ? -6.82775 -28.21832 -25.49246 1.000 41.67703 147 SER C O 1
ATOM 5872 N N . LYS C 1 157 ? -4.58498 -28.16124 -25.69338 1.000 41.80803 148 LYS C N 1
ATOM 5873 C CA . LYS C 1 157 ? -4.32395 -28.93365 -24.48826 1.000 42.63754 148 LYS C CA 1
ATOM 5874 C C . LYS C 1 157 ? -3.92585 -28.06130 -23.30071 1.000 41.50769 148 LYS C C 1
ATOM 5875 O O . LYS C 1 157 ? -3.63434 -28.59696 -22.22298 1.000 41.59342 148 LYS C O 1
ATOM 5881 N N . GLN C 1 158 ? -3.93622 -26.73630 -23.45196 1.000 42.26280 149 GLN C N 1
ATOM 5882 C CA . GLN C 1 158 ? -3.70672 -25.87322 -22.29709 1.000 41.53315 149 GLN C CA 1
ATOM 5883 C C . GLN C 1 158 ? -4.83102 -26.05908 -21.29215 1.000 41.89802 149 GLN C C 1
ATOM 5884 O O . GLN C 1 158 ? -6.00489 -26.11605 -21.66074 1.000 40.85336 149 GLN C O 1
ATOM 5890 N N . ILE C 1 159 ? -4.47242 -26.15293 -20.01143 1.000 39.85820 150 ILE C N 1
ATOM 5891 C CA . ILE C 1 159 ? -5.48391 -26.21664 -18.96419 1.000 40.26042 150 ILE C CA 1
ATOM 5892 C C . ILE C 1 159 ? -5.70371 -24.85988 -18.30431 1.000 42.45292 150 ILE C C 1
ATOM 5893 O O . ILE C 1 159 ? -6.70804 -24.67597 -17.59160 1.000 42.45701 150 ILE C O 1
ATOM 5898 N N . ALA C 1 160 ? -4.82128 -23.89705 -18.54960 1.000 37.94058 151 ALA C N 1
ATOM 5899 C CA . ALA C 1 160 ? -5.00573 -22.52828 -18.11274 1.000 33.94026 151 ALA C CA 1
ATOM 5900 C C . ALA C 1 160 ? -4.10948 -21.65138 -18.97197 1.000 37.71635 151 ALA C C 1
ATOM 5901 O O . ALA C 1 160 ? -3.04657 -22.08966 -19.43695 1.000 34.90167 151 ALA C O 1
ATOM 5903 N N . ALA C 1 161 ? -4.54797 -20.40735 -19.16338 1.000 32.54929 152 ALA C N 1
ATOM 5904 C CA . ALA C 1 161 ? -3.77240 -19.38725 -19.85676 1.000 35.03045 152 ALA C CA 1
ATOM 5905 C C . ALA C 1 161 ? -4.19959 -18.03178 -19.31480 1.000 31.73967 152 ALA C C 1
ATOM 5906 O O . ALA C 1 161 ? -5.31257 -17.88030 -18.80230 1.000 34.62108 152 ALA C O 1
ATOM 5908 N N . GLY C 1 162 ? -3.30616 -17.05722 -19.39531 1.000 28.58729 153 GLY C N 1
ATOM 5909 C CA . GLY C 1 162 ? -3.67877 -15.71338 -19.00245 1.000 27.83869 153 GLY C CA 1
ATOM 5910 C C . GLY C 1 162 ? -2.53032 -14.74514 -19.16239 1.000 29.71288 153 GLY C C 1
ATOM 5911 O O . GLY C 1 162 ? -1.39120 -15.12284 -19.45263 1.000 29.05867 153 GLY C O 1
ATOM 5912 N N . TYR C 1 163 ? -2.84991 -13.47625 -18.96390 1.000 27.32019 154 TYR C N 1
ATOM 5913 C CA . TYR C 1 163 ? -1.82849 -12.45758 -18.87129 1.000 26.76857 154 TYR C CA 1
ATOM 5914 C C . TYR C 1 163 ? -2.16731 -11.50477 -17.73714 1.000 29.77370 154 TYR C C 1
ATOM 5915 O O . TYR C 1 163 ? -3.32256 -11.39783 -17.30549 1.000 26.36293 154 TYR C O 1
ATOM 5924 N N . CYS C 1 164 ? -1.13223 -10.78455 -17.29047 1.000 28.20093 155 CYS C N 1
ATOM 5925 C CA . CYS C 1 164 ? -1.27366 -9.63871 -16.41364 1.000 25.37832 155 CYS C CA 1
ATOM 5926 C C . CYS C 1 164 ? -0.79790 -8.41635 -17.17167 1.000 28.56826 155 CYS C C 1
ATOM 5927 O O . CYS C 1 164 ? 0.29890 -8.43007 -17.74403 1.000 29.33839 155 CYS C O 1
ATOM 5930 N N . ILE C 1 165 ? -1.62824 -7.38167 -17.23550 1.000 24.34178 156 ILE C N 1
ATOM 5931 C CA . ILE C 1 165 ? -1.24837 -6.16403 -17.94043 1.000 28.90924 156 ILE C CA 1
ATOM 5932 C C . ILE C 1 165 ? -0.97008 -5.08861 -16.90308 1.000 29.39494 156 ILE C C 1
ATOM 5933 O O . ILE C 1 165 ? -1.82025 -4.80113 -16.04642 1.000 30.26533 156 ILE C O 1
ATOM 5938 N N . TYR C 1 166 ? 0.23425 -4.51004 -16.97304 1.000 28.18927 157 TYR C N 1
ATOM 5939 C CA . TYR C 1 166 ? 0.66985 -3.46391 -16.06111 1.000 27.71642 157 TYR C CA 1
ATOM 5940 C C . TYR C 1 166 ? 0.42953 -2.14706 -16.78954 1.000 29.09287 157 TYR C C 1
ATOM 5941 O O . TYR C 1 166 ? 1.20972 -1.75479 -17.65963 1.000 29.08958 157 TYR C O 1
ATOM 5950 N N . GLY C 1 167 ? -0.69595 -1.50432 -16.47660 1.000 26.83756 158 GLY C N 1
ATOM 5951 C CA . GLY C 1 167 ? -1.07656 -0.24168 -17.06326 1.000 27.12815 158 GLY C CA 1
ATOM 5952 C C . GLY C 1 167 ? -1.35800 0.76337 -15.96956 1.000 29.32569 158 GLY C C 1
ATOM 5953 O O . GLY C 1 167 ? -0.87851 0.60461 -14.84309 1.000 29.16532 158 GLY C O 1
ATOM 5954 N N . PRO C 1 168 ? -2.13557 1.81704 -16.25505 1.000 28.22746 159 PRO C N 1
ATOM 5955 C CA . PRO C 1 168 ? -2.55522 2.68847 -15.14370 1.000 27.96271 159 PRO C CA 1
ATOM 5956 C C . PRO C 1 168 ? -3.17143 1.88241 -14.03138 1.000 27.60986 159 PRO C C 1
ATOM 5957 O O . PRO C 1 168 ? -2.93895 2.18389 -12.85883 1.000 31.02275 159 PRO C O 1
ATOM 5961 N N . SER C 1 169 ? -3.91086 0.82646 -14.35669 1.000 28.51261 160 SER C N 1
ATOM 5962 C CA . SER C 1 169 ? -4.23332 -0.19050 -13.36326 1.000 30.04549 160 SER C CA 1
ATOM 5963 C C . SER C 1 169 ? -3.54152 -1.49673 -13.74539 1.000 29.95850 160 SER C C 1
ATOM 5964 O O . SER C 1 169 ? -3.04928 -1.65889 -14.87117 1.000 27.44709 160 SER C O 1
ATOM 5967 N N . THR C 1 170 ? -3.46349 -2.41357 -12.78012 1.000 25.68731 161 THR C N 1
ATOM 5968 C CA . THR C 1 170 ? -2.94384 -3.75189 -13.02016 1.000 27.26340 161 THR C CA 1
ATOM 5969 C C . THR C 1 170 ? -4.10756 -4.72821 -13.08239 1.000 28.97225 161 THR C C 1
ATOM 5970 O O . THR C 1 170 ? -4.92295 -4.79517 -12.15160 1.000 27.36872 161 THR C O 1
ATOM 5974 N N . GLN C 1 171 ? -4.17838 -5.49720 -14.16124 1.000 28.05060 162 GLN C N 1
ATOM 5975 C CA . GLN C 1 171 ? -5.30611 -6.39772 -14.33425 1.000 30.63566 162 GLN C CA 1
ATOM 5976 C C . GLN C 1 171 ? -4.81803 -7.77397 -14.76883 1.000 31.65931 162 GLN C C 1
ATOM 5977 O O . GLN C 1 171 ? -3.94543 -7.89192 -15.62897 1.000 30.23803 162 GLN C O 1
ATOM 5983 N N . LEU C 1 172 ? -5.39054 -8.80723 -14.16047 1.000 30.60620 163 LEU C N 1
ATOM 5984 C CA . LEU C 1 172 ? -5.09320 -10.18136 -14.50445 1.000 28.84455 163 LEU C CA 1
ATOM 5985 C C . LEU C 1 172 ? -6.27495 -10.70279 -15.30147 1.000 33.45961 163 LEU C C 1
ATOM 5986 O O . LEU C 1 172 ? -7.42822 -10.54330 -14.88495 1.000 33.34008 163 LEU C O 1
ATOM 5991 N N . VAL C 1 173 ? -5.98605 -11.28020 -16.46474 1.000 31.28927 164 VAL C N 1
ATOM 5992 C CA . VAL C 1 173 ? -6.98591 -11.81606 -17.37671 1.000 29.65192 164 VAL C CA 1
ATOM 5993 C C . VAL C 1 173 ? -6.70389 -13.30056 -17.50917 1.000 31.34066 164 VAL C C 1
ATOM 5994 O O . VAL C 1 173 ? -5.56469 -13.69566 -17.78963 1.000 29.74813 164 VAL C O 1
ATOM 5998 N N . LEU C 1 174 ? -7.72779 -14.12212 -17.30721 1.000 29.19783 165 LEU C N 1
ATOM 5999 C CA . LEU C 1 174 ? -7.47823 -15.53129 -17.08939 1.000 30.65883 165 LEU C CA 1
ATOM 6000 C C . LEU C 1 174 ? -8.57700 -16.38142 -17.69876 1.000 33.14411 165 LEU C C 1
ATOM 6001 O O . LEU C 1 174 ? -9.74855 -15.99518 -17.70957 1.000 32.18387 165 LEU C O 1
ATOM 6006 N N . THR C 1 175 ? -8.19486 -17.58252 -18.13818 1.000 31.52403 166 THR C N 1
ATOM 6007 C CA . THR C 1 175 ? -9.17402 -18.58984 -18.49739 1.000 34.81929 166 THR C CA 1
ATOM 6008 C C . THR C 1 175 ? -8.64525 -19.94408 -18.04970 1.000 37.19788 166 THR C C 1
ATOM 6009 O O . THR C 1 175 ? -7.43171 -20.18228 -18.02456 1.000 36.47085 166 THR C O 1
ATOM 6013 N N . VAL C 1 176 ? -9.57379 -20.80071 -17.63107 1.000 34.79341 167 VAL C N 1
ATOM 6014 C CA . VAL C 1 176 ? -9.30642 -22.20361 -17.36202 1.000 34.81898 167 VAL C CA 1
ATOM 6015 C C . VAL C 1 176 ? -10.19397 -23.10939 -18.22209 1.000 39.93120 167 VAL C C 1
ATOM 6016 O O . VAL C 1 176 ? -10.43907 -24.25647 -17.87276 1.000 40.62679 167 VAL C O 1
ATOM 6020 N N . GLY C 1 177 ? -10.65554 -22.60540 -19.36503 1.000 37.73265 168 GLY C N 1
ATOM 6021 C CA . GLY C 1 177 ? -11.49743 -23.37007 -20.25873 1.000 37.96900 168 GLY C CA 1
ATOM 6022 C C . GLY C 1 177 ? -12.97663 -23.10475 -20.11632 1.000 36.98020 168 GLY C C 1
ATOM 6023 O O . GLY C 1 177 ? -13.77068 -23.80030 -20.75059 1.000 40.65018 168 GLY C O 1
ATOM 6024 N N . HIS C 1 178 ? -13.37210 -22.10963 -19.32174 1.000 36.37282 169 HIS C N 1
ATOM 6025 C CA . HIS C 1 178 ? -14.77812 -21.77029 -19.10862 1.000 43.96925 169 HIS C CA 1
ATOM 6026 C C . HIS C 1 178 ? -14.96269 -20.25501 -19.21781 1.000 39.12302 169 HIS C C 1
ATOM 6027 O O . HIS C 1 178 ? -15.36597 -19.58255 -18.27414 1.000 42.58886 169 HIS C O 1
ATOM 6034 N N . GLY C 1 179 ? -14.63519 -19.69891 -20.37188 1.000 38.89395 170 GLY C N 1
ATOM 6035 C CA . GLY C 1 179 ? -14.67365 -18.26329 -20.53334 1.000 36.64431 170 GLY C CA 1
ATOM 6036 C C . GLY C 1 179 ? -13.40910 -17.58530 -20.02254 1.000 36.96343 170 GLY C C 1
ATOM 6037 O O . GLY C 1 179 ? -12.54608 -18.18208 -19.37068 1.000 32.37741 170 GLY C O 1
ATOM 6038 N N . THR C 1 180 ? -13.32073 -16.29108 -20.32736 1.000 36.04855 171 THR C N 1
ATOM 6039 C CA . THR C 1 180 ? -12.17075 -15.44970 -20.03797 1.000 32.36588 171 THR C CA 1
ATOM 6040 C C . THR C 1 180 ? -12.60126 -14.33550 -19.09522 1.000 33.71487 171 THR C C 1
ATOM 6041 O O . THR C 1 180 ? -13.63038 -13.69105 -19.32163 1.000 31.60731 171 THR C O 1
ATOM 6045 N N . HIS C 1 181 ? -11.82006 -14.11730 -18.03707 1.000 30.94046 172 HIS C N 1
ATOM 6046 C CA . HIS C 1 181 ? -12.26027 -13.29402 -16.91964 1.000 32.48568 172 HIS C CA 1
ATOM 6047 C C . HIS C 1 181 ? -11.16046 -12.34084 -16.49476 1.000 30.69775 172 HIS C C 1
ATOM 6048 O O . HIS C 1 181 ? -9.98893 -12.72594 -16.41807 1.000 31.07036 172 HIS C O 1
ATOM 6055 N N . ALA C 1 182 ? -11.54691 -11.09594 -16.22877 1.000 28.24146 173 ALA C N 1
ATOM 6056 C CA . ALA C 1 182 ? -10.61369 -10.03532 -15.88198 1.000 29.70866 173 ALA C CA 1
ATOM 6057 C C . ALA C 1 182 ? -10.75653 -9.67223 -14.40840 1.000 33.20828 173 ALA C C 1
ATOM 6058 O O . ALA C 1 182 ? -11.87302 -9.48082 -13.91474 1.000 30.90892 173 ALA C O 1
ATOM 6060 N N . PHE C 1 183 ? -9.61845 -9.56164 -13.72479 1.000 30.73236 174 PHE C N 1
ATOM 6061 C CA . PHE C 1 183 ? -9.52713 -9.16513 -12.32685 1.000 31.68714 174 PHE C CA 1
ATOM 6062 C C . PHE C 1 183 ? -8.66606 -7.91946 -12.23052 1.000 32.26296 174 PHE C C 1
ATOM 6063 O O . PHE C 1 183 ? -7.63896 -7.81869 -12.90539 1.000 32.78875 174 PHE C O 1
ATOM 6071 N N . THR C 1 184 ? -9.06455 -6.98529 -11.37805 1.000 29.95172 175 THR C N 1
ATOM 6072 C CA . THR C 1 184 ? -8.30709 -5.76272 -11.17687 1.000 30.25320 175 THR C CA 1
ATOM 6073 C C . THR C 1 184 ? -7.61274 -5.81694 -9.82491 1.000 32.51283 175 THR C C 1
ATOM 6074 O O . THR C 1 184 ? -8.19868 -6.25691 -8.82724 1.000 33.31421 175 THR C O 1
ATOM 6078 N N . LEU C 1 185 ? -6.34540 -5.41459 -9.81480 1.000 30.74202 176 LEU C N 1
ATOM 6079 C CA . LEU C 1 185 ? -5.56882 -5.41526 -8.58666 1.000 34.88018 176 LEU C CA 1
ATOM 6080 C C . LEU C 1 185 ? -6.03460 -4.27534 -7.68841 1.000 34.58911 176 LEU C C 1
ATOM 6081 O O . LEU C 1 185 ? -6.05193 -3.10689 -8.09828 1.000 30.90064 176 LEU C O 1
ATOM 6086 N N . ASP C 1 186 ? -6.44789 -4.63492 -6.48163 1.000 31.93820 177 ASP C N 1
ATOM 6087 C CA . ASP C 1 186 ? -6.73389 -3.68853 -5.41079 1.000 35.50884 177 ASP C CA 1
ATOM 6088 C C . ASP C 1 186 ? -5.41380 -3.42705 -4.68456 1.000 39.48011 177 ASP C C 1
ATOM 6089 O O . ASP C 1 186 ? -4.99564 -4.21866 -3.83014 1.000 36.05585 177 ASP C O 1
ATOM 6094 N N . ARG C 1 187 ? -4.77618 -2.28864 -4.99175 1.000 38.04760 178 ARG C N 1
ATOM 6095 C CA . ARG C 1 187 ? -3.41663 -2.03945 -4.50224 1.000 43.27256 178 ARG C CA 1
ATOM 6096 C C . ARG C 1 187 ? -3.34749 -1.92853 -2.97980 1.000 41.80716 178 ARG C C 1
ATOM 6097 O O . ARG C 1 187 ? -2.34854 -2.33312 -2.37344 1.000 42.76724 178 ARG C O 1
ATOM 6105 N N . GLU C 1 188 ? -4.37828 -1.37570 -2.34734 1.000 38.30671 179 GLU C N 1
ATOM 6106 C CA . GLU C 1 188 ? -4.40612 -1.32796 -0.89292 1.000 37.82470 179 GLU C CA 1
ATOM 6107 C C . GLU C 1 188 ? -4.40246 -2.73383 -0.30413 1.000 42.28061 179 GLU C C 1
ATOM 6108 O O . GLU C 1 188 ? -3.68660 -3.01128 0.66277 1.000 45.38529 179 GLU C O 1
ATOM 6110 N N . LYS C 1 189 ? -5.23678 -3.62738 -0.84654 1.000 40.18379 180 LYS C N 1
ATOM 6111 C CA . LYS C 1 189 ? -5.34266 -4.97574 -0.29554 1.000 44.95627 180 LYS C CA 1
ATOM 6112 C C . LYS C 1 189 ? -4.26213 -5.92951 -0.80489 1.000 42.82853 180 LYS C C 1
ATOM 6113 O O . LYS C 1 189 ? -3.99126 -6.94044 -0.14498 1.000 43.78509 180 LYS C O 1
ATOM 6119 N N . GLY C 1 190 ? -3.63477 -5.63500 -1.94047 1.000 38.33842 181 GLY C N 1
ATOM 6120 C CA . GLY C 1 190 ? -2.71592 -6.58646 -2.53219 1.000 37.86327 181 GLY C CA 1
ATOM 6121 C C . GLY C 1 190 ? -3.37974 -7.77824 -3.18801 1.000 41.09355 181 GLY C C 1
ATOM 6122 O O . GLY C 1 190 ? -2.73950 -8.81960 -3.35947 1.000 45.57346 181 GLY C O 1
ATOM 6123 N N . GLU C 1 191 ? -4.66003 -7.67529 -3.53473 1.000 38.00051 182 GLU C N 1
ATOM 6124 C CA . GLU C 1 191 ? -5.40606 -8.81002 -4.04944 1.000 38.76173 182 GLU C CA 1
ATOM 6125 C C . GLU C 1 191 ? -6.14758 -8.43283 -5.32340 1.000 37.99023 182 GLU C C 1
ATOM 6126 O O . GLU C 1 191 ? -6.56713 -7.28459 -5.50895 1.000 34.80589 182 GLU C O 1
ATOM 6132 N N . PHE C 1 192 ? -6.31690 -9.42777 -6.19105 1.000 33.05419 183 PHE C N 1
ATOM 6133 C CA . PHE C 1 192 ? -7.09945 -9.26243 -7.40014 1.000 34.75184 183 PHE C CA 1
ATOM 6134 C C . PHE C 1 192 ? -8.58957 -9.43861 -7.11725 1.000 35.88155 183 PHE C C 1
ATOM 6135 O O . PHE C 1 192 ? -8.99461 -10.31635 -6.34837 1.000 33.41475 183 PHE C O 1
ATOM 6143 N N . VAL C 1 193 ? -9.39634 -8.59406 -7.76072 1.000 36.93587 184 VAL C N 1
ATOM 6144 C CA . VAL C 1 193 ? -10.84588 -8.52303 -7.59336 1.000 36.44651 184 VAL C CA 1
ATOM 6145 C C . VAL C 1 193 ? -11.48688 -8.64410 -8.96973 1.000 34.73301 184 VAL C C 1
ATOM 6146 O O . VAL C 1 193 ? -11.06205 -7.96635 -9.90890 1.000 34.25721 184 VAL C O 1
ATOM 6150 N N . LEU C 1 194 ? -12.50125 -9.49944 -9.09208 1.000 35.45868 185 LEU C N 1
ATOM 6151 C CA . LEU C 1 194 ? -13.15216 -9.70500 -10.38369 1.000 33.09261 185 LEU C CA 1
ATOM 6152 C C . LEU C 1 194 ? -13.82501 -8.42149 -10.84968 1.000 34.16147 185 LEU C C 1
ATOM 6153 O O . LEU C 1 194 ? -14.62854 -7.83703 -10.11969 1.000 33.84042 185 LEU C O 1
ATOM 6158 N N . THR C 1 195 ? -13.48168 -7.96037 -12.06323 1.000 31.88508 186 THR C N 1
ATOM 6159 C CA . THR C 1 195 ? -14.10856 -6.75782 -12.59920 1.000 31.61310 186 THR C CA 1
ATOM 6160 C C . THR C 1 195 ? -14.79570 -6.93414 -13.94810 1.000 33.62070 186 THR C C 1
ATOM 6161 O O . THR C 1 195 ? -15.65088 -6.10954 -14.27752 1.000 37.58398 186 THR C O 1
ATOM 6165 N N . THR C 1 196 ? -14.49004 -7.98139 -14.71698 1.000 32.99574 187 THR C N 1
ATOM 6166 C CA . THR C 1 196 ? -15.27475 -8.30679 -15.91176 1.000 31.57134 187 THR C CA 1
ATOM 6167 C C . THR C 1 196 ? -15.37647 -9.81761 -16.01180 1.000 34.23430 187 THR C C 1
ATOM 6168 O O . THR C 1 196 ? -14.40662 -10.48497 -16.39204 1.000 32.33957 187 THR C O 1
ATOM 6172 N N . GLU C 1 197 ? -16.54405 -10.35026 -15.68456 1.000 31.24104 188 GLU C N 1
ATOM 6173 C CA . GLU C 1 197 ? -16.80447 -11.76207 -15.87998 1.000 34.56026 188 GLU C CA 1
ATOM 6174 C C . GLU C 1 197 ? -17.23718 -12.01422 -17.31819 1.000 36.19162 188 GLU C C 1
ATOM 6175 O O . GLU C 1 197 ? -17.98086 -11.21718 -17.89975 1.000 37.57235 188 GLU C O 1
ATOM 6181 N N . ASN C 1 198 ? -16.77643 -13.12781 -17.89140 1.000 32.92191 189 ASN C N 1
ATOM 6182 C CA . ASN C 1 198 ? -17.20131 -13.54933 -19.23306 1.000 35.63292 189 ASN C CA 1
ATOM 6183 C C . ASN C 1 198 ? -16.97205 -12.44027 -20.26035 1.000 33.27702 189 ASN C C 1
ATOM 6184 O O . ASN C 1 198 ? -17.90439 -11.94838 -20.88419 1.000 37.07367 189 ASN C O 1
ATOM 6189 N N . MET C 1 199 ? -15.71405 -12.03506 -20.41082 1.000 31.26937 190 MET C N 1
ATOM 6190 C CA . MET C 1 199 ? -15.36072 -11.10558 -21.46959 1.000 29.99690 190 MET C CA 1
ATOM 6191 C C . MET C 1 199 ? -15.83798 -11.65723 -22.80949 1.000 33.80763 190 MET C C 1
ATOM 6192 O O . MET C 1 199 ? -15.74400 -12.85945 -23.07052 1.000 32.07448 190 MET C O 1
ATOM 6197 N N . GLN C 1 200 ? -16.34329 -10.77645 -23.66601 1.000 29.31187 191 GLN C N 1
ATOM 6198 C CA . GLN C 1 200 ? -16.87339 -11.18115 -24.95831 1.000 31.40207 191 GLN C CA 1
ATOM 6199 C C . GLN C 1 200 ? -16.37171 -10.23691 -26.03811 1.000 33.08612 191 GLN C C 1
ATOM 6200 O O . GLN C 1 200 ? -16.47314 -9.01296 -25.89845 1.000 32.00395 191 GLN C O 1
ATOM 6206 N N . ILE C 1 201 ? -15.82905 -10.82090 -27.10263 1.000 30.22072 192 ILE C N 1
ATOM 6207 C CA . ILE C 1 201 ? -15.29997 -10.07020 -28.23553 1.000 30.33956 192 ILE C CA 1
ATOM 6208 C C . ILE C 1 201 ? -16.40300 -9.99546 -29.28490 1.000 30.39465 192 ILE C C 1
ATOM 6209 O O . ILE C 1 201 ? -16.87050 -11.04914 -29.74463 1.000 29.05130 192 ILE C O 1
ATOM 6214 N N . PRO C 1 202 ? -16.87390 -8.80887 -29.65115 1.000 28.62978 193 PRO C N 1
ATOM 6215 C CA . PRO C 1 202 ? -17.93791 -8.74075 -30.65772 1.000 30.10365 193 PRO C CA 1
ATOM 6216 C C . PRO C 1 202 ? -17.46769 -9.38659 -31.95754 1.000 31.05075 193 PRO C C 1
ATOM 6217 O O . PRO C 1 202 ? -16.28411 -9.34318 -32.31334 1.000 29.19538 193 PRO C O 1
ATOM 6221 N N . ALA C 1 203 ? -18.41789 -10.02337 -32.64180 1.000 30.32870 194 ALA C N 1
ATOM 6222 C CA . ALA C 1 203 ? -18.09299 -10.85713 -33.79427 1.000 31.61066 194 ALA C CA 1
ATOM 6223 C C . ALA C 1 203 ? -17.42119 -10.04946 -34.89475 1.000 31.68563 194 ALA C C 1
ATOM 6224 O O . ALA C 1 203 ? -16.51897 -10.54833 -35.57122 1.000 33.82922 194 ALA C O 1
ATOM 6226 N N . ALA C 1 204 ? -17.84961 -8.80820 -35.09515 1.000 32.27282 195 ALA C N 1
ATOM 6227 C CA . ALA C 1 204 ? -17.28625 -7.93408 -36.11145 1.000 34.01557 195 ALA C CA 1
ATOM 6228 C C . ALA C 1 204 ? -16.59294 -6.74389 -35.45511 1.000 30.33414 195 ALA C C 1
ATOM 6229 O O . ALA C 1 204 ? -16.73718 -6.49381 -34.26249 1.000 28.47289 195 ALA C O 1
ATOM 6231 N N . THR C 1 205 ? -15.82600 -6.00553 -36.25579 1.000 32.21474 196 THR C N 1
ATOM 6232 C CA . THR C 1 205 ? -15.07663 -4.86992 -35.74090 1.000 28.57517 196 THR C CA 1
ATOM 6233 C C . THR C 1 205 ? -14.73506 -3.91123 -36.87089 1.000 29.85988 196 THR C C 1
ATOM 6234 O O . THR C 1 205 ? -14.78177 -4.25435 -38.05814 1.000 31.67354 196 THR C O 1
ATOM 6238 N N . GLN C 1 206 ? -14.33744 -2.71066 -36.46825 1.000 27.21863 197 GLN C N 1
ATOM 6239 C CA . GLN C 1 206 ? -13.78583 -1.71333 -37.37359 1.000 29.98876 197 GLN C CA 1
ATOM 6240 C C . GLN C 1 206 ? -12.42032 -1.22704 -36.90068 1.000 29.02483 197 GLN C C 1
ATOM 6241 O O . GLN C 1 206 ? -11.97902 -0.15504 -37.31566 1.000 29.24766 197 GLN C O 1
ATOM 6247 N N . GLU C 1 207 ? -11.75226 -2.00137 -36.03738 1.000 28.42532 198 GLU C N 1
ATOM 6248 C CA . GLU C 1 207 ? -10.44601 -1.65172 -35.47561 1.000 28.21188 198 GLU C CA 1
ATOM 6249 C C . GLU C 1 207 ? -9.46682 -2.77678 -35.73752 1.000 25.87493 198 GLU C C 1
ATOM 6250 O O . GLU C 1 207 ? -9.74942 -3.93119 -35.41562 1.000 25.23290 198 GLU C O 1
ATOM 6256 N N . PHE C 1 208 ? -8.29492 -2.43363 -36.26116 1.000 25.48901 199 PHE C N 1
ATOM 6257 C CA . PHE C 1 208 ? -7.26229 -3.41371 -36.54327 1.000 25.01962 199 PHE C CA 1
ATOM 6258 C C . PHE C 1 208 ? -5.94234 -2.97278 -35.91972 1.000 25.43032 199 PHE C C 1
ATOM 6259 O O . PHE C 1 208 ? -5.61910 -1.78582 -35.91114 1.000 23.51141 199 PHE C O 1
ATOM 6267 N N . ALA C 1 209 ? -5.18064 -3.92628 -35.38135 1.000 27.27398 200 ALA C N 1
ATOM 6268 C CA . ALA C 1 209 ? -3.84933 -3.62508 -34.85701 1.000 25.83959 200 ALA C CA 1
ATOM 6269 C C . ALA C 1 209 ? -2.83899 -4.40205 -35.68720 1.000 26.30441 200 ALA C C 1
ATOM 6270 O O . ALA C 1 209 ? -2.79678 -5.63775 -35.65128 1.000 23.46995 200 ALA C O 1
ATOM 6272 N N . ILE C 1 210 ? -2.05200 -3.66956 -36.46259 1.000 24.85915 201 ILE C N 1
ATOM 6273 C CA . ILE C 1 210 ? -0.96323 -4.25483 -37.22551 1.000 27.67920 201 ILE C CA 1
ATOM 6274 C C . ILE C 1 210 ? 0.14501 -3.21971 -37.30353 1.000 23.99487 201 ILE C C 1
ATOM 6275 O O . ILE C 1 210 ? -0.10665 -2.01393 -37.28665 1.000 23.90587 201 ILE C O 1
ATOM 6280 N N . ASN C 1 211 ? 1.38668 -3.69806 -37.34693 1.000 26.21882 202 ASN C N 1
ATOM 6281 C CA . ASN C 1 211 ? 2.53403 -2.81053 -37.53102 1.000 25.01673 202 ASN C CA 1
ATOM 6282 C C . ASN C 1 211 ? 2.61703 -2.43743 -39.01060 1.000 26.60723 202 ASN C C 1
ATOM 6283 O O . ASN C 1 211 ? 3.20583 -3.16125 -39.81323 1.000 27.81728 202 ASN C O 1
ATOM 6288 N N . MET C 1 212 ? 2.03772 -1.28982 -39.37143 1.000 25.79953 203 MET C N 1
ATOM 6289 C CA . MET C 1 212 ? 1.96990 -0.86702 -40.76834 1.000 26.17092 203 MET C CA 1
ATOM 6290 C C . MET C 1 212 ? 3.33182 -0.53981 -41.37684 1.000 30.83105 203 MET C C 1
ATOM 6291 O O . MET C 1 212 ? 3.44398 -0.48165 -42.61034 1.000 33.60592 203 MET C O 1
ATOM 6296 N N . SER C 1 213 ? 4.37337 -0.36716 -40.56298 1.000 27.91167 204 SER C N 1
ATOM 6297 C CA . SER C 1 213 ? 5.70690 -0.12323 -41.10353 1.000 27.49654 204 SER C CA 1
ATOM 6298 C C . SER C 1 213 ? 6.26654 -1.33002 -41.83656 1.000 29.44519 204 SER C C 1
ATOM 6299 O O . SER C 1 213 ? 7.24321 -1.18841 -42.57789 1.000 30.13520 204 SER C O 1
ATOM 6302 N N . ASN C 1 214 ? 5.67006 -2.50600 -41.66135 1.000 30.48261 205 ASN C N 1
ATOM 6303 C CA . ASN C 1 214 ? 6.12623 -3.72219 -42.31970 1.000 32.35220 205 ASN C CA 1
ATOM 6304 C C . ASN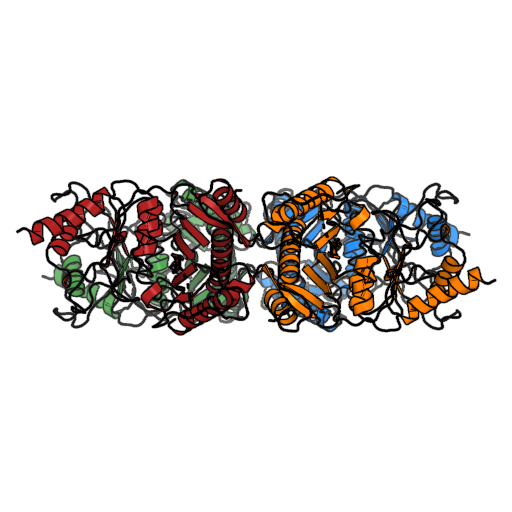 C 1 214 ? 5.35421 -4.02475 -43.60475 1.000 31.63346 205 ASN C C 1
ATOM 6305 O O . ASN C 1 214 ? 5.47272 -5.13074 -44.13811 1.000 32.32148 205 ASN C O 1
ATOM 6310 N N . GLN C 1 215 ? 4.54199 -3.07774 -44.08161 1.000 32.06164 206 GLN C N 1
ATOM 6311 C CA . GLN C 1 215 ? 3.65786 -3.31964 -45.21677 1.000 32.27474 206 GLN C CA 1
ATOM 6312 C C . GLN C 1 215 ? 4.39906 -3.92515 -46.40414 1.000 35.73267 206 GLN C C 1
ATOM 6313 O O . GLN C 1 215 ? 3.95345 -4.92539 -46.97735 1.000 36.50764 206 GLN C O 1
ATOM 6319 N N . ARG C 1 216 ? 5.54846 -3.35668 -46.77782 1.000 33.77373 207 ARG C N 1
ATOM 6320 C CA . ARG C 1 216 ? 6.16425 -3.84096 -48.01618 1.000 38.43730 207 ARG C CA 1
ATOM 6321 C C . ARG C 1 216 ? 6.71115 -5.25412 -47.89303 1.000 37.72843 207 ARG C C 1
ATOM 6322 O O . ARG C 1 2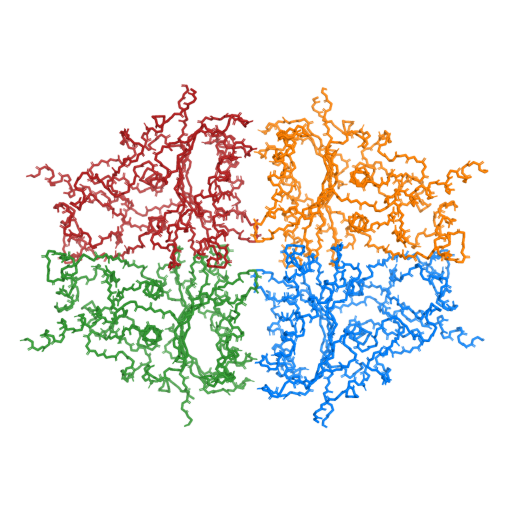16 ? 7.07649 -5.83185 -48.91365 1.000 36.80339 207 ARG C O 1
ATOM 6330 N N . HIS C 1 217 ? 6.75520 -5.83112 -46.68919 1.000 36.52073 208 HIS C N 1
ATOM 6331 C CA . HIS C 1 217 ? 7.33274 -7.15642 -46.47559 1.000 38.58680 208 HIS C CA 1
ATOM 6332 C C . HIS C 1 217 ? 6.30208 -8.28731 -46.44039 1.000 37.32171 208 HIS C C 1
ATOM 6333 O O . HIS C 1 217 ? 6.69512 -9.45444 -46.31374 1.000 33.53466 208 HIS C O 1
ATOM 6340 N N . TRP C 1 218 ? 5.00540 -7.97381 -46.50321 1.000 34.50438 209 TRP C N 1
ATOM 6341 C CA . TRP C 1 218 ? 3.95579 -8.97092 -46.32993 1.000 35.81441 209 TRP C CA 1
ATOM 6342 C C . TRP C 1 218 ? 3.67895 -9.70582 -47.64024 1.000 35.31964 209 TRP C C 1
ATOM 6343 O O . TRP C 1 218 ? 3.92725 -9.19837 -48.73640 1.000 35.78598 209 TRP C O 1
ATOM 6354 N N . GLU C 1 219 ? 3.12514 -10.90579 -47.52644 1.000 34.95937 210 GLU C N 1
ATOM 6355 C CA . GLU C 1 219 ? 2.75407 -11.59795 -48.75284 1.000 38.36586 210 GLU C CA 1
ATOM 6356 C C . GLU C 1 219 ? 1.50187 -10.96532 -49.35318 1.000 37.21164 210 GLU C C 1
ATOM 6357 O O . GLU C 1 219 ? 0.81068 -10.15757 -48.71711 1.000 33.46968 210 GLU C O 1
ATOM 6363 N N . ALA C 1 220 ? 1.23797 -11.32579 -50.61450 1.000 37.13645 211 ALA C N 1
ATOM 6364 C CA . ALA C 1 220 ? 0.20075 -10.64905 -51.39624 1.000 37.82652 211 ALA C CA 1
ATOM 6365 C C . ALA C 1 220 ? -1.16162 -10.64290 -50.71097 1.000 35.22171 211 ALA C C 1
ATOM 6366 O O . ALA C 1 220 ? -1.76137 -9.56014 -50.60125 1.000 35.03655 211 ALA C O 1
ATOM 6368 N N . PRO C 1 221 ? -1.70753 -11.76551 -50.23140 1.000 36.16939 212 PRO C N 1
ATOM 6369 C CA . PRO C 1 221 ? -3.02536 -11.67702 -49.58740 1.000 37.26123 212 PRO C CA 1
ATOM 6370 C C . PRO C 1 221 ? -3.02337 -10.75165 -48.38114 1.000 36.90066 212 PRO C C 1
ATOM 6371 O O . PRO C 1 221 ? -4.01407 -10.05027 -48.13531 1.000 32.59519 212 PRO C O 1
ATOM 6375 N N . MET C 1 222 ? -1.91834 -10.70818 -47.63806 1.000 34.51926 213 MET C N 1
ATOM 6376 C CA . MET C 1 222 ? -1.84668 -9.80634 -46.49242 1.000 35.42541 213 MET C CA 1
ATOM 6377 C C . MET C 1 222 ? -1.92915 -8.35332 -46.94558 1.000 35.89732 213 MET C C 1
ATOM 6378 O O . MET C 1 222 ? -2.69684 -7.55925 -46.38771 1.000 35.06960 213 MET C O 1
ATOM 6383 N N . GLN C 1 223 ? -1.19263 -8.00351 -47.99958 1.000 33.01508 214 GLN C N 1
ATOM 6384 C CA . GLN C 1 223 ? -1.24622 -6.64068 -48.51417 1.000 34.53978 214 GLN C CA 1
ATOM 6385 C C . GLN C 1 223 ? -2.62121 -6.31477 -49.09207 1.000 36.75982 214 GLN C C 1
ATOM 6386 O O . GLN C 1 223 ? -3.14769 -5.21737 -48.87472 1.000 36.35588 214 GLN C O 1
ATOM 6392 N N . ALA C 1 224 ? -3.23536 -7.25717 -49.80863 1.000 33.11216 215 ALA C N 1
ATOM 6393 C CA . ALA C 1 224 ? -4.57420 -6.99462 -50.31919 1.000 34.58054 215 ALA C CA 1
ATOM 6394 C C . ALA C 1 224 ? -5.56201 -6.79966 -49.17015 1.000 35.10828 215 ALA C C 1
ATOM 6395 O O . ALA C 1 224 ? -6.38053 -5.87319 -49.19299 1.000 33.78080 215 ALA C O 1
ATOM 6397 N N . TYR C 1 225 ? -5.46047 -7.62496 -48.12904 1.000 35.87710 216 TYR C N 1
ATOM 6398 C CA . TYR C 1 225 ? -6.36370 -7.49129 -46.98957 1.000 32.14456 216 TYR C CA 1
ATOM 6399 C C . TYR C 1 225 ? -6.26942 -6.09797 -46.37157 1.000 33.58107 216 TYR C C 1
ATOM 6400 O O . TYR C 1 225 ? -7.28975 -5.42108 -46.16821 1.000 33.97220 216 TYR C O 1
ATOM 6409 N N . VAL C 1 226 ? -5.04326 -5.64227 -46.09461 1.000 34.44462 217 VAL C N 1
ATOM 6410 C CA . VAL C 1 226 ? -4.84071 -4.33184 -45.47963 1.000 32.90043 217 VAL C CA 1
ATOM 6411 C C . VAL C 1 226 ? -5.21218 -3.21512 -46.44231 1.000 32.59252 217 VAL C C 1
ATOM 6412 O O . VAL C 1 226 ? -5.78508 -2.19992 -46.03608 1.000 32.83484 217 VAL C O 1
ATOM 6416 N N . GLY C 1 227 ? -4.88518 -3.36796 -47.72490 1.000 33.03723 218 GLY C N 1
ATOM 6417 C CA . GLY C 1 227 ? -5.30142 -2.36542 -48.69218 1.000 32.82493 218 GLY C CA 1
ATOM 6418 C C . GLY C 1 227 ? -6.79957 -2.11763 -48.66207 1.000 33.72290 218 GLY C C 1
ATOM 6419 O O . GLY C 1 227 ? -7.25607 -0.97485 -48.75056 1.000 32.09520 218 GLY C O 1
ATOM 6420 N N . ASP C 1 228 ? -7.58378 -3.18425 -48.49917 1.000 32.39347 219 ASP C N 1
ATOM 6421 C CA . ASP C 1 228 ? -9.03342 -3.03809 -48.44848 1.000 32.29968 219 ASP C CA 1
ATOM 6422 C C . ASP C 1 228 ? -9.49428 -2.37602 -47.14778 1.000 34.13444 219 ASP C C 1
ATOM 6423 O O . ASP C 1 228 ? -10.51922 -1.68046 -47.14490 1.000 33.86124 219 ASP C O 1
ATOM 6428 N N . LEU C 1 229 ? -8.77507 -2.59171 -46.03352 1.000 31.41376 220 LEU C N 1
ATOM 6429 C CA . LEU C 1 229 ? -9.07183 -1.86075 -44.79626 1.000 34.19689 220 LEU C CA 1
ATOM 6430 C C . LEU C 1 229 ? -8.90837 -0.36237 -44.99697 1.000 30.52387 220 LEU C C 1
ATOM 6431 O O . LEU C 1 229 ? -9.79862 0.42997 -44.66016 1.000 29.71132 220 LEU C O 1
ATOM 6436 N N . LEU C 1 230 ? -7.76968 0.03162 -45.57098 1.000 30.14425 221 LEU C N 1
ATOM 6437 C CA . LEU C 1 230 ? -7.48206 1.43077 -45.86460 1.000 31.31337 221 LEU C CA 1
ATOM 6438 C C . LEU C 1 230 ? -8.50576 2.03560 -46.80847 1.000 35.45111 221 LEU C C 1
ATOM 6439 O O . LEU C 1 230 ? -8.87195 3.20896 -46.66314 1.000 36.15438 221 LEU C O 1
ATOM 6444 N N . ALA C 1 231 ? -8.94705 1.26532 -47.81086 1.000 32.23149 222 ALA C N 1
ATOM 6445 C CA . ALA C 1 231 ? -9.94834 1.77466 -48.74570 1.000 33.35467 222 ALA C CA 1
ATOM 6446 C C . ALA C 1 231 ? -11.27204 2.03689 -48.03535 1.000 38.43859 222 ALA C C 1
ATOM 6447 O O . ALA C 1 231 ? -11.98415 2.97987 -48.39595 1.000 38.34383 222 ALA C O 1
ATOM 6449 N N . GLY C 1 232 ? -11.59703 1.23814 -47.00881 1.000 37.62492 223 GLY C N 1
ATOM 6450 C CA . GLY C 1 232 ? -12.74936 1.54463 -46.16903 1.000 35.93535 223 GLY C CA 1
ATOM 6451 C C . GLY C 1 232 ? -14.03685 1.53383 -46.96920 1.000 37.39756 223 GLY C C 1
ATOM 6452 O O . GLY C 1 232 ? -14.28220 0.62173 -47.76104 1.000 37.18620 223 GLY C O 1
ATOM 6453 N N . LYS C 1 233 ? -14.86672 2.56235 -46.76768 1.000 36.96752 224 LYS C N 1
ATOM 6454 C CA . LYS C 1 233 ? -16.16056 2.63242 -47.43553 1.000 43.36854 224 LYS C CA 1
ATOM 6455 C C . LYS C 1 233 ? -16.03754 2.77703 -48.94612 1.000 45.01798 224 LYS C C 1
ATOM 6456 O O . LYS C 1 233 ? -16.99271 2.45923 -49.65349 1.000 46.81868 224 LYS C O 1
ATOM 6462 N N . GLU C 1 234 ? -14.89592 3.24101 -49.45272 1.000 48.62297 225 GLU C N 1
ATOM 6463 C CA . GLU C 1 234 ? -14.68651 3.37342 -50.88334 1.000 50.43199 225 GLU C CA 1
ATOM 6464 C C . GLU C 1 234 ? -14.16569 2.08774 -51.49714 1.000 53.19473 225 GLU C C 1
ATOM 6465 O O . GLU C 1 234 ? -13.84481 2.06632 -52.68859 1.000 61.85789 225 GLU C O 1
ATOM 6471 N N . GLY C 1 235 ? -14.08068 1.01910 -50.71009 1.000 45.08826 226 GLY C N 1
ATOM 6472 C CA . GLY C 1 235 ? -13.61894 -0.26079 -51.20238 1.000 43.26972 226 GLY C CA 1
ATOM 6473 C C . GLY C 1 235 ? -14.58851 -1.37972 -50.89843 1.000 42.00477 226 GLY C C 1
ATOM 6474 O O . GLY C 1 235 ? -15.71731 -1.13685 -50.46226 1.000 43.48971 226 GLY C O 1
ATOM 6475 N N . THR C 1 236 ? -14.13047 -2.61542 -51.09679 1.000 41.62392 227 THR C N 1
ATOM 6476 C CA . THR C 1 236 ? -14.99180 -3.78682 -51.00030 1.000 43.71610 227 THR C CA 1
ATOM 6477 C C . THR C 1 236 ? -15.55306 -4.01666 -49.59641 1.000 43.37708 227 THR C C 1
ATOM 6478 O O . THR C 1 236 ? -16.54868 -4.73257 -49.44924 1.000 37.28443 227 THR C O 1
ATOM 6482 N N . ARG C 1 237 ? -14.92647 -3.46243 -48.55993 1.000 38.34684 228 ARG C N 1
ATOM 6483 C CA . ARG C 1 237 ? -15.37383 -3.76088 -47.20436 1.000 39.27814 228 ARG C CA 1
ATOM 6484 C C . ARG C 1 237 ? -16.63164 -2.98736 -46.82563 1.000 41.91985 228 ARG C C 1
ATOM 6485 O O . ARG C 1 237 ? -17.40063 -3.44898 -45.97115 1.000 40.78497 228 ARG C O 1
ATOM 6493 N N . GLY C 1 238 ? -16.83562 -1.80059 -47.40226 1.000 40.97821 229 GLY C N 1
ATOM 6494 C CA . GLY C 1 238 ? -18.05352 -1.04612 -47.15120 1.000 38.46988 229 GLY C CA 1
ATOM 6495 C C . GLY C 1 238 ? -18.15704 -0.37192 -45.80135 1.000 38.67497 229 GLY C C 1
ATOM 6496 O O . GLY C 1 238 ? -19.23375 0.11842 -45.45705 1.000 39.02355 229 GLY C O 1
ATOM 6497 N N . LYS C 1 239 ? -17.08458 -0.34745 -45.01259 1.000 38.82334 230 LYS C N 1
ATOM 6498 C CA . LYS C 1 239 ? -17.06298 0.38917 -43.75840 1.000 36.09136 230 LYS C CA 1
ATOM 6499 C C . LYS C 1 239 ? -15.64892 0.89897 -43.52832 1.000 38.50608 230 LYS C C 1
ATOM 6500 O O . LYS C 1 239 ? -14.68203 0.31751 -44.02558 1.000 34.11465 230 LYS C O 1
ATOM 6506 N N . ASN C 1 240 ? -15.53231 1.98505 -42.77168 1.000 33.98691 231 ASN C N 1
ATOM 6507 C CA . ASN C 1 240 ? -14.22592 2.53601 -42.47421 1.000 32.50453 231 ASN C CA 1
ATOM 6508 C C . ASN C 1 240 ? -13.59517 1.84245 -41.27274 1.000 34.91458 231 ASN C C 1
ATOM 6509 O O . ASN C 1 240 ? -14.27858 1.45364 -40.31552 1.000 31.45215 231 ASN C O 1
ATOM 6514 N N . PHE C 1 241 ? -12.27277 1.71583 -41.32780 1.000 30.01306 232 PHE C N 1
ATOM 6515 C CA . PHE C 1 241 ? -11.49372 1.10060 -40.26662 1.000 29.86366 232 PHE C CA 1
ATOM 6516 C C . PHE C 1 241 ? -10.61007 2.13261 -39.58225 1.000 28.84574 232 PHE C C 1
ATOM 6517 O O . PHE C 1 241 ? -10.26718 3.16284 -40.16570 1.000 31.10231 232 PHE C O 1
ATOM 6525 N N . ASN C 1 242 ? -10.29444 1.86468 -38.31664 1.000 28.17700 233 ASN C N 1
ATOM 6526 C CA . ASN C 1 242 ? -9.33062 2.61459 -37.52492 1.000 25.77689 233 ASN C CA 1
ATOM 6527 C C . ASN C 1 242 ? -8.28541 1.63708 -37.00428 1.000 28.30780 233 ASN C C 1
ATOM 6528 O O . ASN C 1 242 ? -8.54311 0.43091 -36.92811 1.000 26.47045 233 ASN C O 1
ATOM 6533 N N . MET C 1 243 ? -7.11594 2.15063 -36.59209 1.000 27.10877 234 MET C N 1
ATOM 6534 C CA . MET C 1 243 ? -6.04799 1.24769 -36.17539 1.000 26.47476 234 MET C CA 1
ATOM 6535 C C . MET C 1 243 ? -5.32125 1.75988 -34.94354 1.000 26.76097 234 MET C C 1
ATOM 6536 O O . MET C 1 243 ? -5.33711 2.94589 -34.61869 1.000 28.54191 234 MET C O 1
ATOM 6541 N N . ARG C 1 244 ? -4.70355 0.81302 -34.24563 1.000 25.51096 235 ARG C N 1
ATOM 6542 C CA . ARG C 1 244 ? -3.73523 1.08246 -33.19561 1.000 25.27707 235 ARG C CA 1
ATOM 6543 C C . ARG C 1 244 ? -2.53618 0.18940 -33.42861 1.000 25.04088 235 ARG C C 1
ATOM 6544 O O . ARG C 1 244 ? -2.66162 -0.88903 -34.01319 1.000 28.20613 235 ARG C O 1
ATOM 6552 N N . TRP C 1 245 ? -1.37431 0.62114 -32.95167 1.000 25.11334 236 TRP C N 1
ATOM 6553 C CA . TRP C 1 245 ? -0.27380 -0.32143 -32.77706 1.000 23.69362 236 TRP C CA 1
ATOM 6554 C C . TRP C 1 245 ? 0.53301 0.12744 -31.56890 1.000 27.83902 236 TRP C C 1
ATOM 6555 O O . TRP C 1 245 ? 1.25826 1.13390 -31.61476 1.000 26.23975 236 TRP C O 1
ATOM 6566 N N . ILE C 1 246 ? 0.39822 -0.64033 -30.49065 1.000 26.90866 237 ILE C N 1
ATOM 6567 C CA . ILE C 1 246 ? 1.02987 -0.29617 -29.23262 1.000 26.87375 237 ILE C CA 1
ATOM 6568 C C . ILE C 1 246 ? 2.39733 -0.95664 -29.11756 1.000 24.49575 237 ILE C C 1
ATOM 6569 O O . ILE C 1 246 ? 3.25808 -0.44244 -28.39787 1.000 26.30397 237 ILE C O 1
ATOM 6574 N N . ALA C 1 247 ? 2.61455 -2.07066 -29.81566 1.000 22.77112 238 ALA C N 1
ATOM 6575 C CA . ALA C 1 247 ? 3.80608 -2.91382 -29.70669 1.000 28.32974 238 ALA C CA 1
ATOM 6576 C C . ALA C 1 247 ? 3.95620 -3.54089 -28.31648 1.000 29.99016 238 ALA C C 1
ATOM 6577 O O . ALA C 1 247 ? 5.06392 -3.92367 -27.92176 1.000 29.18478 238 ALA C O 1
ATOM 6579 N N . SER C 1 248 ? 2.85232 -3.63912 -27.56421 1.000 30.00551 239 SER C N 1
ATOM 6580 C CA . SER C 1 248 ? 2.67476 -4.59341 -26.46819 1.000 28.34014 239 SER C CA 1
ATOM 6581 C C . SER C 1 248 ? 1.47964 -5.45815 -26.83576 1.000 29.32486 239 SER C C 1
ATOM 6582 O O . SER C 1 248 ? 0.34346 -4.97180 -26.86966 1.000 30.00496 239 SER C O 1
ATOM 6585 N N . MET C 1 249 ? 1.73501 -6.73343 -27.11815 1.000 29.31087 240 MET C N 1
ATOM 6586 C CA . MET C 1 249 ? 0.65802 -7.61723 -27.53600 1.000 29.31861 240 MET C CA 1
ATOM 6587 C C . MET C 1 249 ? -0.43717 -7.66427 -26.48968 1.000 33.71093 240 MET C C 1
ATOM 6588 O O . MET C 1 249 ? -1.62755 -7.73016 -26.82620 1.000 30.87825 240 MET C O 1
ATOM 6593 N N . VAL C 1 250 ? -0.04876 -7.62750 -25.21478 1.000 28.85627 241 VAL C N 1
ATOM 6594 C CA . VAL C 1 250 ? -1.02346 -7.71502 -24.14086 1.000 31.63655 241 VAL C CA 1
ATOM 6595 C C . VAL C 1 250 ? -1.97037 -6.52266 -24.18243 1.000 27.70039 241 VAL C C 1
ATOM 6596 O O . VAL C 1 250 ? -3.16820 -6.65201 -23.92067 1.000 25.78952 241 VAL C O 1
ATOM 6600 N N . ALA C 1 251 ? -1.45178 -5.35118 -24.53839 1.000 26.63112 242 ALA C N 1
ATOM 6601 C CA . ALA C 1 251 ? -2.28341 -4.15529 -24.55813 1.000 27.69999 242 ALA C CA 1
ATOM 6602 C C . ALA C 1 251 ? -3.24484 -4.16347 -25.73857 1.000 28.03724 242 ALA C C 1
ATOM 6603 O O . ALA C 1 251 ? -4.40332 -3.73701 -25.60957 1.000 27.26058 242 ALA C O 1
ATOM 6605 N N . ASP C 1 252 ? -2.77487 -4.59617 -26.91171 1.000 27.35150 243 ASP C N 1
ATOM 6606 C CA . ASP C 1 252 ? -3.66243 -4.62429 -28.06321 1.000 28.27223 243 ASP C CA 1
ATOM 6607 C C . ASP C 1 252 ? -4.75005 -5.67442 -27.87456 1.000 27.81438 243 ASP C C 1
ATOM 6608 O O . ASP C 1 252 ? -5.92521 -5.42014 -28.15883 1.000 28.02241 243 ASP C O 1
ATOM 6613 N N . VAL C 1 253 ? -4.38366 -6.84998 -27.36655 1.000 28.76745 244 VAL C N 1
ATOM 6614 C CA . VAL C 1 253 ? -5.38604 -7.88489 -27.13734 1.000 27.65466 244 VAL C CA 1
ATOM 6615 C C . VAL C 1 253 ? -6.33178 -7.47629 -26.02258 1.000 28.85109 244 VAL C C 1
ATOM 6616 O O . VAL C 1 253 ? -7.52195 -7.83550 -26.04336 1.000 30.60968 244 VAL C O 1
ATOM 6620 N N . HIS C 1 254 ? -5.84480 -6.70650 -25.04377 1.000 28.31394 245 HIS C N 1
ATOM 6621 C CA . HIS C 1 254 ? -6.72372 -6.30282 -23.94661 1.000 30.56753 245 HIS C CA 1
ATOM 6622 C C . HIS C 1 254 ? -7.82103 -5.38319 -24.44623 1.000 27.17265 245 HIS C C 1
ATOM 6623 O O . HIS C 1 254 ? -8.95565 -5.43390 -23.96205 1.000 28.46420 245 HIS C O 1
ATOM 6630 N N . ARG C 1 255 ? -7.47848 -4.49802 -25.37985 1.000 28.95243 246 ARG C N 1
ATOM 6631 C CA . ARG C 1 255 ? -8.49548 -3.68678 -26.03711 1.000 24.83529 246 ARG C CA 1
ATOM 6632 C C . ARG C 1 255 ? -9.48858 -4.57635 -26.76836 1.000 28.62282 246 ARG C C 1
ATOM 6633 O O . ARG C 1 255 ? -10.70613 -4.37169 -26.67924 1.000 27.05224 246 ARG C O 1
ATOM 6641 N N . ILE C 1 256 ? -8.98790 -5.60319 -27.46434 1.000 30.19147 247 ILE C N 1
ATOM 6642 C CA . ILE C 1 256 ? -9.87294 -6.48040 -28.23471 1.000 28.13726 247 ILE C CA 1
ATOM 6643 C C . ILE C 1 256 ? -10.79590 -7.25635 -27.30347 1.000 25.91895 247 ILE C C 1
ATOM 6644 O O . ILE C 1 256 ? -11.98553 -7.43405 -27.58856 1.000 31.00019 247 ILE C O 1
ATOM 6649 N N . LEU C 1 257 ? -10.26266 -7.74350 -26.18251 1.000 26.68226 248 LEU C N 1
ATOM 6650 C CA . LEU C 1 257 ? -11.10202 -8.42443 -25.20158 1.000 30.26155 248 LEU C CA 1
ATOM 6651 C C . LEU C 1 257 ? -12.12258 -7.48004 -24.57821 1.000 28.21401 248 LEU C C 1
ATOM 6652 O O . LEU C 1 257 ? -13.16258 -7.92668 -24.09213 1.000 27.47024 248 LEU C O 1
ATOM 6657 N N . THR C 1 258 ? -11.83019 -6.18529 -24.54720 1.000 30.25818 249 THR C N 1
ATOM 6658 C CA . THR C 1 258 ? -12.78369 -5.24678 -23.98281 1.000 28.14977 249 THR C CA 1
ATOM 6659 C C . THR C 1 258 ? -13.82586 -4.81810 -25.01550 1.000 30.57307 249 THR C C 1
ATOM 6660 O O . THR C 1 258 ? -15.01802 -4.76488 -24.70298 1.000 30.18867 249 THR C O 1
ATOM 6664 N N . ARG C 1 259 ? -13.40781 -4.51904 -26.26314 1.000 31.26836 250 ARG C N 1
ATOM 6665 C CA . ARG C 1 259 ? -14.35465 -3.92852 -27.20356 1.000 28.14447 250 ARG C CA 1
ATOM 6666 C C . ARG C 1 259 ? -14.19893 -4.41368 -28.64402 1.000 31.29903 250 ARG C C 1
ATOM 6667 O O . ARG C 1 259 ? -14.68714 -3.74347 -29.56055 1.000 28.83896 250 ARG C O 1
ATOM 6675 N N . GLY C 1 260 ? -13.52695 -5.53914 -28.88458 1.000 28.58497 251 GLY C N 1
ATOM 6676 C CA . GLY C 1 260 ? -13.40747 -6.06093 -30.23112 1.000 28.46607 251 GLY C CA 1
ATOM 6677 C C . GLY C 1 260 ? -12.21844 -5.48549 -30.98519 1.000 31.85437 251 GLY C C 1
ATOM 6678 O O . GLY C 1 260 ? -11.50570 -4.59441 -30.51920 1.000 29.19191 251 GLY C O 1
ATOM 6679 N N . GLY C 1 261 ? -11.99161 -6.03293 -32.17381 1.000 26.85992 252 GLY C N 1
ATOM 6680 C CA . GLY C 1 261 ? -10.86494 -5.67243 -32.99833 1.000 25.57162 252 GLY C CA 1
ATOM 6681 C C . GLY C 1 261 ? -10.14507 -6.90175 -33.51233 1.000 26.44666 252 GLY C C 1
ATOM 6682 O O . GLY C 1 261 ? -10.45465 -8.03840 -33.15464 1.000 29.21307 252 GLY C O 1
ATOM 6683 N N . ILE C 1 262 ? -9.15617 -6.65553 -34.36989 1.000 25.16038 253 ILE C N 1
ATOM 6684 C CA . ILE C 1 262 ? -8.27275 -7.70212 -34.86640 1.000 28.93596 253 ILE C CA 1
ATOM 6685 C C . ILE C 1 262 ? -6.82077 -7.29021 -34.63960 1.000 26.98593 253 ILE C C 1
ATOM 6686 O O . ILE C 1 262 ? -6.45424 -6.11591 -34.78028 1.000 29.52784 253 ILE C O 1
ATOM 6691 N N . PHE C 1 263 ? -5.99982 -8.26257 -34.25671 1.000 28.65155 254 PHE C N 1
ATOM 6692 C CA . PHE C 1 263 ? -4.56843 -8.09857 -34.04460 1.000 23.64363 254 PHE C CA 1
ATOM 6693 C C . PHE C 1 263 ? -3.87263 -9.03774 -35.01531 1.000 29.02502 254 PHE C C 1
ATOM 6694 O O . PHE C 1 263 ? -4.23895 -10.21654 -35.10785 1.000 30.81368 254 PHE C O 1
ATOM 6702 N N . ILE C 1 264 ? -2.90990 -8.52431 -35.77629 1.000 28.05426 255 ILE C N 1
ATOM 6703 C CA . ILE C 1 264 ? -2.22189 -9.33598 -36.76864 1.000 25.19825 255 ILE C CA 1
ATOM 6704 C C . ILE C 1 264 ? -0.73051 -9.08710 -36.64610 1.000 28.17912 255 ILE C C 1
ATOM 6705 O O . ILE C 1 264 ? -0.28616 -7.93459 -36.65239 1.000 29.24885 255 ILE C O 1
ATOM 6710 N N . TYR C 1 265 ? 0.03886 -10.15857 -36.48628 1.000 27.94404 256 TYR C N 1
ATOM 6711 C CA . TYR C 1 265 ? 1.48361 -10.09414 -36.70395 1.000 31.68900 256 TYR C CA 1
ATOM 6712 C C . TYR C 1 265 ? 1.77731 -11.20842 -37.68907 1.000 28.68977 256 TYR C C 1
ATOM 6713 O O . TYR C 1 265 ? 1.86325 -12.38739 -37.29920 1.000 28.22434 256 TYR C O 1
ATOM 6722 N N . PRO C 1 266 ? 1.86454 -10.88935 -38.96916 1.000 29.52479 257 PRO C N 1
ATOM 6723 C CA . PRO C 1 266 ? 1.88317 -11.93028 -39.98901 1.000 32.66383 257 PRO C CA 1
ATOM 6724 C C . PRO C 1 266 ? 3.31889 -12.31266 -40.29298 1.000 28.95239 257 PRO C C 1
ATOM 6725 O O . PRO C 1 266 ? 4.25878 -11.68272 -39.82149 1.000 30.75177 257 PRO C O 1
ATOM 6729 N N . TRP C 1 267 ? 3.45646 -13.36479 -41.09675 1.000 37.22089 258 TRP C N 1
ATOM 6730 C CA . TRP C 1 267 ? 4.71701 -13.64653 -41.76484 1.000 38.40646 258 TRP C CA 1
ATOM 6731 C C . TRP C 1 267 ? 5.17064 -12.42104 -42.53993 1.000 37.44703 258 TRP C C 1
ATOM 6732 O O . TRP C 1 267 ? 4.35381 -11.66251 -43.06994 1.000 36.37440 258 TRP C O 1
ATOM 6743 N N . ASP C 1 268 ? 6.47952 -12.21731 -42.60587 1.000 37.51988 259 ASP C N 1
ATOM 6744 C CA . ASP C 1 268 ? 7.00332 -11.19672 -43.50271 1.000 40.14098 259 ASP C CA 1
ATOM 6745 C C . ASP C 1 268 ? 8.35412 -11.66503 -44.04062 1.000 41.07480 259 ASP C C 1
ATOM 6746 O O . ASP C 1 268 ? 8.95685 -12.60982 -43.52666 1.000 40.46482 259 ASP C O 1
ATOM 6751 N N . LYS C 1 269 ? 8.82114 -11.00198 -45.10099 1.000 39.67547 260 LYS C N 1
ATOM 6752 C CA . LYS C 1 269 ? 10.02476 -11.43076 -45.80736 1.000 46.76166 260 LYS C CA 1
ATOM 6753 C C . LYS C 1 269 ? 11.32397 -10.87519 -45.22180 1.000 47.98718 260 LYS C C 1
ATOM 6754 O O . LYS C 1 269 ? 12.38369 -11.09623 -45.81568 1.000 51.14413 260 LYS C O 1
ATOM 6760 N N . LYS C 1 270 ? 11.27961 -10.16932 -44.08118 1.000 44.96341 261 LYS C N 1
ATOM 6761 C CA . LYS C 1 270 ? 12.51745 -9.65833 -43.49034 1.000 48.20103 261 LYS C CA 1
ATOM 6762 C C . LYS C 1 270 ? 13.41814 -10.79463 -43.01876 1.000 52.10610 261 LYS C C 1
ATOM 6763 O O . LYS C 1 270 ? 14.63779 -10.74589 -43.20724 1.000 49.68405 261 LYS C O 1
ATOM 6769 N N . ASP C 1 271 ? 12.83844 -11.81842 -42.39633 1.000 54.97672 262 ASP C N 1
ATOM 6770 C CA . ASP C 1 271 ? 13.55366 -13.03941 -42.02772 1.000 59.30130 262 ASP C CA 1
ATOM 6771 C C . ASP C 1 271 ? 12.74811 -14.20023 -42.59360 1.000 64.45610 262 ASP C C 1
ATOM 6772 O O . ASP C 1 271 ? 11.88278 -14.76913 -41.91231 1.000 63.18099 262 ASP C O 1
ATOM 6777 N N . PRO C 1 272 ? 13.00913 -14.58281 -43.84303 1.000 77.74070 263 PRO C N 1
ATOM 6778 C CA . PRO C 1 272 ? 12.09926 -15.51700 -44.52487 1.000 78.79361 263 PRO C CA 1
ATOM 6779 C C . PRO C 1 272 ? 12.03536 -16.88545 -43.87649 1.000 80.12306 263 PRO C C 1
ATOM 6780 O O . PRO C 1 272 ? 10.97843 -17.52852 -43.91033 1.000 78.65815 263 PRO C O 1
ATOM 6784 N N . SER C 1 273 ? 13.13826 -17.34354 -43.28181 1.000 67.66492 264 SER C N 1
ATOM 6785 C CA . SER C 1 273 ? 13.12992 -18.60222 -42.54672 1.000 64.98890 264 SER C CA 1
ATOM 6786 C C . SER C 1 273 ? 12.06962 -18.60743 -41.44305 1.000 70.40500 264 SER C C 1
ATOM 6787 O O . SER C 1 273 ? 11.36556 -19.60899 -41.25642 1.000 68.66274 264 SER C O 1
ATOM 6790 N N . LYS C 1 274 ? 11.94894 -17.50827 -40.69273 1.000 66.16584 265 LYS C N 1
ATOM 6791 C CA . LYS C 1 274 ? 11.04332 -17.46456 -39.54751 1.000 55.47870 265 LYS C CA 1
ATOM 6792 C C . LYS C 1 274 ? 9.59252 -17.45365 -40.00921 1.000 56.47377 265 LYS C C 1
ATOM 6793 O O . LYS C 1 274 ? 9.19731 -16.62680 -40.83843 1.000 56.72916 265 LYS C O 1
ATOM 6795 N N . ALA C 1 275 ? 8.79031 -18.36185 -39.45088 1.000 49.55832 266 ALA C N 1
ATOM 6796 C CA . ALA C 1 275 ? 7.38768 -18.45448 -39.83092 1.000 47.05331 266 ALA C CA 1
ATOM 6797 C C . ALA C 1 275 ? 6.56571 -17.27173 -39.33050 1.000 46.15264 266 ALA C C 1
ATOM 6798 O O . ALA C 1 275 ? 5.46874 -17.03574 -39.84582 1.000 45.64353 266 ALA C O 1
ATOM 6800 N N . GLY C 1 276 ? 7.06987 -16.53532 -38.34816 1.000 44.32229 267 GLY C N 1
ATOM 6801 C CA . GLY C 1 276 ? 6.38365 -15.37515 -37.80825 1.000 39.75303 267 GLY C CA 1
ATOM 6802 C C . GLY C 1 276 ? 7.27230 -14.71525 -36.77494 1.000 42.27049 267 GLY C C 1
ATOM 6803 O O . GLY C 1 276 ? 8.41212 -15.12273 -36.55878 1.000 45.48220 267 GLY C O 1
ATOM 6804 N N . LYS C 1 277 ? 6.72877 -13.68869 -36.12206 1.000 39.47174 268 LYS C N 1
ATOM 6805 C CA . LYS C 1 277 ? 7.45117 -13.01134 -35.05095 1.000 38.14534 268 LYS C CA 1
ATOM 6806 C C . LYS C 1 277 ? 7.09581 -13.58432 -33.69144 1.000 34.62658 268 LYS C C 1
ATOM 6807 O O . LYS C 1 277 ? 7.97757 -13.94549 -32.92448 1.000 32.86772 268 LYS C O 1
ATOM 6813 N N . LEU C 1 278 ? 5.80846 -13.71740 -33.40087 1.000 31.19498 269 LEU C N 1
ATOM 6814 C CA . LEU C 1 278 ? 5.39135 -14.20900 -32.09915 1.000 36.37399 269 LEU C CA 1
ATOM 6815 C C . LEU C 1 278 ? 5.66590 -15.70647 -31.97106 1.000 37.42465 269 LEU C C 1
ATOM 6816 O O . LEU C 1 278 ? 5.62638 -16.45593 -32.95182 1.000 37.40595 269 LEU C O 1
ATOM 6821 N N . ARG C 1 279 ? 5.90997 -16.14342 -30.73988 1.000 32.47626 270 ARG C N 1
ATOM 6822 C CA . ARG C 1 279 ? 6.18184 -17.54579 -30.44381 1.000 36.10412 270 ARG C CA 1
ATOM 6823 C C . ARG C 1 279 ? 4.88500 -18.30972 -30.18275 1.000 37.53014 270 ARG C C 1
ATOM 6824 O O . ARG C 1 279 ? 4.00182 -17.84031 -29.45518 1.000 35.15600 270 ARG C O 1
ATOM 6832 N N . LEU C 1 280 ? 4.80239 -19.50933 -30.76485 1.000 32.88365 271 LEU C N 1
ATOM 6833 C CA . LEU C 1 280 ? 3.62198 -20.35854 -30.63734 1.000 35.91370 271 LEU C CA 1
ATOM 6834 C C . LEU C 1 280 ? 3.30850 -20.71230 -29.17919 1.000 37.26291 271 LEU C C 1
ATOM 6835 O O . LEU C 1 280 ? 2.15203 -20.61922 -28.73708 1.000 35.91646 271 LEU C O 1
ATOM 6840 N N . MET C 1 281 ? 4.31714 -21.15917 -28.42763 1.000 37.06754 272 MET C N 1
ATOM 6841 C CA . MET C 1 281 ? 4.07126 -21.70562 -27.09660 1.000 37.53641 272 MET C CA 1
ATOM 6842 C C . MET C 1 281 ? 3.86891 -20.61455 -26.04624 1.000 35.37839 272 MET C C 1
ATOM 6843 O O . MET C 1 281 ? 3.04939 -20.78004 -25.13765 1.000 36.05732 272 MET C O 1
ATOM 6848 N N . TYR C 1 282 ? 4.59767 -19.49810 -26.14874 1.000 38.41670 273 TYR C N 1
ATOM 6849 C CA . TYR C 1 282 ? 4.62984 -18.49243 -25.09064 1.000 35.00951 273 TYR C CA 1
ATOM 6850 C C . TYR C 1 282 ? 3.65956 -17.35164 -25.31059 1.000 33.41608 273 TYR C C 1
ATOM 6851 O O . TYR C 1 282 ? 3.31955 -16.66606 -24.34758 1.000 30.82319 273 TYR C O 1
ATOM 6860 N N . GLU C 1 283 ? 3.23552 -17.10962 -26.54702 1.000 35.28196 274 GLU C N 1
ATOM 6861 C CA . GLU C 1 283 ? 2.39474 -15.95825 -26.86848 1.000 34.42523 274 GLU C CA 1
ATOM 6862 C C . GLU C 1 283 ? 1.13514 -16.36974 -27.63079 1.000 30.13308 274 GLU C C 1
ATOM 6863 O O . GLU C 1 283 ? 0.01478 -16.09856 -27.18376 1.000 32.03778 274 GLU C O 1
ATOM 6869 N N . ALA C 1 284 ? 1.29368 -17.04880 -28.76823 1.000 31.99958 275 ALA C N 1
ATOM 6870 C CA . ALA C 1 284 ? 0.13862 -17.34409 -29.62175 1.000 32.49185 275 ALA C CA 1
ATOM 6871 C C . ALA C 1 284 ? -0.85624 -18.26615 -28.92590 1.000 32.38872 275 ALA C C 1
ATOM 6872 O O . ALA C 1 284 ? -2.06111 -17.98498 -28.88985 1.000 32.04568 275 ALA C O 1
ATOM 6874 N N . ASN C 1 285 ? -0.38080 -19.39354 -28.39619 1.000 34.30937 276 ASN C N 1
ATOM 6875 C CA . ASN C 1 285 ? -1.30020 -20.35787 -27.78967 1.000 34.80247 276 ASN C CA 1
ATOM 6876 C C . ASN C 1 285 ? -2.04566 -19.78776 -26.58360 1.000 33.50401 276 ASN C C 1
ATOM 6877 O O . ASN C 1 285 ? -3.28465 -19.91607 -26.53817 1.000 33.54028 276 ASN C O 1
ATOM 6882 N N . PRO C 1 286 ? -1.39276 -19.16036 -25.58873 1.000 32.24815 277 PRO C N 1
ATOM 6883 C CA . PRO C 1 286 ? -2.16486 -18.62425 -24.45428 1.000 32.37480 277 PRO C CA 1
ATOM 6884 C C . PRO C 1 286 ? -3.09138 -17.48752 -24.86357 1.000 32.02914 277 PRO C C 1
ATOM 6885 O O . PRO C 1 286 ? -4.27022 -17.50567 -24.50959 1.000 32.42267 277 PRO C O 1
ATOM 6889 N N . MET C 1 287 ? -2.61011 -16.51556 -25.64328 1.000 34.27196 278 MET C N 1
ATOM 6890 C CA . MET C 1 287 ? -3.51063 -15.44993 -26.08330 1.000 32.48123 278 MET C CA 1
ATOM 6891 C C . MET C 1 287 ? -4.60510 -16.00220 -26.98798 1.000 31.40671 278 MET C C 1
ATOM 6892 O O . MET C 1 287 ? -5.73770 -15.51844 -26.95427 1.000 31.23395 278 MET C O 1
ATOM 6897 N N . GLY C 1 288 ? -4.29025 -17.01986 -27.78977 1.000 30.10705 279 GLY C N 1
ATOM 6898 C CA . GLY C 1 288 ? -5.31334 -17.64067 -28.60225 1.000 31.27052 279 GLY C CA 1
ATOM 6899 C C . GLY C 1 288 ? -6.41953 -18.26824 -27.77540 1.000 33.81594 279 GLY C C 1
ATOM 6900 O O . GLY C 1 288 ? -7.59237 -18.19433 -28.13960 1.000 33.91163 279 GLY C O 1
ATOM 6901 N N . LEU C 1 289 ? -6.06263 -18.91105 -26.66141 1.000 32.18988 280 LEU C N 1
ATOM 6902 C CA . LEU C 1 289 ? -7.08149 -19.54019 -25.82208 1.000 35.10107 280 LEU C CA 1
ATOM 6903 C C . LEU C 1 289 ? -7.97703 -18.49584 -25.15897 1.000 33.46290 280 LEU C C 1
ATOM 6904 O O . LEU C 1 289 ? -9.20661 -18.66343 -25.10460 1.000 32.16734 280 LEU C O 1
ATOM 6909 N N . LEU C 1 290 ? -7.37635 -17.42696 -24.62475 1.000 29.59749 281 LEU C N 1
ATOM 6910 C CA . LEU C 1 290 ? -8.16643 -16.35034 -24.03410 1.000 30.80774 281 LEU C CA 1
ATOM 6911 C C . LEU C 1 290 ? -9.12863 -15.75427 -25.05764 1.000 32.71385 281 LEU C C 1
ATOM 6912 O O . LEU C 1 290 ? -10.29858 -15.49131 -24.74941 1.000 31.19166 281 LEU C O 1
ATOM 6917 N N . VAL C 1 291 ? -8.65502 -15.54179 -26.28565 1.000 30.20474 282 VAL C N 1
ATOM 6918 C CA . VAL C 1 291 ? -9.50576 -14.95160 -27.30663 1.000 27.00492 282 VAL C CA 1
ATOM 6919 C C . VAL C 1 291 ? -10.63147 -15.90833 -27.68727 1.000 28.42975 282 VAL C C 1
ATOM 6920 O O . VAL C 1 291 ? -11.78358 -15.49579 -27.83630 1.000 28.07151 282 VAL C O 1
ATOM 6924 N N . GLU C 1 292 ? -10.32599 -17.19785 -27.83634 1.000 31.19110 283 GLU C N 1
ATOM 6925 C CA . GLU C 1 292 ? -11.35947 -18.17010 -28.19860 1.000 32.07192 283 GLU C CA 1
ATOM 6926 C C . GLU C 1 292 ? -12.38878 -18.31625 -27.09594 1.000 32.58200 283 GLU C C 1
ATOM 6927 O O . GLU C 1 292 ? -13.57976 -18.49782 -27.37776 1.000 34.14386 283 GLU C O 1
ATOM 6933 N N . GLN C 1 293 ? -11.93903 -18.28787 -25.83469 1.000 33.51172 284 GLN C N 1
ATOM 6934 C CA . GLN C 1 293 ? -12.84245 -18.37833 -24.69354 1.000 34.25982 284 GLN C CA 1
ATOM 6935 C C . GLN C 1 293 ? -13.64420 -17.10894 -24.49585 1.000 30.26424 284 GLN C C 1
ATOM 6936 O O . GLN C 1 293 ? -14.59185 -17.12204 -23.70218 1.000 34.25805 284 GLN C O 1
ATOM 6942 N N . ALA C 1 294 ? -13.30498 -16.02569 -25.19744 1.000 29.87212 285 ALA C N 1
ATOM 6943 C CA . ALA C 1 294 ? -14.16118 -14.84415 -25.24473 1.000 35.26638 285 ALA C CA 1
ATOM 6944 C C . ALA C 1 294 ? -14.95791 -14.74831 -26.54655 1.000 33.01909 285 ALA C C 1
ATOM 6945 O O . ALA C 1 294 ? -15.47494 -13.67352 -26.86532 1.000 31.68371 285 ALA C O 1
ATOM 6947 N N . GLY C 1 295 ? -15.07007 -15.84034 -27.30010 1.000 31.88230 286 GLY C N 1
ATOM 6948 C CA . GLY C 1 295 ? -15.84887 -15.84369 -28.53959 1.000 31.25252 286 GLY C CA 1
ATOM 6949 C C . GLY C 1 295 ? -15.11552 -15.29886 -29.74754 1.000 37.11300 286 GLY C C 1
ATOM 6950 O O . GLY C 1 295 ? -15.74841 -15.09182 -30.79934 1.000 32.35251 286 GLY C O 1
ATOM 6951 N N . GLY C 1 296 ? -13.80478 -15.04317 -29.62629 1.000 26.16807 287 GLY C N 1
ATOM 6952 C CA . GLY C 1 296 ? -12.99657 -14.59655 -30.73800 1.000 28.95207 287 GLY C CA 1
ATOM 6953 C C . GLY C 1 296 ? -12.39203 -15.77267 -31.47506 1.000 30.51654 287 GLY C C 1
ATOM 6954 O O . GLY C 1 296 ? -12.66763 -16.93703 -31.18242 1.000 31.92167 287 GLY C O 1
ATOM 6955 N N . ALA C 1 297 ? -11.54400 -15.46257 -32.44937 1.000 25.70821 288 ALA C N 1
ATOM 6956 C CA . ALA C 1 297 ? -10.90582 -16.51520 -33.23040 1.000 29.23521 288 ALA C CA 1
ATOM 6957 C C . ALA C 1 297 ? -9.41568 -16.27529 -33.26665 1.000 30.82771 288 ALA C C 1
ATOM 6958 O O . ALA C 1 297 ? -8.96554 -15.13415 -33.19019 1.000 34.11934 288 ALA C O 1
ATOM 6960 N N . ALA C 1 298 ? -8.65470 -17.35828 -33.41891 1.000 34.62824 289 ALA C N 1
ATOM 6961 C CA . ALA C 1 298 ? -7.19106 -17.30624 -33.33447 1.000 32.85108 289 ALA C CA 1
ATOM 6962 C C . ALA C 1 298 ? -6.61392 -18.21271 -34.41600 1.000 34.50382 289 ALA C C 1
ATOM 6963 O O . ALA C 1 298 ? -6.58685 -19.43516 -34.23983 1.000 32.19029 289 ALA C O 1
ATOM 6965 N N . TRP C 1 299 ? -6.15320 -17.61067 -35.52397 1.000 35.97616 290 TRP C N 1
ATOM 6966 C CA . TRP C 1 299 ? -5.74549 -18.32876 -36.73451 1.000 33.98789 290 TRP C CA 1
ATOM 6967 C C . TRP C 1 299 ? -4.39208 -17.82270 -37.23047 1.000 38.32686 290 TRP C C 1
ATOM 6968 O O . TRP C 1 299 ? -3.93825 -16.73217 -36.87080 1.000 39.54872 290 TRP C O 1
ATOM 6979 N N . THR C 1 300 ? -3.72161 -18.64323 -38.04202 1.000 36.78937 291 THR C N 1
ATOM 6980 C CA . THR C 1 300 ? -2.43435 -18.26861 -38.61775 1.000 36.27289 291 THR C CA 1
ATOM 6981 C C . THR C 1 300 ? -2.57593 -17.46677 -39.89816 1.000 39.79011 291 THR C C 1
ATOM 6982 O O . THR C 1 300 ? -1.55933 -17.18676 -40.55190 1.000 38.71024 291 THR C O 1
ATOM 6986 N N . GLY C 1 301 ? -3.80440 -17.11391 -40.28013 1.000 34.14025 292 GLY C N 1
ATOM 6987 C CA . GLY C 1 301 ? -4.10128 -16.71646 -41.62833 1.000 34.70420 292 GLY C CA 1
ATOM 6988 C C . GLY C 1 301 ? -4.53017 -17.86874 -42.51001 1.000 38.99245 292 GLY C C 1
ATOM 6989 O O . GLY C 1 301 ? -5.16442 -17.65183 -43.54820 1.000 37.42312 292 GLY C O 1
ATOM 6990 N N . ARG C 1 302 ? -4.21168 -19.09160 -42.11210 1.000 38.21374 293 ARG C N 1
ATOM 6991 C CA . ARG C 1 302 ? -4.58816 -20.25453 -42.88886 1.000 36.32379 293 ARG C CA 1
ATOM 6992 C C . ARG C 1 302 ? -5.09249 -21.40373 -42.03720 1.000 42.56504 293 ARG C C 1
ATOM 6993 O O . ARG C 1 302 ? -5.83104 -22.24542 -42.55922 1.000 42.29495 293 ARG C O 1
ATOM 7001 N N . GLU C 1 303 ? -4.76279 -21.46987 -40.74778 1.000 35.18642 294 GLU C N 1
ATOM 7002 C CA . GLU C 1 303 ? -5.22424 -22.59444 -39.94924 1.000 40.18825 294 GLU C CA 1
ATOM 7003 C C . GLU C 1 303 ? -5.40065 -22.16706 -38.49597 1.000 38.12844 294 GLU C C 1
ATOM 7004 O O . GLU C 1 303 ? -4.89462 -21.12832 -38.06618 1.000 38.02978 294 GLU C O 1
ATOM 7010 N N . ARG C 1 304 ? -6.11807 -23.00155 -37.74191 1.000 37.57398 295 ARG C N 1
ATOM 7011 C CA . ARG C 1 304 ? -6.43293 -22.71305 -36.34631 1.000 35.84413 295 ARG C CA 1
ATOM 7012 C C . ARG C 1 304 ? -5.18616 -22.81613 -35.47850 1.000 37.12241 295 ARG C C 1
ATOM 7013 O O . ARG C 1 304 ? -4.50285 -23.84308 -35.47838 1.000 42.39477 295 ARG C O 1
ATOM 7021 N N . ILE C 1 305 ? -4.88286 -21.75768 -34.73220 1.000 36.18981 296 ILE C N 1
ATOM 7022 C CA . ILE C 1 305 ? -3.62176 -21.74621 -33.98550 1.000 37.91354 296 ILE C CA 1
ATOM 7023 C C . ILE C 1 305 ? -3.58752 -22.87644 -32.95759 1.000 39.52209 296 ILE C C 1
ATOM 7024 O O . ILE C 1 305 ? -2.57686 -23.57564 -32.81976 1.000 40.14119 296 ILE C O 1
ATOM 7029 N N . LEU C 1 306 ? -4.68588 -23.08833 -32.23097 1.000 36.22190 297 LEU C N 1
ATOM 7030 C CA . LEU C 1 306 ? -4.65447 -24.04452 -31.12795 1.000 39.79994 297 LEU C CA 1
ATOM 7031 C C . LEU C 1 306 ? -4.56647 -25.49999 -31.57569 1.000 42.51978 297 LEU C C 1
ATOM 7032 O O . LEU C 1 306 ? -4.38264 -26.37491 -30.71974 1.000 42.81296 297 LEU C O 1
ATOM 7037 N N . ASP C 1 307 ? -4.69806 -25.79454 -32.87140 1.000 41.40695 298 ASP C N 1
ATOM 7038 C CA . ASP C 1 307 ? -4.56491 -27.16540 -33.35441 1.000 43.90835 298 ASP C CA 1
ATOM 7039 C C . ASP C 1 307 ? -3.17263 -27.49641 -33.87821 1.000 43.03982 298 ASP C C 1
ATOM 7040 O O . ASP C 1 307 ? -2.91265 -28.66452 -34.20418 1.000 42.87076 298 ASP C O 1
ATOM 7045 N N . ILE C 1 308 ? -2.28256 -26.51150 -33.97525 1.000 40.45923 299 ILE C N 1
ATOM 7046 C CA . ILE C 1 308 ? -0.93631 -26.77181 -34.46569 1.000 45.18706 299 ILE C CA 1
ATOM 7047 C C . ILE C 1 308 ? -0.19095 -27.65109 -33.47105 1.000 46.79831 299 ILE C C 1
ATOM 7048 O O . ILE C 1 308 ? -0.13753 -27.35630 -32.27102 1.000 42.60269 299 ILE C O 1
ATOM 7053 N N . GLN C 1 309 ? 0.39118 -28.73622 -33.96795 1.000 43.13038 300 GLN C N 1
ATOM 7054 C CA . GLN C 1 309 ? 1.30503 -29.55251 -33.18095 1.000 45.48687 300 GLN C CA 1
ATOM 7055 C C . GLN C 1 309 ? 2.68365 -28.90943 -33.24087 1.000 47.67061 300 GLN C C 1
ATOM 7056 O O . GLN C 1 309 ? 3.27163 -28.83547 -34.32912 1.000 50.93400 300 GLN C O 1
ATOM 7062 N N . PRO C 1 310 ? 3.20849 -28.38841 -32.12782 1.000 49.84087 301 PRO C N 1
ATOM 7063 C CA . PRO C 1 310 ? 4.51198 -27.71664 -32.17586 1.000 48.63322 301 PRO C CA 1
ATOM 7064 C C . PRO C 1 310 ? 5.64575 -28.69516 -32.43729 1.000 54.07976 301 PRO C C 1
ATOM 7065 O O . PRO C 1 310 ? 5.60722 -29.85864 -32.03114 1.000 53.21313 301 PRO C O 1
ATOM 7069 N N . ASP C 1 311 ? 6.65870 -28.20072 -33.15041 1.000 53.22835 302 ASP C N 1
ATOM 7070 C CA . ASP C 1 311 ? 7.85383 -28.95391 -33.49882 1.000 50.19407 302 ASP C CA 1
ATOM 7071 C C . ASP C 1 311 ? 9.04751 -28.59452 -32.63084 1.000 56.90893 302 ASP C C 1
ATOM 7072 O O . ASP C 1 311 ? 9.94660 -29.42302 -32.44301 1.000 52.11128 302 ASP C O 1
ATOM 7077 N N . GLN C 1 312 ? 9.08916 -27.36945 -32.11836 1.000 53.18401 303 GLN C N 1
ATOM 7078 C CA . GLN C 1 312 ? 10.17777 -26.95323 -31.25419 1.000 56.59214 303 GLN C CA 1
ATOM 7079 C C . GLN C 1 312 ? 9.61396 -25.98866 -30.22401 1.000 52.43698 303 GLN C C 1
ATOM 7080 O O . GLN C 1 312 ? 8.57280 -25.36079 -30.43684 1.000 51.22311 303 GLN C O 1
ATOM 7086 N N . LEU C 1 313 ? 10.30825 -25.89146 -29.08908 1.000 52.71120 304 LEU C N 1
ATOM 7087 C CA . LEU C 1 313 ? 9.78699 -25.10725 -27.97922 1.000 47.28935 304 LEU C CA 1
ATOM 7088 C C . LEU C 1 313 ? 9.62137 -23.64333 -28.36083 1.000 49.52763 304 LEU C C 1
ATOM 7089 O O . LEU C 1 313 ? 8.68315 -22.98734 -27.89822 1.000 41.51962 304 LEU C O 1
ATOM 7094 N N . HIS C 1 314 ? 10.50197 -23.11880 -29.21562 1.000 50.03383 305 HIS C N 1
ATOM 7095 C CA . HIS C 1 314 ? 10.50139 -21.70213 -29.57042 1.000 49.60678 305 HIS C CA 1
ATOM 7096 C C . HIS C 1 314 ? 9.98485 -21.42781 -30.98412 1.000 46.92078 305 HIS C C 1
ATOM 7097 O O . HIS C 1 314 ? 10.35709 -20.42468 -31.60133 1.000 46.00915 305 HIS C O 1
ATOM 7104 N N . GLN C 1 315 ? 9.11596 -22.29722 -31.49313 1.000 48.41539 306 GLN C N 1
ATOM 7105 C CA . GLN C 1 315 ? 8.55245 -22.13233 -32.83145 1.000 43.53255 306 GLN C CA 1
ATOM 7106 C C . GLN C 1 315 ? 7.80948 -20.80774 -32.96593 1.000 45.34625 306 GLN C C 1
ATOM 7107 O O . GLN C 1 315 ? 7.07177 -20.38975 -32.06293 1.000 42.42982 306 GLN C O 1
ATOM 7113 N N . ARG C 1 316 ? 7.99535 -20.14967 -34.10651 1.000 41.08954 307 ARG C N 1
ATOM 7114 C CA . ARG C 1 316 ? 7.26281 -18.93198 -34.41061 1.000 36.73108 307 ARG C CA 1
ATOM 7115 C C . ARG C 1 316 ? 6.09291 -19.24890 -35.32087 1.000 41.56277 307 ARG C C 1
ATOM 7116 O O . ARG C 1 316 ? 6.10229 -20.24233 -36.05532 1.000 43.70589 307 ARG C O 1
ATOM 7124 N N . VAL C 1 317 ? 5.08819 -18.37407 -35.27279 1.000 39.53388 308 VAL C N 1
ATOM 7125 C CA . VAL C 1 317 ? 3.82747 -18.58246 -35.97440 1.000 36.87247 308 VAL C CA 1
ATOM 7126 C C . VAL C 1 317 ? 3.18723 -17.23736 -36.29896 1.000 38.02334 308 VAL C C 1
ATOM 7127 O O . VAL C 1 317 ? 3.25364 -16.30576 -35.48281 1.000 36.82148 308 VAL C O 1
ATOM 7131 N N . PRO C 1 318 ? 2.61042 -17.07123 -37.48882 1.000 37.00128 309 PRO C N 1
ATOM 7132 C CA . PRO C 1 318 ? 1.79703 -15.88063 -37.75004 1.000 35.10412 309 PRO C CA 1
ATOM 7133 C C . PRO C 1 318 ? 0.52646 -15.91279 -36.91694 1.000 36.26380 309 PRO C C 1
ATOM 7134 O O . PRO C 1 318 ? -0.03276 -16.97666 -36.63939 1.000 32.24628 309 PRO C O 1
ATOM 7138 N N . VAL C 1 319 ? 0.05618 -14.72675 -36.53698 1.000 32.53911 310 VAL C N 1
ATOM 7139 C CA . VAL C 1 319 ? -1.01361 -14.60168 -35.55504 1.000 35.99951 310 VAL C CA 1
ATOM 7140 C C . VAL C 1 319 ? -2.11132 -13.67854 -36.08376 1.000 28.31057 310 VAL C C 1
ATOM 7141 O O . VAL C 1 319 ? -1.85314 -12.51102 -36.39362 1.000 25.75921 310 VAL C O 1
ATOM 7145 N N . PHE C 1 320 ? -3.33131 -14.19743 -36.15760 1.000 28.73346 311 PHE C N 1
ATOM 7146 C CA . PHE C 1 320 ? -4.53334 -13.42110 -36.47697 1.000 32.54989 311 PHE C CA 1
ATOM 7147 C C . PHE C 1 320 ? -5.54412 -13.68563 -35.36671 1.000 29.74074 311 PHE C C 1
ATOM 7148 O O . PHE C 1 320 ? -6.05687 -14.80301 -35.24802 1.000 28.28597 311 PHE C O 1
ATOM 7156 N N . LEU C 1 321 ? -5.79700 -12.67274 -34.53215 1.000 32.85217 312 LEU C N 1
ATOM 7157 C CA . LEU C 1 321 ? -6.57032 -12.81357 -33.30250 1.000 28.27823 312 LEU C CA 1
ATOM 7158 C C . LEU C 1 321 ? -7.66813 -11.77724 -33.22098 1.000 26.38799 312 LEU C C 1
ATOM 7159 O O . LEU C 1 321 ? -7.42462 -10.59399 -33.47338 1.000 28.54746 312 LEU C O 1
ATOM 7164 N N . GLY C 1 322 ? -8.82753 -12.18993 -32.72624 1.000 27.91379 313 GLY C N 1
ATOM 7165 C CA . GLY C 1 322 ? -9.81223 -11.19827 -32.33941 1.000 29.70935 313 GLY C CA 1
ATOM 7166 C C . GLY C 1 322 ? -11.20261 -11.51953 -32.84687 1.000 28.93830 313 GLY C C 1
ATOM 7167 O O . GLY C 1 322 ? -11.59279 -12.69350 -32.87520 1.000 30.71634 313 GLY C O 1
ATOM 7168 N N . SER C 1 323 ? -11.95941 -10.47966 -33.20632 1.000 26.20509 314 SER C N 1
ATOM 7169 C CA . SER C 1 323 ? -13.32311 -10.64140 -33.71319 1.000 29.16285 314 SER C CA 1
ATOM 7170 C C . SER C 1 323 ? -13.35707 -11.70005 -34.80473 1.000 30.19184 314 SER C C 1
ATOM 7171 O O . SER C 1 323 ? -12.66561 -11.57754 -35.82177 1.000 30.68716 314 SER C O 1
ATOM 7174 N N . ARG C 1 324 ? -14.17941 -12.72670 -34.60416 1.000 30.23527 315 ARG C N 1
ATOM 7175 C CA . ARG C 1 324 ? -14.06356 -13.92498 -35.42871 1.000 32.10554 315 ARG C CA 1
ATOM 7176 C C . ARG C 1 324 ? -14.44810 -13.67208 -36.88438 1.000 32.99014 315 ARG C C 1
ATOM 7177 O O . ARG C 1 324 ? -13.87088 -14.29157 -37.79210 1.000 35.00648 315 ARG C O 1
ATOM 7185 N N . GLU C 1 325 ? -15.40292 -12.77741 -37.13210 1.000 28.65652 316 GLU C N 1
ATOM 7186 C CA . GLU C 1 325 ? -15.77755 -12.48521 -38.51046 1.000 30.52969 316 GLU C CA 1
ATOM 7187 C C . GLU C 1 325 ? -14.64281 -11.78608 -39.22491 1.000 33.28446 316 GLU C C 1
ATOM 7188 O O . GLU C 1 325 ? -14.41677 -12.01414 -40.42084 1.000 34.78458 316 GLU C O 1
ATOM 7194 N N . GLU C 1 326 ? -13.91577 -10.92653 -38.50875 1.000 28.18462 317 GLU C N 1
ATOM 7195 C CA . GLU C 1 326 ? -12.83091 -10.20738 -39.15371 1.000 31.31311 317 GLU C CA 1
ATOM 7196 C C . GLU C 1 326 ? -11.65618 -11.13775 -39.42576 1.000 33.45583 317 GLU C C 1
ATOM 7197 O O . GLU C 1 326 ? -11.04927 -11.07248 -40.50130 1.000 31.78321 317 GLU C O 1
ATOM 7203 N N . VAL C 1 327 ? -11.34276 -12.02170 -38.46918 1.000 32.15430 318 VAL C N 1
ATOM 7204 C CA . VAL C 1 327 ? -10.32024 -13.04574 -38.67941 1.000 30.30364 318 VAL C CA 1
ATOM 7205 C C . VAL C 1 327 ? -10.70372 -13.93950 -39.85417 1.000 33.93773 318 VAL C C 1
ATOM 7206 O O . VAL C 1 327 ? -9.88072 -14.22824 -40.73469 1.000 35.20259 318 VAL C O 1
ATOM 7210 N N . ALA C 1 328 ? -11.96755 -14.38413 -39.89194 1.000 33.10412 319 ALA C N 1
ATOM 7211 C CA . ALA C 1 328 ? -12.43883 -15.16597 -41.03303 1.000 33.63054 319 ALA C CA 1
ATOM 7212 C C . ALA C 1 328 ? -12.23073 -14.40598 -42.33578 1.000 36.03028 319 ALA C C 1
ATOM 7213 O O . ALA C 1 328 ? -11.84715 -14.99198 -43.35409 1.000 34.22956 319 ALA C O 1
ATOM 7215 N N . GLU C 1 329 ? -12.49426 -13.10086 -42.33223 1.000 33.98424 320 GLU C N 1
ATOM 7216 C CA . GLU C 1 329 ? -12.25329 -12.32888 -43.54147 1.000 32.83562 320 GLU C CA 1
ATOM 7217 C C . GLU C 1 329 ? -10.77511 -12.39921 -43.92601 1.000 34.20649 320 GLU C C 1
ATOM 7218 O O . GLU C 1 329 ? -10.43779 -12.70622 -45.07640 1.000 34.02606 320 GLU C O 1
ATOM 7224 N N . ALA C 1 330 ? -9.87515 -12.19356 -42.94712 1.000 28.79799 321 ALA C N 1
ATOM 7225 C CA . ALA C 1 330 ? -8.43673 -12.25253 -43.21185 1.000 32.84893 321 ALA C CA 1
ATOM 7226 C C . ALA C 1 330 ? -8.03006 -13.61018 -43.76381 1.000 34.02847 321 ALA C C 1
ATOM 7227 O O . ALA C 1 330 ? -7.23738 -13.69365 -44.70811 1.000 35.44591 321 ALA C O 1
ATOM 7229 N N . VAL C 1 331 ? -8.57050 -14.68167 -43.19173 1.000 32.06352 322 VAL C N 1
ATOM 7230 C CA . VAL C 1 331 ? -8.27425 -16.02655 -43.66946 1.000 36.39060 322 VAL C CA 1
ATOM 7231 C C . VAL C 1 331 ? -8.73336 -16.20680 -45.11599 1.000 39.23995 322 VAL C C 1
ATOM 7232 O O . VAL C 1 331 ? -8.01266 -16.79707 -45.93305 1.000 35.37456 322 VAL C O 1
ATOM 7236 N N . ARG C 1 332 ? -9.92840 -15.68541 -45.46053 1.000 34.24143 323 ARG C N 1
ATOM 7237 C CA . ARG C 1 332 ? -10.45377 -15.83990 -46.81768 1.000 35.77383 323 ARG C CA 1
ATOM 7238 C C . ARG C 1 332 ? -9.50917 -15.23880 -47.85507 1.000 37.86554 323 ARG C C 1
ATOM 7239 O O . ARG C 1 332 ? -9.28313 -15.83771 -48.91516 1.000 40.43775 323 ARG C O 1
ATOM 7247 N N . TYR C 1 333 ? -8.96669 -14.04618 -47.57657 1.000 35.22858 324 TYR C N 1
ATOM 7248 C CA . TYR C 1 333 ? -7.98984 -13.42820 -48.47554 1.000 38.96646 324 TYR C CA 1
ATOM 7249 C C . TYR C 1 333 ? -6.81856 -14.36262 -48.75484 1.000 40.16845 324 TYR C C 1
ATOM 7250 O O . TYR C 1 333 ? -6.31206 -14.41962 -49.88019 1.000 38.77200 324 TYR C O 1
ATOM 7259 N N . HIS C 1 334 ? -6.35323 -15.07196 -47.72858 1.000 37.12805 325 HIS C N 1
ATOM 7260 C CA . HIS C 1 334 ? -5.22489 -15.97390 -47.90028 1.000 35.37565 325 HIS C CA 1
ATOM 7261 C C . HIS C 1 334 ? -5.62437 -17.24167 -48.64095 1.000 43.11974 325 HIS C C 1
ATOM 7262 O O . HIS C 1 334 ? -4.93236 -17.66189 -49.57951 1.000 46.06481 325 HIS C O 1
ATOM 7269 N N . HIS C 1 335 ? -6.72821 -17.88253 -48.22981 1.000 40.09710 326 HIS C N 1
ATOM 7270 C CA . HIS C 1 335 ? -7.15582 -19.09189 -48.93057 1.000 40.33553 326 HIS C CA 1
ATOM 7271 C C . HIS C 1 335 ? -7.43179 -18.80485 -50.39770 1.000 44.94728 326 HIS C C 1
ATOM 7272 O O . HIS C 1 335 ? -7.10492 -19.62310 -51.27023 1.000 48.47687 326 HIS C O 1
ATOM 7279 N N . ALA C 1 336 ? -8.01325 -17.63919 -50.69763 1.000 41.72543 327 ALA C N 1
ATOM 7280 C CA . ALA C 1 336 ? -8.27897 -17.31371 -52.09885 1.000 45.17120 327 ALA C CA 1
ATOM 7281 C C . ALA C 1 336 ? -6.98153 -17.13150 -52.86794 1.000 48.07950 327 ALA C C 1
ATOM 7282 O O . ALA C 1 336 ? -6.88926 -17.51909 -54.03889 1.000 53.21818 327 ALA C O 1
ATOM 7284 N N . HIS C 1 337 ? -5.96488 -16.54621 -52.22607 1.000 45.84247 328 HIS C N 1
ATOM 7285 C CA . HIS C 1 337 ? -4.67634 -16.39054 -52.88944 1.000 47.54138 328 HIS C CA 1
ATOM 7286 C C . HIS C 1 337 ? -4.03488 -17.74393 -53.17767 1.000 47.61338 328 HIS C C 1
ATOM 7287 O O . HIS C 1 337 ? -3.55440 -17.98980 -54.28894 1.000 50.54498 328 HIS C O 1
ATOM 7294 N N . ASP C 1 338 ? -4.01124 -18.63093 -52.18524 1.000 47.55312 329 ASP C N 1
ATOM 7295 C CA . ASP C 1 338 ? -3.39257 -19.93567 -52.37056 1.000 50.20067 329 ASP C CA 1
ATOM 7296 C C . ASP C 1 338 ? -4.09216 -20.76331 -53.43366 1.000 55.91113 329 ASP C C 1
ATOM 7297 O O . ASP C 1 338 ? -3.48091 -21.69153 -53.97743 1.000 58.76078 329 ASP C O 1
ATOM 7302 N N . ASN C 1 339 ? -5.35738 -20.46215 -53.73135 1.000 52.20605 330 ASN C N 1
ATOM 7303 C CA . ASN C 1 339 ? -6.10815 -21.17855 -54.75374 1.000 56.48016 330 ASN C CA 1
ATOM 7304 C C . ASN C 1 339 ? -6.11961 -20.46847 -56.10108 1.000 56.62734 330 ASN C C 1
ATOM 7305 O O . ASN C 1 339 ? -6.53307 -21.07202 -57.09643 1.000 58.88076 330 ASN C O 1
ATOM 7310 N N . ALA C 1 340 ? -5.69018 -19.21240 -56.15617 1.000 55.33048 331 ALA C N 1
ATOM 7311 C CA . ALA C 1 340 ? -5.64514 -18.46519 -57.40895 1.000 55.96044 331 ALA C CA 1
ATOM 7312 C C . ALA C 1 340 ? -4.35785 -18.73627 -58.18411 1.000 61.61075 331 ALA C C 1
ATOM 7313 O O . ALA C 1 340 ? -4.39039 -18.95217 -59.39901 1.000 67.73679 331 ALA C O 1
ATOM 7315 N N . HIS D 1 7 ? 14.83058 11.26809 -4.33065 1.000 82.57224 -2 HIS D N 1
ATOM 7316 C CA . HIS D 1 7 ? 16.04257 12.07280 -4.45834 1.000 86.37719 -2 HIS D CA 1
ATOM 7317 C C . HIS D 1 7 ? 15.72276 13.56686 -4.48947 1.000 77.73983 -2 HIS D C 1
ATOM 7318 O O . HIS D 1 7 ? 15.63976 14.21417 -3.44121 1.000 79.41663 -2 HIS D O 1
ATOM 7320 N N . HIS D 1 8 ? 15.54756 14.11517 -5.69300 1.000 64.14857 -1 HIS D N 1
ATOM 7321 C CA . HIS D 1 8 ? 15.28980 15.54146 -5.87124 1.000 55.74634 -1 HIS D CA 1
ATOM 7322 C C . HIS D 1 8 ? 13.79251 15.77589 -6.03333 1.000 50.07604 -1 HIS D C 1
ATOM 7323 O O . HIS D 1 8 ? 13.19942 15.40366 -7.05694 1.000 44.54771 -1 HIS D O 1
ATOM 7330 N N . MET D 1 9 ? 13.18592 16.39560 -5.02416 1.000 44.60003 0 MET D N 1
ATOM 7331 C CA . MET D 1 9 ? 11.74187 16.53883 -4.99523 1.000 41.86779 0 MET D CA 1
ATOM 7332 C C . MET D 1 9 ? 11.27823 17.65401 -5.92370 1.000 41.51473 0 MET D C 1
ATOM 7333 O O . MET D 1 9 ? 11.95154 18.67856 -6.09459 1.000 41.64561 0 MET D O 1
ATOM 7338 N N . LEU D 1 10 ? 10.09164 17.45319 -6.50757 1.000 36.31191 1 LEU D N 1
ATOM 7339 C CA . LEU D 1 10 ? 9.50335 18.48888 -7.34722 1.000 36.44965 1 LEU D CA 1
ATOM 7340 C C . LEU D 1 10 ? 9.41129 19.81878 -6.61262 1.000 38.94559 1 LEU D C 1
ATOM 7341 O O . LEU D 1 10 ? 9.65137 20.87634 -7.20232 1.000 36.31053 1 LEU D O 1
ATOM 7346 N N . THR D 1 11 ? 9.03797 19.79165 -5.32998 1.000 36.54747 2 THR D N 1
ATOM 7347 C CA . THR D 1 11 ? 8.88497 21.03921 -4.58961 1.000 38.12246 2 THR D CA 1
ATOM 7348 C C . THR D 1 11 ? 10.20859 21.79287 -4.50484 1.000 37.22537 2 THR D C 1
ATOM 7349 O O . THR D 1 11 ? 10.25719 23.00451 -4.73799 1.000 37.74045 2 THR D O 1
ATOM 7353 N N . ARG D 1 12 ? 11.29820 21.08657 -4.18317 1.000 36.39800 3 ARG D N 1
ATOM 7354 C CA . ARG D 1 12 ? 12.61417 21.72153 -4.15590 1.000 37.37257 3 ARG D CA 1
ATOM 7355 C C . ARG D 1 12 ? 13.06759 22.14508 -5.55323 1.000 41.67141 3 ARG D C 1
ATOM 7356 O O . ARG D 1 12 ? 13.68482 23.20426 -5.71654 1.000 40.94433 3 ARG D O 1
ATOM 7358 N N . PHE D 1 13 ? 12.75400 21.35233 -6.58249 1.000 38.91080 4 PHE D N 1
ATOM 7359 C CA . PHE D 1 13 ? 13.12091 21.75815 -7.93348 1.000 37.11788 4 PHE D CA 1
ATOM 7360 C C . PHE D 1 13 ? 12.49850 23.10519 -8.26738 1.000 39.80452 4 PHE D C 1
ATOM 7361 O O . PHE D 1 13 ? 13.17417 24.00793 -8.77895 1.000 36.09704 4 PHE D O 1
ATOM 7369 N N . LEU D 1 14 ? 11.20992 23.27104 -7.94575 1.000 37.07642 5 LEU D N 1
ATOM 7370 C CA . LEU D 1 14 ? 10.52117 24.51841 -8.26778 1.000 37.66897 5 LEU D CA 1
ATOM 7371 C C . LEU D 1 14 ? 11.08390 25.68723 -7.46809 1.000 37.73444 5 LEU D C 1
ATOM 7372 O O . LEU D 1 14 ? 11.15366 26.81462 -7.97425 1.000 34.60806 5 LEU D O 1
ATOM 7377 N N . ILE D 1 15 ? 11.48625 25.44190 -6.22038 1.000 37.56373 6 ILE D N 1
ATOM 7378 C CA . ILE D 1 15 ? 12.06582 26.51228 -5.41040 1.000 41.09016 6 ILE D CA 1
ATOM 7379 C C . ILE D 1 15 ? 13.39845 26.96294 -5.99611 1.000 40.20221 6 ILE D C 1
ATOM 7380 O O . ILE D 1 15 ? 13.68261 28.16369 -6.06870 1.000 39.44548 6 ILE D O 1
ATOM 7385 N N . GLN D 1 16 ? 14.21236 26.01518 -6.46733 1.000 41.59474 7 GLN D N 1
ATOM 7386 C CA . GLN D 1 16 ? 15.45022 26.38302 -7.14985 1.000 40.39924 7 GLN D CA 1
ATOM 7387 C C . GLN D 1 16 ? 15.15313 27.18740 -8.41500 1.000 37.56956 7 GLN D C 1
ATOM 7388 O O . GLN D 1 16 ? 15.83205 28.18171 -8.69943 1.000 37.66394 7 GLN D O 1
ATOM 7394 N N . GLU D 1 17 ? 14.10520 26.80695 -9.15796 1.000 37.64657 8 GLU D N 1
ATOM 7395 C CA . GLU D 1 17 ? 13.73621 27.56833 -10.35141 1.000 37.83996 8 GLU D CA 1
ATOM 7396 C C . GLU D 1 17 ? 13.36974 29.00595 -10.00774 1.000 39.95137 8 GLU D C 1
ATOM 7397 O O . GLU D 1 17 ? 13.57221 29.91297 -10.82779 1.000 40.06857 8 GLU D O 1
ATOM 7403 N N . GLN D 1 18 ? 12.83374 29.23458 -8.80576 1.000 38.49334 9 GLN D N 1
ATOM 7404 C CA . GLN D 1 18 ? 12.53784 30.59540 -8.37926 1.000 40.38022 9 GLN D CA 1
ATOM 7405 C C . GLN D 1 18 ? 13.81039 31.33220 -7.98300 1.000 41.28494 9 GLN D C 1
ATOM 7406 O O . GLN D 1 18 ? 13.99411 32.50148 -8.34789 1.000 38.59697 9 GLN D O 1
ATOM 7412 N N . HIS D 1 19 ? 14.70389 30.65421 -7.25590 1.000 38.86145 10 HIS D N 1
ATOM 7413 C CA . HIS D 1 19 ? 15.96153 31.28043 -6.86401 1.000 43.57319 10 HIS D CA 1
ATOM 7414 C C . HIS D 1 19 ? 16.80107 31.65775 -8.07900 1.000 42.52022 10 HIS D C 1
ATOM 7415 O O . HIS D 1 19 ? 17.56243 32.62720 -8.02587 1.000 42.70116 10 HIS D O 1
ATOM 7422 N N . ALA D 1 20 ? 16.68315 30.90278 -9.17520 1.000 43.68020 11 ALA D N 1
ATOM 7423 C CA . ALA D 1 20 ? 17.39019 31.21084 -10.41322 1.000 43.45014 11 ALA D CA 1
ATOM 7424 C C . ALA D 1 20 ? 16.74158 32.34633 -11.18643 1.000 43.78052 11 ALA D C 1
ATOM 7425 O O . ALA D 1 20 ? 17.33098 32.82754 -12.16402 1.000 44.55785 11 ALA D O 1
ATOM 7427 N N . GLY D 1 21 ? 15.56224 32.79188 -10.76273 1.000 42.21167 12 GLY D N 1
ATOM 7428 C CA . GLY D 1 21 ? 14.86666 33.86582 -11.43678 1.000 43.12090 12 GLY D CA 1
ATOM 7429 C C . GLY D 1 21 ? 14.08950 33.45322 -12.66415 1.000 42.91200 12 GLY D C 1
ATOM 7430 O O . GLY D 1 21 ? 13.65778 34.32349 -13.42576 1.000 44.78022 12 GLY D O 1
ATOM 7431 N N . ARG D 1 22 ? 13.86022 32.16149 -12.86320 1.000 41.59884 13 ARG D N 1
ATOM 7432 C CA . ARG D 1 22 ? 13.13016 31.70013 -14.03514 1.000 38.76573 13 ARG D CA 1
ATOM 7433 C C . ARG D 1 22 ? 11.62547 31.67200 -13.81939 1.000 42.12972 13 ARG D C 1
ATOM 7434 O O . ARG D 1 22 ? 10.86584 31.77890 -14.79082 1.000 44.66283 13 ARG D O 1
ATOM 7442 N N . ILE D 1 23 ? 11.16838 31.51233 -12.57498 1.000 41.20152 14 ILE D N 1
ATOM 7443 C CA . ILE D 1 23 ? 9.75398 31.62479 -12.23819 1.000 37.55857 14 ILE D CA 1
ATOM 7444 C C . ILE D 1 23 ? 9.63322 32.42485 -10.94632 1.000 38.04435 14 ILE D C 1
ATOM 7445 O O . ILE D 1 23 ? 10.58756 32.55147 -10.17607 1.000 40.59508 14 ILE D O 1
ATOM 7450 N N . ASN D 1 24 ? 8.45169 32.98586 -10.71332 1.000 36.59700 15 ASN D N 1
ATOM 7451 C CA . ASN D 1 24 ? 8.19950 33.63894 -9.43746 1.000 37.59606 15 ASN D CA 1
ATOM 7452 C C . ASN D 1 24 ? 7.40685 32.70005 -8.53528 1.000 39.58926 15 ASN D C 1
ATOM 7453 O O . ASN D 1 24 ? 7.05070 31.57997 -8.91744 1.000 38.51347 15 ASN D O 1
ATOM 7458 N N . ALA D 1 25 ? 7.13268 33.17396 -7.31660 1.000 39.00803 16 ALA D N 1
ATOM 7459 C CA . ALA D 1 25 ? 6.43939 32.35735 -6.32816 1.000 39.17473 16 ALA D CA 1
ATOM 7460 C C . ALA D 1 25 ? 5.03676 31.98666 -6.79237 1.000 41.17005 16 ALA D C 1
ATOM 7461 O O . ALA D 1 25 ? 4.55091 30.89325 -6.48236 1.000 42.46091 16 ALA D O 1
ATOM 7463 N N . ASP D 1 26 ? 4.36906 32.89020 -7.51703 1.000 38.44120 17 ASP D N 1
ATOM 7464 C CA . ASP D 1 26 ? 3.01088 32.62878 -7.98322 1.000 42.49307 17 ASP D CA 1
ATOM 7465 C C . ASP D 1 26 ? 2.98324 31.43874 -8.93382 1.000 40.53774 17 ASP D C 1
ATOM 7466 O O . ASP D 1 26 ? 2.18218 30.51307 -8.76971 1.000 37.10802 17 ASP D O 1
ATOM 7471 N N . LEU D 1 27 ? 3.88534 31.43032 -9.91884 1.000 41.54266 18 LEU D N 1
ATOM 7472 C CA . LEU D 1 27 ? 3.88198 30.35778 -10.90659 1.000 38.80231 18 LEU D CA 1
ATOM 7473 C C . LEU D 1 27 ? 4.28280 29.03459 -10.27402 1.000 36.29133 18 LEU D C 1
ATOM 7474 O O . LEU D 1 27 ? 3.74842 27.98239 -10.64175 1.000 35.07023 18 LEU D O 1
ATOM 7479 N N . ARG D 1 28 ? 5.21173 29.07056 -9.31264 1.000 38.27473 19 ARG D N 1
ATOM 7480 C CA . ARG D 1 28 ? 5.59173 27.85560 -8.59194 1.000 37.71360 19 ARG D CA 1
ATOM 7481 C C . ARG D 1 28 ? 4.40580 27.25630 -7.85025 1.000 36.06074 19 ARG D C 1
ATOM 7482 O O . ARG D 1 28 ? 4.19036 26.03887 -7.87858 1.000 35.98864 19 ARG D O 1
ATOM 7490 N N . GLN D 1 29 ? 3.61635 28.09548 -7.19238 1.000 35.43403 20 GLN D N 1
ATOM 7491 C CA . GLN D 1 29 ? 2.48617 27.57172 -6.44078 1.000 40.04408 20 GLN D CA 1
ATOM 7492 C C . GLN D 1 29 ? 1.40343 27.03260 -7.37163 1.000 36.31208 20 GLN D C 1
ATOM 7493 O O . GLN D 1 29 ? 0.79444 26.00162 -7.08025 1.000 35.91233 20 GLN D O 1
ATOM 7499 N N . LEU D 1 30 ? 1.17325 27.68916 -8.51091 1.000 35.71528 21 LEU D N 1
ATOM 7500 C CA . LEU D 1 30 ? 0.20595 27.16527 -9.47314 1.000 36.05079 21 LEU D CA 1
ATOM 7501 C C . LEU D 1 30 ? 0.64300 25.80907 -10.00771 1.000 33.83491 21 LEU D C 1
ATOM 7502 O O . LEU D 1 30 ? -0.17821 24.89289 -10.13460 1.000 35.73602 21 LEU D O 1
ATOM 7507 N N . ILE D 1 31 ? 1.92891 25.66403 -10.34209 1.000 30.93212 22 ILE D N 1
ATOM 7508 C CA . ILE D 1 31 ? 2.42433 24.37506 -10.81515 1.000 32.36011 22 ILE D CA 1
ATOM 7509 C C . ILE D 1 31 ? 2.28015 23.32987 -9.72230 1.000 34.64613 22 ILE D C 1
ATOM 7510 O O . ILE D 1 31 ? 2.10631 22.14189 -10.01057 1.000 36.59740 22 ILE D O 1
ATOM 7515 N N . ALA D 1 32 ? 2.34830 23.74284 -8.45465 1.000 32.36356 23 ALA D N 1
ATOM 7516 C CA . ALA D 1 32 ? 2.07264 22.80497 -7.37426 1.000 35.13630 23 ALA D CA 1
ATOM 7517 C C . ALA D 1 32 ? 0.60681 22.38524 -7.37051 1.000 36.26017 23 ALA D C 1
ATOM 7518 O O . ALA D 1 32 ? 0.29497 21.20252 -7.17834 1.000 35.52951 23 ALA D O 1
ATOM 7520 N N . VAL D 1 33 ? -0.31011 23.33620 -7.56923 1.000 33.28430 24 VAL D N 1
ATOM 7521 C CA . VAL D 1 33 ? -1.72575 22.98303 -7.62450 1.000 34.84073 24 VAL D CA 1
ATOM 7522 C C . VAL D 1 33 ? -1.96981 21.95836 -8.72699 1.000 34.26132 24 VAL D C 1
ATOM 7523 O O . VAL D 1 33 ? -2.67918 20.96609 -8.53556 1.000 36.68128 24 VAL D O 1
ATOM 7527 N N . VAL D 1 34 ? -1.37914 22.18849 -9.89797 1.000 31.81353 25 VAL D N 1
ATOM 7528 C CA . VAL D 1 34 ? -1.55304 21.28367 -11.02916 1.000 34.51563 25 VAL D CA 1
ATOM 7529 C C . VAL D 1 34 ? -1.00524 19.89990 -10.70290 1.000 32.67054 25 VAL D C 1
ATOM 7530 O O . VAL D 1 34 ? -1.63622 18.87439 -10.99003 1.000 28.40072 25 VAL D O 1
ATOM 7534 N N . ALA D 1 35 ? 0.19631 19.85296 -10.13197 1.000 30.35775 26 ALA D N 1
ATOM 7535 C CA . ALA D 1 35 ? 0.78827 18.57897 -9.76013 1.000 31.25324 26 ALA D CA 1
ATOM 7536 C C . ALA D 1 35 ? -0.10682 17.82511 -8.78571 1.000 35.49082 26 ALA D C 1
ATOM 7537 O O . ALA D 1 35 ? -0.27977 16.60735 -8.90661 1.000 34.69717 26 ALA D O 1
ATOM 7539 N N . ARG D 1 36 ? -0.69829 18.54000 -7.82302 1.000 32.91846 27 ARG D N 1
ATOM 7540 C CA . ARG D 1 36 ? -1.57979 17.90124 -6.85149 1.000 37.57227 27 ARG D CA 1
ATOM 7541 C C . ARG D 1 36 ? -2.81639 17.34436 -7.53653 1.000 37.01789 27 ARG D C 1
ATOM 7542 O O . ARG D 1 36 ? -3.23632 16.21282 -7.26046 1.000 33.94569 27 ARG D O 1
ATOM 7550 N N . ALA D 1 37 ? -3.40085 18.12478 -8.45059 1.000 35.48226 28 ALA D N 1
ATOM 7551 C CA . ALA D 1 37 ? -4.56475 17.65918 -9.19677 1.000 36.34236 28 ALA D CA 1
ATOM 7552 C C . ALA D 1 37 ? -4.23116 16.43571 -10.04636 1.000 34.91502 28 ALA D C 1
ATOM 7553 O O . ALA D 1 37 ? -5.04187 15.51136 -10.15184 1.000 34.69566 28 ALA D O 1
ATOM 7555 N N . CYS D 1 38 ? -3.05565 16.41762 -10.68257 1.000 32.84425 29 CYS D N 1
ATOM 7556 C CA . CYS D 1 38 ? -2.68140 15.23817 -11.45891 1.000 29.38171 29 CYS D CA 1
ATOM 7557 C C . CYS D 1 38 ? -2.45243 14.03322 -10.55874 1.000 32.15064 29 CYS D C 1
ATOM 7558 O O . CYS D 1 38 ? -2.73024 12.89714 -10.96386 1.000 31.29479 29 CYS D O 1
ATOM 7561 N N . THR D 1 39 ? -1.93287 14.25053 -9.34772 1.000 29.79714 30 THR D N 1
ATOM 7562 C CA . THR D 1 39 ? -1.76568 13.13642 -8.42640 1.000 30.45565 30 THR D CA 1
ATOM 7563 C C . THR D 1 39 ? -3.11731 12.51650 -8.09758 1.000 33.20705 30 THR D C 1
ATOM 7564 O O . THR D 1 39 ? -3.25836 11.28821 -8.08254 1.000 33.74667 30 THR D O 1
ATOM 7568 N N . SER D 1 40 ? -4.13775 13.35777 -7.88062 1.000 33.81817 31 SER D N 1
ATOM 7569 C CA . SER D 1 40 ? -5.47616 12.85681 -7.56817 1.000 36.72265 31 SER D CA 1
ATOM 7570 C C . SER D 1 40 ? -6.09484 12.12603 -8.75429 1.000 33.15182 31 SER D C 1
ATOM 7571 O O . SER D 1 40 ? -6.73369 11.08562 -8.57898 1.000 31.91433 31 SER D O 1
ATOM 7574 N N . ILE D 1 41 ? -5.95078 12.67005 -9.96365 1.000 31.63884 32 ILE D N 1
ATOM 7575 C CA . ILE D 1 41 ? -6.41389 11.94295 -11.14347 1.000 32.63474 32 ILE D CA 1
ATOM 7576 C C . ILE D 1 41 ? -5.70132 10.60094 -11.23989 1.000 33.39777 32 ILE D C 1
ATOM 7577 O O . ILE D 1 41 ? -6.32450 9.56260 -11.49009 1.000 30.88502 32 ILE D O 1
ATOM 7582 N N . SER D 1 42 ? -4.38294 10.60841 -11.02258 1.000 32.76577 33 SER D N 1
ATOM 7583 C CA . SER D 1 42 ? -3.58238 9.38939 -11.05058 1.000 30.94033 33 SER D CA 1
ATOM 7584 C C . SER D 1 42 ? -4.14356 8.31959 -10.11637 1.000 32.83745 33 SER D C 1
ATOM 7585 O O . SER D 1 42 ? -4.24897 7.14610 -10.49207 1.000 30.40131 33 SER D O 1
ATOM 7588 N N . ILE D 1 43 ? -4.51498 8.70436 -8.89420 1.000 29.93672 34 ILE D N 1
ATOM 7589 C CA . ILE D 1 43 ? -5.04451 7.71860 -7.95172 1.000 37.27408 34 ILE D CA 1
ATOM 7590 C C . ILE D 1 43 ? -6.37769 7.15749 -8.43732 1.000 37.60439 34 ILE D C 1
ATOM 7591 O O . ILE D 1 43 ? -6.62438 5.94847 -8.34246 1.000 36.07876 34 ILE D O 1
ATOM 7596 N N . ALA D 1 44 ? -7.26882 8.02281 -8.93502 1.000 34.06895 35 ALA D N 1
ATOM 7597 C CA . ALA D 1 44 ? -8.56069 7.54551 -9.42392 1.000 35.85896 35 ALA D CA 1
ATOM 7598 C C . ALA D 1 44 ? -8.37340 6.57536 -10.58670 1.000 39.95118 35 ALA D C 1
ATOM 7599 O O . ALA D 1 44 ? -8.96288 5.48967 -10.60699 1.000 39.21347 35 ALA D O 1
ATOM 7601 N N . VAL D 1 45 ? -7.52767 6.94627 -11.55484 1.000 36.07782 36 VAL D N 1
ATOM 7602 C CA . VAL D 1 45 ? -7.24874 6.08268 -12.69363 1.000 34.44050 36 VAL D CA 1
ATOM 7603 C C . VAL D 1 45 ? -6.57266 4.78503 -12.26580 1.000 32.40178 36 VAL D C 1
ATOM 7604 O O . VAL D 1 45 ? -6.82665 3.73098 -12.85060 1.000 33.20753 36 VAL D O 1
ATOM 7608 N N . SER D 1 46 ? -5.71864 4.81976 -11.24200 1.000 33.40740 37 SER D N 1
ATOM 7609 C CA . SER D 1 46 ? -5.04118 3.58797 -10.84262 1.000 34.34257 37 SER D CA 1
ATOM 7610 C C . SER D 1 46 ? -5.99341 2.54716 -10.28190 1.000 35.74532 37 SER D C 1
ATOM 7611 O O . SER D 1 46 ? -5.67430 1.35355 -10.30410 1.000 38.80288 37 SER D O 1
ATOM 7614 N N . LYS D 1 47 ? -7.15979 2.95860 -9.79308 1.000 38.78657 38 LYS D N 1
ATOM 7615 C CA . LYS D 1 47 ? -8.10104 2.01176 -9.22073 1.000 40.18236 38 LYS D CA 1
ATOM 7616 C C . LYS D 1 47 ? -8.94428 1.29578 -10.27100 1.000 40.00904 38 LYS D C 1
ATOM 7617 O O . LYS D 1 47 ? -9.56706 0.28275 -9.94439 1.000 36.72119 38 LYS D O 1
ATOM 7623 N N . GLY D 1 48 ? -8.94040 1.76188 -11.52333 1.000 39.58888 39 GLY D N 1
ATOM 7624 C CA . GLY D 1 48 ? -9.74047 1.12464 -12.56253 1.000 42.09878 39 GLY D CA 1
ATOM 7625 C C . GLY D 1 48 ? -11.21493 1.09859 -12.20273 1.000 47.87815 39 GLY D C 1
ATOM 7626 O O . GLY D 1 48 ? -11.77995 2.08474 -11.71990 1.000 50.45496 39 GLY D O 1
ATOM 7627 N N . ALA D 1 49 ? -11.84884 -0.05618 -12.42174 1.000 45.675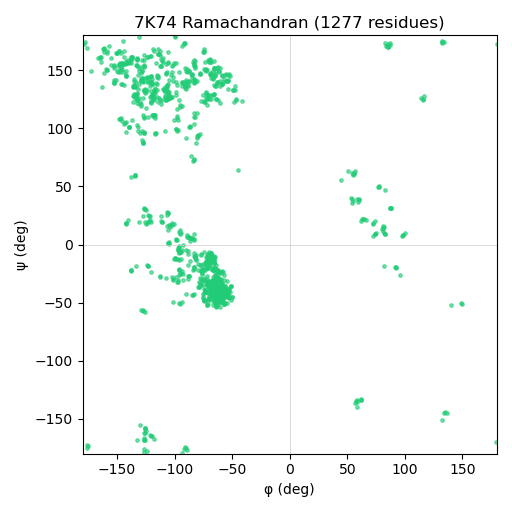19 40 ALA D N 1
ATOM 7628 C CA . ALA D 1 49 ? -13.26701 -0.21149 -12.12526 1.000 48.03952 40 ALA D CA 1
ATOM 7629 C C . ALA D 1 49 ? -13.55156 -0.25392 -10.62901 1.000 52.91630 40 ALA D C 1
ATOM 7630 O O . ALA D 1 49 ? -14.71490 -0.12785 -10.22900 1.000 54.77351 40 ALA D O 1
ATOM 7632 N N . LEU D 1 50 ? -12.52416 -0.44169 -9.80076 1.000 48.30047 41 LEU D N 1
ATOM 7633 C CA . LEU D 1 50 ? -12.69936 -0.51490 -8.35581 1.000 51.39077 41 LEU D CA 1
ATOM 7634 C C . LEU D 1 50 ? -12.92280 0.84995 -7.71150 1.000 57.61152 41 LEU D C 1
ATOM 7635 O O . LEU D 1 50 ? -13.45598 0.91802 -6.60166 1.000 65.72163 41 LEU D O 1
ATOM 7640 N N . GLY D 1 51 ? -12.53353 1.93621 -8.37038 1.000 74.12262 42 GLY D N 1
ATOM 7641 C CA . GLY D 1 51 ? -12.56496 3.21966 -7.69830 1.000 73.98222 42 GLY D CA 1
ATOM 7642 C C . GLY D 1 51 ? -13.56010 4.25172 -8.18693 1.000 87.80606 42 GLY D C 1
ATOM 7643 O O . GLY D 1 51 ? -14.00020 5.09109 -7.39432 1.000 87.58031 42 GLY D O 1
ATOM 7644 N N . GLY D 1 52 ? -13.94074 4.21007 -9.46499 1.000 107.76321 43 GLY D N 1
ATOM 7645 C CA . GLY D 1 52 ? -14.88937 5.19744 -9.94231 1.000 112.96783 43 GLY D CA 1
ATOM 7646 C C . GLY D 1 52 ? -14.76234 5.61280 -11.39400 1.000 111.34190 43 GLY D C 1
ATOM 7647 O O . GLY D 1 52 ? -15.76906 5.64075 -12.11028 1.000 112.69389 43 GLY D O 1
ATOM 7648 N N . VAL D 1 53 ? -13.55192 5.98194 -11.83018 1.000 89.10493 44 VAL D N 1
ATOM 7649 C CA . VAL D 1 53 ? -13.36735 6.45520 -13.20349 1.000 82.76132 44 VAL D CA 1
ATOM 7650 C C . VAL D 1 53 ? -13.95594 5.46346 -14.19347 1.000 79.88186 44 VAL D C 1
ATOM 7651 O O . VAL D 1 53 ? -14.60367 5.84842 -15.17278 1.000 79.34383 44 VAL D O 1
ATOM 7655 N N . LEU D 1 54 ? -13.75842 4.17623 -13.94562 1.000 76.47430 45 LEU D N 1
ATOM 7656 C CA . LEU D 1 54 ? -14.39016 3.14173 -14.74870 1.000 75.40079 45 LEU D CA 1
ATOM 7657 C C . LEU D 1 54 ? -15.67144 2.65596 -14.07888 1.000 71.75333 45 LEU D C 1
ATOM 7658 O O . LEU D 1 54 ? -15.85241 2.84036 -12.88000 1.000 73.67331 45 LEU D O 1
ATOM 7663 N N . GLN D 1 63 ? -15.17852 5.77595 -22.30094 1.000 67.29278 54 GLN D N 1
ATOM 7664 C CA . GLN D 1 63 ? -16.43100 6.07693 -21.61876 1.000 74.12152 54 GLN D CA 1
ATOM 7665 C C . GLN D 1 63 ? -16.55885 7.57617 -21.39048 1.000 75.19005 54 GLN D C 1
ATOM 7666 O O . GLN D 1 63 ? -15.65657 8.20693 -20.83527 1.000 72.62679 54 GLN D O 1
ATOM 7668 N N . GLY D 1 64 ? -17.67376 8.14563 -21.85326 1.000 77.80113 55 GLY D N 1
ATOM 7669 C CA . GLY D 1 64 ? -17.97227 9.52840 -21.52575 1.000 74.28833 55 GLY D CA 1
ATOM 7670 C C . GLY D 1 64 ? -18.14094 9.73879 -20.03455 1.000 73.58942 55 GLY D C 1
ATOM 7671 O O . GLY D 1 64 ? -17.77592 10.78897 -19.49908 1.000 72.75080 55 GLY D O 1
ATOM 7672 N N . GLU D 1 65 ? -18.72117 8.75094 -19.34695 1.000 69.06317 56 GLU D N 1
ATOM 7673 C CA . GLU D 1 65 ? -18.82132 8.82595 -17.89442 1.000 68.94685 56 GLU D CA 1
ATOM 7674 C C . GLU D 1 65 ? -17.43902 8.86885 -17.24671 1.000 70.19059 56 GLU D C 1
ATOM 7675 O O . GLU D 1 65 ? -17.25868 9.52917 -16.21606 1.000 66.54671 56 GLU D O 1
ATOM 7677 N N . ALA D 1 66 ? -16.44940 8.18313 -17.83412 1.000 67.42654 57 ALA D N 1
ATOM 7678 C CA . ALA D 1 66 ? -15.09021 8.26523 -17.30388 1.000 66.86756 57 ALA D CA 1
ATOM 7679 C C . ALA D 1 66 ? -14.52067 9.66761 -17.48402 1.000 64.44164 57 ALA D C 1
ATOM 7680 O O . ALA D 1 66 ? -13.96121 10.24713 -16.54443 1.000 64.92519 57 ALA D O 1
ATOM 7682 N N . GLN D 1 67 ? -14.68773 10.24581 -18.67681 1.000 64.89303 58 GLN D N 1
ATOM 7683 C CA . GLN D 1 67 ? -14.21611 11.60685 -18.90400 1.000 63.09047 58 GLN D CA 1
ATOM 7684 C C . GLN D 1 67 ? -14.91311 12.58996 -17.96640 1.000 66.14250 58 GLN D C 1
ATOM 7685 O O . GLN D 1 67 ? -14.25814 13.45234 -17.37047 1.000 62.83352 58 GLN D O 1
ATOM 7687 N N . LYS D 1 68 ? -16.23550 12.44926 -17.78589 1.000 64.23617 59 LYS D N 1
ATOM 7688 C CA . LYS D 1 68 ? -16.96084 13.37575 -16.91757 1.000 66.37473 59 LYS D CA 1
ATOM 7689 C C . LYS D 1 68 ? -16.46146 13.29562 -15.47996 1.000 62.50785 59 LYS D C 1
ATOM 7690 O O . LYS D 1 68 ? -16.32276 14.32460 -14.80756 1.000 62.38552 59 LYS D O 1
ATOM 7692 N N . LYS D 1 69 ? -16.16783 12.08288 -14.99714 1.000 63.13421 60 LYS D N 1
ATOM 7693 C CA . LYS D 1 69 ? -15.63844 11.93405 -13.64463 1.000 62.24702 60 LYS D CA 1
ATOM 7694 C C . LYS D 1 69 ? -14.28472 12.61718 -13.49374 1.000 62.58010 60 LYS D C 1
ATOM 7695 O O . LYS D 1 69 ? -13.97503 13.15307 -12.42061 1.000 58.78300 60 LYS D O 1
ATOM 7697 N N . LEU D 1 70 ? -13.47361 12.62924 -14.55643 1.000 62.50712 61 LEU D N 1
ATOM 7698 C CA . LEU D 1 70 ? -12.19579 13.32619 -14.49029 1.000 59.83056 61 LEU D CA 1
ATOM 7699 C C . LEU D 1 70 ? -12.35962 14.83588 -14.63272 1.000 61.78543 61 LEU D C 1
ATOM 7700 O O . LEU D 1 70 ? -11.62409 15.59080 -13.98664 1.000 61.74235 61 LEU D O 1
ATOM 7705 N N . ASP D 1 71 ? -13.32301 15.29538 -15.44052 1.000 62.04184 62 ASP D N 1
ATOM 7706 C CA . ASP D 1 71 ? -13.63266 16.72278 -15.47011 1.000 64.75330 62 ASP D CA 1
ATOM 7707 C C . ASP D 1 71 ? -14.05814 17.20239 -14.09165 1.000 70.44479 62 ASP D C 1
ATOM 7708 O O . ASP D 1 71 ? -13.66985 18.29261 -13.65601 1.000 71.52506 62 ASP D O 1
ATOM 7713 N N . VAL D 1 72 ? -14.81832 16.36943 -13.37256 1.000 66.40016 63 VAL D N 1
ATOM 7714 C CA . VAL D 1 72 ? -15.32876 16.74752 -12.06020 1.000 62.34588 63 VAL D CA 1
ATOM 7715 C C . VAL D 1 72 ? -14.19113 16.83112 -11.05176 1.000 64.01463 63 VAL D C 1
ATOM 7716 O O . VAL D 1 72 ? -14.06836 17.81162 -10.30896 1.000 61.33633 63 VAL D O 1
ATOM 7720 N N . ILE D 1 73 ? -13.32902 15.81212 -11.02704 1.000 62.38645 64 ILE D N 1
ATOM 7721 C CA . ILE D 1 73 ? -12.17686 15.83099 -10.13092 1.000 61.67033 64 ILE D CA 1
ATOM 7722 C C . ILE D 1 73 ? -11.25057 16.99141 -10.47326 1.000 64.89050 64 ILE D C 1
ATOM 7723 O O . ILE D 1 73 ? -10.68742 17.64045 -9.58240 1.000 65.86347 64 ILE D O 1
ATOM 7728 N N . SER D 1 74 ? -11.08122 17.27834 -11.76520 1.000 62.08990 65 SER D N 1
ATOM 7729 C CA . SER D 1 74 ? -10.19650 18.37149 -12.15257 1.000 66.38204 65 SER D CA 1
ATOM 7730 C C . SER D 1 74 ? -10.81662 19.72732 -11.81612 1.000 67.01818 65 SER D C 1
ATOM 7731 O O . SER D 1 74 ? -10.19048 20.55026 -11.13640 1.000 66.06966 65 SER D O 1
ATOM 7734 N N . ASN D 1 75 ? -12.05827 19.96741 -12.25581 1.000 65.43534 66 ASN D N 1
ATOM 7735 C CA . ASN D 1 75 ? -12.66978 21.28334 -12.06247 1.000 68.79385 66 ASN D CA 1
ATOM 7736 C C . ASN D 1 75 ? -12.86310 21.61178 -10.58298 1.000 70.93082 66 ASN D C 1
ATOM 7737 O O . ASN D 1 75 ? -12.82597 22.78798 -10.20212 1.000 69.71936 66 ASN D O 1
ATOM 7742 N N . GLU D 1 76 ? -13.07134 20.59824 -9.73609 1.000 70.27598 67 GLU D N 1
ATOM 7743 C CA . GLU D 1 76 ? -13.19077 20.84983 -8.30146 1.000 67.76615 67 GLU D CA 1
ATOM 7744 C C . GLU D 1 76 ? -11.89096 21.40369 -7.72962 1.000 69.46871 67 GLU D C 1
ATOM 7745 O O . GLU D 1 76 ? -11.88910 22.44731 -7.06581 1.000 69.69403 67 GLU D O 1
ATOM 7747 N N . ILE D 1 77 ? -10.77111 20.71184 -7.96675 1.000 67.77517 68 ILE D N 1
ATOM 7748 C CA . ILE D 1 77 ? -9.48688 21.19187 -7.45667 1.000 70.96971 68 ILE D CA 1
ATOM 7749 C C . ILE D 1 77 ? -9.13437 22.54288 -8.07418 1.000 70.90368 68 ILE D C 1
ATOM 7750 O O . ILE D 1 77 ? -8.64156 23.44691 -7.38635 1.000 71.87814 68 ILE D O 1
ATOM 7755 N N . LEU D 1 78 ? -9.40394 22.71604 -9.36999 1.000 68.51793 69 LEU D N 1
ATOM 7756 C CA . LEU D 1 78 ? -9.01206 23.95058 -10.03628 1.000 66.24152 69 LEU D CA 1
ATOM 7757 C C . LEU D 1 78 ? -9.93507 25.11692 -9.70272 1.000 66.95663 69 LEU D C 1
ATOM 7758 O O . LEU D 1 78 ? -9.51149 26.26993 -9.82096 1.000 66.24749 69 LEU D O 1
ATOM 7763 N N . LEU D 1 79 ? -11.17318 24.85651 -9.27517 1.000 68.57659 70 LEU D N 1
ATOM 7764 C CA . LEU D 1 79 ? -12.05035 25.95117 -8.87433 1.000 70.35412 70 LEU D CA 1
ATOM 7765 C C . LEU D 1 79 ? -11.71891 26.49421 -7.48803 1.000 70.03784 70 LEU D C 1
ATOM 7766 O O . LEU D 1 79 ? -12.14952 27.60348 -7.15473 1.000 73.21946 70 LEU D O 1
ATOM 7768 N N . GLU D 1 80 ? -10.97523 25.74296 -6.67391 1.000 66.33740 71 GLU D N 1
ATOM 7769 C CA . GLU D 1 80 ? -10.44130 26.24040 -5.41137 1.000 62.98148 71 GLU D CA 1
ATOM 7770 C C . GLU D 1 80 ? -8.94129 26.49908 -5.49010 1.000 57.17927 71 GLU D C 1
ATOM 7771 O O . GLU D 1 80 ? -8.28340 26.64121 -4.45494 1.000 52.36649 71 GLU D O 1
ATOM 7777 N N . ALA D 1 81 ? -8.39625 26.57600 -6.71069 1.000 59.74167 72 ALA D N 1
ATOM 7778 C CA . ALA D 1 81 ? -6.95741 26.74379 -6.89667 1.000 51.25692 72 ALA D CA 1
ATOM 7779 C C . ALA D 1 81 ? -6.44615 28.02110 -6.24975 1.000 50.81401 72 ALA D C 1
ATOM 7780 O O . ALA D 1 81 ? -5.34968 28.03728 -5.68593 1.000 54.23372 72 ALA D O 1
ATOM 7782 N N . ASN D 1 82 ? -7.20000 29.11296 -6.34834 1.000 49.67821 73 ASN D N 1
ATOM 7783 C CA . ASN D 1 82 ? -6.73208 30.36845 -5.77440 1.000 52.45118 73 ASN D CA 1
ATOM 7784 C C . ASN D 1 82 ? -6.76487 30.38076 -4.25054 1.000 56.26192 73 ASN D C 1
ATOM 7785 O O . ASN D 1 82 ? -6.16200 31.27407 -3.64638 1.000 56.21089 73 ASN D O 1
ATOM 7790 N N . ALA D 1 83 ? -7.45169 29.43147 -3.61299 1.000 53.32481 74 ALA D N 1
ATOM 7791 C CA . ALA D 1 83 ? -7.33002 29.31146 -2.16740 1.000 51.74360 74 ALA D CA 1
ATOM 7792 C C . ALA D 1 83 ? -5.97212 28.76027 -1.75528 1.000 50.41826 74 ALA D C 1
ATOM 7793 O O . ALA D 1 83 ? -5.56422 28.95525 -0.60428 1.000 47.95738 74 ALA D O 1
ATOM 7795 N N . TRP D 1 84 ? -5.26209 28.09063 -2.67265 1.000 49.58124 75 TRP D N 1
ATOM 7796 C CA . TRP D 1 84 ? -4.02327 27.37653 -2.37574 1.000 50.36425 75 TRP D CA 1
ATOM 7797 C C . TRP D 1 84 ? -2.86782 27.83609 -3.26382 1.000 51.58386 75 TRP D C 1
ATOM 7798 O O . TRP D 1 84 ? -1.95984 27.05713 -3.55713 1.000 52.17735 75 TRP D O 1
ATOM 7809 N N . GLY D 1 85 ? -2.88688 29.09015 -3.70128 1.000 53.88547 76 GLY D N 1
ATOM 7810 C CA . GLY D 1 85 ? -1.80604 29.61314 -4.50232 1.000 52.10125 76 GLY D CA 1
ATOM 7811 C C . GLY D 1 85 ? -1.93441 29.40416 -5.99359 1.000 51.88074 76 GLY D C 1
ATOM 7812 O O . GLY D 1 85 ? -0.91485 29.25757 -6.67831 1.000 51.12817 76 GLY D O 1
ATOM 7813 N N . GLY D 1 86 ? -3.15134 29.38685 -6.53446 1.000 49.52428 77 GLY D N 1
ATOM 7814 C CA . GLY D 1 86 ? -3.28237 29.23883 -7.97339 1.000 46.92393 77 GLY D CA 1
ATOM 7815 C C . GLY D 1 86 ? -2.88894 30.50450 -8.70787 1.000 48.12350 77 GLY D C 1
ATOM 7816 O O . GLY D 1 86 ? -2.23603 30.44898 -9.75342 1.000 42.76739 77 GLY D O 1
ATOM 7817 N N . HIS D 1 87 ? -3.25616 31.66453 -8.15398 1.000 47.80093 78 HIS D N 1
ATOM 7818 C CA . HIS D 1 87 ? -3.00918 32.95665 -8.79077 1.000 47.15615 78 HIS D CA 1
ATOM 7819 C C . HIS D 1 87 ? -3.59324 32.96561 -10.20172 1.000 47.91751 78 HIS D C 1
ATOM 7820 O O . HIS D 1 87 ? -3.03679 33.54139 -11.14359 1.000 44.57137 78 HIS D O 1
ATOM 7827 N N . LEU D 1 88 ? -4.74478 32.31572 -10.33091 1.000 41.78124 79 LEU D N 1
ATOM 7828 C CA . LEU D 1 88 ? -5.44353 32.16468 -11.59281 1.000 48.24826 79 LEU D CA 1
ATOM 7829 C C . LEU D 1 88 ? -6.39639 33.33146 -11.80909 1.000 51.75190 79 LEU D C 1
ATOM 7830 O O . LEU D 1 88 ? -7.07339 33.78107 -10.87827 1.000 55.06950 79 LEU D O 1
ATOM 7835 N N . ALA D 1 89 ? -6.45566 33.80593 -13.04763 1.000 48.34863 80 ALA D N 1
ATOM 7836 C CA . ALA D 1 89 ? -7.50327 34.72514 -13.46673 1.000 48.88487 80 ALA D CA 1
ATOM 7837 C C . ALA D 1 89 ? -8.64744 34.01339 -14.16094 1.000 46.42680 80 ALA D C 1
ATOM 7838 O O . ALA D 1 89 ? -9.80011 34.42412 -14.01833 1.000 48.99192 80 ALA D O 1
ATOM 7840 N N . ALA D 1 90 ? -8.36348 32.93236 -14.87282 1.000 44.10029 81 ALA D N 1
ATOM 7841 C CA . ALA D 1 90 ? -9.40895 32.20597 -15.56989 1.000 47.11627 81 ALA D CA 1
ATOM 7842 C C . ALA D 1 90 ? -8.86934 30.84850 -15.97218 1.000 46.27377 81 ALA D C 1
ATOM 7843 O O . ALA D 1 90 ? -7.65353 30.63463 -16.05281 1.000 39.45944 81 ALA D O 1
ATOM 7845 N N . CYS D 1 91 ? -9.79864 29.94573 -16.26361 1.000 42.69182 82 CYS D N 1
ATOM 7846 C CA . CYS D 1 91 ? -9.46654 28.57028 -16.58282 1.000 42.70851 82 CYS D CA 1
ATOM 7847 C C . CYS D 1 91 ? -10.28426 28.14989 -17.79742 1.000 43.71706 82 CYS D C 1
ATOM 7848 O O . CYS D 1 91 ? -11.45525 28.52235 -17.91795 1.000 43.70945 82 CYS D O 1
ATOM 7851 N N . ALA D 1 92 ? -9.66741 27.38713 -18.70025 1.000 40.45515 83 ALA D N 1
ATOM 7852 C CA . ALA D 1 92 ? -10.36108 26.82638 -19.85670 1.000 42.20630 83 ALA D CA 1
ATOM 7853 C C . ALA D 1 92 ? -10.08034 25.33404 -19.93131 1.000 42.27120 83 ALA D C 1
ATOM 7854 O O . ALA D 1 92 ? -8.91923 24.92002 -20.00606 1.000 39.85869 83 ALA D O 1
ATOM 7856 N N . SER D 1 93 ? -11.13665 24.52918 -19.88319 1.000 43.00322 84 SER D N 1
ATOM 7857 C CA . SER D 1 93 ? -11.03045 23.08630 -20.03169 1.000 42.99140 84 SER D CA 1
ATOM 7858 C C . SER D 1 93 ? -11.43560 22.68740 -21.44186 1.000 47.41335 84 SER D C 1
ATOM 7859 O O . SER D 1 93 ? -12.39062 23.24147 -22.00393 1.000 48.27855 84 SER D O 1
ATOM 7862 N N . GLU D 1 94 ? -10.70505 21.71479 -22.00469 1.000 43.40774 85 GLU D N 1
ATOM 7863 C CA A GLU D 1 94 ? -11.00917 21.25188 -23.35594 0.523 45.81159 85 GLU D CA 1
ATOM 7864 C CA B GLU D 1 94 ? -11.00410 21.23058 -23.34997 0.477 45.61460 85 GLU D CA 1
ATOM 7865 C C . GLU D 1 94 ? -12.44550 20.75469 -23.47059 1.000 50.19108 85 GLU D C 1
ATOM 7866 O O . GLU D 1 94 ? -13.04447 20.85672 -24.54783 1.000 53.68458 85 GLU D O 1
ATOM 7877 N N . GLU D 1 95 ? -13.02541 20.24170 -22.37342 1.000 50.04584 86 GLU D N 1
ATOM 7878 C CA . GLU D 1 95 ? -14.39712 19.74803 -22.43363 1.000 50.94417 86 GLU D CA 1
ATOM 7879 C C . GLU D 1 95 ? -15.40176 20.88839 -22.55346 1.000 54.86417 86 GLU D C 1
ATOM 7880 O O . GLU D 1 95 ? -16.47198 20.70568 -23.13873 1.000 59.53176 86 GLU D O 1
ATOM 7882 N N . MET D 1 96 ? -15.08475 22.05738 -22.00462 1.000 54.48617 87 MET D N 1
ATOM 7883 C CA . MET D 1 96 ? -15.97677 23.20720 -22.00765 1.000 53.79426 87 MET D CA 1
ATOM 7884 C C . MET D 1 96 ? -15.79796 24.02858 -23.28046 1.000 54.33932 87 MET D C 1
ATOM 7885 O O . MET D 1 96 ? -14.71464 24.07251 -23.86997 1.000 57.94817 87 MET D O 1
ATOM 7890 N N . ASP D 1 97 ? -16.88723 24.66822 -23.71188 1.000 57.55169 88 ASP D N 1
ATOM 7891 C CA . ASP D 1 97 ? -16.83058 25.48589 -24.91977 1.000 59.40727 88 ASP D CA 1
ATOM 7892 C C . ASP D 1 97 ? -16.07167 26.78203 -24.68075 1.000 56.23151 88 ASP D C 1
ATOM 7893 O O . ASP D 1 97 ? -15.30031 27.22086 -25.54146 1.000 56.12671 88 ASP D O 1
ATOM 7898 N N . HIS D 1 98 ? -16.26881 27.40569 -23.52182 1.000 55.37146 89 HIS D N 1
ATOM 7899 C CA A HIS D 1 98 ? -15.65216 28.68647 -23.21096 0.516 53.09456 89 HIS D CA 1
ATOM 7900 C CA B HIS D 1 98 ? -15.65128 28.68471 -23.21359 0.484 53.14337 89 HIS D CA 1
ATOM 7901 C C . HIS D 1 98 ? -14.93148 28.61023 -21.87198 1.000 52.02043 89 HIS D C 1
ATOM 7902 O O . HIS D 1 98 ? -15.18015 27.72088 -21.05451 1.000 50.19715 89 HIS D O 1
ATOM 7915 N N . SER D 1 99 ? -14.02547 29.56272 -21.66464 1.000 50.73467 90 SER D N 1
ATOM 7916 C CA . SER D 1 99 ? -13.26359 29.67276 -20.42950 1.000 47.46721 90 SER D CA 1
ATOM 7917 C C . SER D 1 99 ? -14.15771 30.09652 -19.26733 1.000 48.64555 90 SER D C 1
ATOM 7918 O O . SER D 1 99 ? -15.22439 30.68106 -19.45047 1.000 50.12270 90 SER D O 1
ATOM 7921 N N . GLN D 1 100 ? -13.71014 29.78279 -18.05391 1.000 47.98386 91 GLN D N 1
ATOM 7922 C CA . GLN D 1 100 ? -14.44605 30.10813 -16.84305 1.000 53.40638 91 GLN D CA 1
ATOM 7923 C C . GLN D 1 100 ? -13.63481 31.05555 -15.96575 1.000 53.14214 91 GLN D C 1
ATOM 7924 O O . GLN D 1 100 ? -12.44149 30.81110 -15.74489 1.000 49.89008 91 GLN D O 1
ATOM 7926 N N . PRO D 1 101 ? -14.22608 32.13062 -15.44667 1.000 55.07833 92 PRO D N 1
ATOM 7927 C CA . PRO D 1 101 ? -13.50530 32.97634 -14.48778 1.000 54.74997 92 PRO D CA 1
ATOM 7928 C C . PRO D 1 101 ? -13.30504 32.25641 -13.16298 1.000 58.66227 92 PRO D C 1
ATOM 7929 O O . PRO D 1 101 ? -13.99145 31.28778 -12.83542 1.000 59.12386 92 PRO D O 1
ATOM 7933 N N . VAL D 1 102 ? -12.32551 32.73234 -12.40304 1.000 60.97432 93 VAL D N 1
ATOM 7934 C CA . VAL D 1 102 ? -12.06565 32.21143 -11.06181 1.000 64.48165 93 VAL D CA 1
ATOM 7935 C C . VAL D 1 102 ? -13.01430 32.90006 -10.08772 1.000 71.46032 93 VAL D C 1
ATOM 7936 O O . VAL D 1 102 ? -13.50475 34.00223 -10.38059 1.000 72.02681 93 VAL D O 1
ATOM 7940 N N . PRO D 1 103 ? -13.32511 32.29137 -8.94289 1.000 75.74908 94 PRO D N 1
ATOM 7941 C CA . PRO D 1 103 ? -14.22483 32.94977 -7.99024 1.000 80.30616 94 PRO D CA 1
ATOM 7942 C C . PRO D 1 103 ? -13.60525 34.22305 -7.43238 1.000 86.95818 94 PRO D C 1
ATOM 7943 O O . PRO D 1 103 ? -12.39115 34.31162 -7.22984 1.000 84.31457 94 PRO D O 1
ATOM 7947 N N . ASP D 1 104 ? -14.46324 35.21932 -7.18978 1.000 91.44992 95 ASP D N 1
ATOM 7948 C CA . ASP D 1 104 ? -14.02007 36.45421 -6.55498 1.000 97.54819 95 ASP D CA 1
ATOM 7949 C C . ASP D 1 104 ? -13.74495 36.27136 -5.06636 1.000 98.57690 95 ASP D C 1
ATOM 7950 O O . ASP D 1 104 ? -13.04039 37.09565 -4.47421 1.000 98.80996 95 ASP D O 1
ATOM 7952 N N . ILE D 1 105 ? -14.28767 35.21463 -4.45172 1.000 97.50820 96 ILE D N 1
ATOM 7953 C CA . ILE D 1 105 ? -14.10753 34.99086 -3.01692 1.000 98.04197 96 ILE D CA 1
ATOM 7954 C C . ILE D 1 105 ? -12.63477 34.83226 -2.66374 1.000 94.55129 96 ILE D C 1
ATOM 7955 O O . ILE D 1 105 ? -12.20785 35.21452 -1.56689 1.000 97.72394 96 ILE D O 1
ATOM 7957 N N . TYR D 1 106 ? -11.84247 34.26745 -3.56669 1.000 94.12434 97 TYR D N 1
ATOM 7958 C CA . TYR D 1 106 ? -10.41716 34.05149 -3.37038 1.000 93.46944 97 TYR D CA 1
ATOM 7959 C C . TYR D 1 106 ? -9.60034 35.04705 -4.19031 1.000 89.09538 97 TYR D C 1
ATOM 7960 O O . TYR D 1 106 ? -10.09862 35.61985 -5.16713 1.000 82.67656 97 TYR D O 1
ATOM 7969 N N . PRO D 1 107 ? -8.34685 35.30397 -3.79504 1.000 80.43333 98 PRO D N 1
ATOM 7970 C CA . PRO D 1 107 ? -7.54284 36.31263 -4.49761 1.000 78.80618 98 PRO D CA 1
ATOM 7971 C C . PRO D 1 107 ? -7.33921 35.95613 -5.95890 1.000 77.45137 98 PRO D C 1
ATOM 7972 O O . PRO D 1 107 ? -7.14053 34.79474 -6.31517 1.000 70.40906 98 PRO D O 1
ATOM 7976 N N . ARG D 1 108 ? -7.39986 36.97433 -6.80615 1.000 90.69963 99 ARG D N 1
ATOM 7977 C CA . ARG D 1 108 ? -7.16019 36.78948 -8.22417 1.000 86.21967 99 ARG D CA 1
ATOM 7978 C C . ARG D 1 108 ? -5.67798 36.97477 -8.51421 1.000 84.95531 99 ARG D C 1
ATOM 7979 O O . ARG D 1 108 ? -4.97518 37.73031 -7.83346 1.000 85.35003 99 ARG D O 1
ATOM 7981 N N . GLY D 1 109 ? -5.20662 36.26057 -9.52809 1.000 67.79342 100 GLY D N 1
ATOM 7982 C CA . GLY D 1 109 ? -3.83015 36.37023 -9.94259 1.000 63.50077 100 GLY D CA 1
ATOM 7983 C C . GLY D 1 109 ? -3.75178 36.68223 -11.41933 1.000 62.50955 100 GLY D C 1
ATOM 7984 O O . GLY D 1 109 ? -4.74398 37.09336 -12.03342 1.000 57.22021 100 GLY D O 1
ATOM 7985 N N . ASP D 1 110 ? -2.58023 36.45644 -12.00772 1.000 62.20459 101 ASP D N 1
ATOM 7986 C CA . ASP D 1 110 ? -2.28251 36.94949 -13.34191 1.000 57.81247 101 ASP D CA 1
ATOM 7987 C C . ASP D 1 110 ? -2.14696 35.83134 -14.36691 1.000 52.75107 101 ASP D C 1
ATOM 7988 O O . ASP D 1 110 ? -1.56545 36.05542 -15.43089 1.000 53.24775 101 ASP D O 1
ATOM 7993 N N . PHE D 1 111 ? -2.68828 34.64040 -14.08335 1.000 47.26070 102 PHE D N 1
ATOM 7994 C CA . PHE D 1 111 ? -2.43824 33.45143 -14.89386 1.000 45.04623 102 PHE D CA 1
ATOM 7995 C C . PHE D 1 111 ? -3.70415 32.95323 -15.57813 1.000 42.91675 102 PHE D C 1
ATOM 7996 O O . PHE D 1 111 ? -4.81696 33.07339 -15.05351 1.000 43.90910 102 PHE D O 1
ATOM 8004 N N . LEU D 1 112 ? -3.51589 32.42735 -16.78120 1.000 39.48758 103 LEU D N 1
ATOM 8005 C CA . LEU D 1 112 ? -4.55028 31.73288 -17.53229 1.000 37.84473 103 LEU D CA 1
ATOM 8006 C C . LEU D 1 112 ? -4.13639 30.27412 -17.66386 1.000 37.66631 103 LEU D C 1
ATOM 8007 O O . LEU D 1 112 ? -3.04646 29.98154 -18.16782 1.000 38.57409 103 LEU D O 1
ATOM 8012 N N . LEU D 1 113 ? -4.98187 29.36382 -17.19983 1.000 35.47785 104 LEU D N 1
ATOM 8013 C CA . LEU D 1 113 ? -4.66381 27.94342 -17.21974 1.000 36.12008 104 LEU D CA 1
ATOM 8014 C C . LEU D 1 113 ? -5.50242 27.25509 -18.28410 1.000 35.34901 104 LEU D C 1
ATOM 8015 O O . LEU D 1 113 ? -6.73138 27.37310 -18.28814 1.000 40.67317 104 LEU D O 1
ATOM 8020 N N . LEU D 1 114 ? -4.84635 26.54889 -19.18968 1.000 32.76446 105 LEU D N 1
ATOM 8021 C CA . LEU D 1 114 ? -5.53210 25.66426 -20.11290 1.000 32.24511 105 LEU D CA 1
ATOM 8022 C C . LEU D 1 114 ? -5.28217 24.24205 -19.64508 1.000 35.19218 105 LEU D C 1
ATOM 8023 O O . LEU D 1 114 ? -4.13820 23.86962 -19.35510 1.000 35.26666 105 LEU D O 1
ATOM 8028 N N . PHE D 1 115 ? -6.35395 23.46264 -19.55476 1.000 33.97791 106 PHE D N 1
ATOM 8029 C CA . PHE D 1 115 ? -6.32024 22.15356 -18.92753 1.000 34.52502 106 PHE D CA 1
ATOM 8030 C C . PHE D 1 115 ? -7.03249 21.15862 -19.82894 1.000 39.07013 106 PHE D C 1
ATOM 8031 O O . PHE D 1 115 ? -8.16886 21.39599 -20.25781 1.000 40.23661 106 PHE D O 1
ATOM 8039 N N . ASP D 1 116 ? -6.35684 20.05158 -20.11168 1.000 36.23349 107 ASP D N 1
ATOM 8040 C CA . ASP D 1 116 ? -6.91785 18.91631 -20.84015 1.000 35.30297 107 ASP D CA 1
ATOM 8041 C C . ASP D 1 116 ? -6.90189 17.73709 -19.87732 1.000 36.45499 107 ASP D C 1
ATOM 8042 O O . ASP D 1 116 ? -5.85512 17.08181 -19.71675 1.000 34.94946 107 ASP D O 1
ATOM 8047 N N . PRO D 1 117 ? -8.01494 17.45700 -19.18028 1.000 37.89564 108 PRO D N 1
ATOM 8048 C CA . PRO D 1 117 ? -7.96315 16.46126 -18.09204 1.000 35.02760 108 PRO D CA 1
ATOM 8049 C C . PRO D 1 117 ? -7.69500 15.04010 -18.55449 1.000 38.23202 108 PRO D C 1
ATOM 8050 O O . PRO D 1 117 ? -6.98394 14.29420 -17.86573 1.000 35.25283 108 PRO D O 1
ATOM 8054 N N . LEU D 1 118 ? -8.23505 14.63137 -19.69647 1.000 38.26619 109 LEU D N 1
ATOM 8055 C CA . LEU D 1 118 ? -8.07514 13.25967 -20.17236 1.000 35.92438 109 LEU D CA 1
ATOM 8056 C C . LEU D 1 118 ? -7.64570 13.28971 -21.63079 1.000 38.37865 109 LEU D C 1
ATOM 8057 O O . LEU D 1 118 ? -8.46460 13.50242 -22.52953 1.000 41.78993 109 LEU D O 1
ATOM 8062 N N . ASP D 1 119 ? -6.36075 13.08372 -21.87067 1.000 39.33172 110 ASP D N 1
ATOM 8063 C CA . ASP D 1 119 ? -5.87496 12.88991 -23.22315 1.000 35.46732 110 ASP D CA 1
ATOM 8064 C C . ASP D 1 119 ? -5.84754 11.39961 -23.52731 1.000 37.54100 110 ASP D C 1
ATOM 8065 O O . ASP D 1 119 ? -5.47673 10.59083 -22.66882 1.000 34.75974 110 ASP D O 1
ATOM 8070 N N . GLY D 1 120 ? -6.25070 11.04050 -24.74887 1.000 33.79892 111 GLY D N 1
ATOM 8071 C CA . GLY D 1 120 ? -6.36555 9.64237 -25.12113 1.000 32.34020 111 GLY D CA 1
ATOM 8072 C C . GLY D 1 120 ? -7.61610 9.00854 -24.54747 1.000 38.98475 111 GLY D C 1
ATOM 8073 O O . GLY D 1 120 ? -7.53948 7.95505 -23.90293 1.000 37.96327 111 GLY D O 1
ATOM 8074 N N . SER D 1 121 ? -8.77377 9.65670 -24.73877 1.000 34.66166 112 SER D N 1
ATOM 8075 C CA . SER D 1 121 ? -9.98786 9.16561 -24.09810 1.000 39.42536 112 SER D CA 1
ATOM 8076 C C . SER D 1 121 ? -10.38607 7.78819 -24.61407 1.000 38.03647 112 SER D C 1
ATOM 8077 O O . SER D 1 121 ? -11.02712 7.02834 -23.88491 1.000 36.76423 112 SER D O 1
ATOM 8080 N N . SER D 1 122 ? -10.02721 7.44229 -25.85992 1.000 35.63948 113 SER D N 1
ATOM 8081 C CA . SER D 1 122 ? -10.38269 6.11543 -26.36227 1.000 35.86464 113 SER D CA 1
ATOM 8082 C C . SER D 1 122 ? -9.62319 4.99566 -25.65831 1.000 33.09897 113 SER D C 1
ATOM 8083 O O . SER D 1 122 ? -9.94515 3.82389 -25.87282 1.000 37.62748 113 SER D O 1
ATOM 8086 N N . ASN D 1 123 ? -8.64727 5.31584 -24.81217 1.000 35.12489 114 ASN D N 1
ATOM 8087 C CA . ASN D 1 123 ? -7.89789 4.30453 -24.08398 1.000 31.98320 114 ASN D CA 1
ATOM 8088 C C . ASN D 1 123 ? -8.27406 4.21329 -22.62065 1.000 31.97755 114 ASN D C 1
ATOM 8089 O O . ASN D 1 123 ? -7.69086 3.39390 -21.90620 1.000 32.97003 114 ASN D O 1
ATOM 8094 N N . ILE D 1 124 ? -9.24045 5.00833 -22.15393 1.000 30.99581 115 ILE D N 1
ATOM 8095 C CA . ILE D 1 124 ? -9.49269 5.06085 -20.71487 1.000 33.38499 115 ILE D CA 1
ATOM 8096 C C . ILE D 1 124 ? -9.98585 3.71958 -20.19563 1.000 31.76771 115 ILE D C 1
ATOM 8097 O O . ILE D 1 124 ? -9.66440 3.32942 -19.07540 1.000 32.89779 115 ILE D O 1
ATOM 8102 N N . ASP D 1 125 ? -10.74256 2.97974 -20.99533 1.000 32.56398 116 ASP D N 1
ATOM 8103 C CA . ASP D 1 125 ? -11.33993 1.72698 -20.55772 1.000 34.46824 116 ASP D CA 1
ATOM 8104 C C . ASP D 1 125 ? -10.51902 0.49390 -20.93469 1.000 32.12297 116 ASP D C 1
ATOM 8105 O O . ASP D 1 125 ? -10.92619 -0.62114 -20.59787 1.000 31.91541 116 ASP D O 1
ATOM 8110 N N . VAL D 1 126 ? -9.39189 0.64712 -21.63330 1.000 27.19634 117 VAL D N 1
ATOM 8111 C CA . VAL D 1 126 ? -8.64513 -0.52485 -22.07583 1.000 30.93942 117 VAL D CA 1
ATOM 8112 C C . VAL D 1 126 ? -7.21446 -0.54416 -21.51324 1.000 30.01529 117 VAL D C 1
ATOM 8113 O O . VAL D 1 126 ? -6.36264 -1.27261 -22.01090 1.000 26.73930 117 VAL D O 1
ATOM 8117 N N . ASN D 1 127 ? -6.96525 0.21658 -20.44271 1.000 27.77150 118 ASN D N 1
ATOM 8118 C CA . ASN D 1 127 ? -5.76085 0.08135 -19.60832 1.000 27.51780 118 ASN D CA 1
ATOM 8119 C C . ASN D 1 127 ? -4.48296 0.32213 -20.40513 1.000 27.90675 118 ASN D C 1
ATOM 8120 O O . ASN D 1 127 ? -3.46567 -0.35577 -20.22070 1.000 26.13691 118 ASN D O 1
ATOM 8125 N N . VAL D 1 128 ? -4.55463 1.29989 -21.29477 1.000 26.90627 119 VAL D N 1
ATOM 8126 C CA . VAL D 1 128 ? -3.41321 1.86520 -21.98451 1.000 27.50086 119 VAL D CA 1
ATOM 8127 C C . VAL D 1 128 ? -3.16515 3.24192 -21.39423 1.000 30.89356 119 VAL D C 1
ATOM 8128 O O . VAL D 1 128 ? -4.10356 3.92993 -20.96626 1.000 32.70969 119 VAL D O 1
ATOM 8132 N N . SER D 1 129 ? -1.89032 3.62881 -21.34865 1.000 27.16923 120 SER D N 1
ATOM 8133 C CA . SER D 1 129 ? -1.48756 4.91738 -20.79685 1.000 29.14997 120 SER D CA 1
ATOM 8134 C C . SER D 1 129 ? -2.31809 6.06241 -21.37694 1.000 30.63409 120 SER D C 1
ATOM 8135 O O . SER D 1 129 ? -2.53782 6.14406 -22.59432 1.000 24.48808 120 SER D O 1
ATOM 8138 N N . VAL D 1 130 ? -2.79367 6.93154 -20.48268 1.000 28.39600 121 VAL D N 1
ATOM 8139 C CA . VAL D 1 130 ? -3.51522 8.15388 -20.81569 1.000 26.89681 121 VAL D CA 1
ATOM 8140 C C . VAL D 1 130 ? -2.80882 9.30002 -20.10480 1.000 27.65261 121 VAL D C 1
ATOM 8141 O O . VAL D 1 130 ? -1.81382 9.08942 -19.42265 1.000 27.96173 121 VAL D O 1
ATOM 8145 N N . GLY D 1 131 ? -3.33451 10.51309 -20.25555 1.000 25.40203 122 GLY D N 1
ATOM 8146 C CA . GLY D 1 131 ? -2.62532 11.66322 -19.72864 1.000 25.27643 122 GLY D CA 1
ATOM 8147 C C . GLY D 1 131 ? -3.49101 12.89434 -19.56217 1.000 30.62150 122 GLY D C 1
ATOM 8148 O O . GLY D 1 131 ? -4.62366 12.98218 -20.04014 1.000 32.90161 122 GLY D O 1
ATOM 8149 N N . THR D 1 132 ? -2.91415 13.85713 -18.86400 1.000 27.70392 123 THR D N 1
ATOM 8150 C CA . THR D 1 132 ? -3.45633 15.19018 -18.68124 1.000 27.65631 123 THR D CA 1
ATOM 8151 C C . THR D 1 132 ? -2.44311 16.15937 -19.26832 1.000 28.86847 123 THR D C 1
ATOM 8152 O O . THR D 1 132 ? -1.24025 15.93922 -19.12615 1.000 27.25309 123 THR D O 1
ATOM 8156 N N . ILE D 1 133 ? -2.91168 17.18420 -19.98400 1.000 28.68871 124 ILE D N 1
ATOM 8157 C CA . ILE D 1 133 ? -2.04075 18.19497 -20.58920 1.000 30.01147 124 ILE D CA 1
ATOM 8158 C C . ILE D 1 133 ? -2.46265 19.57199 -20.10006 1.000 31.22295 124 ILE D C 1
ATOM 8159 O O . ILE D 1 133 ? -3.65792 19.87191 -20.04150 1.000 29.39265 124 ILE D O 1
ATOM 8164 N N . PHE D 1 134 ? -1.48925 20.43189 -19.81056 1.000 28.31823 125 PHE D N 1
ATOM 8165 C CA . PHE D 1 134 ? -1.82210 21.75566 -19.30531 1.000 30.14555 125 PHE D CA 1
ATOM 8166 C C . PHE D 1 134 ? -0.85170 22.79311 -19.84923 1.000 27.02602 125 PHE D C 1
ATOM 8167 O O . PHE D 1 134 ? 0.29698 22.49387 -20.16964 1.000 26.23243 125 PHE D O 1
ATOM 8175 N N . SER D 1 135 ? -1.32376 24.03449 -19.88538 1.000 29.63846 126 SER D N 1
ATOM 8176 C CA . SER D 1 135 ? -0.62002 25.15500 -20.48454 1.000 29.63981 126 SER D CA 1
ATOM 8177 C C . SER D 1 135 ? -0.90632 26.39578 -19.65180 1.000 30.96018 126 SER D C 1
ATOM 8178 O O . SER D 1 135 ? -2.04473 26.62027 -19.24179 1.000 31.51571 126 SER D O 1
ATOM 8181 N N . VAL D 1 136 ? 0.10992 27.21020 -19.40180 1.000 32.39515 127 VAL D N 1
ATOM 8182 C CA . VAL D 1 136 ? -0.07297 28.41118 -18.60167 1.000 31.50842 127 VAL D CA 1
ATOM 8183 C C . VAL D 1 136 ? 0.31279 29.62219 -19.43688 1.000 35.10542 127 VAL D C 1
ATOM 8184 O O . VAL D 1 136 ? 1.42746 29.68934 -19.97165 1.000 34.24951 127 VAL D O 1
ATOM 8188 N N . LEU D 1 137 ? -0.62031 30.55712 -19.56696 1.000 34.18711 128 LEU D N 1
ATOM 8189 C CA . LEU D 1 137 ? -0.39903 31.86551 -20.15485 1.000 38.02355 128 LEU D CA 1
ATOM 8190 C C . LEU D 1 137 ? -0.50414 32.92459 -19.06679 1.000 41.14418 128 LEU D C 1
ATOM 8191 O O . LEU D 1 137 ? -1.12474 32.71035 -18.02422 1.000 41.11364 128 LEU D O 1
ATOM 8196 N N . ARG D 1 138 ? 0.09752 34.07910 -19.32098 1.000 39.94316 129 ARG D N 1
ATOM 8197 C CA . ARG D 1 138 ? -0.08695 35.23395 -18.45976 1.000 45.71225 129 ARG D CA 1
ATOM 8198 C C . ARG D 1 138 ? -1.25355 36.06582 -18.97226 1.000 49.21600 129 ARG D C 1
ATOM 8199 O O . ARG D 1 138 ? -1.39644 36.28458 -20.17933 1.000 50.18269 129 ARG D O 1
ATOM 8207 N N . CYS D 1 139 ? -2.09154 36.50971 -18.05265 1.000 51.67775 130 CYS D N 1
ATOM 8208 C CA . CYS D 1 139 ? -3.18933 37.39952 -18.40983 1.000 57.19607 130 CYS D CA 1
ATOM 8209 C C . CYS D 1 139 ? -2.65352 38.79345 -18.72056 1.000 61.34934 130 CYS D C 1
ATOM 8210 O O . CYS D 1 139 ? -1.88459 39.34962 -17.92454 1.000 62.78544 130 CYS D O 1
ATOM 8213 N N . PRO D 1 140 ? -3.04382 39.39306 -19.84527 1.000 62.80034 131 PRO D N 1
ATOM 8214 C CA . PRO D 1 140 ? -2.59301 40.75719 -20.15137 1.000 69.07708 131 PRO D CA 1
ATOM 8215 C C . PRO D 1 140 ? -3.06050 41.74698 -19.09199 1.000 70.66129 131 PRO D C 1
ATOM 8216 O O . PRO D 1 140 ? -4.11558 41.58339 -18.47244 1.000 71.40768 131 PRO D O 1
ATOM 8220 N N . THR D 1 141 ? -2.25305 42.78161 -18.88593 1.000 70.74937 132 THR D N 1
ATOM 8221 C CA . THR D 1 141 ? -2.49585 43.73734 -17.81328 1.000 76.59722 132 THR D CA 1
ATOM 8222 C C . THR D 1 141 ? -3.55674 44.77013 -18.18326 1.000 74.69697 132 THR D C 1
ATOM 8223 O O . THR D 1 141 ? -4.07079 44.77736 -19.30131 1.000 77.49651 132 THR D O 1
ATOM 8227 N N . GLU D 1 144 ? -8.62525 43.29413 -16.70042 1.000 80.96128 135 GLU D N 1
ATOM 8228 C CA . GLU D 1 144 ? -9.31877 42.54606 -15.65862 1.000 79.94749 135 GLU D CA 1
ATOM 8229 C C . GLU D 1 144 ? -10.51101 41.79760 -16.25035 1.000 84.04059 135 GLU D C 1
ATOM 8230 O O . GLU D 1 144 ? -10.97855 42.13793 -17.34160 1.000 87.86941 135 GLU D O 1
ATOM 8232 N N . LEU D 1 145 ? -10.99509 40.79193 -15.52141 1.000 80.21563 136 LEU D N 1
ATOM 8233 C CA . LEU D 1 145 ? -12.07281 39.91494 -15.97020 1.000 78.12113 136 LEU D CA 1
ATOM 8234 C C . LEU D 1 145 ? -11.78120 39.28037 -17.33617 1.000 75.03268 136 LEU D C 1
ATOM 8235 O O . LEU D 1 145 ? -12.52767 39.48826 -18.29570 1.000 74.67253 136 LEU D O 1
ATOM 8237 N N . PRO D 1 146 ? -10.71240 38.48771 -17.44796 1.000 71.46276 137 PRO D N 1
ATOM 8238 C CA . PRO D 1 146 ? -10.33946 37.93684 -18.75809 1.000 65.54385 137 PRO D CA 1
ATOM 8239 C C . PRO D 1 146 ? -11.36470 36.94395 -19.28241 1.000 62.30248 137 PRO D C 1
ATOM 8240 O O . PRO D 1 146 ? -11.93578 36.14962 -18.53228 1.000 61.70146 137 PRO D O 1
ATOM 8244 N N . GLY D 1 147 ? -11.57281 36.98436 -20.59533 1.000 62.64364 138 GLY D N 1
ATOM 8245 C CA . GLY D 1 147 ? -12.53020 36.12111 -21.26137 1.000 56.72556 138 GLY D CA 1
ATOM 8246 C C . GLY D 1 147 ? -11.82578 35.26226 -22.29453 1.000 51.95689 138 GLY D C 1
ATOM 8247 O O . GLY D 1 147 ? -10.59488 35.15212 -22.27028 1.000 49.22271 138 GLY D O 1
ATOM 8248 N N . ASP D 1 148 ? -12.58835 34.64281 -23.19802 1.000 50.54137 139 ASP D N 1
ATOM 8249 C CA . ASP D 1 148 ? -12.00242 33.72114 -24.16931 1.000 51.98640 139 ASP D CA 1
ATOM 8250 C C . ASP D 1 148 ? -10.90151 34.39428 -24.97995 1.000 50.34001 139 ASP D C 1
ATOM 8251 O O . ASP D 1 148 ? -9.90096 33.75802 -25.33458 1.000 46.77337 139 ASP D O 1
ATOM 8256 N N . ASP D 1 149 ? -11.07346 35.68350 -25.28138 1.000 52.77005 140 ASP D N 1
ATOM 8257 C CA . ASP D 1 149 ? -10.12377 36.39315 -26.12515 1.000 50.91584 140 ASP D CA 1
ATOM 8258 C C . ASP D 1 149 ? -8.76382 36.55000 -25.45226 1.000 52.87919 140 ASP D C 1
ATOM 8259 O O . ASP D 1 149 ? -7.73147 36.56274 -26.13826 1.000 49.96920 140 ASP D O 1
ATOM 8264 N N . ALA D 1 150 ? -8.73089 36.64024 -24.11895 1.000 50.70299 141 ALA D N 1
ATOM 8265 C CA . ALA D 1 150 ? -7.45140 36.75459 -23.43387 1.000 47.30732 141 ALA D CA 1
ATOM 8266 C C . ALA D 1 150 ? -6.60367 35.49915 -23.59045 1.000 44.78770 141 ALA D C 1
ATOM 8267 O O . ALA D 1 150 ? -5.38464 35.55915 -23.41319 1.000 44.63329 141 ALA D O 1
ATOM 8269 N N . PHE D 1 151 ? -7.21549 34.36939 -23.92851 1.000 45.29123 142 PHE D N 1
ATOM 8270 C CA . PHE D 1 151 ? -6.47179 33.13098 -24.11201 1.000 44.46345 142 PHE D CA 1
ATOM 8271 C C . PHE D 1 151 ? -5.82751 33.01543 -25.48906 1.000 43.52981 142 PHE D C 1
ATOM 8272 O O . PHE D 1 151 ? -4.98623 32.13553 -25.68043 1.000 40.05549 142 PHE D O 1
ATOM 8280 N N . LEU D 1 152 ? -6.17544 33.88342 -26.44385 1.000 43.49341 143 LEU D N 1
ATOM 8281 C CA . LEU D 1 152 ? -5.73488 33.70675 -27.83140 1.000 44.76409 143 LEU D CA 1
ATOM 8282 C C . LEU D 1 152 ? -4.32466 34.28151 -28.01514 1.000 45.10807 143 LEU D C 1
ATOM 8283 O O . LEU D 1 152 ? -4.11016 35.32629 -28.63307 1.000 45.15655 143 LEU D O 1
ATOM 8288 N N . GLN D 1 153 ? -3.34151 33.55940 -27.46216 1.000 42.21132 144 GLN D N 1
ATOM 8289 C CA . GLN D 1 153 ? -1.93564 33.93488 -27.52839 1.000 41.34739 144 GLN D CA 1
ATOM 8290 C C . GLN D 1 153 ? -1.12629 32.84771 -28.21931 1.000 41.64540 144 GLN D C 1
ATOM 8291 O O . GLN D 1 153 ? -1.41818 31.66005 -28.04776 1.000 38.68467 144 GLN D O 1
ATOM 8297 N N . PRO D 1 154 ? -0.09605 33.21153 -28.98304 1.000 42.57332 145 PRO D N 1
ATOM 8298 C CA . PRO D 1 154 ? 0.74660 32.18402 -29.60538 1.000 40.33884 145 PRO D CA 1
ATOM 8299 C C . PRO D 1 154 ? 1.45413 31.34397 -28.55404 1.000 39.77907 145 PRO D C 1
ATOM 8300 O O . PRO D 1 154 ? 1.74428 31.80560 -27.44710 1.000 36.50122 145 PRO D O 1
ATOM 8304 N N . GLY D 1 155 ? 1.75089 30.09731 -28.92754 1.000 38.35070 146 GLY D N 1
ATOM 8305 C CA . GLY D 1 155 ? 2.38737 29.17625 -28.00939 1.000 35.92782 146 GLY D CA 1
ATOM 8306 C C . GLY D 1 155 ? 3.71805 29.66203 -27.47835 1.000 37.34931 146 GLY D C 1
ATOM 8307 O O . GLY D 1 155 ? 4.14638 29.22745 -26.40070 1.000 35.01324 146 GLY D O 1
ATOM 8308 N N . SER D 1 156 ? 4.38679 30.55301 -28.20693 1.000 35.01359 147 SER D N 1
ATOM 8309 C CA . SER D 1 156 ? 5.63822 31.12465 -27.72696 1.000 36.56530 147 SER D CA 1
ATOM 8310 C C . SER D 1 156 ? 5.46056 31.99474 -26.48972 1.000 37.73861 147 SER D C 1
ATOM 8311 O O . SER D 1 156 ? 6.45991 32.37752 -25.87348 1.000 37.49423 147 SER D O 1
ATOM 8314 N N . LYS D 1 157 ? 4.22995 32.33387 -26.12434 1.000 37.18826 148 LYS D N 1
ATOM 8315 C CA . LYS D 1 157 ? 3.98000 33.16314 -24.96159 1.000 39.56642 148 LYS D CA 1
ATOM 8316 C C . LYS D 1 157 ? 3.59770 32.34066 -23.73375 1.000 37.82657 148 LYS D C 1
ATOM 8317 O O . LYS D 1 157 ? 3.28117 32.91366 -22.68739 1.000 34.33178 148 LYS D O 1
ATOM 8323 N N . GLN D 1 158 ? 3.62278 31.01346 -23.83570 1.000 37.67564 149 GLN D N 1
ATOM 8324 C CA . GLN D 1 158 ? 3.38532 30.16774 -22.67493 1.000 34.05000 149 GLN D CA 1
ATOM 8325 C C . GLN D 1 158 ? 4.49991 30.34828 -21.66116 1.000 34.50260 149 GLN D C 1
ATOM 8326 O O . GLN D 1 158 ? 5.67357 30.41153 -22.01982 1.000 32.17750 149 GLN D O 1
ATOM 8332 N N . ILE D 1 159 ? 4.13316 30.43370 -20.38398 1.000 32.59567 150 ILE D N 1
ATOM 8333 C CA . ILE D 1 159 ? 5.14634 30.47644 -19.33433 1.000 34.53826 150 ILE D CA 1
ATOM 8334 C C . ILE D 1 159 ? 5.33545 29.12390 -18.67500 1.000 36.72036 150 ILE D C 1
ATOM 8335 O O . ILE D 1 159 ? 6.31952 28.93759 -17.93920 1.000 36.77732 150 ILE D O 1
ATOM 8340 N N . ALA D 1 160 ? 4.44621 28.16529 -18.93485 1.000 31.82930 151 ALA D N 1
ATOM 8341 C CA . ALA D 1 160 ? 4.62577 26.81182 -18.45066 1.000 31.09152 151 ALA D CA 1
ATOM 8342 C C . ALA D 1 160 ? 3.79148 25.88574 -19.32024 1.000 30.36976 151 ALA D C 1
ATOM 8343 O O . ALA D 1 160 ? 2.75354 26.27932 -19.85446 1.000 28.22062 151 ALA D O 1
ATOM 8345 N N . ALA D 1 161 ? 4.26063 24.65260 -19.46513 1.000 30.66810 152 ALA D N 1
ATOM 8346 C CA . ALA D 1 161 ? 3.48517 23.63531 -20.16222 1.000 29.39292 152 ALA D CA 1
ATOM 8347 C C . ALA D 1 161 ? 3.91328 22.29735 -19.59779 1.000 26.09306 152 ALA D C 1
ATOM 8348 O O . ALA D 1 161 ? 5.02157 22.15590 -19.07856 1.000 26.67151 152 ALA D O 1
ATOM 8350 N N . GLY D 1 162 ? 3.02544 21.32456 -19.66588 1.000 23.22006 153 GLY D N 1
ATOM 8351 C CA . GLY D 1 162 ? 3.43029 20.01329 -19.23689 1.000 26.39044 153 GLY D CA 1
ATOM 8352 C C . GLY D 1 162 ? 2.30830 19.02848 -19.40645 1.000 27.78105 153 GLY D C 1
ATOM 8353 O O . GLY D 1 162 ? 1.17170 19.38657 -19.73722 1.000 28.35996 153 GLY D O 1
ATOM 8354 N N . TYR D 1 163 ? 2.64876 17.76832 -19.17589 1.000 23.13438 154 TYR D N 1
ATOM 8355 C CA . TYR D 1 163 ? 1.62886 16.74760 -19.09170 1.000 25.31250 154 TYR D CA 1
ATOM 8356 C C . TYR D 1 163 ? 1.94714 15.81374 -17.93926 1.000 27.13596 154 TYR D C 1
ATOM 8357 O O . TYR D 1 163 ? 3.07819 15.74842 -17.44601 1.000 25.69087 154 TYR D O 1
ATOM 8366 N N . CYS D 1 164 ? 0.92325 15.08885 -17.51583 1.000 25.64190 155 CYS D N 1
ATOM 8367 C CA . CYS D 1 164 ? 1.09055 13.96982 -16.61310 1.000 23.29060 155 CYS D CA 1
ATOM 8368 C C . CYS D 1 164 ? 0.59475 12.72631 -17.32002 1.000 25.45614 155 CYS D C 1
ATOM 8369 O O . CYS D 1 164 ? -0.54503 12.69179 -17.78330 1.000 28.36554 155 CYS D O 1
ATOM 8372 N N . ILE D 1 165 ? 1.43704 11.70646 -17.41093 1.000 25.38721 156 ILE D N 1
ATOM 8373 C CA . ILE D 1 165 ? 1.06826 10.46863 -18.08095 1.000 26.15192 156 ILE D CA 1
ATOM 8374 C C . ILE D 1 165 ? 0.81943 9.41921 -17.01464 1.000 26.62185 156 ILE D C 1
ATOM 8375 O O . ILE D 1 165 ? 1.65612 9.21310 -16.12550 1.000 27.48018 156 ILE D O 1
ATOM 8380 N N . TYR D 1 166 ? -0.35634 8.79775 -17.07549 1.000 25.00508 157 TYR D N 1
ATOM 8381 C CA . TYR D 1 166 ? -0.75165 7.74231 -16.15536 1.000 25.84174 157 TYR D CA 1
ATOM 8382 C C . TYR D 1 166 ? -0.49377 6.42315 -16.87932 1.000 31.56165 157 TYR D C 1
ATOM 8383 O O . TYR D 1 166 ? -1.25734 6.02972 -17.76787 1.000 27.53045 157 TYR D O 1
ATOM 8392 N N . GLY D 1 167 ? 0.63764 5.78540 -16.55484 1.000 26.39716 158 GLY D N 1
ATOM 8393 C CA . GLY D 1 167 ? 0.99613 4.51443 -17.13587 1.000 24.33176 158 GLY D CA 1
ATOM 8394 C C . GLY D 1 167 ? 1.26231 3.53276 -16.02542 1.000 29.84975 158 GLY D C 1
ATOM 8395 O O . GLY D 1 167 ? 0.80483 3.71805 -14.87958 1.000 24.51450 158 GLY D O 1
ATOM 8396 N N . PRO D 1 168 ? 2.02393 2.47383 -16.32235 1.000 27.51498 159 PRO D N 1
ATOM 8397 C CA . PRO D 1 168 ? 2.48382 1.61130 -15.21598 1.000 28.16959 159 PRO D CA 1
ATOM 8398 C C . PRO D 1 168 ? 3.12867 2.42632 -14.10063 1.000 27.75504 159 PRO D C 1
ATOM 8399 O O . PRO D 1 168 ? 2.90909 2.11658 -12.92265 1.000 29.19423 159 PRO D O 1
ATOM 8403 N N . SER D 1 169 ? 3.84837 3.50244 -14.42079 1.000 26.84638 160 SER D N 1
ATOM 8404 C CA . SER D 1 169 ? 4.15531 4.52471 -13.42217 1.000 29.08091 160 SER D CA 1
ATOM 8405 C C . SER D 1 169 ? 3.46427 5.83973 -13.78935 1.000 30.98270 160 SER D C 1
ATOM 8406 O O . SER D 1 169 ? 2.99556 6.01987 -14.91427 1.000 26.80408 160 SER D O 1
ATOM 8409 N N . THR D 1 170 ? 3.37621 6.76079 -12.82665 1.000 27.03667 161 THR D N 1
ATOM 8410 C CA . THR D 1 170 ? 2.83522 8.08982 -13.08920 1.000 26.63716 161 THR D CA 1
ATOM 8411 C C . THR D 1 170 ? 3.98554 9.07131 -13.19203 1.000 25.79410 161 THR D C 1
ATOM 8412 O O . THR D 1 170 ? 4.81452 9.15696 -12.28263 1.000 23.99997 161 THR D O 1
ATOM 8416 N N . GLN D 1 171 ? 4.03102 9.82222 -14.28782 1.000 26.28290 162 GLN D N 1
ATOM 8417 C CA . GLN D 1 171 ? 5.13934 10.74263 -14.48578 1.000 26.89593 162 GLN D CA 1
ATOM 8418 C C . GLN D 1 171 ? 4.63331 12.09428 -14.96915 1.000 27.97814 162 GLN D C 1
ATOM 8419 O O . GLN D 1 171 ? 3.76879 12.17913 -15.85014 1.000 26.69110 162 GLN D O 1
ATOM 8425 N N . LEU D 1 172 ? 5.19071 13.14313 -14.37541 1.000 25.23582 163 LEU D N 1
ATOM 8426 C CA . LEU D 1 172 ? 4.90037 14.52174 -14.72421 1.000 24.91263 163 LEU D CA 1
ATOM 8427 C C . LEU D 1 172 ? 6.08505 15.07656 -15.50151 1.000 26.92914 163 LEU D C 1
ATOM 8428 O O . LEU D 1 172 ? 7.23468 15.00397 -15.04025 1.000 27.43552 163 LEU D O 1
ATOM 8433 N N . VAL D 1 173 ? 5.79655 15.62922 -16.67255 1.000 25.32496 164 VAL D N 1
ATOM 8434 C CA . VAL D 1 173 ? 6.79280 16.17631 -17.57658 1.000 24.09905 164 VAL D CA 1
ATOM 8435 C C . VAL D 1 173 ? 6.45793 17.64749 -17.76547 1.000 26.40627 164 VAL D C 1
ATOM 8436 O O . VAL D 1 173 ? 5.30624 17.98896 -18.05255 1.000 25.13345 164 VAL D O 1
ATOM 8440 N N . LEU D 1 174 ? 7.44405 18.51945 -17.55460 1.000 25.87317 165 LEU D N 1
ATOM 8441 C CA . LEU D 1 174 ? 7.13992 19.93441 -17.46600 1.000 26.29323 165 LEU D CA 1
ATOM 8442 C C . LEU D 1 174 ? 8.29083 20.77450 -17.99593 1.000 28.62704 165 LEU D C 1
ATOM 8443 O O . LEU D 1 174 ? 9.46124 20.38128 -17.96843 1.000 29.31347 165 LEU D O 1
ATOM 8448 N N . THR D 1 175 ? 7.93452 21.97555 -18.43510 1.000 27.54844 166 THR D N 1
ATOM 8449 C CA . THR D 1 175 ? 8.90707 22.98299 -18.80600 1.000 29.43155 166 THR D CA 1
ATOM 8450 C C . THR D 1 175 ? 8.38541 24.33385 -18.35941 1.000 29.94123 166 THR D C 1
ATOM 8451 O O . THR D 1 175 ? 7.17586 24.57462 -18.35151 1.000 29.11169 166 THR D O 1
ATOM 8455 N N . VAL D 1 176 ? 9.31115 25.19891 -17.95220 1.000 27.87532 167 VAL D N 1
ATOM 8456 C CA . VAL D 1 176 ? 8.99788 26.59945 -17.70913 1.000 29.58542 167 VAL D CA 1
ATOM 8457 C C . VAL D 1 176 ? 9.90765 27.46060 -18.58366 1.000 32.41469 167 VAL D C 1
ATOM 8458 O O . VAL D 1 176 ? 10.18538 28.61714 -18.25379 1.000 34.52184 167 VAL D O 1
ATOM 8462 N N . GLY D 1 177 ? 10.37490 26.90189 -19.70418 1.000 32.21043 168 GLY D N 1
ATOM 8463 C CA . GLY D 1 177 ? 11.22220 27.61887 -20.64514 1.000 33.06977 168 GLY D CA 1
ATOM 8464 C C . GLY D 1 177 ? 12.71111 27.37346 -20.51974 1.000 36.14176 168 GLY D C 1
ATOM 8465 O O . GLY D 1 177 ? 13.49363 28.06754 -21.18107 1.000 36.51528 168 GLY D O 1
ATOM 8466 N N . HIS D 1 178 ? 13.12898 26.41247 -19.69332 1.000 36.27807 169 HIS D N 1
ATOM 8467 C CA . HIS D 1 178 ? 14.53782 26.10285 -19.46833 1.000 36.97964 169 HIS D CA 1
ATOM 8468 C C . HIS D 1 178 ? 14.73057 24.58801 -19.53037 1.000 35.23965 169 HIS D C 1
ATOM 8469 O O . HIS D 1 178 ? 15.16678 23.94705 -18.57909 1.000 34.00508 169 HIS D O 1
ATOM 8476 N N . GLY D 1 179 ? 14.38636 24.00577 -20.67108 1.000 32.87668 170 GLY D N 1
ATOM 8477 C CA . GLY D 1 179 ? 14.43252 22.57157 -20.82651 1.000 30.45719 170 GLY D CA 1
ATOM 8478 C C . GLY D 1 179 ? 13.17842 21.87775 -20.32462 1.000 30.91024 170 GLY D C 1
ATOM 8479 O O . GLY D 1 179 ? 12.30612 22.45784 -19.67291 1.000 30.26910 170 GLY D O 1
ATOM 8480 N N . THR D 1 180 ? 13.11272 20.58170 -20.62622 1.000 29.96462 171 THR D N 1
ATOM 8481 C CA . THR D 1 180 ? 11.97758 19.73262 -20.30922 1.000 27.92675 171 THR D CA 1
ATOM 8482 C C . THR D 1 180 ? 12.43945 18.65175 -19.34097 1.000 30.94860 171 THR D C 1
ATOM 8483 O O . THR D 1 180 ? 13.49251 18.03447 -19.54616 1.000 27.11384 171 THR D O 1
ATOM 8487 N N . HIS D 1 181 ? 11.66067 18.44645 -18.27791 1.000 29.20306 172 HIS D N 1
ATOM 8488 C CA . HIS D 1 181 ? 12.09577 17.65931 -17.13276 1.000 28.33250 172 HIS D CA 1
ATOM 8489 C C . HIS D 1 181 ? 10.98011 16.72536 -16.70521 1.000 29.92187 172 HIS D C 1
ATOM 8490 O O . HIS D 1 181 ? 9.81594 17.13746 -16.62494 1.000 26.00691 172 HIS D O 1
ATOM 8497 N N . ALA D 1 182 ? 11.34948 15.47435 -16.43017 1.000 28.50913 173 ALA D N 1
ATOM 8498 C CA . ALA D 1 182 ? 10.40616 14.42194 -16.08101 1.000 25.77781 173 ALA D CA 1
ATOM 8499 C C . ALA D 1 182 ? 10.56274 14.05449 -14.61379 1.000 30.19718 173 ALA D C 1
ATOM 8500 O O . ALA D 1 182 ? 11.69043 13.85996 -14.13328 1.000 28.13791 173 ALA D O 1
ATOM 8502 N N . PHE D 1 183 ? 9.42277 13.95615 -13.91936 1.000 27.99652 174 PHE D N 1
ATOM 8503 C CA . PHE D 1 183 ? 9.32386 13.57694 -12.51372 1.000 30.02819 174 PHE D CA 1
ATOM 8504 C C . PHE D 1 183 ? 8.44303 12.34286 -12.41208 1.000 30.33275 174 PHE D C 1
ATOM 8505 O O . PHE D 1 183 ? 7.41867 12.25239 -13.09563 1.000 29.18260 174 PHE D O 1
ATOM 8513 N N . THR D 1 184 ? 8.84184 11.40367 -11.55818 1.000 28.47881 175 THR D N 1
ATOM 8514 C CA . THR D 1 184 ? 8.11210 10.16461 -11.34959 1.000 29.37400 175 THR D CA 1
ATOM 8515 C C . THR D 1 184 ? 7.44927 10.22119 -9.98335 1.000 32.69247 175 THR D C 1
ATOM 8516 O O . THR D 1 184 ? 8.05817 10.65908 -9.00633 1.000 30.25779 175 THR D O 1
ATOM 8520 N N . LEU D 1 185 ? 6.18436 9.81494 -9.93412 1.000 29.86717 176 LEU D N 1
ATOM 8521 C CA . LEU D 1 185 ? 5.43292 9.86586 -8.69356 1.000 32.04977 176 LEU D CA 1
ATOM 8522 C C . LEU D 1 185 ? 5.88955 8.74797 -7.76974 1.000 32.59888 176 LEU D C 1
ATOM 8523 O O . LEU D 1 185 ? 5.87649 7.57204 -8.14701 1.000 32.78620 176 LEU D O 1
ATOM 8528 N N . ASP D 1 186 ? 6.31753 9.12336 -6.57390 1.000 30.75621 177 ASP D N 1
ATOM 8529 C CA . ASP D 1 186 ? 6.59853 8.17752 -5.50037 1.000 32.67601 177 ASP D CA 1
ATOM 8530 C C . ASP D 1 186 ? 5.28300 7.95984 -4.75529 1.000 35.73544 177 ASP D C 1
ATOM 8531 O O . ASP D 1 186 ? 4.88550 8.78282 -3.92620 1.000 34.27858 177 ASP D O 1
ATOM 8536 N N . ARG D 1 187 ? 4.61498 6.83831 -5.03316 1.000 37.56046 178 ARG D N 1
ATOM 8537 C CA . ARG D 1 187 ? 3.26862 6.62191 -4.50190 1.000 40.32228 178 ARG D CA 1
ATOM 8538 C C . ARG D 1 187 ? 3.26208 6.52404 -2.98315 1.000 39.98225 178 ARG D C 1
ATOM 8539 O O . ARG D 1 187 ? 2.28424 6.92225 -2.34073 1.000 42.66957 178 ARG D O 1
ATOM 8547 N N . GLU D 1 188 ? 4.32702 5.98131 -2.39533 1.000 36.56206 179 GLU D N 1
ATOM 8548 C CA . GLU D 1 188 ? 4.41783 5.94323 -0.94219 1.000 38.96351 179 GLU D CA 1
ATOM 8549 C C . GLU D 1 188 ? 4.39423 7.35278 -0.36845 1.000 40.18217 179 GLU D C 1
ATOM 8550 O O . GLU D 1 188 ? 3.63568 7.64544 0.55886 1.000 44.86148 179 GLU D O 1
ATOM 8552 N N . LYS D 1 189 ? 5.21427 8.24764 -0.91675 1.000 37.13901 180 LYS D N 1
ATOM 8553 C CA . LYS D 1 189 ? 5.28224 9.60086 -0.38220 1.000 39.10257 180 LYS D CA 1
ATOM 8554 C C . LYS D 1 189 ? 4.18183 10.51486 -0.91336 1.000 40.18377 180 LYS D C 1
ATOM 8555 O O . LYS D 1 189 ? 3.93998 11.56962 -0.32154 1.000 38.53284 180 L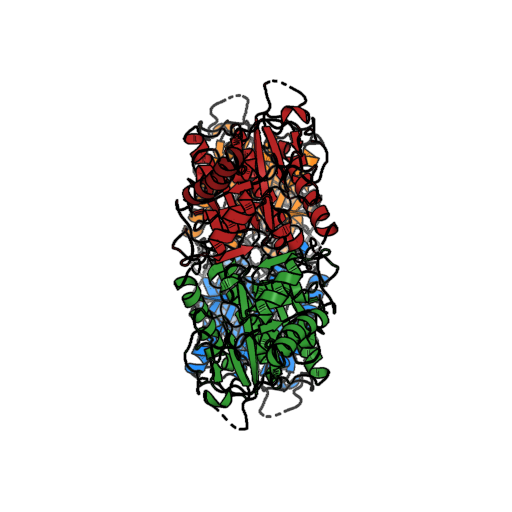YS D O 1
ATOM 8561 N N . GLY D 1 190 ? 3.54616 10.17296 -2.03204 1.000 36.20634 181 GLY D N 1
ATOM 8562 C CA . GLY D 1 190 ? 2.60989 11.10825 -2.61739 1.000 36.54392 181 GLY D CA 1
ATOM 8563 C C . GLY D 1 190 ? 3.25515 12.30847 -3.28030 1.000 39.89466 181 GLY D C 1
ATOM 8564 O O . GLY D 1 190 ? 2.58144 13.31639 -3.50198 1.000 42.86432 181 GLY D O 1
ATOM 8565 N N . GLU D 1 191 ? 4.54540 12.23090 -3.61325 1.000 37.02964 182 GLU D N 1
ATOM 8566 C CA . GLU D 1 191 ? 5.29313 13.36628 -4.13463 1.000 37.32543 182 GLU D CA 1
ATOM 8567 C C . GLU D 1 191 ? 6.00902 12.98111 -5.42065 1.000 34.15015 182 GLU D C 1
ATOM 8568 O O . GLU D 1 191 ? 6.41405 11.82998 -5.60135 1.000 33.67373 182 GLU D O 1
ATOM 8574 N N . PHE D 1 192 ? 6.17618 13.96654 -6.30680 1.000 33.32397 183 PHE D N 1
ATOM 8575 C CA . PHE D 1 192 ? 6.93021 13.77978 -7.53927 1.000 31.10419 183 PHE D CA 1
ATOM 8576 C C . PHE D 1 192 ? 8.42948 13.94566 -7.29486 1.000 32.46542 183 PHE D C 1
ATOM 8577 O O . PHE D 1 192 ? 8.86408 14.83857 -6.55997 1.000 31.70438 183 PHE D O 1
ATOM 8585 N N . VAL D 1 193 ? 9.21597 13.07757 -7.93065 1.000 32.50658 184 VAL D N 1
ATOM 8586 C CA . VAL D 1 193 ? 10.66337 12.99380 -7.76272 1.000 35.33698 184 VAL D CA 1
ATOM 8587 C C . VAL D 1 193 ? 11.32287 13.11052 -9.13348 1.000 33.93057 184 VAL D C 1
ATOM 8588 O O . VAL D 1 193 ? 10.93824 12.40053 -10.06612 1.000 30.00444 184 VAL D O 1
ATOM 8592 N N . LEU D 1 194 ? 12.34214 13.96718 -9.24540 1.000 35.55366 185 LEU D N 1
ATOM 8593 C CA . LEU D 1 194 ? 13.00034 14.16657 -10.53450 1.000 32.72225 185 LEU D CA 1
ATOM 8594 C C . LEU D 1 194 ? 13.66908 12.87626 -10.99608 1.000 31.06378 185 LEU D C 1
ATOM 8595 O O . LEU D 1 194 ? 14.48643 12.29630 -10.27587 1.000 33.94747 185 LEU D O 1
ATOM 8600 N N . THR D 1 195 ? 13.32984 12.41729 -12.20309 1.000 26.90928 186 THR D N 1
ATOM 8601 C CA . THR D 1 195 ? 13.96042 11.21328 -12.72257 1.000 27.28795 186 THR D CA 1
ATOM 8602 C C . THR D 1 195 ? 14.64962 11.38072 -14.07681 1.000 32.62018 186 THR D C 1
ATOM 8603 O O . THR D 1 195 ? 15.47849 10.53637 -14.42670 1.000 35.19087 186 THR D O 1
ATOM 8607 N N . THR D 1 196 ? 14.34874 12.42562 -14.84506 1.000 30.56245 187 THR D N 1
ATOM 8608 C CA . THR D 1 196 ? 15.12963 12.74277 -16.04204 1.000 27.05865 187 THR D CA 1
ATOM 8609 C C . THR D 1 196 ? 15.21494 14.25928 -16.14311 1.000 31.57261 187 THR D C 1
ATOM 8610 O O . THR D 1 196 ? 14.23088 14.91519 -16.50401 1.000 29.48127 187 THR D O 1
ATOM 8614 N N . GLU D 1 197 ? 16.37310 14.81908 -15.80898 1.000 27.14397 188 GLU D N 1
ATOM 8615 C CA . GLU D 1 197 ? 16.59067 16.23971 -16.04752 1.000 31.91348 188 GLU D CA 1
ATOM 8616 C C . GLU D 1 197 ? 17.03539 16.48109 -17.48464 1.000 33.41864 188 GLU D C 1
ATOM 8617 O O . GLU D 1 197 ? 17.82330 15.70745 -18.03916 1.000 33.85985 188 GLU D O 1
ATOM 8623 N N . ASN D 1 198 ? 16.55356 17.57552 -18.07784 1.000 31.31259 189 ASN D N 1
ATOM 8624 C CA . ASN D 1 198 ? 16.96619 17.99062 -19.42414 1.000 30.87669 189 ASN D CA 1
ATOM 8625 C C . ASN D 1 198 ? 16.73982 16.87449 -20.44711 1.000 30.94734 189 ASN D C 1
ATOM 8626 O O . ASN D 1 198 ? 17.67463 16.38115 -21.07046 1.000 33.08873 189 ASN D O 1
ATOM 8631 N N . MET D 1 199 ? 15.48448 16.46384 -20.60206 1.000 28.92734 190 MET D N 1
ATOM 8632 C CA . MET D 1 199 ? 15.16607 15.51284 -21.65540 1.000 28.20076 190 MET D CA 1
ATOM 8633 C C . MET D 1 199 ? 15.68150 16.03426 -22.99233 1.000 30.86189 190 MET D C 1
ATOM 8634 O O . MET D 1 199 ? 15.66552 17.23975 -23.25415 1.000 31.22645 190 MET D O 1
ATOM 8639 N N . GLN D 1 200 ? 16.19823 15.12904 -23.81654 1.000 27.24514 191 GLN D N 1
ATOM 8640 C CA . GLN D 1 200 ? 16.74768 15.50838 -25.10940 1.000 30.24562 191 GLN D CA 1
ATOM 8641 C C . GLN D 1 200 ? 16.25420 14.52238 -26.14949 1.000 30.08976 191 GLN D C 1
ATOM 8642 O O . GLN D 1 200 ? 16.38694 13.30647 -25.97376 1.000 27.45107 191 GLN D O 1
ATOM 8648 N N . ILE D 1 201 ? 15.68979 15.06593 -27.22268 1.000 29.94736 192 ILE D N 1
ATOM 8649 C CA . ILE D 1 201 ? 15.15436 14.27679 -28.32691 1.000 29.18960 192 ILE D CA 1
ATOM 8650 C C . ILE D 1 201 ? 16.24769 14.18128 -29.38704 1.000 30.06689 192 ILE D C 1
ATOM 8651 O O . ILE D 1 201 ? 16.73065 15.22717 -29.85270 1.000 27.61730 192 ILE D O 1
ATOM 8656 N N . PRO D 1 202 ? 16.70507 12.98524 -29.74267 1.000 30.14496 193 PRO D N 1
ATOM 8657 C CA . PRO D 1 202 ? 17.75504 12.88119 -30.76753 1.000 31.46810 193 PRO D CA 1
ATOM 8658 C C . PRO D 1 202 ? 17.29885 13.50356 -32.08920 1.000 32.26125 193 PRO D C 1
ATOM 8659 O O . PRO D 1 202 ? 16.12011 13.45648 -32.45973 1.000 31.27280 193 PRO D O 1
ATOM 8663 N N . ALA D 1 203 ? 18.25848 14.11698 -32.78589 1.000 32.91558 194 ALA D N 1
ATOM 8664 C CA . ALA D 1 203 ? 17.94252 14.91317 -33.97317 1.000 34.74773 194 ALA D CA 1
ATOM 8665 C C . ALA D 1 203 ? 17.27728 14.06959 -35.05067 1.000 34.53518 194 ALA D C 1
ATOM 8666 O O . ALA D 1 203 ? 16.33423 14.52302 -35.71494 1.000 33.02088 194 ALA D O 1
ATOM 8668 N N . ALA D 1 204 ? 17.73075 12.82962 -35.21390 1.000 37.20545 195 ALA D N 1
ATOM 8669 C CA . ALA D 1 204 ? 17.20273 11.89823 -36.19808 1.000 36.76085 195 ALA D CA 1
ATOM 8670 C C . ALA D 1 204 ? 16.49604 10.73634 -35.50880 1.000 30.75780 195 ALA D C 1
ATOM 8671 O O . ALA D 1 204 ? 16.64220 10.50047 -34.31184 1.000 28.85047 195 ALA D O 1
ATOM 8673 N N . THR D 1 205 ? 15.74383 9.98465 -36.30085 1.000 30.41416 196 THR D N 1
ATOM 8674 C CA . THR D 1 205 ? 14.99955 8.86435 -35.76103 1.000 29.66514 196 THR D CA 1
ATOM 8675 C C . THR D 1 205 ? 14.66484 7.87517 -36.86131 1.000 31.19207 196 THR D C 1
ATOM 8676 O O . THR D 1 205 ? 14.73626 8.17859 -38.05828 1.000 33.02314 196 THR D O 1
ATOM 8680 N N . GLN D 1 206 ? 14.23485 6.69181 -36.42255 1.000 30.52743 197 GLN D N 1
ATOM 8681 C CA . GLN D 1 206 ? 13.70174 5.66564 -37.30840 1.000 32.12150 197 GLN D CA 1
ATOM 8682 C C . GLN D 1 206 ? 12.29698 5.25007 -36.88582 1.000 32.28025 197 GLN D C 1
ATOM 8683 O O . GLN D 1 206 ? 11.81370 4.19536 -37.29811 1.000 33.81626 197 GLN D O 1
ATOM 8689 N N . GLU D 1 207 ? 11.62036 6.06982 -36.08483 1.000 28.18303 198 GLU D N 1
ATOM 8690 C CA . GLU D 1 207 ? 10.30586 5.72114 -35.55471 1.000 29.25945 198 GLU D CA 1
ATOM 8691 C C . GLU D 1 207 ? 9.30387 6.81644 -35.86075 1.000 27.85723 198 GLU D C 1
ATOM 8692 O O . GLU D 1 207 ? 9.58241 7.99692 -35.62262 1.000 25.59027 198 GLU D O 1
ATOM 8698 N N . PHE D 1 208 ? 8.12538 6.42846 -36.36682 1.000 27.14693 199 PHE D N 1
ATOM 8699 C CA . PHE D 1 208 ? 7.07341 7.39805 -36.63037 1.000 28.25148 199 PHE D CA 1
ATOM 8700 C C . PHE D 1 208 ? 5.76111 6.95814 -35.98172 1.000 28.28883 199 PHE D C 1
ATOM 8701 O O . PHE D 1 208 ? 5.45382 5.76490 -35.90537 1.000 28.87230 199 PHE D O 1
ATOM 8709 N N . ALA D 1 209 ? 5.00047 7.92229 -35.47979 1.000 27.84727 200 ALA D N 1
ATOM 8710 C CA . ALA D 1 209 ? 3.67110 7.64337 -34.93383 1.000 26.39651 200 ALA D CA 1
ATOM 8711 C C . ALA D 1 209 ? 2.65213 8.40684 -35.76878 1.000 24.49311 200 ALA D C 1
ATOM 8712 O O . ALA D 1 209 ? 2.62904 9.64132 -35.76670 1.000 24.63070 200 ALA D O 1
ATOM 8714 N N . ILE D 1 210 ? 1.85310 7.67078 -36.52193 1.000 23.34187 201 ILE D N 1
ATOM 8715 C CA . ILE D 1 210 ? 0.77696 8.25464 -37.29780 1.000 27.19100 201 ILE D CA 1
ATOM 8716 C C . ILE D 1 210 ? -0.32701 7.21708 -37.38508 1.000 28.61291 201 ILE D C 1
ATOM 8717 O O . ILE D 1 210 ? -0.07237 6.00806 -37.32484 1.000 27.42019 201 ILE D O 1
ATOM 8722 N N . ASN D 1 211 ? -1.56713 7.70059 -37.45500 1.000 23.73043 202 ASN D N 1
ATOM 8723 C CA . ASN D 1 211 ? -2.70777 6.82628 -37.64505 1.000 24.97223 202 ASN D CA 1
ATOM 8724 C C . ASN D 1 211 ? -2.76393 6.49140 -39.12886 1.000 28.67985 202 ASN D C 1
ATOM 8725 O O . ASN D 1 211 ? -3.35192 7.21808 -39.93745 1.000 27.05456 202 ASN D O 1
ATOM 8730 N N . MET D 1 212 ? -2.15051 5.36073 -39.48276 1.000 27.50978 203 MET D N 1
ATOM 8731 C CA . MET D 1 212 ? -2.07933 4.89599 -40.86036 1.000 25.87724 203 MET D CA 1
ATOM 8732 C C . MET D 1 212 ? -3.44473 4.52906 -41.44594 1.000 31.04336 203 MET D C 1
ATOM 8733 O O . MET D 1 212 ? -3.54487 4.36109 -42.67390 1.000 30.76147 203 MET D O 1
ATOM 8738 N N . SER D 1 213 ? -4.49726 4.39985 -40.62372 1.000 26.16860 204 SER D N 1
ATOM 8739 C CA . SER D 1 213 ? -5.80256 4.11842 -41.20291 1.000 26.83340 204 SER D CA 1
ATOM 8740 C C . SER D 1 213 ? -6.37634 5.31597 -41.95856 1.000 29.78692 204 SER D C 1
ATOM 8741 O O . SER D 1 213 ? -7.32366 5.14074 -42.72216 1.000 31.43566 204 SER D O 1
ATOM 8744 N N . ASN D 1 214 ? -5.82703 6.51643 -41.78240 1.000 29.82576 205 ASN D N 1
ATOM 8745 C CA . ASN D 1 214 ? -6.31311 7.70506 -42.46545 1.000 28.34261 205 ASN D CA 1
ATOM 8746 C C . ASN D 1 214 ? -5.54950 8.00774 -43.75211 1.000 32.76783 205 ASN D C 1
ATOM 8747 O O . ASN D 1 214 ? -5.75388 9.07361 -44.34701 1.000 32.99996 205 ASN D O 1
ATOM 8752 N N . GLN D 1 215 ? -4.70446 7.07602 -44.20307 1.000 30.99359 206 GLN D N 1
ATOM 8753 C CA . GLN D 1 215 ? -3.84919 7.28325 -45.37189 1.000 32.38190 206 GLN D CA 1
ATOM 8754 C C . GLN D 1 215 ? -4.61780 7.80688 -46.59081 1.000 34.32618 206 GLN D C 1
ATOM 8755 O O . GLN D 1 215 ? -4.13373 8.69824 -47.29668 1.000 35.01311 206 GLN D O 1
ATOM 8761 N N . ARG D 1 216 ? -5.78838 7.23466 -46.89897 1.000 32.01464 207 ARG D N 1
ATOM 8762 C CA . ARG D 1 216 ? -6.39336 7.66374 -48.15908 1.000 39.97574 207 ARG D CA 1
ATOM 8763 C C . ARG D 1 216 ? -6.92429 9.09058 -48.08863 1.000 38.36530 207 ARG D C 1
ATOM 8764 O O . ARG D 1 216 ? -7.18039 9.69444 -49.13816 1.000 39.30912 207 ARG D O 1
ATOM 8772 N N . HIS D 1 217 ? -6.99654 9.66687 -46.89299 1.000 34.46670 208 HIS D N 1
ATOM 8773 C CA . HIS D 1 217 ? -7.55115 10.99169 -46.67128 1.000 34.83338 208 HIS D CA 1
ATOM 8774 C C . HIS D 1 217 ? -6.49847 12.09748 -46.65831 1.000 37.79385 208 HIS D C 1
ATOM 8775 O O . HIS D 1 217 ? -6.86616 13.27641 -46.61185 1.000 35.49586 208 HIS D O 1
ATOM 8782 N N . TRP D 1 218 ? -5.20964 11.75719 -46.70553 1.000 33.40305 209 TRP D N 1
ATOM 8783 C CA . TRP D 1 218 ? -4.17772 12.76858 -46.55935 1.000 35.47218 209 TRP D CA 1
ATOM 8784 C C . TRP D 1 218 ? -3.92333 13.47810 -47.88864 1.000 35.79023 209 TRP D C 1
ATOM 8785 O O . TRP D 1 218 ? -4.18921 12.94784 -48.97192 1.000 34.31241 209 TRP D O 1
ATOM 8796 N N . GLU D 1 219 ? -3.37377 14.68631 -47.80219 1.000 36.89973 210 GLU D N 1
ATOM 8797 C CA . GLU D 1 219 ? -2.96808 15.35046 -49.03272 1.000 38.77035 210 GLU D CA 1
ATOM 8798 C C . GLU D 1 219 ? -1.69142 14.70215 -49.57816 1.000 37.87062 210 GLU D C 1
ATOM 8799 O O . GLU D 1 219 ? -0.97987 13.96589 -48.87396 1.000 35.10916 210 GLU D O 1
ATOM 8805 N N . ALA D 1 220 ? -1.39594 15.01898 -50.84905 1.000 36.32043 211 ALA D N 1
ATOM 8806 C CA . ALA D 1 220 ? -0.34631 14.32765 -51.59979 1.000 37.45686 211 ALA D CA 1
ATOM 8807 C C . ALA D 1 220 ? 1.02155 14.35630 -50.92542 1.000 37.04310 211 ALA D C 1
ATOM 8808 O O . ALA D 1 220 ? 1.65011 13.28910 -50.82269 1.000 38.24556 211 ALA D O 1
ATOM 8810 N N . PRO D 1 221 ? 1.56107 15.49683 -50.48379 1.000 36.07520 212 PRO D N 1
ATOM 8811 C CA . PRO D 1 221 ? 2.87928 15.44590 -49.84872 1.000 36.49383 212 PRO D CA 1
ATOM 8812 C C . PRO D 1 221 ? 2.89675 14.54978 -48.63086 1.000 35.69996 212 PRO D C 1
ATOM 8813 O O . PRO D 1 221 ? 3.91325 13.89472 -48.36500 1.000 37.63410 212 PRO D O 1
ATOM 8817 N N . MET D 1 222 ? 1.78949 14.49978 -47.88885 1.000 38.84151 213 MET D N 1
ATOM 8818 C CA . MET D 1 222 ? 1.70232 13.62193 -46.73098 1.000 32.91479 213 MET D CA 1
ATOM 8819 C C . MET D 1 222 ? 1.78412 12.16360 -47.15997 1.000 36.61794 213 MET D C 1
ATOM 8820 O O . MET D 1 222 ? 2.45791 11.35434 -46.50948 1.000 37.33100 213 MET D O 1
ATOM 8825 N N . GLN D 1 223 ? 1.08916 11.80230 -48.24706 1.000 34.88800 214 GLN D N 1
ATOM 8826 C CA . GLN D 1 223 ? 1.14229 10.42145 -48.73427 1.000 36.39282 214 GLN D CA 1
ATOM 8827 C C . GLN D 1 223 ? 2.52197 10.06638 -49.28394 1.000 34.66801 214 GLN D C 1
ATOM 8828 O O . GLN D 1 223 ? 2.98944 8.93412 -49.10750 1.000 33.99207 214 GLN D O 1
ATOM 8834 N N . ALA D 1 224 ? 3.17212 10.99828 -49.99121 1.000 33.64203 215 ALA D N 1
ATOM 8835 C CA . ALA D 1 224 ? 4.52170 10.72673 -50.48137 1.000 36.06149 215 ALA D CA 1
ATOM 8836 C C . ALA D 1 224 ? 5.50155 10.57255 -49.31966 1.000 35.28907 215 ALA D C 1
ATOM 8837 O O . ALA D 1 224 ? 6.33949 9.66255 -49.31777 1.000 33.66355 215 ALA D O 1
ATOM 8839 N N . TYR D 1 225 ? 5.38605 11.42852 -48.30663 1.000 32.63317 216 TYR D N 1
ATOM 8840 C CA . TYR D 1 225 ? 6.27862 11.31261 -47.16373 1.000 36.02905 216 TYR D CA 1
ATOM 8841 C C . TYR D 1 225 ? 6.17842 9.92499 -46.54235 1.000 34.89100 216 TYR D C 1
ATOM 8842 O O . TYR D 1 225 ? 7.19025 9.23485 -46.36274 1.000 34.17761 216 TYR D O 1
ATOM 8851 N N . VAL D 1 226 ? 4.95421 9.48079 -46.25663 1.000 31.16350 217 VAL D N 1
ATOM 8852 C CA . VAL D 1 226 ? 4.75678 8.19205 -45.60190 1.000 31.75109 217 VAL D CA 1
ATOM 8853 C C . VAL D 1 226 ? 5.10711 7.04436 -46.53855 1.000 33.50348 217 VAL D C 1
ATOM 8854 O O . VAL D 1 226 ? 5.63327 6.01254 -46.10324 1.000 34.21137 217 VAL D O 1
ATOM 8858 N N . GLY D 1 227 ? 4.77190 7.17346 -47.82402 1.000 34.14447 218 GLY D N 1
ATOM 8859 C CA . GLY D 1 227 ? 5.20087 6.16715 -48.78132 1.000 34.40458 218 GLY D CA 1
ATOM 8860 C C . GLY D 1 227 ? 6.70377 5.93873 -48.74088 1.000 34.09291 218 GLY D C 1
ATOM 8861 O O . GLY D 1 227 ? 7.17596 4.80850 -48.87424 1.000 33.62083 218 GLY D O 1
ATOM 8862 N N . ASP D 1 228 ? 7.47370 7.01244 -48.55512 1.000 33.24911 219 ASP D N 1
ATOM 8863 C CA . ASP D 1 228 ? 8.91769 6.88354 -48.47645 1.000 33.87543 219 ASP D CA 1
ATOM 8864 C C . ASP D 1 228 ? 9.35320 6.23530 -47.15694 1.000 34.38219 219 ASP D C 1
ATOM 8865 O O . ASP D 1 228 ? 10.32915 5.47110 -47.13579 1.000 33.77420 219 ASP D O 1
ATOM 8870 N N . LEU D 1 229 ? 8.62799 6.49203 -46.06067 1.000 32.69973 220 LEU D N 1
ATOM 8871 C CA . LEU D 1 229 ? 8.88163 5.77577 -44.80863 1.000 31.34919 220 LEU D CA 1
ATOM 8872 C C . LEU D 1 229 ? 8.68730 4.27943 -44.98277 1.000 31.01631 220 LEU D C 1
ATOM 8873 O O . LEU D 1 229 ? 9.52107 3.48077 -44.54172 1.000 32.04013 220 LEU D O 1
ATOM 8878 N N . LEU D 1 230 ? 7.57332 3.88545 -45.60485 1.000 34.31929 221 LEU D N 1
ATOM 8879 C CA . LEU D 1 230 ? 7.30963 2.47771 -45.89674 1.000 34.71745 221 LEU D CA 1
ATOM 8880 C C . LEU D 1 230 ? 8.37462 1.87024 -46.80326 1.000 34.23116 221 LEU D C 1
ATOM 8881 O O . LEU D 1 230 ? 8.79540 0.72767 -46.58975 1.000 37.14149 221 LEU D O 1
ATOM 8886 N N . ALA D 1 231 ? 8.83177 2.61942 -47.81564 1.000 34.24494 222 ALA D N 1
ATOM 8887 C CA . ALA D 1 231 ? 9.85050 2.09205 -48.71921 1.000 35.33302 222 ALA D CA 1
ATOM 8888 C C . ALA D 1 231 ? 11.16468 1.82038 -47.99029 1.000 37.06786 222 ALA D C 1
ATOM 8889 O O . ALA D 1 231 ? 11.87981 0.87170 -48.33945 1.000 40.29993 222 ALA D O 1
ATOM 8891 N N . GLY D 1 232 ? 11.49476 2.62679 -46.98010 1.000 36.14167 223 GLY D N 1
ATOM 8892 C CA . GLY D 1 232 ? 12.62741 2.30046 -46.11523 1.000 37.95960 223 GLY D CA 1
ATOM 8893 C C . GLY D 1 232 ? 13.93279 2.25504 -46.87372 1.000 37.33232 223 GLY D C 1
ATOM 8894 O O . GLY D 1 232 ? 14.23658 3.14986 -47.66847 1.000 38.56060 223 GLY D O 1
ATOM 8895 N N . LYS D 1 233 ? 14.71821 1.19605 -46.63892 1.000 37.27555 224 LYS D N 1
ATOM 8896 C CA . LYS D 1 233 ? 16.02950 1.07437 -47.28182 1.000 41.16664 224 LYS D CA 1
ATOM 8897 C C . LYS D 1 233 ? 15.93262 0.92765 -48.79366 1.000 42.68017 224 LYS D C 1
ATOM 8898 O O . LYS D 1 233 ? 16.89001 1.24612 -49.49928 1.000 45.15954 224 LYS D O 1
ATOM 8904 N N . GLU D 1 234 ? 14.80762 0.46173 -49.31104 1.000 52.02890 225 GLU D N 1
ATOM 8905 C CA . GLU D 1 234 ? 14.64040 0.30990 -50.74410 1.000 52.64986 225 GLU D CA 1
ATOM 8906 C C . GLU D 1 234 ? 14.12305 1.57788 -51.40600 1.000 53.17166 225 GLU D C 1
ATOM 8907 O O . GLU D 1 234 ? 13.82903 1.56045 -52.60245 1.000 59.66747 225 GLU D O 1
ATOM 8913 N N . GLY D 1 235 ? 14.01503 2.67493 -50.66098 1.000 45.30257 226 GLY D N 1
ATOM 8914 C CA . GLY D 1 235 ? 13.58648 3.94316 -51.21964 1.000 42.72769 226 GLY D CA 1
ATOM 8915 C C . GLY D 1 235 ? 14.55574 5.06954 -50.92117 1.000 41.31768 226 GLY D C 1
ATOM 8916 O O . GLY D 1 235 ? 15.65272 4.82676 -50.40273 1.000 43.75665 226 GLY D O 1
ATOM 8917 N N . THR D 1 236 ? 14.13415 6.31355 -51.17197 1.000 38.87953 227 THR D N 1
ATOM 8918 C CA . THR D 1 236 ? 15.04141 7.45853 -51.07876 1.000 41.70654 227 THR D CA 1
ATOM 8919 C C . THR D 1 236 ? 15.61315 7.68612 -49.67166 1.000 38.22646 227 THR D C 1
ATOM 8920 O O . THR D 1 236 ? 16.67179 8.31026 -49.54499 1.000 34.88108 227 THR D O 1
ATOM 8924 N N . ARG D 1 237 ? 14.95819 7.19222 -48.62151 1.000 35.81132 228 ARG D N 1
ATOM 8925 C CA . ARG D 1 237 ? 15.42021 7.48034 -47.26613 1.000 37.63188 228 ARG D CA 1
ATOM 8926 C C . ARG D 1 237 ? 16.65899 6.66327 -46.89483 1.000 38.21967 228 ARG D C 1
ATOM 8927 O O . ARG D 1 237 ? 17.49750 7.12979 -46.11157 1.000 35.46928 228 ARG D O 1
ATOM 8935 N N . GLY D 1 238 ? 16.80397 5.45643 -47.43588 1.000 37.48745 229 GLY D N 1
ATOM 8936 C CA . GLY D 1 238 ? 17.99318 4.68447 -47.12048 1.000 37.82236 229 GLY D CA 1
ATOM 8937 C C . GLY D 1 238 ? 18.02987 4.07360 -45.73462 1.000 37.28695 229 GLY D C 1
ATOM 8938 O O . GLY D 1 238 ? 19.07546 3.55000 -45.33727 1.000 34.28865 229 GLY D O 1
ATOM 8939 N N . LYS D 1 239 ? 16.92757 4.12344 -44.98233 1.000 34.22016 230 LYS D N 1
ATOM 8940 C CA . LYS D 1 239 ? 16.85418 3.43357 -43.70277 1.000 35.00115 230 LYS D CA 1
ATOM 8941 C C . LYS D 1 239 ? 15.42497 2.95831 -43.48734 1.000 33.90131 230 LYS D C 1
ATOM 8942 O O . LYS D 1 239 ? 14.47445 3.56814 -43.97842 1.000 33.78975 230 LYS D O 1
ATOM 8948 N N . ASN D 1 240 ? 15.28294 1.87223 -42.73993 1.000 29.69930 231 ASN D N 1
ATOM 8949 C CA . ASN D 1 240 ? 13.96704 1.34673 -42.44407 1.000 31.49633 231 ASN D CA 1
ATOM 8950 C C . ASN D 1 240 ? 13.37025 2.06091 -41.24044 1.000 33.89898 231 ASN D C 1
ATOM 8951 O O . ASN D 1 240 ? 14.07788 2.47446 -40.31483 1.000 28.90544 231 ASN D O 1
ATOM 8956 N N . PHE D 1 241 ? 12.05179 2.20702 -41.26798 1.000 29.43349 232 PHE D N 1
ATOM 8957 C CA . PHE D 1 241 ? 11.31545 2.84064 -40.19169 1.000 30.18642 232 PHE D CA 1
ATOM 8958 C C . PHE D 1 241 ? 10.46177 1.80789 -39.47321 1.000 29.69582 232 PHE D C 1
ATOM 8959 O O . PHE D 1 241 ? 10.07033 0.79023 -40.04920 1.000 33.82158 232 PHE D O 1
ATOM 8967 N N . ASN D 1 242 ? 10.18260 2.07755 -38.20786 1.000 29.34825 233 ASN D N 1
ATOM 8968 C CA . ASN D 1 242 ? 9.24069 1.31252 -37.41232 1.000 26.60619 233 ASN D CA 1
ATOM 8969 C C . ASN D 1 242 ? 8.16740 2.28469 -36.94859 1.000 29.08747 233 ASN D C 1
ATOM 8970 O O . ASN D 1 242 ? 8.37094 3.50203 -36.97138 1.000 25.02152 233 ASN D O 1
ATOM 8975 N N . MET D 1 243 ? 7.01836 1.76750 -36.50995 1.000 31.65631 234 MET D N 1
ATOM 8976 C CA . MET D 1 243 ? 5.94400 2.68333 -36.15090 1.000 26.60026 234 MET D CA 1
ATOM 8977 C C . MET D 1 243 ? 5.19571 2.21151 -34.91669 1.000 28.69205 234 MET D C 1
ATOM 8978 O O . MET D 1 243 ? 5.22016 1.03123 -34.56469 1.000 29.75152 234 MET D O 1
ATOM 8983 N N . ARG D 1 244 ? 4.54774 3.17912 -34.24712 1.000 26.96456 235 ARG D N 1
ATOM 8984 C CA . ARG D 1 244 ? 3.56971 2.94059 -33.19472 1.000 26.10766 235 ARG D CA 1
ATOM 8985 C C . ARG D 1 244 ? 2.36038 3.82763 -33.44583 1.000 28.01131 235 ARG D C 1
ATOM 8986 O O . ARG D 1 244 ? 2.47592 4.86850 -34.09302 1.000 31.65143 235 ARG D O 1
ATOM 8994 N N . TRP D 1 245 ? 1.19518 3.41897 -32.94713 1.000 25.75477 236 TRP D N 1
ATOM 8995 C CA . TRP D 1 245 ? 0.09039 4.36654 -32.80477 1.000 25.58683 236 TRP D CA 1
ATOM 8996 C C . TRP D 1 245 ? -0.73325 3.94662 -31.60036 1.000 26.90171 236 TRP D C 1
ATOM 8997 O O . TRP D 1 245 ? -1.47084 2.95671 -31.65335 1.000 27.04549 236 TRP D O 1
ATOM 9008 N N . ILE D 1 246 ? -0.62676 4.72054 -30.52908 1.000 31.09184 237 ILE D N 1
ATOM 9009 C CA . ILE D 1 246 ? -1.30325 4.40549 -29.27989 1.000 27.63400 237 ILE D CA 1
ATOM 9010 C C . ILE D 1 246 ? -2.64886 5.11702 -29.17335 1.000 26.62947 237 ILE D C 1
ATOM 9011 O O . ILE D 1 246 ? -3.54051 4.61754 -28.47533 1.000 27.16205 237 ILE D O 1
ATOM 9016 N N . ALA D 1 247 ? -2.82960 6.24129 -29.87183 1.000 28.81048 238 ALA D N 1
ATOM 9017 C CA . ALA D 1 247 ? -4.01044 7.10117 -29.78377 1.000 29.19102 238 ALA D CA 1
ATOM 9018 C C . ALA D 1 247 ? -4.17374 7.74873 -28.39875 1.000 30.60540 238 ALA D C 1
ATOM 9019 O O . ALA D 1 247 ? -5.28293 8.17837 -28.02257 1.000 29.67753 238 ALA D O 1
ATOM 9021 N N . SER D 1 248 ? -3.07468 7.84326 -27.64898 1.000 32.10657 239 SER D N 1
ATOM 9022 C CA . SER D 1 248 ? -2.89931 8.78255 -26.53896 1.000 26.87129 239 SER D CA 1
ATOM 9023 C C . SER D 1 248 ? -1.73034 9.67107 -26.92943 1.000 32.19499 239 SER D C 1
ATOM 9024 O O . SER D 1 248 ? -0.58673 9.20094 -26.99892 1.000 31.06917 239 SER D O 1
ATOM 9027 N N . MET D 1 249 ? -1.99772 10.93849 -27.22293 1.000 28.66380 240 MET D N 1
ATOM 9028 C CA . MET D 1 249 ? -0.89450 11.78737 -27.64887 1.000 26.12776 240 MET D CA 1
ATOM 9029 C C . MET D 1 249 ? 0.19948 11.85996 -26.58776 1.000 28.89544 240 MET D C 1
ATOM 9030 O O . MET D 1 249 ? 1.39005 11.92463 -26.92504 1.000 30.07855 240 MET D O 1
ATOM 9035 N N . VAL D 1 250 ? -0.16560 11.84165 -25.29413 1.000 29.31329 241 VAL D N 1
ATOM 9036 C CA A VAL D 1 250 ? 0.86839 11.92792 -24.25769 0.634 27.87963 241 VAL D CA 1
ATOM 9037 C CA B VAL D 1 250 ? 0.85683 11.92877 -24.25943 0.366 29.95935 241 VAL D CA 1
ATOM 9038 C C . VAL D 1 250 ? 1.78871 10.72297 -24.32373 1.000 27.81561 241 VAL D C 1
ATOM 9039 O O . VAL D 1 250 ? 2.99711 10.84032 -24.10477 1.000 27.84785 241 VAL D O 1
ATOM 9046 N N . ALA D 1 251 ? 1.24380 9.54873 -24.62777 1.000 24.84041 242 ALA D N 1
ATOM 9047 C CA . ALA D 1 251 ? 2.08355 8.36126 -24.65804 1.000 23.52901 242 ALA D CA 1
ATOM 9048 C C . ALA D 1 251 ? 3.01750 8.38993 -25.85218 1.000 28.58666 242 ALA D C 1
ATOM 9049 O O . ALA D 1 251 ? 4.19717 8.04406 -25.72650 1.000 29.36655 242 ALA D O 1
ATOM 9051 N N . ASP D 1 252 ? 2.52177 8.80772 -27.02151 1.000 27.28737 243 ASP D N 1
ATOM 9052 C CA . ASP D 1 252 ? 3.39685 8.84849 -28.18671 1.000 28.02489 243 ASP D CA 1
ATOM 9053 C C . ASP D 1 252 ? 4.48059 9.90755 -28.01193 1.000 28.93340 243 ASP D C 1
ATOM 9054 O O . ASP D 1 252 ? 5.66476 9.64405 -28.25114 1.000 28.31485 243 ASP D O 1
ATOM 9059 N N . VAL D 1 253 ? 4.10826 11.09008 -27.52583 1.000 30.41409 244 VAL D N 1
ATOM 9060 C CA . VAL D 1 253 ? 5.10596 12.12656 -27.34061 1.000 24.82075 244 VAL D CA 1
ATOM 9061 C C . VAL D 1 253 ? 6.05569 11.73737 -26.22485 1.000 29.74575 244 VAL D C 1
ATOM 9062 O O . VAL D 1 253 ? 7.25302 12.08347 -26.26399 1.000 30.32061 244 VAL D O 1
ATOM 9066 N N . HIS D 1 254 ? 5.55896 10.99933 -25.21921 1.000 26.73312 245 HIS D N 1
ATOM 9067 C CA . HIS D 1 254 ? 6.43926 10.61587 -24.11660 1.000 27.08095 245 HIS D CA 1
ATOM 9068 C C . HIS D 1 254 ? 7.54636 9.69935 -24.60399 1.000 25.79447 245 HIS D C 1
ATOM 9069 O O . HIS D 1 254 ? 8.68878 9.80027 -24.14867 1.000 29.12080 245 HIS D O 1
ATOM 9076 N N . ARG D 1 255 ? 7.21919 8.79137 -25.52758 1.000 25.59365 246 ARG D N 1
ATOM 9077 C CA . ARG D 1 255 ? 8.23649 7.96157 -26.16532 1.000 24.97456 246 ARG D CA 1
ATOM 9078 C C . ARG D 1 255 ? 9.23935 8.82337 -26.91251 1.000 26.87295 246 ARG D C 1
ATOM 9079 O O . ARG D 1 255 ? 10.45091 8.57074 -26.86845 1.000 27.79445 246 ARG D O 1
ATOM 9087 N N . ILE D 1 256 ? 8.75095 9.85266 -27.60174 1.000 27.56417 247 ILE D N 1
ATOM 9088 C CA . ILE D 1 256 ? 9.63178 10.70233 -28.38617 1.000 28.04493 247 ILE D CA 1
ATOM 9089 C C . ILE D 1 256 ? 10.57473 11.46792 -27.47852 1.000 27.48408 247 ILE D C 1
ATOM 9090 O O . ILE D 1 256 ? 11.77702 11.54618 -27.74473 1.000 26.00055 247 ILE D O 1
ATOM 9095 N N . LEU D 1 257 ? 10.05465 11.98492 -26.35754 1.000 30.02097 248 LEU D N 1
ATOM 9096 C CA . LEU D 1 257 ? 10.89810 12.68653 -25.39283 1.000 31.42824 248 LEU D CA 1
ATOM 9097 C C . LEU D 1 257 ? 11.92789 11.75215 -24.77436 1.000 30.16733 248 LEU D C 1
ATOM 9098 O O . LEU D 1 257 ? 13.02296 12.18849 -24.40011 1.000 28.03448 248 LEU D O 1
ATOM 9103 N N . THR D 1 258 ? 11.60937 10.45888 -24.69550 1.000 31.60752 249 THR D N 1
ATOM 9104 C CA . THR D 1 258 ? 12.55103 9.51574 -24.10712 1.000 30.43958 249 THR D CA 1
ATOM 9105 C C . THR D 1 258 ? 13.58875 9.05735 -25.12683 1.000 28.81207 249 THR D C 1
ATOM 9106 O O . THR D 1 258 ? 14.77629 8.98938 -24.80924 1.000 31.05484 249 THR D O 1
ATOM 9110 N N . ARG D 1 259 ? 13.17706 8.75264 -26.36901 1.000 33.77061 250 ARG D N 1
ATOM 9111 C CA . ARG D 1 259 ? 14.13353 8.14048 -27.28580 1.000 32.33864 250 ARG D CA 1
ATOM 9112 C C . ARG D 1 259 ? 14.03195 8.60171 -28.74207 1.000 33.10516 250 ARG D C 1
ATOM 9113 O O . ARG D 1 259 ? 14.56773 7.92572 -29.62560 1.000 32.43291 250 ARG D O 1
ATOM 9121 N N . GLY D 1 260 ? 13.38712 9.72894 -29.02723 1.000 30.40771 251 GLY D N 1
ATOM 9122 C CA . GLY D 1 260 ? 13.28627 10.21708 -30.38362 1.000 25.43886 251 GLY D CA 1
ATOM 9123 C C . GLY D 1 260 ? 12.09014 9.63931 -31.11712 1.000 29.74181 251 GLY D C 1
ATOM 9124 O O . GLY D 1 260 ? 11.37596 8.75399 -30.63577 1.000 30.06511 251 GLY D O 1
ATOM 9125 N N . GLY D 1 261 ? 11.85128 10.17940 -32.30122 1.000 25.04085 252 GLY D N 1
ATOM 9126 C CA . GLY D 1 261 ? 10.70908 9.79691 -33.10371 1.000 26.59565 252 GLY D CA 1
ATOM 9127 C C . GLY D 1 261 ? 9.97214 11.01337 -33.62034 1.000 26.37542 252 GLY D C 1
ATOM 9128 O O . GLY D 1 261 ? 10.28705 12.15441 -33.29321 1.000 27.81270 252 GLY D O 1
ATOM 9129 N N . ILE D 1 262 ? 8.98700 10.74550 -34.47149 1.000 26.10158 253 ILE D N 1
ATOM 9130 C CA . ILE D 1 262 ? 8.11104 11.79233 -34.98570 1.000 27.69494 253 ILE D CA 1
ATOM 9131 C C . ILE D 1 262 ? 6.66332 11.36585 -34.78212 1.000 25.46096 253 ILE D C 1
ATOM 9132 O O . ILE D 1 262 ? 6.32106 10.18134 -34.89833 1.000 23.74426 253 ILE D O 1
ATOM 9137 N N . PHE D 1 263 ? 5.83088 12.33578 -34.42916 1.000 24.67670 254 PHE D N 1
ATOM 9138 C CA . PHE D 1 263 ? 4.39883 12.15107 -34.20430 1.000 25.11918 254 PHE D CA 1
ATOM 9139 C C . PHE D 1 263 ? 3.66990 13.04096 -35.19561 1.000 28.11475 254 PHE D C 1
ATOM 9140 O O . PHE D 1 263 ? 3.96738 14.23965 -35.28580 1.000 27.16780 254 PHE D O 1
ATOM 9148 N N . ILE D 1 264 ? 2.73111 12.47846 -35.95057 1.000 28.42175 255 ILE D N 1
ATOM 9149 C CA . ILE D 1 264 ? 2.03394 13.26349 -36.96415 1.000 27.68772 255 ILE D CA 1
ATOM 9150 C C . ILE D 1 264 ? 0.53829 13.01609 -36.84570 1.000 25.79513 255 ILE D C 1
ATOM 9151 O O . ILE D 1 264 ? 0.09326 11.86620 -36.86244 1.000 25.55494 255 ILE D O 1
ATOM 9156 N N . TYR D 1 265 ? -0.22841 14.09345 -36.69940 1.000 27.76510 256 TYR D N 1
ATOM 9157 C CA . TYR D 1 265 ? -1.66876 14.07057 -36.94365 1.000 31.67038 256 TYR D CA 1
ATOM 9158 C C . TYR D 1 265 ? -1.92623 15.19558 -37.92981 1.000 30.51353 256 TYR D C 1
ATOM 9159 O O . TYR D 1 265 ? -2.02516 16.36962 -37.52786 1.000 29.13314 256 TYR D O 1
ATOM 9168 N N . PRO D 1 266 ? -1.98721 14.89034 -39.21686 1.000 30.98848 257 PRO D N 1
ATOM 9169 C CA . PRO D 1 266 ? -2.03321 15.94064 -40.23253 1.000 30.87918 257 PRO D CA 1
ATOM 9170 C C . PRO D 1 266 ? -3.47616 16.29533 -40.55487 1.000 31.95824 257 PRO D C 1
ATOM 9171 O O . PRO D 1 266 ? -4.42080 15.66091 -40.07771 1.000 33.78728 257 PRO D O 1
ATOM 9175 N N . TRP D 1 267 ? -3.61962 17.33708 -41.37741 1.000 35.90549 258 TRP D N 1
ATOM 9176 C CA . TRP D 1 267 ? -4.87418 17.60440 -42.06121 1.000 35.56516 258 TRP D CA 1
ATOM 9177 C C . TRP D 1 267 ? -5.32618 16.35869 -42.81271 1.000 37.71908 258 TRP D C 1
ATOM 9178 O O . TRP D 1 267 ? -4.50241 15.56302 -43.28049 1.000 36.35422 258 TRP D O 1
ATOM 9189 N N . ASP D 1 268 ? -6.64272 16.16712 -42.90535 1.000 35.41574 259 ASP D N 1
ATOM 9190 C CA . ASP D 1 268 ? -7.17463 15.11536 -43.76101 1.000 38.45568 259 ASP D CA 1
ATOM 9191 C C . ASP D 1 268 ? -8.52167 15.56868 -44.31370 1.000 41.13631 259 ASP D C 1
ATOM 9192 O O . ASP D 1 268 ? -9.10023 16.56597 -43.86657 1.000 40.83162 259 ASP D O 1
ATOM 9197 N N . LYS D 1 269 ? -9.00741 14.84361 -45.32103 1.000 41.02751 260 LYS D N 1
ATOM 9198 C CA . LYS D 1 269 ? -10.22784 15.23324 -46.01557 1.000 44.51876 260 LYS D CA 1
ATOM 9199 C C . LYS D 1 269 ? -11.51012 14.66790 -45.39529 1.000 47.69293 260 LYS D C 1
ATOM 9200 O O . LYS D 1 269 ? -12.58190 14.83630 -45.99013 1.000 46.71307 260 LYS D O 1
ATOM 9206 N N . LYS D 1 270 ? -11.44436 14.00182 -44.23552 1.000 43.55871 261 LYS D N 1
ATOM 9207 C CA . LYS D 1 270 ? -12.67771 13.46996 -43.64903 1.000 43.25938 261 LYS D CA 1
ATOM 9208 C C . LYS D 1 270 ? -13.62892 14.58880 -43.24024 1.000 49.32695 261 LYS D C 1
ATOM 9209 O O . LYS D 1 270 ? -14.84122 14.49350 -43.46010 1.000 55.50341 261 LYS D O 1
ATOM 9215 N N . ASP D 1 271 ? -13.10031 15.65307 -42.64757 1.000 55.98672 262 ASP D N 1
ATOM 9216 C CA . ASP D 1 271 ? -13.85857 16.85836 -42.31880 1.000 61.34795 262 ASP D CA 1
ATOM 9217 C C . ASP D 1 271 ? -13.09086 18.02364 -42.92146 1.000 69.42919 262 ASP D C 1
ATOM 9218 O O . ASP D 1 271 ? -12.25934 18.64503 -42.24681 1.000 69.35146 262 ASP D O 1
ATOM 9223 N N . PRO D 1 272 ? -13.35113 18.36081 -44.18599 1.000 89.88289 263 PRO D N 1
ATOM 9224 C CA . PRO D 1 272 ? -12.46843 19.31544 -44.87554 1.000 90.62625 263 PRO D CA 1
ATOM 9225 C C . PRO D 1 272 ? -12.44649 20.68987 -44.23117 1.000 93.34933 263 PRO D C 1
ATOM 9226 O O . PRO D 1 272 ? -11.41851 21.37726 -44.30000 1.000 92.22125 263 PRO D O 1
ATOM 9230 N N . SER D 1 273 ? -13.55113 21.10796 -43.60440 1.000 74.38341 264 SER D N 1
ATOM 9231 C CA . SER D 1 273 ? -13.55921 22.35711 -42.85035 1.000 73.09398 264 SER D CA 1
ATOM 9232 C C . SER D 1 273 ? -12.46198 22.38017 -41.78616 1.000 74.75459 264 SER D C 1
ATOM 9233 O O . SER D 1 273 ? -11.76472 23.39014 -41.62425 1.000 70.28854 264 SER D O 1
ATOM 9236 N N . LYS D 1 274 ? -12.29818 21.27425 -41.05152 1.000 67.18446 265 LYS D N 1
ATOM 9237 C CA . LYS D 1 274 ? -11.36704 21.22437 -39.92801 1.000 61.40684 265 LYS D CA 1
ATOM 9238 C C . LYS D 1 274 ? -9.92177 21.26756 -40.41046 1.000 57.29229 265 LYS D C 1
ATOM 9239 O O . LYS D 1 274 ? -9.51991 20.49019 -41.28476 1.000 56.89899 265 LYS D O 1
ATOM 9245 N N . ALA D 1 275 ? -9.13949 22.18610 -39.83737 1.000 51.54387 266 ALA D N 1
ATOM 9246 C CA . ALA D 1 275 ? -7.73252 22.29892 -40.20063 1.000 46.61045 266 ALA D CA 1
ATOM 9247 C C . ALA D 1 275 ? -6.90524 21.13762 -39.67067 1.000 45.36787 266 ALA D C 1
ATOM 9248 O O . ALA D 1 275 ? -5.80419 20.89195 -40.17417 1.000 45.85185 266 ALA D O 1
ATOM 9250 N N . GLY D 1 276 ? -7.40698 20.41530 -38.68079 1.000 46.24754 267 GLY D N 1
ATOM 9251 C CA . GLY D 1 276 ? -6.66242 19.30165 -38.13068 1.000 38.31090 267 GLY D CA 1
ATOM 9252 C C . GLY D 1 276 ? -7.51324 18.60318 -37.10095 1.000 44.59320 267 GLY D C 1
ATOM 9253 O O . GLY D 1 276 ? -8.69003 18.92155 -36.93271 1.000 46.24894 267 GLY D O 1
ATOM 9254 N N . LYS D 1 277 ? -6.90788 17.63740 -36.41153 1.000 42.15747 268 LYS D N 1
ATOM 9255 C CA . LYS D 1 277 ? -7.59384 16.96285 -35.32146 1.000 40.02505 268 LYS D CA 1
ATOM 9256 C C . LYS D 1 277 ? -7.25796 17.57532 -33.97115 1.000 38.23741 268 LYS D C 1
ATOM 9257 O O . LYS D 1 277 ? -8.15526 17.92085 -33.21144 1.000 32.35808 268 LYS D O 1
ATOM 9263 N N . LEU D 1 278 ? -5.97311 17.73819 -33.67311 1.000 37.97738 269 LEU D N 1
ATOM 9264 C CA . LEU D 1 278 ? -5.56135 18.24219 -32.37273 1.000 33.82116 269 LEU D CA 1
ATOM 9265 C C . LEU D 1 278 ? -5.83235 19.73951 -32.26318 1.000 35.62167 269 LEU D C 1
ATOM 9266 O O . LEU D 1 278 ? -5.81758 20.47838 -33.25465 1.000 35.34242 269 LEU D O 1
ATOM 9271 N N . ARG D 1 279 ? -6.06694 20.18603 -31.03322 1.000 33.76479 270 ARG D N 1
ATOM 9272 C CA . ARG D 1 279 ? -6.35967 21.58260 -30.76136 1.000 33.34343 270 ARG D CA 1
ATOM 9273 C C . ARG D 1 279 ? -5.07835 22.36475 -30.52646 1.000 29.74196 270 ARG D C 1
ATOM 9274 O O . ARG D 1 279 ? -4.16611 21.90582 -29.83144 1.000 31.95440 270 ARG D O 1
ATOM 9282 N N . LEU D 1 280 ? -5.02220 23.55476 -31.11271 1.000 30.81790 271 LEU D N 1
ATOM 9283 C CA . LEU D 1 280 ? -3.84068 24.40105 -30.98621 1.000 35.22652 271 LEU D CA 1
ATOM 9284 C C . LEU D 1 280 ? -3.54403 24.75598 -29.52597 1.000 34.09273 271 LEU D C 1
ATOM 9285 O O . LEU D 1 280 ? -2.40275 24.63318 -29.06170 1.000 33.99176 271 LEU D O 1
ATOM 9290 N N . MET D 1 281 ? -4.56233 25.20875 -28.78939 1.000 33.46233 272 MET D N 1
ATOM 9291 C CA . MET D 1 281 ? -4.34669 25.79468 -27.46696 1.000 33.97905 272 MET D CA 1
ATOM 9292 C C . MET D 1 281 ? -4.13520 24.74213 -26.37968 1.000 34.41894 272 MET D C 1
ATOM 9293 O O . MET D 1 281 ? -3.36911 24.97330 -25.43870 1.000 32.16693 272 MET D O 1
ATOM 9298 N N . TYR D 1 282 ? -4.83883 23.60821 -26.46608 1.000 33.80273 273 TYR D N 1
ATOM 9299 C CA . TYR D 1 282 ? -4.86123 22.60545 -25.40731 1.000 32.33678 273 TYR D CA 1
ATOM 9300 C C . TYR D 1 282 ? -3.88072 21.46546 -25.62739 1.000 34.70725 273 TYR D C 1
ATOM 9301 O O . TYR D 1 282 ? -3.56228 20.75757 -24.66749 1.000 32.10445 273 TYR D O 1
ATOM 9310 N N . GLU D 1 283 ? -3.45435 21.22556 -26.86708 1.000 31.03975 274 GLU D N 1
ATOM 9311 C CA . GLU D 1 283 ? -2.62587 20.06961 -27.18201 1.000 32.25177 274 GLU D CA 1
ATOM 9312 C C . GLU D 1 283 ? -1.36286 20.43626 -27.96775 1.000 30.06142 274 GLU D C 1
ATOM 9313 O O . GLU D 1 283 ? -0.24673 20.14902 -27.52837 1.000 29.65190 274 GLU D O 1
ATOM 9319 N N . ALA D 1 284 ? -1.51796 21.08933 -29.11909 1.000 30.36917 275 ALA D N 1
ATOM 9320 C CA . ALA D 1 284 ? -0.36665 21.37244 -29.97339 1.000 29.74702 275 ALA D CA 1
ATOM 9321 C C . ALA D 1 284 ? 0.63273 22.30201 -29.28036 1.000 29.32134 275 ALA D C 1
ATOM 9322 O O . ALA D 1 284 ? 1.82218 21.98449 -29.17612 1.000 27.80138 275 ALA D O 1
ATOM 9324 N N . ASN D 1 285 ? 0.16676 23.44762 -28.77705 1.000 31.24745 276 ASN D N 1
ATOM 9325 C CA . ASN D 1 285 ? 1.09168 24.40997 -28.17870 1.000 29.40351 276 ASN D CA 1
ATOM 9326 C C . ASN D 1 285 ? 1.81344 23.88229 -26.94357 1.000 27.64351 276 ASN D C 1
ATOM 9327 O O . ASN D 1 285 ? 3.04507 24.03095 -26.87129 1.000 28.89256 276 ASN D O 1
ATOM 9332 N N . PRO D 1 286 ? 1.15093 23.29467 -25.94377 1.000 30.50155 277 PRO D N 1
ATOM 9333 C CA . PRO D 1 286 ? 1.90918 22.83779 -24.76474 1.000 27.62383 277 PRO D CA 1
ATOM 9334 C C . PRO D 1 286 ? 2.87418 21.71467 -25.11098 1.000 27.27450 277 PRO D C 1
ATOM 9335 O O . PRO D 1 286 ? 4.03623 21.73738 -24.70767 1.000 27.71913 277 PRO D O 1
ATOM 9339 N N . MET D 1 287 ? 2.41466 20.72825 -25.87861 1.000 31.72815 278 MET D N 1
ATOM 9340 C CA . MET D 1 287 ? 3.31905 19.66163 -26.29457 1.000 27.08400 278 MET D CA 1
ATOM 9341 C C . MET D 1 287 ? 4.41174 20.19589 -27.19831 1.000 27.46373 278 MET D C 1
ATOM 9342 O O . MET D 1 287 ? 5.55668 19.74631 -27.12204 1.000 29.33545 278 MET D O 1
ATOM 9347 N N . GLY D 1 288 ? 4.08868 21.17677 -28.04363 1.000 27.92414 279 GLY D N 1
ATOM 9348 C CA . GLY D 1 288 ? 5.11266 21.76431 -28.89028 1.000 28.35148 279 GLY D CA 1
ATOM 9349 C C . GLY D 1 288 ? 6.22228 22.42076 -28.09298 1.000 30.85195 279 GLY D C 1
ATOM 9350 O O . GLY D 1 288 ? 7.39961 22.32183 -28.44943 1.000 31.10442 279 GLY D O 1
ATOM 9351 N N . LEU D 1 289 ? 5.86333 23.10083 -27.00566 1.000 29.60556 280 LEU D N 1
ATOM 9352 C CA . LEU D 1 289 ? 6.86791 23.76609 -26.18560 1.000 30.09330 280 LEU D CA 1
ATOM 9353 C C . LEU D 1 289 ? 7.77371 22.75024 -25.50858 1.000 29.29918 280 LEU D C 1
ATOM 9354 O O . LEU D 1 289 ? 9.00618 22.89169 -25.51577 1.000 30.89540 280 LEU D O 1
ATOM 9359 N N . LEU D 1 290 ? 7.17538 21.71106 -24.92896 1.000 27.00640 281 LEU D N 1
ATOM 9360 C CA . LEU D 1 290 ? 7.95038 20.64985 -24.29769 1.000 27.45146 281 LEU D CA 1
ATOM 9361 C C . LEU D 1 290 ? 8.92084 20.01425 -25.29412 1.000 29.80010 281 LEU D C 1
ATOM 9362 O O . LEU D 1 290 ? 10.08104 19.74224 -24.95848 1.000 27.48797 281 LEU D O 1
ATOM 9367 N N . VAL D 1 291 ? 8.45888 19.76661 -26.52185 1.000 26.48281 282 VAL D N 1
ATOM 9368 C CA . VAL D 1 291 ? 9.31371 19.14762 -27.52790 1.000 29.39308 282 VAL D CA 1
ATOM 9369 C C . VAL D 1 291 ? 10.43830 20.09802 -27.92506 1.000 29.72402 282 VAL D C 1
ATOM 9370 O O . VAL D 1 291 ? 11.60332 19.69275 -28.03285 1.000 28.78314 282 VAL D O 1
ATOM 9374 N N . GLU D 1 292 ? 10.12361 21.38443 -28.10723 1.000 28.23262 283 GLU D N 1
ATOM 9375 C CA . GLU D 1 292 ? 11.16646 22.34134 -28.48182 1.000 29.93745 283 GLU D CA 1
ATOM 9376 C C . GLU D 1 292 ? 12.18865 22.50921 -27.37403 1.000 30.45278 283 GLU D C 1
ATOM 9377 O O . GLU D 1 292 ? 13.39782 22.62649 -27.64016 1.000 29.25364 283 GLU D O 1
ATOM 9383 N N . GLN D 1 293 ? 11.72325 22.53714 -26.11997 1.000 30.96991 284 GLN D N 1
ATOM 9384 C CA . GLN D 1 293 ? 12.63953 22.68554 -25.00287 1.000 31.13055 284 GLN D CA 1
ATOM 9385 C C . GLN D 1 293 ? 13.48050 21.44406 -24.80786 1.000 29.44624 284 GLN D C 1
ATOM 9386 O O . GLN D 1 293 ? 14.41062 21.46736 -23.99649 1.000 31.55445 284 GLN D O 1
ATOM 9392 N N . ALA D 1 294 ? 13.14184 20.35618 -25.49912 1.000 26.45549 285 ALA D N 1
ATOM 9393 C CA . ALA D 1 294 ? 13.95743 19.15575 -25.52820 1.000 29.86708 285 ALA D CA 1
ATOM 9394 C C . ALA D 1 294 ? 14.73167 19.01638 -26.83206 1.000 28.49744 285 ALA D C 1
ATOM 9395 O O . ALA D 1 294 ? 15.24115 17.93334 -27.12402 1.000 27.87651 285 ALA D O 1
ATOM 9397 N N . GLY D 1 295 ? 14.85386 20.09332 -27.60488 1.000 28.42279 286 GLY D N 1
ATOM 9398 C CA . GLY D 1 295 ? 15.63678 20.07431 -28.83778 1.000 28.96706 286 GLY D CA 1
ATOM 9399 C C . GLY D 1 295 ? 14.91445 19.52160 -30.04869 1.000 31.62442 286 GLY D C 1
ATOM 9400 O O . GLY D 1 295 ? 15.55552 19.28028 -31.08130 1.000 32.30918 286 GLY D O 1
ATOM 9401 N N . GLY D 1 296 ? 13.60363 19.27340 -29.94166 1.000 26.96077 287 GLY D N 1
ATOM 9402 C CA . GLY D 1 296 ? 12.80654 18.83123 -31.06592 1.000 28.21577 287 GLY D CA 1
ATOM 9403 C C . GLY D 1 296 ? 12.17254 19.99927 -31.80901 1.000 30.60195 287 GLY D C 1
ATOM 9404 O O . GLY D 1 296 ? 12.37272 21.16975 -31.49355 1.000 28.71495 287 GLY D O 1
ATOM 9405 N N . ALA D 1 297 ? 11.35142 19.66147 -32.79735 1.000 30.40406 288 ALA D N 1
ATOM 9406 C CA . ALA D 1 297 ? 10.66195 20.67626 -33.57841 1.000 31.04378 288 ALA D CA 1
ATOM 9407 C C . ALA D 1 297 ? 9.16717 20.38778 -33.56800 1.000 30.53825 288 ALA D C 1
ATOM 9408 O O . ALA D 1 297 ? 8.74033 19.24760 -33.37211 1.000 30.74559 288 ALA D O 1
ATOM 9410 N N . ALA D 1 298 ? 8.37727 21.44883 -33.74788 1.000 33.15158 289 ALA D N 1
ATOM 9411 C CA . ALA D 1 298 ? 6.91815 21.38520 -33.66110 1.000 31.32724 289 ALA D CA 1
ATOM 9412 C C . ALA D 1 298 ? 6.33861 22.26171 -34.76499 1.000 31.91257 289 ALA D C 1
ATOM 9413 O O . ALA D 1 298 ? 6.27293 23.48117 -34.60495 1.000 31.91389 289 ALA D O 1
ATOM 9415 N N . TRP D 1 299 ? 5.90030 21.63902 -35.86189 1.000 33.48160 290 TRP D N 1
ATOM 9416 C CA . TRP D 1 299 ? 5.46910 22.33759 -37.06812 1.000 33.99199 290 TRP D CA 1
ATOM 9417 C C . TRP D 1 299 ? 4.14050 21.77416 -37.55069 1.000 33.22819 290 TRP D C 1
ATOM 9418 O O . TRP D 1 299 ? 3.76446 20.64683 -37.22330 1.000 33.06807 290 TRP D O 1
ATOM 9429 N N . THR D 1 300 ? 3.43529 22.57544 -38.35114 1.000 34.84171 291 THR D N 1
ATOM 9430 C CA . THR D 1 300 ? 2.17013 22.16913 -38.94502 1.000 33.92960 291 THR D CA 1
ATOM 9431 C C . THR D 1 300 ? 2.35296 21.35704 -40.20941 1.000 38.41909 291 THR D C 1
ATOM 9432 O O . THR D 1 300 ? 1.35215 21.02773 -40.85777 1.000 39.57238 291 THR D O 1
ATOM 9436 N N . GLY D 1 301 ? 3.59382 21.03480 -40.57445 1.000 35.87171 292 GLY D N 1
ATOM 9437 C CA . GLY D 1 301 ? 3.92203 20.62683 -41.91855 1.000 36.09951 292 GLY D CA 1
ATOM 9438 C C . GLY D 1 301 ? 4.34764 21.77031 -42.80749 1.000 37.32372 292 GLY D C 1
ATOM 9439 O O . GLY D 1 301 ? 5.00284 21.53985 -43.83084 1.000 38.42909 292 GLY D O 1
ATOM 9440 N N . ARG D 1 302 ? 4.01243 23.00196 -42.42457 1.000 38.50251 293 ARG D N 1
ATOM 9441 C CA . ARG D 1 302 ? 4.36621 24.17697 -43.20734 1.000 39.33852 293 ARG D CA 1
ATOM 9442 C C . ARG D 1 302 ? 4.85404 25.35375 -42.37493 1.000 41.81221 293 ARG D C 1
ATOM 9443 O O . ARG D 1 302 ? 5.58285 26.19219 -42.91371 1.000 45.61864 293 ARG D O 1
ATOM 9451 N N . GLU D 1 303 ? 4.52485 25.45169 -41.08895 1.000 36.77299 294 GLU D N 1
ATOM 9452 C CA . GLU D 1 303 ? 4.99971 26.58155 -40.30609 1.000 38.19071 294 GLU D CA 1
ATOM 9453 C C . GLU D 1 303 ? 5.16579 26.14593 -38.85500 1.000 35.68526 294 GLU D C 1
ATOM 9454 O O . GLU D 1 303 ? 4.65611 25.10538 -38.43499 1.000 34.42412 294 GLU D O 1
ATOM 9460 N N . ARG D 1 304 ? 5.88996 26.96515 -38.09592 1.000 36.34520 295 ARG D N 1
ATOM 9461 C CA . ARG D 1 304 ? 6.18341 26.67914 -36.69454 1.000 35.29990 295 ARG D CA 1
ATOM 9462 C C . ARG D 1 304 ? 4.92599 26.82668 -35.83272 1.000 35.81628 295 ARG D C 1
ATOM 9463 O O . ARG D 1 304 ? 4.26561 27.86947 -35.85400 1.000 38.13552 295 ARG D O 1
ATOM 9471 N N . ILE D 1 305 ? 4.59009 25.78663 -35.06719 1.000 36.39349 296 ILE D N 1
ATOM 9472 C CA . ILE D 1 305 ? 3.31537 25.79442 -34.33907 1.000 36.09937 296 ILE D CA 1
ATOM 9473 C C . ILE D 1 305 ? 3.25700 26.94618 -33.33612 1.000 35.72387 296 ILE D C 1
ATOM 9474 O O . ILE D 1 305 ? 2.24921 27.65652 -33.24741 1.000 38.49245 296 ILE D O 1
ATOM 9479 N N . LEU D 1 306 ? 4.33895 27.17731 -32.59470 1.000 35.09579 297 LEU D N 1
ATOM 9480 C CA . LEU D 1 306 ? 4.29360 28.13217 -31.49147 1.000 37.95147 297 LEU D CA 1
ATOM 9481 C C . LEU D 1 306 ? 4.18751 29.58246 -31.94856 1.000 40.04619 297 LEU D C 1
ATOM 9482 O O . LEU D 1 306 ? 3.97293 30.46375 -31.10683 1.000 36.97349 297 LEU D O 1
ATOM 9487 N N . ASP D 1 307 ? 4.32121 29.85428 -33.24904 1.000 40.54562 298 ASP D N 1
ATOM 9488 C CA . ASP D 1 307 ? 4.18487 31.20496 -33.77360 1.000 40.88907 298 ASP D CA 1
ATOM 9489 C C . ASP D 1 307 ? 2.79546 31.50830 -34.32596 1.000 41.30880 298 ASP D C 1
ATOM 9490 O O . ASP D 1 307 ? 2.52414 32.66104 -34.69159 1.000 39.18819 298 ASP D O 1
ATOM 9495 N N . ILE D 1 308 ? 1.92003 30.51296 -34.41484 1.000 39.25498 299 ILE D N 1
ATOM 9496 C CA . ILE D 1 308 ? 0.57439 30.75057 -34.91880 1.000 42.48042 299 ILE D CA 1
ATOM 9497 C C . ILE D 1 308 ? -0.18541 31.62154 -33.93039 1.000 45.70046 299 ILE D C 1
ATOM 9498 O O . ILE D 1 308 ? -0.23778 31.32190 -32.72769 1.000 42.68026 299 ILE D O 1
ATOM 9503 N N . GLN D 1 309 ? -0.77767 32.70611 -34.43482 1.000 42.12700 300 GLN D N 1
ATOM 9504 C CA . GLN D 1 309 ? -1.70898 33.53012 -33.67278 1.000 46.56469 300 GLN D CA 1
ATOM 9505 C C . GLN D 1 309 ? -3.09254 32.89505 -33.72516 1.000 46.71219 300 GLN D C 1
ATOM 9506 O O . GLN D 1 309 ? -3.73388 32.90659 -34.78289 1.000 47.96144 300 GLN D O 1
ATOM 9512 N N . PRO D 1 310 ? -3.59212 32.34517 -32.62151 1.000 46.13572 301 PRO D N 1
ATOM 9513 C CA . PRO D 1 310 ? -4.87738 31.64354 -32.67617 1.000 47.97154 301 PRO D CA 1
ATOM 9514 C C . PRO D 1 310 ? -6.03649 32.59712 -32.91005 1.000 49.82513 301 PRO D C 1
ATOM 9515 O O . PRO D 1 310 ? -6.04135 33.74460 -32.45595 1.000 49.03850 301 PRO D O 1
ATOM 9519 N N . ASP D 1 311 ? -7.03486 32.09178 -33.62776 1.000 47.97995 302 ASP D N 1
ATOM 9520 C CA . ASP D 1 311 ? -8.23490 32.84358 -33.95791 1.000 50.09527 302 ASP D CA 1
ATOM 9521 C C . ASP D 1 311 ? -9.39296 32.50802 -33.04029 1.000 50.57013 302 ASP D C 1
ATOM 9522 O O . ASP D 1 311 ? -10.28743 33.33279 -32.85652 1.000 51.13948 302 ASP D O 1
ATOM 9527 N N . GLN D 1 312 ? -9.41247 31.29619 -32.50129 1.000 49.03577 303 GLN D N 1
ATOM 9528 C CA . GLN D 1 312 ? -10.48206 30.84891 -31.62995 1.000 49.80292 303 GLN D CA 1
ATOM 9529 C C . GLN D 1 312 ? -9.89720 29.86176 -30.63373 1.000 46.70771 303 GLN D C 1
ATOM 9530 O O . GLN D 1 312 ? -8.90467 29.18286 -30.92224 1.000 40.90574 303 GLN D O 1
ATOM 9536 N N . LEU D 1 313 ? -10.54094 29.77286 -29.46819 1.000 45.19445 304 LEU D N 1
ATOM 9537 C CA . LEU D 1 313 ? -9.97926 28.99647 -28.37121 1.000 43.19703 304 LEU D CA 1
ATOM 9538 C C . LEU D 1 313 ? -9.83216 27.52966 -28.74783 1.000 43.80518 304 LEU D C 1
ATOM 9539 O O . LEU D 1 313 ? -8.86210 26.88162 -28.33711 1.000 38.86083 304 LEU D O 1
ATOM 9544 N N . HIS D 1 314 ? -10.75007 27.00204 -29.56730 1.000 44.11428 305 HIS D N 1
ATOM 9545 C CA . HIS D 1 314 ? -10.76351 25.58629 -29.93249 1.000 46.35572 305 HIS D CA 1
ATOM 9546 C C . HIS D 1 314 ? -10.27783 25.33000 -31.36788 1.000 43.77487 305 HIS D C 1
ATOM 9547 O O . HIS D 1 314 ? -10.65146 24.33164 -31.99388 1.000 40.19892 305 HIS D O 1
ATOM 9554 N N . GLN D 1 315 ? -9.42586 26.21027 -31.88537 1.000 44.76269 306 GLN D N 1
ATOM 9555 C CA . GLN D 1 315 ? -8.85182 26.02908 -33.21291 1.000 41.91446 306 GLN D CA 1
ATOM 9556 C C . GLN D 1 315 ? -8.08117 24.71712 -33.30671 1.000 40.08847 306 GLN D C 1
ATOM 9557 O O . GLN D 1 315 ? -7.34656 24.33714 -32.38887 1.000 41.40434 306 GLN D O 1
ATOM 9563 N N . ARG D 1 316 ? -8.24798 24.02006 -34.42580 1.000 35.91985 307 ARG D N 1
ATOM 9564 C CA . ARG D 1 316 ? -7.48388 22.80932 -34.68542 1.000 39.04909 307 ARG D CA 1
ATOM 9565 C C . ARG D 1 316 ? -6.33056 23.13081 -35.62692 1.000 38.08210 307 ARG D C 1
ATOM 9566 O O . ARG D 1 316 ? -6.37286 24.09829 -36.39220 1.000 38.43179 307 ARG D O 1
ATOM 9574 N N . VAL D 1 317 ? -5.29467 22.30106 -35.56169 1.000 37.93602 308 VAL D N 1
ATOM 9575 C CA . VAL D 1 317 ? -4.07324 22.54991 -36.31358 1.000 31.49373 308 VAL D CA 1
ATOM 9576 C C . VAL D 1 317 ? -3.39609 21.21000 -36.58952 1.000 35.71723 308 VAL D C 1
ATOM 9577 O O . VAL D 1 317 ? -3.40781 20.31521 -35.72641 1.000 34.51713 308 VAL D O 1
ATOM 9581 N N . PRO D 1 318 ? -2.84378 20.99842 -37.78466 1.000 34.60110 309 PRO D N 1
ATOM 9582 C CA . PRO D 1 318 ? -2.04432 19.79063 -38.00996 1.000 34.22202 309 PRO D CA 1
ATOM 9583 C C . PRO D 1 318 ? -0.78136 19.82339 -37.16715 1.000 33.89206 309 PRO D C 1
ATOM 9584 O O . PRO D 1 318 ? -0.24123 20.88563 -36.85109 1.000 35.67204 309 PRO D O 1
ATOM 9588 N N . VAL D 1 319 ? -0.30146 18.64108 -36.80100 1.000 31.63349 310 VAL D N 1
ATOM 9589 C CA . VAL D 1 319 ? 0.80588 18.53591 -35.85758 1.000 32.58151 310 VAL D CA 1
ATOM 9590 C C . VAL D 1 319 ? 1.86757 17.56595 -36.37390 1.000 28.98604 310 VAL D C 1
ATOM 9591 O O . VAL D 1 319 ? 1.57675 16.38704 -36.60910 1.000 30.31984 310 VAL D O 1
ATOM 9595 N N . PHE D 1 320 ? 3.09604 18.06240 -36.52564 1.000 30.41038 311 PHE D N 1
ATOM 9596 C CA . PHE D 1 320 ? 4.29570 17.26897 -36.80097 1.000 30.44291 311 PHE D CA 1
ATOM 9597 C C . PHE D 1 320 ? 5.28534 17.57688 -35.67760 1.000 31.22291 311 PHE D C 1
ATOM 9598 O O . PHE D 1 320 ? 5.79971 18.69475 -35.60753 1.000 32.64116 311 PHE D O 1
ATOM 9606 N N . LEU D 1 321 ? 5.53857 16.60442 -34.78769 1.000 30.10885 312 LEU D N 1
ATOM 9607 C CA . LEU D 1 321 ? 6.34114 16.80121 -33.58683 1.000 25.46764 312 LEU D CA 1
ATOM 9608 C C . LEU D 1 321 ? 7.42660 15.74967 -33.48917 1.000 26.27452 312 LEU D C 1
ATOM 9609 O O . LEU D 1 321 ? 7.16502 14.56669 -33.72350 1.000 28.24120 312 LEU D O 1
ATOM 9614 N N . GLY D 1 322 ? 8.60840 16.16691 -33.02607 1.000 27.63860 313 GLY D N 1
ATOM 9615 C CA . GLY D 1 322 ? 9.62051 15.22049 -32.60730 1.000 22.61507 313 GLY D CA 1
ATOM 9616 C C . GLY D 1 322 ? 11.01740 15.55048 -33.06968 1.000 27.11501 313 GLY D C 1
ATOM 9617 O O . GLY D 1 322 ? 11.40067 16.72252 -33.11940 1.000 28.22227 313 GLY D O 1
ATOM 9618 N N . SER D 1 323 ? 11.79583 14.51406 -33.37015 1.000 27.00303 314 SER D N 1
ATOM 9619 C CA . SER D 1 323 ? 13.16462 14.69302 -33.83911 1.000 28.41785 314 SER D CA 1
ATOM 9620 C C . SER D 1 323 ? 13.22044 15.75745 -34.92806 1.000 32.02268 314 SER D C 1
ATOM 9621 O O . SER D 1 323 ? 12.48844 15.68962 -35.91644 1.000 30.96749 314 SER D O 1
ATOM 9624 N N . ARG D 1 324 ? 14.07012 16.76593 -34.71874 1.000 31.46808 315 ARG D N 1
ATOM 9625 C CA . ARG D 1 324 ? 13.98304 17.95715 -35.55236 1.000 33.94868 315 ARG D CA 1
ATOM 9626 C C . ARG D 1 324 ? 14.35415 17.67671 -37.01082 1.000 32.80991 315 ARG D C 1
ATOM 9627 O O . ARG D 1 324 ? 13.76081 18.27781 -37.91343 1.000 34.37392 315 ARG D O 1
ATOM 9635 N N . GLU D 1 325 ? 15.30204 16.76501 -37.26822 1.000 30.93615 316 GLU D N 1
ATOM 9636 C CA . GLU D 1 325 ? 15.65689 16.44559 -38.65112 1.000 32.54838 316 GLU D CA 1
ATOM 9637 C C . GLU D 1 325 ? 14.51478 15.74030 -39.36275 1.000 32.70486 316 GLU D C 1
ATOM 9638 O O . GLU D 1 325 ? 14.31896 15.92141 -40.57025 1.000 36.47181 316 GLU D O 1
ATOM 9644 N N . GLU D 1 326 ? 13.77280 14.90119 -38.64088 1.000 28.63552 317 GLU D N 1
ATOM 9645 C CA . GLU D 1 326 ? 12.67322 14.19509 -39.27429 1.000 32.99092 317 GLU D CA 1
ATOM 9646 C C . GLU D 1 326 ? 11.51552 15.13654 -39.53633 1.000 33.01612 317 GLU D C 1
ATOM 9647 O O . GLU D 1 326 ? 10.90922 15.08804 -40.61348 1.000 33.89954 317 GLU D O 1
ATOM 9653 N N . VAL D 1 327 ? 11.22427 16.03051 -38.58517 1.000 29.83430 318 VAL D N 1
ATOM 9654 C CA . VAL D 1 327 ? 10.20021 17.04552 -38.81459 1.000 30.37515 318 VAL D CA 1
ATOM 9655 C C . VAL D 1 327 ? 10.56630 17.90302 -40.01144 1.000 36.43287 318 VAL D C 1
ATOM 9656 O O . VAL D 1 327 ? 9.72438 18.17561 -40.87857 1.000 33.46953 318 VAL D O 1
ATOM 9660 N N . ALA D 1 328 ? 11.83569 18.33141 -40.08298 1.000 35.12410 319 ALA D N 1
ATOM 9661 C CA . ALA D 1 328 ? 12.30697 19.10329 -41.22595 1.000 35.73939 319 ALA D CA 1
ATOM 9662 C C . ALA D 1 328 ? 12.06505 18.35401 -42.52542 1.000 36.60697 319 ALA D C 1
ATOM 9663 O O . ALA D 1 328 ? 11.61372 18.94184 -43.51030 1.000 38.37689 319 ALA D O 1
ATOM 9665 N N . GLU D 1 329 ? 12.34157 17.05128 -42.54142 1.000 35.90595 320 GLU D N 1
ATOM 9666 C CA . GLU D 1 329 ? 12.10349 16.25618 -43.74105 1.000 35.53624 320 GLU D CA 1
ATOM 9667 C C . GLU D 1 329 ? 10.62328 16.26324 -44.11486 1.000 37.32619 320 GLU D C 1
ATOM 9668 O O . GLU D 1 329 ? 10.26808 16.45671 -45.28707 1.000 37.02547 320 GLU D O 1
ATOM 9674 N N . ALA D 1 330 ? 9.73900 16.05672 -43.12631 1.000 31.95439 321 ALA D N 1
ATOM 9675 C CA . ALA D 1 330 ? 8.30198 16.08731 -43.39859 1.000 35.83335 321 ALA D CA 1
ATOM 9676 C C . ALA D 1 330 ? 7.87368 17.44469 -43.95122 1.000 36.22226 321 ALA D C 1
ATOM 9677 O O . ALA D 1 330 ? 7.07558 17.51619 -44.89160 1.000 36.30085 321 ALA D O 1
ATOM 9679 N N . VAL D 1 331 ? 8.39709 18.52910 -43.37759 1.000 32.22288 322 VAL D N 1
ATOM 9680 C CA . VAL D 1 331 ? 8.09239 19.86985 -43.86005 1.000 37.08647 322 VAL D CA 1
ATOM 9681 C C . VAL D 1 331 ? 8.58004 20.06538 -45.29938 1.000 40.60046 322 VAL D C 1
ATOM 9682 O O . VAL D 1 331 ? 7.87434 20.65183 -46.13314 1.000 37.45543 322 VAL D O 1
ATOM 9686 N N . ARG D 1 332 ? 9.78641 19.57009 -45.61749 1.000 37.82603 323 ARG D N 1
ATOM 9687 C CA . ARG D 1 332 ? 10.30737 19.70544 -46.97720 1.000 36.58713 323 ARG D CA 1
ATOM 9688 C C . ARG D 1 332 ? 9.34990 19.10669 -48.00100 1.000 35.97369 323 ARG D C 1
ATOM 9689 O O . ARG D 1 332 ? 9.11459 19.70324 -49.05743 1.000 38.27684 323 ARG D O 1
ATOM 9697 N N . TYR D 1 333 ? 8.78472 17.93180 -47.70672 1.000 37.10259 324 TYR D N 1
ATOM 9698 C CA . TYR D 1 333 ? 7.82549 17.31613 -48.62238 1.000 39.67334 324 TYR D CA 1
ATOM 9699 C C . TYR D 1 333 ? 6.66885 18.25837 -48.94218 1.000 41.85836 324 TYR D C 1
ATOM 9700 O O . TYR D 1 333 ? 6.25305 18.37323 -50.10719 1.000 40.58176 324 TYR D O 1
ATOM 9709 N N . HIS D 1 334 ? 6.16336 18.96910 -47.92563 1.000 35.21793 325 HIS D N 1
ATOM 9710 C CA . HIS D 1 334 ? 5.02846 19.86224 -48.12856 1.000 37.68661 325 HIS D CA 1
ATOM 9711 C C . HIS D 1 334 ? 5.44542 21.12653 -48.87514 1.000 43.06564 325 HIS D C 1
ATOM 9712 O O . HIS D 1 334 ? 4.78587 21.53554 -49.83904 1.000 46.32023 325 HIS D O 1
ATOM 9719 N N . HIS D 1 335 ? 6.53599 21.76682 -48.45231 1.000 40.30045 326 HIS D N 1
ATOM 9720 C CA . HIS D 1 335 ? 6.98881 22.96130 -49.17227 1.000 41.45453 326 HIS D CA 1
ATOM 9721 C C . HIS D 1 335 ? 7.29966 22.65942 -50.63301 1.000 45.90401 326 HIS D C 1
ATOM 9722 O O . HIS D 1 335 ? 7.02596 23.48588 -51.51451 1.000 48.39784 326 HIS D O 1
ATOM 9729 N N . ALA D 1 336 ? 7.88705 21.49144 -50.91332 1.000 45.70754 327 ALA D N 1
ATOM 9730 C CA . ALA D 1 336 ? 8.17732 21.14132 -52.30347 1.000 45.69573 327 ALA D CA 1
ATOM 9731 C C . ALA D 1 336 ? 6.89092 20.94099 -53.08697 1.000 47.47075 327 ALA D C 1
ATOM 9732 O O . ALA D 1 336 ? 6.82277 21.27432 -54.27722 1.000 53.53584 327 ALA D O 1
ATOM 9734 N N . HIS D 1 337 ? 5.86545 20.37663 -52.44296 1.000 45.66449 328 HIS D N 1
ATOM 9735 C CA . HIS D 1 337 ? 4.57284 20.24893 -53.10653 1.000 50.76124 328 HIS D CA 1
ATOM 9736 C C . HIS D 1 337 ? 3.95352 21.61681 -53.39122 1.000 49.86570 328 HIS D C 1
ATOM 9737 O O . HIS D 1 337 ? 3.49476 21.87556 -54.50781 1.000 50.46632 328 HIS D O 1
ATOM 9744 N N . ASP D 1 338 ? 3.92388 22.50632 -52.39213 1.000 50.30324 329 ASP D N 1
ATOM 9745 C CA . ASP D 1 338 ? 3.32619 23.81822 -52.60743 1.000 50.01086 329 ASP D CA 1
ATOM 9746 C C . ASP D 1 338 ? 4.05628 24.61734 -53.66710 1.000 53.56090 329 ASP D C 1
ATOM 9747 O O . ASP D 1 338 ? 3.46339 25.51835 -54.26793 1.000 57.18324 329 ASP D O 1
ATOM 9752 N N . ASN D 1 339 ? 5.32166 24.31078 -53.91680 1.000 52.06632 330 ASN D N 1
ATOM 9753 C CA . ASN D 1 339 ? 6.09198 25.04561 -54.89919 1.000 54.13032 330 ASN D CA 1
ATOM 9754 C C . ASN D 1 339 ? 6.10752 24.36477 -56.25669 1.000 55.43588 330 ASN D C 1
ATOM 9755 O O . ASN D 1 339 ? 6.49368 24.99496 -57.24562 1.000 54.01913 330 ASN D O 1
ATOM 9760 N N . ALA D 1 340 ? 5.68707 23.10707 -56.32455 1.000 56.10019 331 ALA D N 1
ATOM 9761 C CA . ALA D 1 340 ? 5.55160 22.40763 -57.58901 1.000 54.35301 331 ALA D CA 1
ATOM 9762 C C . ALA D 1 340 ? 4.17169 22.73248 -58.14554 1.000 58.49161 331 ALA D C 1
ATOM 9763 O O . ALA D 1 340 ? 3.86883 22.44033 -59.29540 1.000 66.36401 331 ALA D O 1
#

Sequence (1294 aa):
HHMLTRFLIQEQHAGRINADLRQLIAVVARACTSISIAVSKGALGGVLQGEAQKKLDVISNEILLEANAWGGHLAACASEEEMDHSQPVPDIYPRGDFLLLFDPLDGSSNIDVNVSVGTIFSVLRCPTELPGDDAFLQPGSKQIAAGYCIYGPSTQLVLTVGHGTHAFTLDREKGEFVLTTENMQIPAATQEFAINMSNQRHWEAPMQAYVGDLLAGKEGTRGKNFNMRWIASMVADVHRILTRGGIFIYPWDKKDPSKAGKLRLMYEANPMGLLVEQAGGAAWTGRERILDIQPDQLHQRVPVVFLGSREEVAEAVRYHHAHDNAHHMLTRFLIQEQHHAGRINADLRQLIAVVARACTSISIAVSKGALGGVLQGEAQKKLDVISNEILLEANAWGGHLAACASEEEMDHSQPVPDIYPRGDFLLLFDPLDGSSNIDVNVSVGTIFSVLRCPTELPGDDAFLQPGSKQIAAGYCIYGPSTQLVLTVGHGTHAFTLDREKGEFVLTTENMQIPAATQEFAINMSNQRHWEAPMQAYVGDLLAGKEGTRGKNFNMRWIASMVVADVHRILTRGGIFIYPWDKKDPSKAGKLRLMYEANPMGLLVEQAGGAAWTGRERILDIQPDQLHQRVPVFLGSREEVAEAVRYHHAHDNAHHMLTRFLIQEQHAGRINADLRQLIAVVARACTSISIAVSKGALGGVLQGEAQKKLDVISNEILLEANAWGGHLAACASEEEMDHSQPVPDIYPRGDFLLLFDPLDGSSNIDVNVSVGTIFSVLRCPTPGDDAFLQPGSKQIAAGYCIYGPSTQLVLTVGHGTHAFTLDREKGEFVLTTENMQIPAATQEFAINMSNQRHWEAPMQAYVGDLLAGKEGTRGKNFNMRWIASMVADVHRILTRGGIFIYPWDKKDPSKAGKLRLMYEANPMGLLVEQAGGAAWTGRERILDIQPDQLHQRVPVFLGSREEVAEAVRYHHAHDNAHHMLTRFLIQEQHAGRINADLRQLIAVVARACTSISIAVSKGALGGVLQGEAQKKLDVISNEILLEANAWGGHLAACASEEEMDHHSQPVPDIYPRGDFLLLFDPLDGSSNIDVNVSVGTIFSVLRCPTELPGDDAFLQPGSKQIAAGYCIYGPSTQLVLTVGHGTHAFTLDREKGEFVLTTENMQIPAATQEFAINMSNQRHWEAPMQAYVGDLLAGKEGTRGKNFNMRWIASMVVADVHRILTRGGIFIYPWDKKDPSKAGKLRLMYEANPMGLLVEQAGGAAWTGRERILDIQPDQLHQRVPVFLGSREEVAEAVRYHHAHDNA

Foldseek 3Di:
DAFLLNVLVVCCVVVLDPPLVSQLVVLVLLLQLVVLVQLVCAVNNVCNPPSVQVVLVVSNCVSVLCSQVRRNLAQWEAELVDQWIGGHDPVGDHHFKYKYKHRWFLVVCSNPQAKIKIWMWIATQPVHPDTFVSLQAFLVRTQKIWMWIRHPWIWIWMDRPQAIWIWTQPPVVSTTHTDGGRQAFAQDDQEEEDDCVQLVFDDDLQNVLVVQQCCACVHDVNHHHDYDYRSRPCVVLVVRSHYWYKYWFADTNPPNVARTDDFLSGPQSRSQVNQVSNVKAWQQLAGGSRPDRDDGSGHHTIIIITNHNSSVVSSVSSVVVVVD/DAFLLNVLVVCCVVVLDHPLVSQQVVLVLLLLLVVLVQLVCACNRQLVPPSNVVVLVVSNCVSVLCSLVRRNLAQWEAEPVDQWIGGHDPVGDHHFKYKYKHRWFLVVCSNPQAKIKIWMWIAGFPPHNDIQVSLQAFLVRTQKIWMWINHPWIKIWMDRPQAIWIWTQPPVVSTTHTDGGRQAFAQDDQEEEDDCVQLVFDDDLQNVLVVQQCCACVHPVNHHHDYDYRSRVCVVLVVRSHYWYKYWFADTRPPNPARTDDFLRGPQSRSQSNQVSNVKAWQLLAGGSRPDRDDGSRHHTIIIIHNHNSSVVSSVSVVVVVVD/DAFLLNVLVVCVVVVLDHQLVSQQVVLVLLLVLVVLVQLVCAVNRPLNPPSVVVVQVVSVVVSVLCSLVRRNLAQWEAELVDQWIGGHDPVGDHHFKYKYKHRWFLVVCSNPQAKIKIWMWIATQPVDIFVSLQAFLVRTQKIWMWINHPWIKIWIDRQQAIWIWTQPPVVRTTHTDDGLQAFAQDDQEEEDDCVQLVFDDDLVNVLVVQQCCACVHDVNHHHDYDYPSGPCVVLVVQSHYWYKYWFADTRPPNVARTDDFLRGPQSRSQSNQVSNVKAWQLLAGGSRPDRDDGSGHHTIIIIHNHNSSVVSSVSVVVVVVD/DAFLLNVLVVCCVVVLDHPLVSQLVVLVLLLQLVVLVQLVCACNRQCVPPSNVVVQVVSNCVSVLCSLVRRNLAQWEAEPVDQWIGGHDPVGDHHFKYKYKHRWFLVVCSNVQAKIKIKMWIAGFPPHNDIQVSLQAFLVRTQKIWMWIRHPWIKIWMDRQQAIWIWTQPPVVRTTHTDDPRQAFAQDDQEEEDDCVQLVFDDDLQNVLVVQQCCACVHDVNHHHDYDYDSGVCVVLVVQSHYWYKYWFADTRPPNVARTDDFLRGPQSRSQSNQVSNVKAWQLLAGGSRPDRDDGRRHHTIIIIHNHNSSVVSSVSVVVVVVD

Organism: Stenotrophomonas maltophilia (strain K279a) (NCBI:txid522373)

Secondary structure (DSSP, 8-state):
--BHHHHHHHHHHTTSS-HHHHHHHHHHHHHHHHHHHHHHTGGGGS---HHHHHHHHHHHHHHHHSGGGGT--EEEEEETTSSS-EEPPSSS---SEEEEEEEEESGGGTTTT--EEEEEEEEEPP-----GGGG---GGG-SEEEEEEESSSEEEEEESSS-EEEEEEETTTTEEEEEESS----S--SEEE--GGGGGGS-HHHHHHHHHHHHGGGSTT-S--EEEB-S-HHHHHHHHHHH--EEEE---TTSTTSS-SSBIIIIIHHHHHHHHHTT-EEE-SSSBGGG---SSTT-B--EEEE-HHHHHHHHHHHHHHHT-/--BHHHHHHHHHHTTSS-HHHHHHHHHHHHHHHHHHHHHHTGGGTS---HHHHHHHHHHHHHHHHTGGGGT--EEEEEETTSSS-EEPPTTS---SEEEEEEEEE-GGGTTTT--EEEEEEEEEPP-----GGGG---GGGEEEEEEEEESSSEEEEEESSS--EEEEEETTTTEEEEEESS----S--SEEE--GGGGGGS-HHHHHHHHHHHHGGGSTT-S--EEEB-S-HHHHHHHHHHH--EEEE---TTSTTSS-SSBIIIIIHHHHHHHHHTT-EEE-SSSBGGG---SSTT-B--EEEE-HHHHHHHHHHHHHHHH-/--BHHHHHHHHHHTTSS-HHHHHHHHHHHHHHHHHHHHHHTGGGTS---HHHHHHHHHHHHHHHHTGGGGT--EEEEEETTSSS-EEPPSSS---SEEEEEEEEESGGGTTTT--EEEEEEEEEPP---GGGG---GGG-SEEEEEEESSSEEEEEESSS-EEEEEEETTTTEEEEEESS----S--SEEE--GGGGGGS-HHHHHHHHHHHHGGGSTT-S--EEEB-S-HHHHHHHHHHH--EEEE---TTSTTSS-SSBIIIIIHHHHHHHHHTT-EEE-SSSBGGG---SSTT-B--EEEE-HHHHHHHHHHHHHHHH-/--BHHHHHHHHHHTTSS-HHHHHHHHHHHHHHHHHHHHHHTGGGTS---HHHHHHHHHHHHHHHHTGGGGT--EEEEEETTSSS-EEPPTTS---SEEEEEEEEE-GGGTTTT--EEEEEEEEEPP-----GGGG---GGG-SEEEEEEESSSEEEEEESSS-EEEEEEETTTTEEEEEESS----S--SEEE--GGGGGGS-HHHHHHHHHHHHGGGSTT-S--EEEB-S-HHHHHHHHHHH--EEEE---SSSTT-S-SSBIIIIIHHHHHHHHTTT-EEE-SSSBGGG---SSTT-B--EEEE-HHHHHHHHHHHHHHHH-